Protein 1HV5 (pdb70)

Nearest PDB structures (foldseek):
  1hv5-assembly3_C  TM=9.987E-01  e=3.301E-30  Mus musculus
  1mmp-assembly1_A  TM=9.252E-01  e=1.537E-17  Homo sapiens
  1gkc-assembly2_B  TM=9.354E-01  e=3.720E-17  Homo sapiens
  4h2e-assembly2_B  TM=9.289E-01  e=1.140E-16  Homo sapiens
  4jij-assembly2_B  TM=9.286E-01  e=6.294E-16  Homo sapiens

Structure (mmCIF, N/CA/C/O backbone):
data_1HV5
#
_entry.id   1HV5
#
_cell.length_a   140.100
_cell.length_b   148.500
_cell.length_c   91.400
_cell.angle_alpha   90.00
_cell.angle_beta   90.00
_cell.angle_gamma   90.00
#
_symmetry.space_group_name_H-M   'P 21 21 21'
#
loop_
_entity.id
_entity.type
_entity.pdbx_description
1 polymer 'STROMELYSIN 3'
2 non-polymer 'ZINC ION'
3 non-polymer 'CALCIUM ION'
4 non-polymer 3-[(3-CHOLAMIDOPROPYL)DIMETHYLAMMONIO]-1-PROPANESULFONATE
5 non-polymer '1-BENZYLOXYCARBONYLAMINO-2-PHENYL-ETHYL)-{2-[1-CARBAMOYL-2-(1H-INDOL-3-YL)-ETHYLCARBAMOYL]-5-PHENYL-PENTYL}-PHOSPHINIC ACID'
6 water water
#
loop_
_atom_site.group_PDB
_atom_site.id
_atom_site.type_symbol
_atom_site.label_atom_id
_atom_site.label_alt_id
_atom_site.label_comp_id
_atom_site.label_asym_id
_atom_site.label_entity_id
_atom_site.label_seq_id
_atom_site.pdbx_PDB_ins_code
_atom_site.Cartn_x
_atom_site.Cartn_y
_atom_site.Cartn_z
_atom_site.occupancy
_atom_site.B_iso_or_equiv
_atom_site.auth_seq_id
_atom_site.auth_comp_id
_atom_site.auth_asym_id
_atom_site.auth_atom_id
_atom_site.pdbx_PDB_model_num
ATOM 1 N N . MET A 1 1 ? 67.176 74.321 23.548 1.00 44.20 101 MET A N 1
ATOM 2 C CA . MET A 1 1 ? 67.136 73.022 24.291 1.00 43.78 101 MET A CA 1
ATOM 3 C C . MET A 1 1 ? 67.595 71.750 23.525 1.00 41.28 101 MET A C 1
ATOM 4 O O . MET A 1 1 ? 67.688 71.701 22.290 1.00 41.31 101 MET A O 1
ATOM 9 N N . PHE A 1 2 ? 67.923 70.758 24.339 1.00 38.14 102 PHE A N 1
ATOM 10 C CA . PHE A 1 2 ? 68.333 69.424 23.952 1.00 35.06 102 PHE A CA 1
ATOM 11 C C . PHE A 1 2 ? 67.365 68.648 24.821 1.00 33.32 102 PHE A C 1
ATOM 12 O O . PHE A 1 2 ? 67.115 69.010 25.960 1.00 33.06 102 PHE A O 1
ATOM 20 N N . VAL A 1 3 ? 66.810 67.578 24.318 1.00 31.82 103 VAL A N 1
ATOM 21 C CA . VAL A 1 3 ? 65.875 66.873 25.146 1.00 31.47 103 VAL A CA 1
ATOM 22 C C . VAL A 1 3 ? 66.291 65.440 24.993 1.00 31.39 103 VAL A C 1
ATOM 23 O O . VAL A 1 3 ? 66.611 64.990 23.891 1.00 30.51 103 VAL A O 1
ATOM 27 N N . LEU A 1 4 ? 66.353 64.731 26.109 1.00 32.54 104 LEU A N 1
ATOM 28 C CA . LEU A 1 4 ? 66.723 63.327 26.083 1.00 33.54 104 LEU A CA 1
ATOM 29 C C . LEU A 1 4 ? 65.535 62.597 25.470 1.00 34.19 104 LEU A C 1
ATOM 30 O O . LEU A 1 4 ? 64.397 62.787 25.896 1.00 33.71 104 LEU A O 1
ATOM 35 N N . SER A 1 5 ? 65.785 61.778 24.456 1.00 35.14 105 SER A N 1
ATOM 36 C CA . SER A 1 5 ? 64.683 61.065 23.808 1.00 36.53 105 SER A CA 1
ATOM 37 C C . SER A 1 5 ? 65.086 59.822 23.022 1.00 36.95 105 SER A C 1
ATOM 38 O O . SER A 1 5 ? 65.796 59.901 21.999 1.00 37.48 105 SER A O 1
ATOM 41 N N . GLY A 1 6 ? 64.604 58.673 23.495 1.00 37.43 106 GLY A N 1
ATOM 42 C CA . GLY A 1 6 ? 64.924 57.409 22.856 1.00 37.32 106 GLY A CA 1
ATOM 43 C C . GLY A 1 6 ? 66.330 57.023 23.267 1.00 37.07 106 GLY A C 1
ATOM 44 O O . GLY A 1 6 ? 67.053 56.315 22.546 1.00 36.51 106 GLY A O 1
ATOM 45 N N . GLY A 1 7 ? 66.714 57.514 24.443 1.00 36.62 107 GLY A N 1
ATOM 46 C CA . GLY A 1 7 ? 68.038 57.241 24.968 1.00 36.18 107 GLY A CA 1
ATOM 47 C C . GLY A 1 7 ? 69.089 58.206 24.438 1.00 35.38 107 GLY A C 1
ATOM 48 O O . GLY A 1 7 ? 70.229 58.208 24.904 1.00 34.96 107 GLY A O 1
ATOM 49 N N . ARG A 1 8 ? 68.693 59.053 23.491 1.00 34.81 108 ARG A N 1
ATOM 50 C CA . ARG A 1 8 ? 69.616 60.004 22.898 1.00 34.65 108 ARG A CA 1
ATOM 51 C C . ARG A 1 8 ? 69.265 61.485 23.085 1.00 34.37 108 ARG A C 1
ATOM 52 O O . ARG A 1 8 ? 68.091 61.851 23.212 1.00 34.32 108 ARG A O 1
ATOM 60 N N . TRP A 1 9 ? 70.295 62.329 23.132 1.00 34.06 109 TRP A N 1
ATOM 61 C CA . TRP A 1 9 ? 70.081 63.763 23.249 1.00 33.60 109 TRP A CA 1
ATOM 62 C C . TRP A 1 9 ? 69.802 64.262 21.836 1.00 33.98 109 TRP A C 1
ATOM 63 O O . TRP A 1 9 ? 70.694 64.285 20.972 1.00 33.52 109 TRP A O 1
ATOM 74 N N . GLU A 1 10 ? 68.550 64.643 21.608 1.00 34.34 110 GLU A N 1
ATOM 75 C CA . GLU A 1 10 ? 68.111 65.136 20.311 1.00 33.90 110 GLU A CA 1
ATOM 76 C C . GLU A 1 10 ? 67.893 66.651 20.341 1.00 33.56 110 GLU A C 1
ATOM 77 O O . GLU A 1 10 ? 67.763 67.258 21.401 1.00 32.84 110 GLU A O 1
ATOM 83 N N . LYS A 1 11 ? 67.864 67.259 19.162 1.00 33.83 111 LYS A N 1
ATOM 84 C CA . LYS A 1 11 ? 67.655 68.696 19.043 1.00 33.89 111 LYS A CA 1
ATOM 85 C C . LYS A 1 11 ? 66.158 68.976 18.926 1.00 33.24 111 LYS A C 1
ATOM 86 O O . LYS A 1 11 ? 65.431 68.207 18.298 1.00 32.10 111 LYS A O 1
ATOM 92 N N . THR A 1 12 ? 65.693 70.064 19.533 1.00 32.14 112 THR A N 1
ATOM 93 C CA . THR A 1 12 ? 64.270 70.394 19.471 1.00 32.03 112 THR A CA 1
ATOM 94 C C . THR A 1 12 ? 63.924 71.470 18.463 1.00 30.71 112 THR A C 1
ATOM 95 O O . THR A 1 12 ? 62.765 71.655 18.133 1.00 30.44 112 THR A O 1
ATOM 99 N N . ASP A 1 13 ? 64.927 72.190 17.990 1.00 29.61 113 ASP A N 1
ATOM 100 C CA . ASP A 1 13 ? 64.696 73.241 17.015 1.00 29.33 113 ASP A CA 1
ATOM 101 C C . ASP A 1 13 ? 64.689 72.573 15.623 1.00 27.91 113 ASP A C 1
ATOM 102 O O . ASP A 1 13 ? 65.685 72.002 15.187 1.00 26.78 113 ASP A O 1
ATOM 107 N N . LEU A 1 14 ? 63.557 72.635 14.930 1.00 25.97 114 LEU A N 1
ATOM 108 C CA . LEU A 1 14 ? 63.458 71.973 13.633 1.00 24.75 114 LEU A CA 1
ATOM 109 C C . LEU A 1 14 ? 63.116 72.889 12.437 1.00 23.62 114 LEU A C 1
ATOM 110 O O . LEU A 1 14 ? 62.622 74.006 12.590 1.00 23.22 114 LEU A O 1
ATOM 115 N N . THR A 1 15 ? 63.409 72.389 11.242 1.00 22.04 115 THR A N 1
ATOM 116 C CA . THR A 1 15 ? 63.111 73.088 9.997 1.00 20.78 115 THR A CA 1
ATOM 117 C C . THR A 1 15 ? 62.042 72.357 9.177 1.00 20.34 115 THR A C 1
ATOM 118 O O . THR A 1 15 ? 61.831 71.143 9.307 1.00 19.35 115 THR A O 1
ATOM 122 N N . TYR A 1 16 ? 61.373 73.123 8.328 1.00 19.77 116 TYR A N 1
ATOM 123 C CA . TYR A 1 16 ? 60.381 72.583 7.428 1.00 18.92 116 TYR A CA 1
ATOM 124 C C . TYR A 1 16 ? 60.447 73.433 6.158 1.00 19.22 116 TYR A C 1
ATOM 125 O O . TYR A 1 16 ? 60.876 74.596 6.185 1.00 18.38 116 TYR A O 1
ATOM 134 N N . ARG A 1 17 ? 60.047 72.838 5.044 1.00 20.03 117 ARG A N 1
ATOM 135 C CA . ARG A 1 17 ? 60.056 73.510 3.764 1.00 20.09 117 ARG A CA 1
ATOM 136 C C . ARG A 1 17 ? 58.792 73.209 2.958 1.00 20.54 117 ARG A C 1
ATOM 137 O O . ARG A 1 17 ? 58.377 72.075 2.856 1.00 20.64 117 ARG A O 1
ATOM 145 N N . ILE A 1 18 ? 58.172 74.246 2.411 1.00 21.43 118 ILE A N 1
ATOM 146 C CA . ILE A 1 18 ? 56.990 74.072 1.582 1.00 22.35 118 ILE A CA 1
ATOM 147 C C . ILE A 1 18 ? 57.516 73.988 0.137 1.00 23.38 118 ILE A C 1
ATOM 148 O O . ILE A 1 18 ? 57.987 74.985 -0.398 1.00 25.10 118 ILE A O 1
ATOM 153 N N . LEU A 1 19 ? 57.447 72.799 -0.469 1.00 23.82 119 LEU A N 1
ATOM 154 C CA . LEU A 1 19 ? 57.939 72.557 -1.839 1.00 25.39 119 LEU A CA 1
ATOM 155 C C . LEU A 1 19 ? 57.097 73.152 -2.958 1.00 25.92 119 LEU A C 1
ATOM 156 O O . LEU A 1 19 ? 57.634 73.751 -3.878 1.00 27.88 119 LEU A O 1
ATOM 161 N N . ARG A 1 20 ? 55.785 72.968 -2.890 1.00 25.76 120 ARG A N 1
ATOM 162 C CA . ARG A 1 20 ? 54.869 73.513 -3.887 1.00 25.13 120 ARG A CA 1
ATOM 163 C C . ARG A 1 20 ? 53.615 74.000 -3.171 1.00 24.39 120 ARG A C 1
ATOM 164 O O . ARG A 1 20 ? 53.276 73.520 -2.103 1.00 25.07 120 ARG A O 1
ATOM 172 N N . PHE A 1 21 ? 52.920 74.953 -3.764 1.00 23.39 121 PHE A N 1
ATOM 173 C CA . PHE A 1 21 ? 51.725 75.481 -3.137 1.00 22.55 121 PHE A CA 1
ATOM 174 C C . PHE A 1 21 ? 50.420 75.103 -3.834 1.00 21.91 121 PHE A C 1
ATOM 175 O O . PHE A 1 21 ? 50.417 74.714 -4.991 1.00 22.95 121 PHE A O 1
ATOM 183 N N . PRO A 1 22 ? 49.291 75.193 -3.115 1.00 20.89 122 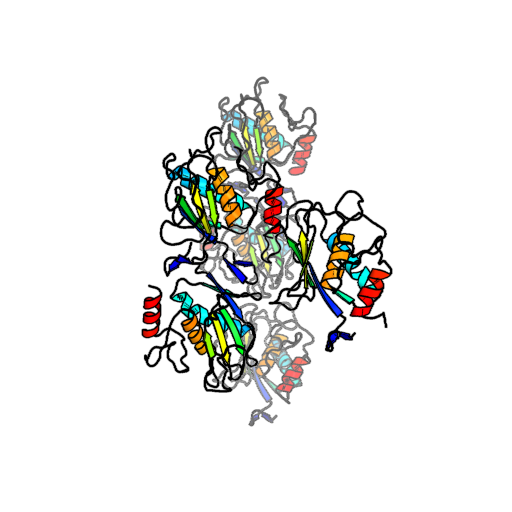PRO A N 1
ATOM 184 C CA . PRO A 1 22 ? 47.983 74.878 -3.709 1.00 20.65 122 PRO A CA 1
ATOM 185 C C . PRO A 1 22 ? 47.655 76.083 -4.607 1.00 20.77 122 PRO A C 1
ATOM 186 O O . PRO A 1 22 ? 48.048 77.210 -4.291 1.00 20.56 122 PRO A O 1
ATOM 190 N N . TRP A 1 23 ? 46.937 75.877 -5.707 1.00 21.45 123 TRP A N 1
ATOM 191 C CA . TRP A 1 23 ? 46.664 77.007 -6.607 1.00 21.84 123 TRP A CA 1
ATOM 192 C C . TRP A 1 23 ? 45.586 78.009 -6.176 1.00 21.95 123 TRP A C 1
ATOM 193 O O . TRP A 1 23 ? 45.638 79.178 -6.550 1.00 22.29 123 TRP A O 1
ATOM 204 N N . GLN A 1 24 ? 44.628 77.550 -5.377 1.00 22.14 124 GLN A N 1
ATOM 205 C CA . GLN A 1 24 ? 43.530 78.404 -4.906 1.00 22.54 124 GLN A CA 1
ATOM 206 C C . GLN A 1 24 ? 43.899 79.385 -3.795 1.00 22.84 124 GLN A C 1
ATOM 207 O O . GLN A 1 24 ? 43.112 80.266 -3.477 1.00 22.99 124 GLN A O 1
ATOM 213 N N . LEU A 1 25 ? 45.075 79.246 -3.197 1.00 21.98 125 LEU A N 1
ATOM 214 C CA . LEU A 1 25 ? 45.456 80.161 -2.119 1.00 21.11 125 LEU A CA 1
ATOM 215 C C . LEU A 1 25 ? 46.727 80.959 -2.417 1.00 20.93 125 LEU A C 1
ATOM 216 O O . LEU A 1 25 ? 47.648 80.450 -3.056 1.00 21.41 125 LEU A O 1
ATOM 221 N N . VAL A 1 26 ? 46.784 82.210 -1.966 1.00 20.90 126 VAL A N 1
ATOM 222 C CA . VAL A 1 26 ? 47.980 83.014 -2.206 1.00 21.23 126 VAL A CA 1
ATOM 223 C C . VAL A 1 26 ? 49.064 82.536 -1.245 1.00 22.02 126 VAL A C 1
ATOM 224 O O . VAL A 1 26 ? 48.777 82.245 -0.081 1.00 21.69 126 VAL A O 1
ATOM 228 N N . ARG A 1 27 ? 50.300 82.449 -1.730 1.00 23.32 127 ARG A N 1
ATOM 229 C CA . ARG A 1 27 ? 51.421 81.961 -0.925 1.00 25.59 127 ARG A CA 1
ATOM 230 C C . ARG A 1 27 ? 51.548 82.415 0.535 1.00 25.93 127 ARG A C 1
ATOM 231 O O . ARG A 1 27 ? 51.741 81.588 1.431 1.00 25.07 127 ARG A O 1
ATOM 239 N N . GLU A 1 28 ? 51.453 83.720 0.773 1.00 27.00 128 GLU A N 1
ATOM 240 C CA . GLU A 1 28 ? 51.610 84.240 2.120 1.00 28.96 128 GLU A CA 1
ATOM 241 C C . GLU A 1 28 ? 50.608 83.635 3.090 1.00 27.33 128 GLU A C 1
ATOM 242 O O . GLU A 1 28 ? 50.933 83.403 4.264 1.00 27.19 128 GLU A O 1
ATOM 248 N N . GLN A 1 29 ? 49.400 83.371 2.595 1.00 24.92 129 GLN A N 1
ATOM 249 C CA . GLN A 1 29 ? 48.356 82.805 3.433 1.00 24.09 129 GLN A CA 1
ATOM 250 C C . GLN A 1 29 ? 48.654 81.336 3.739 1.00 24.06 129 GLN A C 1
ATOM 251 O O . GLN A 1 29 ? 48.356 80.848 4.833 1.00 24.57 129 GLN A O 1
ATOM 257 N N . VAL A 1 30 ? 49.222 80.629 2.765 1.00 23.59 130 VAL A N 1
ATOM 258 C CA . VAL A 1 30 ? 49.545 79.236 2.959 1.00 22.51 130 VAL A CA 1
ATOM 259 C C . VAL A 1 30 ? 50.698 79.175 3.939 1.00 23.19 130 VAL A C 1
ATOM 260 O O . VAL A 1 30 ? 50.720 78.298 4.803 1.00 23.82 130 VAL A O 1
ATOM 264 N N . ARG A 1 31 ? 51.636 80.117 3.835 1.00 23.47 131 ARG A N 1
ATOM 265 C CA . ARG A 1 31 ? 52.771 80.148 4.757 1.00 24.75 131 ARG A CA 1
ATOM 266 C C . ARG A 1 31 ? 52.348 80.402 6.207 1.00 24.29 131 ARG A C 1
ATOM 267 O O . ARG A 1 31 ? 52.807 79.710 7.113 1.00 23.55 131 ARG A O 1
ATOM 275 N N . GLN A 1 32 ? 51.480 81.383 6.426 1.00 23.65 132 GLN A N 1
ATOM 276 C CA . GLN A 1 32 ? 51.020 81.699 7.774 1.00 23.62 132 GLN A CA 1
ATOM 277 C C . GLN A 1 32 ? 50.209 80.567 8.366 1.00 21.77 132 GLN A C 1
ATOM 278 O O . GLN A 1 32 ? 50.292 80.317 9.568 1.00 20.73 132 GLN A O 1
ATOM 284 N N . THR A 1 33 ? 49.433 79.889 7.519 1.00 19.29 133 THR A N 1
ATOM 285 C CA . THR A 1 33 ? 48.603 78.775 7.951 1.00 18.68 133 THR A CA 1
ATOM 286 C C . THR A 1 33 ? 49.503 77.607 8.386 1.00 20.07 133 THR A C 1
ATOM 287 O O . THR A 1 33 ? 49.372 77.068 9.488 1.00 19.09 133 THR A O 1
ATOM 291 N N . VAL A 1 34 ? 50.435 77.219 7.535 1.00 20.54 134 VAL A N 1
ATOM 292 C CA . VAL A 1 34 ? 51.328 76.140 7.897 1.00 20.49 134 VAL A CA 1
ATOM 293 C C . VAL A 1 34 ? 52.026 76.421 9.211 1.00 20.85 134 VAL A C 1
ATOM 294 O O . VAL A 1 34 ? 52.185 75.532 10.034 1.00 22.36 134 VAL A O 1
ATOM 298 N N . ALA A 1 35 ? 52.429 77.660 9.418 1.00 20.80 135 ALA A N 1
ATOM 299 C CA . ALA A 1 35 ? 53.125 78.015 10.640 1.00 21.54 135 ALA A CA 1
ATOM 300 C C . ALA A 1 35 ? 52.217 77.942 11.850 1.00 22.44 135 ALA A C 1
ATOM 301 O O . ALA A 1 35 ? 52.617 77.506 12.921 1.00 22.76 135 ALA A O 1
ATOM 303 N N . GLU A 1 36 ? 50.990 78.401 11.661 1.00 23.67 136 GLU A N 1
ATOM 304 C CA . GLU A 1 36 ? 49.991 78.425 12.704 1.00 23.84 136 GLU A CA 1
ATOM 305 C C . GLU A 1 36 ? 49.552 77.002 13.088 1.00 23.66 136 GLU A C 1
ATOM 306 O O . GLU A 1 36 ? 49.181 76.744 14.230 1.00 23.47 136 GLU A O 1
ATOM 312 N N . ALA A 1 37 ? 49.612 76.071 12.146 1.00 23.31 137 ALA A N 1
ATOM 313 C CA . ALA A 1 37 ? 49.212 74.691 12.432 1.00 22.81 137 ALA A CA 1
ATOM 314 C C . ALA A 1 37 ? 50.335 73.965 13.196 1.00 23.02 137 ALA A C 1
ATOM 315 O O . ALA A 1 37 ? 50.096 73.040 13.974 1.00 21.42 137 ALA A O 1
ATOM 317 N N . LEU A 1 38 ? 51.562 74.414 12.963 1.00 23.83 138 LEU A N 1
ATOM 318 C CA . LEU A 1 38 ? 52.743 73.845 13.589 1.00 24.75 138 LEU A CA 1
ATOM 319 C C . LEU A 1 38 ? 52.838 74.426 15.004 1.00 25.76 138 LEU A C 1
ATOM 320 O O . LEU A 1 38 ? 53.325 73.773 15.929 1.00 26.73 138 LEU A O 1
ATOM 325 N N . GLN A 1 39 ? 52.348 75.651 15.161 1.00 26.23 139 GLN A N 1
ATOM 326 C CA . GLN A 1 39 ? 52.392 76.323 16.437 1.00 27.57 139 GLN A CA 1
ATOM 327 C C . GLN A 1 39 ? 51.449 75.724 17.469 1.00 26.84 139 GLN A C 1
ATOM 328 O O . GLN A 1 39 ? 51.693 75.815 18.661 1.00 25.90 139 GLN A O 1
ATOM 334 N N . VAL A 1 40 ? 50.365 75.112 17.025 1.00 25.89 140 VAL A N 1
ATOM 335 C CA . VAL A 1 40 ? 49.457 74.493 17.975 1.00 24.63 140 VAL A CA 1
ATOM 336 C C . VAL A 1 40 ? 50.179 73.337 18.678 1.00 24.78 140 VAL A C 1
ATOM 337 O O . VAL A 1 40 ? 49.823 72.965 19.789 1.00 24.40 140 VAL A O 1
ATOM 341 N N . TRP A 1 41 ? 51.193 72.769 18.030 1.00 24.41 141 TRP A N 1
ATOM 342 C CA . TRP A 1 41 ? 51.937 71.677 18.632 1.00 24.00 141 TRP A CA 1
ATOM 343 C C . TRP A 1 41 ? 53.125 72.199 19.383 1.00 24.50 141 TRP A C 1
ATOM 344 O O . TRP A 1 41 ? 53.445 71.701 20.449 1.00 24.56 141 TRP A O 1
ATOM 355 N N . SER A 1 42 ? 53.789 73.202 18.835 1.00 25.15 142 SER A N 1
ATOM 356 C CA . SER A 1 42 ? 54.949 73.756 19.509 1.00 26.55 142 SER A CA 1
ATOM 357 C C . SER A 1 42 ? 54.551 74.380 20.867 1.00 27.92 142 SER A C 1
ATOM 358 O O . SER A 1 42 ? 55.379 74.520 21.756 1.00 27.34 142 SER A O 1
ATOM 361 N N . GLU A 1 43 ? 53.283 74.734 21.034 1.00 29.91 143 GLU A N 1
ATOM 362 C CA . GLU A 1 43 ? 52.848 75.312 22.294 1.00 31.62 143 GLU A CA 1
ATOM 363 C C . GLU A 1 43 ? 52.812 74.281 23.401 1.00 31.98 143 GLU A C 1
ATOM 364 O O . GLU A 1 43 ? 52.959 74.624 24.563 1.00 33.08 143 GLU A O 1
ATOM 370 N N . VAL A 1 44 ? 52.621 73.014 23.062 1.00 31.70 144 VAL A N 1
ATOM 371 C CA . VAL A 1 44 ? 52.587 71.991 24.101 1.00 31.46 144 VAL A CA 1
ATOM 372 C C . VAL A 1 44 ? 53.714 70.948 24.016 1.00 31.85 144 VAL A C 1
ATOM 373 O O . VAL A 1 44 ? 53.569 69.827 24.507 1.00 31.93 144 VAL A O 1
ATOM 377 N N . THR A 1 45 ? 54.830 71.326 23.397 1.00 31.52 145 THR A N 1
ATOM 378 C CA . THR A 1 45 ? 55.985 70.439 23.270 1.00 31.26 145 THR A CA 1
ATOM 379 C C . THR A 1 45 ? 57.256 71.271 23.311 1.00 31.21 145 THR A C 1
ATOM 380 O O . THR A 1 45 ? 57.211 72.487 23.165 1.00 32.03 145 THR A O 1
ATOM 384 N N . PRO A 1 46 ? 58.417 70.620 23.486 1.00 31.15 146 PRO A N 1
ATOM 385 C CA . PRO A 1 46 ? 59.670 71.374 23.538 1.00 30.51 146 PRO A CA 1
ATOM 386 C C . PRO A 1 46 ? 60.200 71.831 22.166 1.00 30.12 146 PRO A C 1
ATOM 387 O O . PRO A 1 46 ? 61.238 72.494 22.086 1.00 29.95 146 PRO A O 1
ATOM 391 N N . LEU A 1 47 ? 59.456 71.500 21.107 1.00 28.53 147 LEU A N 1
ATOM 392 C CA . LEU A 1 47 ? 59.819 71.820 19.719 1.00 27.52 147 LEU A CA 1
ATOM 393 C C . LEU A 1 47 ? 59.585 73.249 19.182 1.00 27.46 147 LEU A C 1
ATOM 394 O O . LEU A 1 47 ? 58.654 73.949 19.589 1.00 27.30 147 LEU A O 1
ATOM 399 N N . THR A 1 48 ? 60.461 73.669 18.269 1.00 26.91 148 THR A N 1
ATOM 400 C CA . THR A 1 48 ? 60.353 74.963 17.580 1.00 26.90 148 THR A CA 1
ATOM 401 C C . THR A 1 48 ? 60.465 74.687 16.084 1.00 25.62 148 THR A C 1
ATOM 402 O O . THR A 1 48 ? 61.096 73.718 15.669 1.00 24.65 148 THR A O 1
ATOM 406 N N . PHE A 1 49 ? 59.849 75.546 15.280 1.00 24.75 149 PHE A N 1
ATOM 407 C CA . PHE A 1 49 ? 59.846 75.373 13.832 1.00 24.53 149 PHE A CA 1
ATOM 408 C C . PHE A 1 49 ? 60.373 76.559 12.999 1.00 24.67 149 PHE A C 1
ATOM 409 O O . PHE A 1 49 ? 59.947 77.695 13.161 1.00 27.27 149 PHE A O 1
ATOM 417 N N . THR A 1 50 ? 61.298 76.292 12.098 1.00 24.40 150 THR A N 1
ATOM 418 C CA . THR A 1 50 ? 61.837 77.354 11.257 1.00 25.08 150 THR A CA 1
ATOM 419 C C . THR A 1 50 ? 61.645 77.042 9.767 1.00 25.65 150 THR A C 1
ATOM 420 O O . THR A 1 50 ? 61.894 75.920 9.335 1.00 26.03 150 THR A O 1
ATOM 424 N N . GLU A 1 51 ? 61.194 78.022 8.991 1.00 26.16 151 GLU A N 1
ATOM 425 C CA . GLU A 1 51 ? 60.991 77.803 7.573 1.00 26.60 151 GLU A CA 1
ATOM 426 C C . GLU A 1 51 ? 62.274 78.030 6.784 1.00 26.93 151 GLU A C 1
ATOM 427 O O . GLU A 1 51 ? 62.973 79.017 6.984 1.00 26.58 151 GLU A O 1
ATOM 433 N N . VAL A 1 52 ? 62.578 77.089 5.896 1.00 27.08 152 VAL A N 1
ATOM 434 C CA . VAL A 1 52 ? 63.764 77.161 5.055 1.00 27.99 152 VAL A CA 1
ATOM 435 C C . VAL A 1 52 ? 63.243 77.121 3.628 1.00 28.85 152 VAL A C 1
ATOM 436 O O . VAL A 1 52 ? 62.156 76.607 3.380 1.00 28.63 152 VAL A O 1
ATOM 440 N N . HIS A 1 53 ? 64.007 77.671 2.692 1.00 30.33 153 HIS A N 1
ATOM 441 C CA . HIS A 1 53 ? 63.560 77.704 1.308 1.00 31.05 153 HIS A CA 1
ATOM 442 C C . HIS A 1 53 ? 64.407 76.923 0.331 1.00 32.11 153 HIS A C 1
ATOM 443 O O . HIS A 1 53 ? 64.265 77.068 -0.883 1.00 33.14 153 HIS A O 1
ATOM 450 N N . GLU A 1 54 ? 65.273 76.071 0.857 1.00 33.19 154 GLU A N 1
ATOM 451 C CA . GLU A 1 54 ? 66.116 75.269 0.002 1.00 34.41 154 GLU A CA 1
ATOM 452 C C . GLU A 1 54 ? 66.590 74.045 0.748 1.00 33.52 154 GLU A C 1
ATOM 453 O O . GLU A 1 54 ? 66.513 73.985 1.965 1.00 33.61 154 GLU A O 1
ATOM 459 N N . GLY A 1 55 ? 67.060 73.062 -0.002 1.00 32.46 155 GLY A N 1
ATOM 460 C CA . GLY A 1 55 ? 67.563 71.844 0.591 1.00 31.16 155 GLY A CA 1
ATOM 461 C C . GLY A 1 55 ? 66.547 71.017 1.331 1.00 30.75 155 GLY A C 1
ATOM 462 O O . GLY A 1 55 ? 65.357 71.288 1.269 1.00 31.33 155 GLY A O 1
ATOM 463 N N . ARG A 1 56 ? 67.030 69.991 2.018 1.00 29.69 156 ARG A N 1
ATOM 464 C CA . ARG A 1 56 ? 66.181 69.116 2.801 1.00 29.38 156 ARG A CA 1
ATOM 465 C C . ARG A 1 56 ? 66.082 69.598 4.238 1.00 28.57 156 ARG A C 1
ATOM 466 O O . ARG A 1 56 ? 67.089 69.946 4.865 1.00 27.71 156 ARG A O 1
ATOM 474 N N . ALA A 1 57 ? 64.858 69.591 4.750 1.00 27.13 157 ALA A N 1
ATOM 475 C CA . ALA A 1 57 ? 64.563 69.997 6.111 1.00 26.06 157 ALA A CA 1
ATOM 476 C C . ALA A 1 57 ? 64.015 68.802 6.945 1.00 25.68 157 ALA A C 1
ATOM 477 O O . ALA A 1 57 ? 63.853 67.679 6.439 1.00 25.48 157 ALA A O 1
ATOM 479 N N . ASP A 1 58 ? 63.738 69.036 8.221 1.00 24.12 158 ASP A N 1
ATOM 480 C CA . ASP A 1 58 ? 63.218 67.977 9.054 1.00 24.30 158 ASP A CA 1
ATOM 481 C C . ASP A 1 58 ? 61.802 67.589 8.597 1.00 23.53 158 ASP A C 1
ATOM 482 O O . ASP A 1 58 ? 61.384 66.424 8.703 1.00 23.13 158 ASP A O 1
ATOM 487 N N . ILE A 1 59 ? 61.065 68.570 8.087 1.00 21.60 159 ILE A N 1
ATOM 488 C CA . ILE A 1 59 ? 59.725 68.316 7.602 1.00 20.02 159 ILE A CA 1
ATOM 489 C C . ILE A 1 59 ? 59.599 68.853 6.179 1.00 20.96 159 ILE A C 1
ATOM 490 O O . ILE A 1 59 ? 59.785 70.032 5.926 1.00 21.26 159 ILE A O 1
ATOM 495 N N . MET A 1 60 ? 59.325 67.964 5.235 1.00 21.44 160 MET A N 1
ATOM 496 C CA . MET A 1 60 ? 59.167 68.370 3.844 1.00 20.89 160 MET A CA 1
ATOM 497 C C . MET A 1 60 ? 57.674 68.337 3.505 1.00 21.27 160 MET A C 1
ATOM 498 O O . MET A 1 60 ? 57.005 67.304 3.618 1.00 21.34 160 MET A O 1
ATOM 503 N N . ILE A 1 61 ? 57.155 69.484 3.097 1.00 21.18 161 ILE A N 1
ATOM 504 C CA . ILE A 1 61 ? 55.744 69.627 2.758 1.00 20.69 161 ILE A CA 1
ATOM 505 C C . ILE A 1 61 ? 55.516 69.788 1.252 1.00 22.33 161 ILE A C 1
ATOM 506 O O . ILE A 1 61 ? 56.163 70.602 0.605 1.00 23.38 161 ILE A O 1
ATOM 511 N N . ASP A 1 62 ? 54.592 69.020 0.692 1.00 22.34 162 ASP A N 1
ATOM 512 C CA . ASP A 1 62 ? 54.290 69.162 -0.719 1.00 22.77 162 ASP A CA 1
ATOM 513 C C . ASP A 1 62 ? 52.794 68.965 -1.015 1.00 22.61 162 ASP A C 1
ATOM 514 O O . ASP A 1 62 ? 52.073 68.291 -0.272 1.00 23.37 162 ASP A O 1
ATOM 519 N N . PHE A 1 63 ? 52.381 69.594 -2.107 1.00 22.00 163 PHE A N 1
ATOM 520 C CA . PHE A 1 63 ? 51.010 69.495 -2.639 1.00 22.12 163 PHE A CA 1
ATOM 521 C C . PHE A 1 63 ? 51.088 68.743 -3.967 1.00 23.13 163 PHE A C 1
ATOM 522 O O . PHE A 1 63 ? 51.527 69.291 -4.985 1.00 23.89 163 PHE A O 1
ATOM 530 N N . ALA A 1 64 ? 50.676 67.490 -3.946 1.00 23.20 164 ALA A N 1
ATOM 531 C CA . ALA A 1 64 ? 50.757 66.638 -5.146 1.00 23.45 164 ALA A CA 1
ATOM 532 C C . ALA A 1 64 ? 49.419 65.976 -5.454 1.00 24.21 164 ALA A C 1
ATOM 533 O O . ALA A 1 64 ? 48.496 65.977 -4.628 1.00 23.75 164 ALA A O 1
ATOM 535 N N . ARG A 1 65 ? 49.358 65.422 -6.655 1.00 26.03 165 ARG A N 1
ATOM 536 C CA . ARG A 1 65 ? 48.157 64.739 -7.125 1.00 29.06 165 ARG A CA 1
ATOM 537 C C . ARG A 1 65 ? 48.476 63.347 -7.643 1.00 29.50 165 ARG A C 1
ATOM 538 O O . ARG A 1 65 ? 49.487 63.137 -8.340 1.00 30.12 165 ARG A O 1
ATOM 546 N N . TYR A 1 66 ? 47.576 62.486 -7.238 1.00 30.34 166 TYR A N 1
ATOM 547 C CA . TYR A 1 66 ? 47.568 61.085 -7.613 1.00 31.83 166 TYR A CA 1
ATOM 548 C C . TYR A 1 66 ? 48.859 60.375 -7.170 1.00 32.15 166 TYR A C 1
ATOM 549 O O . TYR A 1 66 ? 49.378 60.659 -6.071 1.00 33.01 166 TYR A O 1
ATOM 558 N N . TRP A 1 67 ? 49.281 59.463 -8.063 1.00 31.84 167 TRP A N 1
ATOM 559 C CA . TRP A 1 67 ? 50.916 59.248 -8.119 1.00 31.96 167 TRP A CA 1
ATOM 560 C C . TRP A 1 67 ? 52.083 60.246 -8.262 1.00 31.59 167 TRP A C 1
ATOM 561 O O . TRP A 1 67 ? 52.334 60.789 -9.350 1.00 31.23 167 TRP A O 1
ATOM 572 N N . HIS A 1 68 ? 52.766 60.471 -7.143 1.00 31.16 168 HIS A N 1
ATOM 573 C CA . HIS A 1 68 ? 53.896 61.423 -7.077 1.00 31.01 168 HIS A CA 1
ATOM 574 C C . HIS A 1 68 ? 55.166 60.750 -6.529 1.00 32.07 168 HIS A C 1
ATOM 575 O O . HIS A 1 68 ? 56.043 61.416 -5.956 1.00 32.84 168 HIS A O 1
ATOM 582 N N . GLY A 1 69 ? 55.200 59.445 -6.714 1.00 32.05 169 GLY A N 1
ATOM 583 C CA . GLY A 1 69 ? 56.373 58.603 -6.411 1.00 32.84 169 GLY A CA 1
ATOM 584 C C . GLY A 1 69 ? 56.578 58.246 -4.928 1.00 33.23 169 GLY A C 1
ATOM 585 O O . GLY A 1 69 ? 57.667 58.411 -4.362 1.00 33.73 169 GLY A O 1
ATOM 586 N N . ASP A 1 70 ? 55.570 57.713 -4.268 1.00 32.75 170 ASP A N 1
ATOM 587 C CA . ASP A 1 70 ? 55.789 57.294 -2.880 1.00 32.62 170 ASP A CA 1
ATOM 588 C C . ASP A 1 70 ? 54.896 56.121 -2.473 1.00 32.57 170 ASP A C 1
ATOM 589 O O . ASP A 1 70 ? 54.904 55.693 -1.311 1.00 32.52 170 ASP A O 1
ATOM 594 N N . ASN A 1 71 ? 54.154 55.612 -3.429 1.00 33.39 171 ASN A N 1
ATOM 595 C CA . ASN A 1 71 ? 53.307 54.425 -3.218 1.00 34.94 171 ASN A CA 1
ATOM 596 C C . ASN A 1 71 ? 52.047 54.742 -2.410 1.00 33.86 171 ASN A C 1
ATOM 597 O O . ASN A 1 71 ? 51.363 53.839 -1.912 1.00 34.48 171 ASN A O 1
ATOM 602 N N . LEU A 1 72 ? 51.770 56.011 -2.292 1.00 32.85 172 LEU A N 1
ATOM 603 C CA . LEU A 1 72 ? 50.560 56.490 -1.623 1.00 31.31 172 LEU A CA 1
ATOM 604 C C . LEU A 1 72 ? 49.887 57.468 -2.562 1.00 30.47 172 LEU A C 1
ATOM 605 O O . LEU A 1 72 ? 49.855 58.676 -2.293 1.00 32.03 172 LEU A O 1
ATOM 610 N N . PRO A 1 73 ? 49.326 56.995 -3.678 1.00 28.92 173 PRO A N 1
ATOM 611 C CA . PRO A 1 73 ? 48.730 57.875 -4.664 1.00 26.75 173 PRO A CA 1
ATOM 612 C C . PRO A 1 73 ? 47.530 58.556 -4.092 1.00 24.37 173 PRO A C 1
ATOM 613 O O . PRO A 1 73 ? 46.766 57.902 -3.325 1.00 22.86 173 PRO A O 1
ATOM 617 N N . PHE A 1 74 ? 47.331 59.814 -4.439 1.00 23.37 174 PHE A N 1
ATOM 618 C CA . PHE A 1 74 ? 46.116 60.528 -3.998 1.00 22.02 174 PHE A CA 1
ATOM 619 C C . PHE A 1 74 ? 44.980 60.116 -4.948 1.00 21.86 174 PHE A C 1
ATOM 620 O O . PHE A 1 74 ? 45.219 59.470 -5.980 1.00 20.57 174 PHE A O 1
ATOM 628 N N . ASP A 1 75 ? 43.761 60.503 -4.607 1.00 21.87 175 ASP A N 1
ATOM 629 C CA . ASP A 1 75 ? 42.569 60.055 -5.360 1.00 21.93 175 ASP A CA 1
ATOM 630 C C . ASP A 1 75 ? 41.683 61.185 -5.925 1.00 22.09 175 ASP A C 1
ATOM 631 O O . ASP A 1 75 ? 40.474 61.004 -6.121 1.00 21.99 175 ASP A O 1
ATOM 636 N N . GLY A 1 76 ? 42.259 62.337 -6.197 1.00 21.70 176 GLY A N 1
ATOM 637 C CA . GLY A 1 76 ? 41.489 63.471 -6.769 1.00 21.74 176 GLY A CA 1
ATOM 638 C C . GLY A 1 76 ? 40.591 64.122 -5.700 1.00 21.89 176 GLY A C 1
ATOM 639 O O . GLY A 1 76 ? 40.740 63.858 -4.498 1.00 21.12 176 GLY A O 1
ATOM 640 N N . PRO A 1 77 ? 39.622 64.988 -6.085 1.00 23.17 177 PRO A N 1
ATOM 641 C CA . PRO A 1 77 ? 38.771 65.683 -5.117 1.00 23.27 177 PRO A CA 1
ATOM 642 C C . PRO A 1 77 ? 38.100 64.717 -4.164 1.00 23.09 177 PRO A C 1
ATOM 643 O O . PRO A 1 77 ? 37.621 63.634 -4.597 1.00 24.46 177 PRO A O 1
ATOM 647 N N . GLY A 1 78 ? 38.089 65.118 -2.894 1.00 22.57 178 GLY A N 1
ATOM 648 C CA . GLY A 1 78 ? 37.489 64.318 -1.807 1.00 22.25 178 GLY A CA 1
ATOM 649 C C . GLY A 1 78 ? 38.405 63.140 -1.441 1.00 22.23 178 GLY A C 1
ATOM 650 O O . GLY A 1 78 ? 39.587 63.106 -1.806 1.00 22.21 178 GLY A O 1
ATOM 651 N N . GLY A 1 79 ? 37.831 62.184 -0.725 1.00 21.68 179 GLY A N 1
ATOM 652 C CA . GLY A 1 79 ? 38.570 60.993 -0.268 1.00 21.26 179 GLY A CA 1
ATOM 653 C C . GLY A 1 79 ? 39.679 61.442 0.681 1.00 22.23 179 GLY A C 1
ATOM 654 O O . GLY A 1 79 ? 39.428 62.147 1.667 1.00 22.45 179 GLY A O 1
ATOM 655 N N . ILE A 1 80 ? 40.894 61.027 0.374 1.00 21.88 180 ILE A N 1
ATOM 656 C CA . ILE A 1 80 ? 42.060 61.435 1.168 1.00 21.52 180 ILE A CA 1
ATOM 657 C C . ILE A 1 80 ? 42.398 62.878 0.810 1.00 21.55 180 ILE A C 1
ATOM 658 O O . ILE A 1 80 ? 42.336 63.277 -0.360 1.00 21.05 180 ILE A O 1
ATOM 663 N N . LEU A 1 81 ? 42.743 63.636 1.826 1.00 20.92 181 LEU A N 1
ATOM 664 C CA . LEU A 1 81 ? 43.065 65.056 1.659 1.00 19.06 181 LEU A CA 1
ATOM 665 C C . LEU A 1 81 ? 44.565 65.292 1.801 1.00 19.12 181 LEU A C 1
ATOM 666 O O . LEU A 1 81 ? 45.113 66.273 1.283 1.00 18.28 181 LEU A O 1
ATOM 671 N N . ALA A 1 82 ? 45.200 64.385 2.501 1.00 18.55 182 ALA A N 1
ATOM 672 C CA . ALA A 1 82 ? 46.639 64.463 2.745 1.00 19.27 182 ALA A CA 1
ATOM 673 C C . ALA A 1 82 ? 47.079 63.259 3.557 1.00 19.98 182 ALA A C 1
ATOM 674 O O . ALA A 1 82 ? 46.255 62.456 4.005 1.00 21.61 182 ALA A O 1
ATOM 676 N N . HIS A 1 83 ? 48.371 63.163 3.710 1.00 19.97 183 HIS A N 1
ATOM 677 C CA . HIS A 1 83 ? 48.991 62.107 4.506 1.00 21.13 183 HIS A CA 1
ATOM 678 C C . HIS A 1 83 ? 50.432 62.506 4.767 1.00 22.40 183 HIS A C 1
ATOM 679 O O . HIS A 1 83 ? 50.983 63.382 4.089 1.00 22.77 183 HIS A O 1
ATOM 686 N N . ALA A 1 84 ? 50.996 61.870 5.758 1.00 24.10 184 ALA A N 1
ATOM 687 C CA . ALA A 1 84 ? 52.380 62.119 6.163 1.00 26.91 184 ALA A CA 1
ATOM 688 C C . ALA A 1 84 ? 53.045 60.787 6.447 1.00 29.49 184 ALA A C 1
ATOM 689 O O . ALA A 1 84 ? 52.452 59.894 7.057 1.00 30.43 184 ALA A O 1
ATOM 691 N N . PHE A 1 85 ? 54.271 60.656 5.999 1.00 32.24 185 PHE A N 1
ATOM 692 C CA . PHE A 1 85 ? 55.008 59.407 6.204 1.00 34.72 185 PHE A CA 1
ATOM 693 C C . PHE A 1 85 ? 56.501 59.675 6.346 1.00 36.08 185 PHE A C 1
ATOM 694 O O . PHE A 1 85 ? 57.012 60.717 5.921 1.00 36.54 185 PHE A O 1
ATOM 702 N N . PHE A 1 86 ? 57.166 58.713 6.951 1.00 37.59 186 PHE A N 1
ATOM 703 C CA . PHE A 1 86 ? 58.610 58.790 7.176 1.00 39.30 186 PHE A CA 1
ATOM 704 C C . PHE A 1 86 ? 59.341 57.978 6.110 1.00 40.33 186 PHE A C 1
ATOM 705 O O . PHE A 1 86 ? 59.310 56.736 6.125 1.00 40.23 186 PHE A O 1
ATOM 713 N N . PRO A 1 87 ? 60.015 58.635 5.149 1.00 41.54 187 PRO A N 1
ATOM 714 C CA . PRO A 1 87 ? 60.750 57.931 4.111 1.00 42.88 187 PRO A CA 1
ATOM 715 C C . PRO A 1 87 ? 61.908 57.220 4.742 1.00 44.46 187 PRO A C 1
ATOM 716 O O . PRO A 1 87 ? 62.546 57.789 5.674 1.00 44.65 187 PRO A O 1
ATOM 720 N N . LYS A 1 88 ? 62.224 56.035 4.270 1.00 46.05 188 LYS A N 1
ATOM 721 C CA . LYS A 1 88 ? 63.342 55.262 4.848 1.00 47.34 188 LYS A CA 1
ATOM 722 C C . LYS A 1 88 ? 64.714 55.844 4.442 1.00 46.97 188 LYS A C 1
ATOM 723 O O . LYS A 1 88 ? 65.677 55.832 5.221 1.00 46.93 188 LYS A O 1
ATOM 729 N N . THR A 1 89 ? 64.779 56.359 3.227 1.00 46.62 189 THR A N 1
ATOM 730 C CA . THR A 1 89 ? 66.046 56.845 2.644 1.00 46.30 189 THR A CA 1
ATOM 731 C C . THR A 1 89 ? 66.366 58.314 2.968 1.00 45.85 189 THR A C 1
ATOM 732 O O . THR A 1 89 ? 67.364 58.870 2.491 1.00 45.83 189 THR A O 1
ATOM 736 N N . HIS A 1 90 ? 65.543 58.944 3.769 1.00 45.17 190 HIS A N 1
ATOM 737 C CA . HIS A 1 90 ? 65.782 60.344 4.159 1.00 44.02 190 HIS A CA 1
ATOM 738 C C . HIS A 1 90 ? 65.359 60.543 5.604 1.00 43.15 190 HIS A C 1
ATOM 739 O O . HIS A 1 90 ? 64.306 60.064 6.033 1.00 43.02 190 HIS A O 1
ATOM 746 N N . ARG A 1 91 ? 66.190 61.237 6.354 1.00 42.55 191 ARG A N 1
ATOM 747 C CA . ARG A 1 91 ? 65.872 61.517 7.756 1.00 41.90 191 ARG A CA 1
ATOM 748 C C . ARG A 1 91 ? 64.919 62.700 7.836 1.00 39.73 191 ARG A C 1
ATOM 749 O O . ARG A 1 91 ? 65.297 63.804 8.239 1.00 39.45 191 ARG A O 1
ATOM 757 N N . GLU A 1 92 ? 63.679 62.477 7.453 1.00 36.84 192 GLU A N 1
ATOM 758 C CA . GLU A 1 92 ? 62.706 63.569 7.461 1.00 34.22 192 GLU A CA 1
ATOM 759 C C . GLU A 1 92 ? 61.275 63.074 7.578 1.00 33.36 192 GLU A C 1
ATOM 760 O O . GLU A 1 92 ? 60.993 61.878 7.450 1.00 33.29 192 GLU A O 1
ATOM 766 N N . GLY A 1 93 ? 60.427 64.044 7.831 1.00 31.40 193 GLY A N 1
ATOM 767 C CA . GLY A 1 93 ? 58.987 63.837 7.920 1.00 29.63 193 GLY A CA 1
ATOM 768 C C . GLY A 1 93 ? 58.369 64.431 6.666 1.00 28.55 193 GLY A C 1
ATOM 769 O O . GLY A 1 93 ? 58.493 65.631 6.399 1.00 28.87 193 GLY A O 1
ATOM 770 N N . ASP A 1 94 ? 57.722 63.586 5.898 1.00 26.87 194 ASP A N 1
ATOM 771 C CA . ASP A 1 94 ? 57.110 64.022 4.640 1.00 25.55 194 ASP A CA 1
ATOM 772 C C . ASP A 1 94 ? 55.605 64.180 4.789 1.00 23.65 194 ASP A C 1
ATOM 773 O O . ASP A 1 94 ? 54.910 63.284 5.276 1.00 23.03 194 ASP A O 1
ATOM 778 N N . VAL A 1 95 ? 55.135 65.333 4.362 1.00 21.31 195 VAL A N 1
ATOM 779 C CA . VAL A 1 95 ? 53.705 65.640 4.397 1.00 19.20 195 VAL A CA 1
ATOM 780 C C . VAL A 1 95 ? 53.251 66.154 3.042 1.00 18.45 195 VAL A C 1
ATOM 781 O O . VAL A 1 95 ? 53.789 67.136 2.514 1.00 16.57 195 VAL A O 1
ATOM 785 N N . HIS A 1 96 ? 52.263 65.469 2.520 1.00 18.29 196 HIS A N 1
ATOM 786 C CA . HIS A 1 96 ? 51.699 65.798 1.216 1.00 19.20 196 HIS A CA 1
ATOM 787 C C . HIS A 1 96 ? 50.199 66.039 1.321 1.00 18.33 196 HIS A C 1
ATOM 788 O O . HIS A 1 96 ? 49.459 65.226 1.887 1.00 18.64 196 HIS A O 1
ATOM 795 N N . PHE A 1 97 ? 49.806 67.168 0.775 1.00 18.11 197 PHE A N 1
ATOM 796 C CA . PHE A 1 97 ? 48.397 67.558 0.675 1.00 18.04 197 PHE A CA 1
ATOM 797 C C . PHE A 1 97 ? 47.964 67.265 -0.740 1.00 18.81 197 PHE A C 1
ATOM 798 O O . PHE A 1 97 ? 48.734 67.490 -1.691 1.00 20.48 197 PHE A O 1
ATOM 806 N N . ASP A 1 98 ? 46.749 66.747 -0.883 1.00 18.57 198 ASP A N 1
ATOM 807 C CA . ASP A 1 98 ? 46.215 66.434 -2.208 1.00 18.43 198 ASP A CA 1
ATOM 808 C C . ASP A 1 98 ? 45.885 67.751 -2.909 1.00 17.55 198 ASP A C 1
ATOM 809 O O . ASP A 1 98 ? 44.982 68.474 -2.512 1.00 16.30 198 ASP A O 1
ATOM 814 N N . TYR A 1 99 ? 46.653 68.049 -3.944 1.00 17.69 199 TYR A N 1
ATOM 815 C CA . TYR A 1 99 ? 46.490 69.233 -4.749 1.00 18.15 199 TYR A CA 1
ATOM 816 C C . TYR A 1 99 ? 45.078 69.344 -5.346 1.00 18.65 199 TYR A C 1
ATOM 817 O O . TYR A 1 99 ? 44.601 70.441 -5.631 1.00 18.11 199 TYR A O 1
ATOM 826 N N . ASP A 1 100 ? 44.386 68.221 -5.513 1.00 19.61 200 ASP A N 1
ATOM 827 C CA . ASP A 1 100 ? 43.057 68.275 -6.106 1.00 21.47 200 ASP A CA 1
ATOM 828 C C . ASP A 1 100 ? 41.890 68.759 -5.257 1.00 22.08 200 ASP A C 1
ATOM 829 O O . ASP A 1 100 ? 40.762 68.882 -5.757 1.00 23.43 200 ASP A O 1
ATOM 834 N N . GLU A 1 101 ? 42.138 69.046 -3.986 1.00 21.52 201 GLU A N 1
ATOM 835 C CA . GLU A 1 101 ? 41.052 69.513 -3.147 1.00 20.98 201 GLU A CA 1
ATOM 836 C C . GLU A 1 101 ? 40.832 71.004 -3.348 1.00 21.26 201 GLU A C 1
ATOM 837 O O . GLU A 1 101 ? 41.706 71.720 -3.839 1.00 20.00 201 GLU A O 1
ATOM 843 N N . THR A 1 102 ? 39.641 71.458 -2.977 1.00 21.88 202 THR A N 1
ATOM 844 C CA . THR A 1 102 ? 39.327 72.874 -3.039 1.00 22.62 202 THR A CA 1
ATOM 845 C C . THR A 1 102 ? 39.823 73.418 -1.700 1.00 21.78 202 THR A C 1
ATOM 846 O O . THR A 1 102 ? 39.088 73.457 -0.703 1.00 22.42 202 THR A O 1
ATOM 850 N N . TRP A 1 103 ? 41.084 73.816 -1.675 1.00 20.13 203 TRP A N 1
ATOM 851 C CA . TRP A 1 103 ? 41.659 74.324 -0.450 1.00 19.53 203 TRP A CA 1
ATOM 852 C C . TRP A 1 103 ? 41.148 75.698 -0.043 1.00 19.61 203 TRP A C 1
ATOM 853 O O . TRP A 1 103 ? 41.108 76.627 -0.850 1.00 19.57 203 TRP A O 1
ATOM 864 N N . THR A 1 104 ? 40.726 75.810 1.211 1.00 19.80 204 THR A N 1
ATOM 865 C CA . THR A 1 104 ? 40.254 77.092 1.733 1.00 21.14 204 THR A CA 1
ATOM 866 C C . THR A 1 104 ? 40.756 77.283 3.157 1.00 21.61 204 THR A C 1
ATOM 867 O O . THR A 1 104 ? 41.341 76.375 3.762 1.00 21.51 204 THR A O 1
ATOM 871 N N . ILE A 1 105 ? 40.524 78.475 3.684 1.00 22.20 205 ILE A N 1
ATOM 872 C CA . ILE A 1 105 ? 40.955 78.807 5.032 1.00 23.25 205 ILE A CA 1
ATOM 873 C C . ILE A 1 105 ? 39.824 79.589 5.688 1.00 24.71 205 ILE A C 1
ATOM 874 O O . ILE A 1 105 ? 39.389 80.602 5.151 1.00 24.94 205 ILE A O 1
ATOM 879 N N . GLY A 1 106 ? 39.324 79.091 6.818 1.00 25.82 206 GLY A N 1
ATOM 880 C CA . GLY A 1 106 ? 38.239 79.770 7.513 1.00 27.32 206 GLY A CA 1
ATOM 881 C C . GLY A 1 106 ? 36.857 79.756 6.863 1.00 28.66 206 GLY A C 1
ATOM 882 O O . GLY A 1 106 ? 36.001 80.536 7.261 1.00 28.01 206 GLY A O 1
ATOM 883 N N . ASP A 1 107 ? 36.637 78.885 5.876 1.00 30.34 207 ASP A N 1
ATOM 884 C CA . ASP A 1 107 ? 35.346 78.779 5.186 1.00 32.40 207 ASP A CA 1
ATOM 885 C C . ASP A 1 107 ? 34.761 77.383 5.331 1.00 32.53 207 ASP A C 1
ATOM 886 O O . ASP A 1 107 ? 35.322 76.415 4.831 1.00 31.92 207 ASP A O 1
ATOM 891 N N . ASN A 1 108 ? 33.606 77.281 5.973 1.00 33.03 208 ASN A N 1
ATOM 892 C CA . ASN A 1 108 ? 33.013 75.973 6.208 1.00 34.04 208 ASN A CA 1
ATOM 893 C C . ASN A 1 108 ? 32.544 75.218 4.972 1.00 34.80 208 ASN A C 1
ATOM 894 O O . ASN A 1 108 ? 32.092 74.067 5.084 1.00 35.67 208 ASN A O 1
ATOM 899 N N . GLN A 1 109 ? 32.654 75.841 3.802 1.00 34.67 209 GLN A N 1
ATOM 900 C CA . GLN A 1 109 ? 32.241 75.178 2.566 1.00 35.17 209 GLN A CA 1
ATOM 901 C C . GLN A 1 109 ? 33.372 74.329 1.981 1.00 35.05 209 GLN A C 1
ATOM 902 O O . GLN A 1 109 ? 33.151 73.159 1.668 1.00 35.24 209 GLN A O 1
ATOM 908 N N . GLY A 1 110 ? 34.576 74.906 1.853 1.00 33.44 210 GLY A N 1
ATOM 909 C CA . GLY A 1 110 ? 35.721 74.185 1.292 1.00 30.86 210 GLY A CA 1
ATOM 910 C C . GLY A 1 110 ? 36.480 73.251 2.231 1.00 29.53 210 GLY A C 1
ATOM 911 O O . GLY A 1 110 ? 35.976 72.888 3.285 1.00 30.17 210 GLY A O 1
ATOM 912 N N . THR A 1 111 ? 37.690 72.842 1.855 1.00 27.29 211 THR A N 1
ATOM 913 C CA . THR A 1 111 ? 38.473 71.951 2.712 1.00 24.79 211 THR A CA 1
ATOM 914 C C . THR A 1 111 ? 39.535 72.785 3.405 1.00 24.08 211 THR A C 1
ATOM 915 O O . THR A 1 111 ? 40.446 73.315 2.779 1.00 23.69 211 THR A O 1
ATOM 919 N N . ASP A 1 112 ? 39.404 72.895 4.716 1.00 22.54 212 ASP A N 1
ATOM 920 C CA . ASP A 1 112 ? 40.309 73.710 5.494 1.00 21.00 212 ASP A CA 1
ATOM 921 C C . ASP A 1 112 ? 41.760 73.279 5.670 1.00 20.09 212 ASP A C 1
ATOM 922 O O . ASP A 1 112 ? 42.069 72.313 6.357 1.00 18.67 212 ASP A O 1
ATOM 927 N N . LEU A 1 113 ? 42.647 74.068 5.086 1.00 19.14 213 LEU A N 1
ATOM 928 C CA . LEU A 1 113 ? 44.075 73.807 5.135 1.00 18.32 213 LEU A CA 1
ATOM 929 C C . LEU A 1 113 ? 44.657 73.809 6.567 1.00 17.22 213 LEU A C 1
ATOM 930 O O . LEU A 1 113 ? 45.546 73.001 6.904 1.00 17.28 213 LEU A O 1
ATOM 935 N N . LEU A 1 114 ? 44.151 74.708 7.406 1.00 16.34 214 LEU A N 1
ATOM 936 C CA . LEU A 1 114 ? 44.643 74.824 8.780 1.00 17.02 214 LEU A CA 1
ATOM 937 C C . LEU A 1 114 ? 44.408 73.522 9.530 1.00 17.35 214 LEU A C 1
ATOM 938 O O . LEU A 1 114 ? 45.277 73.016 10.226 1.00 17.70 214 LEU A O 1
ATOM 943 N N . GLN A 1 115 ? 43.222 72.968 9.366 1.00 17.11 215 GLN A N 1
ATOM 944 C CA . GLN A 1 115 ? 42.895 71.738 10.038 1.00 17.93 215 GLN A CA 1
ATOM 945 C C . GLN A 1 115 ? 43.616 70.520 9.491 1.00 17.29 215 GLN A C 1
ATOM 946 O O . GLN A 1 115 ? 44.114 69.709 10.259 1.00 18.05 215 GLN A O 1
ATOM 952 N N . VAL A 1 116 ? 43.674 70.381 8.172 1.00 16.03 216 VAL A N 1
ATOM 953 C CA . VAL A 1 116 ? 44.332 69.225 7.595 1.00 15.53 216 VAL A CA 1
ATOM 954 C C . VAL A 1 116 ? 45.816 69.271 7.925 1.00 16.12 216 VAL A C 1
ATOM 955 O O . VAL A 1 116 ? 46.433 68.259 8.272 1.00 15.83 216 VAL A O 1
ATOM 959 N N . ALA A 1 117 ? 46.387 70.461 7.846 1.00 16.16 217 ALA A N 1
ATOM 960 C CA . ALA A 1 117 ? 47.799 70.609 8.148 1.00 16.36 217 ALA A CA 1
ATOM 961 C C . ALA A 1 117 ? 48.105 70.287 9.627 1.00 15.80 217 ALA A C 1
ATOM 962 O O . ALA A 1 117 ? 49.077 69.594 9.905 1.00 16.22 217 ALA A O 1
ATOM 964 N N . ALA A 1 118 ? 47.277 70.772 10.554 1.00 14.92 218 ALA A N 1
ATOM 965 C CA . ALA A 1 118 ? 47.480 70.528 11.986 1.00 15.05 218 ALA A CA 1
ATOM 966 C C . ALA A 1 118 ? 47.388 69.028 12.242 1.00 15.37 218 ALA A C 1
ATOM 967 O O . ALA A 1 118 ? 48.100 68.465 13.066 1.00 14.32 218 ALA A O 1
ATOM 969 N N . HIS A 1 119 ? 46.509 68.387 11.500 1.00 15.21 219 HIS A N 1
ATOM 970 C CA . HIS A 1 119 ? 46.323 66.969 11.610 1.00 16.51 219 HIS A CA 1
ATOM 971 C C . HIS A 1 119 ? 47.562 66.220 11.134 1.00 17.86 219 HIS A C 1
ATOM 972 O O . HIS A 1 119 ? 48.024 65.296 11.799 1.00 19.14 219 HIS A O 1
ATOM 979 N N . GLU A 1 120 ? 48.105 66.612 9.983 1.00 18.62 220 GLU A N 1
ATOM 980 C CA . GLU A 1 120 ? 49.299 65.958 9.454 1.00 18.78 220 GLU A CA 1
ATOM 981 C C . GLU A 1 120 ? 50.523 66.223 10.312 1.00 18.67 220 GLU A C 1
ATOM 982 O O . GLU A 1 120 ? 51.352 65.341 10.510 1.00 18.26 220 GLU A O 1
ATOM 988 N N . PHE A 1 121 ? 50.645 67.436 10.836 1.00 18.78 221 PHE A N 1
ATOM 989 C CA . PHE A 1 121 ? 51.783 67.713 11.695 1.00 19.68 221 PHE A CA 1
ATOM 990 C C . PHE A 1 121 ? 51.657 66.855 12.964 1.00 19.74 221 PHE A C 1
ATOM 991 O O . PHE A 1 121 ? 52.656 66.493 13.582 1.00 19.21 221 PHE A O 1
ATOM 999 N N . GLY A 1 122 ? 50.419 66.500 13.318 1.00 20.54 222 GLY A N 1
ATOM 1000 C CA . GLY A 1 122 ? 50.182 65.649 14.468 1.00 20.19 222 GLY A CA 1
ATOM 1001 C C . GLY A 1 122 ? 50.823 64.289 14.220 1.00 20.62 222 GLY A C 1
ATOM 1002 O O . GLY A 1 122 ? 51.447 63.718 15.113 1.00 19.06 222 GLY A O 1
ATOM 1003 N N . HIS A 1 123 ? 50.664 63.765 13.006 1.00 21.10 223 HIS A N 1
ATOM 1004 C CA . HIS A 1 123 ? 51.259 62.482 12.657 1.00 22.89 223 HIS A CA 1
ATOM 1005 C C . HIS A 1 123 ? 52.762 62.587 12.713 1.00 24.05 223 HIS A C 1
ATOM 1006 O O . HIS A 1 123 ? 53.430 61.782 13.359 1.00 25.69 223 HIS A O 1
ATOM 1013 N N . VAL A 1 124 ? 53.288 63.585 12.017 1.00 24.22 224 VAL A N 1
ATOM 1014 C CA . VAL A 1 124 ? 54.712 63.767 11.973 1.00 24.58 224 VAL A CA 1
ATOM 1015 C C . VAL A 1 124 ? 55.304 63.740 13.350 1.00 24.10 224 VAL A C 1
ATOM 1016 O O . VAL A 1 124 ? 56.394 63.215 13.535 1.00 24.95 224 VAL A O 1
ATOM 1020 N N . LEU A 1 125 ? 54.584 64.290 14.320 1.00 22.96 225 LEU A N 1
ATOM 1021 C CA . LEU A 1 125 ? 55.087 64.313 15.678 1.00 22.63 225 LEU A CA 1
ATOM 1022 C C . LEU A 1 125 ? 54.835 63.019 16.469 1.00 23.54 225 LEU A C 1
ATOM 1023 O O . LEU A 1 125 ? 55.177 62.932 17.650 1.00 25.08 225 LEU A O 1
ATOM 1028 N N . GLY A 1 126 ? 54.249 62.016 15.817 1.00 22.86 226 GLY A N 1
ATOM 1029 C CA . GLY A 1 126 ? 54.016 60.747 16.474 1.00 22.97 226 GLY A CA 1
ATOM 1030 C C . GLY A 1 126 ? 52.619 60.303 16.886 1.00 23.48 226 GLY A C 1
ATOM 1031 O O . GLY A 1 126 ? 52.435 59.122 17.193 1.00 25.06 226 GLY A O 1
ATOM 1032 N N . LEU A 1 127 ? 51.638 61.204 16.899 1.00 23.20 227 LEU A N 1
ATOM 1033 C CA . LEU A 1 127 ? 50.302 60.825 17.319 1.00 23.47 227 LEU A CA 1
ATOM 1034 C C . LEU A 1 127 ? 49.605 59.956 16.293 1.00 23.96 227 LEU A C 1
ATOM 1035 O O . LEU A 1 127 ? 49.951 59.966 15.102 1.00 23.94 227 LEU A O 1
ATOM 1040 N N . GLN A 1 128 ? 48.626 59.190 16.767 1.00 23.86 228 GLN A N 1
ATOM 1041 C CA . GLN A 1 128 ? 47.829 58.314 15.913 1.00 23.70 228 GLN A CA 1
ATOM 1042 C C . GLN A 1 128 ? 46.378 58.733 16.086 1.00 23.74 228 GLN A C 1
ATOM 1043 O O . GLN A 1 128 ? 46.089 59.677 16.810 1.00 23.65 228 GLN A O 1
ATOM 1049 N N . HIS A 1 129 ? 45.461 58.048 15.430 1.00 24.28 229 HIS A N 1
ATOM 1050 C CA . HIS A 1 129 ? 44.071 58.437 15.552 1.00 26.54 229 HIS A CA 1
ATOM 1051 C C . HIS A 1 129 ? 43.477 58.202 16.914 1.00 27.95 229 HIS A C 1
ATOM 1052 O O . HIS A 1 129 ? 44.064 57.519 17.750 1.00 27.94 229 HIS A O 1
ATOM 1059 N N . THR A 1 130 ? 42.306 58.795 17.122 1.00 30.09 230 THR A N 1
ATOM 1060 C CA . THR A 1 130 ? 41.550 58.694 18.361 1.00 32.66 230 THR A CA 1
ATOM 1061 C C . THR A 1 130 ? 40.098 58.623 17.942 1.00 33.81 230 THR A C 1
ATOM 1062 O O . THR A 1 130 ? 39.761 58.964 16.812 1.00 34.72 230 THR A O 1
ATOM 1066 N N . THR A 1 131 ? 39.237 58.167 18.841 1.00 35.51 231 THR A N 1
ATOM 1067 C CA . THR A 1 131 ? 37.831 58.067 18.511 1.00 37.12 231 THR A CA 1
ATOM 1068 C C . THR A 1 131 ? 37.072 59.318 18.912 1.00 37.54 231 THR A C 1
ATOM 1069 O O . THR A 1 131 ? 35.917 59.470 18.541 1.00 39.11 231 THR A O 1
ATOM 1073 N N . ALA A 1 132 ? 37.713 60.221 19.657 1.00 37.73 232 ALA A N 1
ATOM 1074 C CA . ALA A 1 132 ? 37.065 61.486 20.043 1.00 38.16 232 ALA A CA 1
ATOM 1075 C C . ALA A 1 132 ? 36.719 62.224 18.732 1.00 38.69 232 ALA A C 1
ATOM 1076 O O . ALA A 1 132 ? 37.620 62.548 17.942 1.00 39.21 232 ALA A O 1
ATOM 1078 N N . ALA A 1 133 ? 35.425 62.475 18.496 1.00 38.68 233 ALA A N 1
ATOM 1079 C CA . ALA A 1 133 ? 34.961 63.127 17.249 1.00 38.20 233 ALA A CA 1
ATOM 1080 C C . ALA A 1 133 ? 35.542 64.503 16.986 1.00 37.83 233 ALA A C 1
ATOM 1081 O O . ALA A 1 133 ? 36.018 64.774 15.868 1.00 37.23 233 ALA A O 1
ATOM 1083 N N . LYS A 1 134 ? 35.500 65.373 17.997 1.00 36.82 234 LYS A N 1
ATOM 1084 C CA . LYS A 1 134 ? 36.047 66.709 17.834 1.00 36.34 234 LYS A CA 1
ATOM 1085 C C . LYS A 1 134 ? 37.512 66.843 18.238 1.00 35.33 234 LYS A C 1
ATOM 1086 O O . LYS A 1 134 ? 37.923 67.830 18.851 1.00 36.23 234 LYS A O 1
ATOM 1092 N N . ALA A 1 135 ? 38.302 65.848 17.862 1.00 33.78 235 ALA A N 1
ATOM 1093 C CA . ALA A 1 135 ? 39.719 65.828 18.173 1.00 30.60 235 ALA A CA 1
ATOM 1094 C C . ALA A 1 135 ? 40.498 66.164 16.920 1.00 28.65 235 ALA A C 1
ATOM 1095 O O . ALA A 1 135 ? 40.080 65.839 15.821 1.00 27.88 235 ALA A O 1
ATOM 1097 N N . LEU A 1 136 ? 41.629 66.826 17.086 1.00 26.60 236 LEU A N 1
ATOM 1098 C CA . LEU A 1 136 ? 42.453 67.182 15.948 1.00 25.11 236 LEU A CA 1
ATOM 1099 C C . LEU A 1 136 ? 42.928 65.932 15.232 1.00 24.49 236 LEU A C 1
ATOM 1100 O O . LEU A 1 136 ? 43.163 65.952 14.027 1.00 24.54 236 LEU A O 1
ATOM 1105 N N . MET A 1 137 ? 43.043 64.837 15.974 1.00 23.18 237 MET A N 1
ATOM 1106 C CA . MET A 1 137 ? 43.545 63.609 15.408 1.00 22.26 237 MET A CA 1
ATOM 1107 C C . MET A 1 137 ? 42.509 62.581 15.032 1.00 21.95 237 MET A C 1
ATOM 1108 O O . MET A 1 137 ? 42.800 61.393 14.923 1.00 21.46 237 MET A O 1
ATOM 1113 N N . SER A 1 138 ? 41.288 63.040 14.843 1.00 21.14 238 SER A N 1
ATOM 1114 C CA . SER A 1 138 ? 40.232 62.148 14.439 1.00 21.98 238 SER A CA 1
ATOM 1115 C C . SER A 1 138 ? 40.595 61.750 13.020 1.00 23.33 238 SER A C 1
ATOM 1116 O O . SER A 1 138 ? 41.292 62.489 12.325 1.00 24.69 238 SER A O 1
ATOM 1119 N N . PRO A 1 139 ? 40.141 60.575 12.573 1.00 24.18 239 PRO A N 1
ATOM 1120 C CA . PRO A 1 139 ? 40.440 60.117 11.214 1.00 24.48 239 PRO A CA 1
ATOM 1121 C C . PRO A 1 139 ? 39.646 60.894 10.153 1.00 25.02 239 PRO A C 1
ATOM 1122 O O . PRO A 1 139 ? 40.038 60.941 8.996 1.00 25.30 239 PRO A O 1
ATOM 1126 N N . PHE A 1 140 ? 38.518 61.472 10.559 1.00 25.60 240 PHE A N 1
ATOM 1127 C CA . PHE A 1 140 ? 37.606 62.177 9.654 1.00 25.66 240 PHE A CA 1
ATOM 1128 C C . PHE A 1 140 ? 37.585 63.690 9.820 1.00 26.03 240 PHE A C 1
ATOM 1129 O O . PHE A 1 140 ? 37.613 64.213 10.932 1.00 27.25 240 PHE A O 1
ATOM 1137 N N . TYR A 1 141 ? 37.526 64.384 8.692 1.00 25.38 241 TYR A N 1
ATOM 1138 C CA . TYR A 1 141 ? 37.533 65.833 8.687 1.00 24.36 241 TYR A CA 1
ATOM 1139 C C . TYR A 1 141 ? 36.166 66.444 8.702 1.00 24.78 241 TYR A C 1
ATOM 1140 O O . TYR A 1 141 ? 35.312 66.065 7.906 1.00 25.83 241 TYR A O 1
ATOM 1149 N N . THR A 1 142 ? 35.988 67.404 9.602 1.00 24.35 242 THR A N 1
ATOM 1150 C CA . THR A 1 142 ? 34.760 68.173 9.698 1.00 25.70 242 THR A CA 1
ATOM 1151 C C . THR A 1 142 ? 35.245 69.605 9.987 1.00 24.52 242 THR A C 1
ATOM 1152 O O . THR A 1 142 ? 36.170 69.783 10.777 1.00 24.24 242 THR A O 1
ATOM 1156 N N . PHE A 1 143 ? 34.666 70.609 9.331 1.00 22.98 243 PHE A N 1
ATOM 1157 C CA . PHE A 1 143 ? 35.079 71.979 9.564 1.00 21.66 243 PHE A CA 1
ATOM 1158 C C . PHE A 1 143 ? 34.912 72.275 11.045 1.00 21.52 243 PHE A C 1
ATOM 1159 O O . PHE A 1 143 ? 33.828 72.082 11.604 1.00 20.51 243 PHE A O 1
ATOM 1167 N N . ARG A 1 144 ? 35.977 72.743 11.690 1.00 21.34 244 ARG A N 1
ATOM 1168 C CA . ARG A 1 144 ? 35.934 73.018 13.130 1.00 21.76 244 ARG A CA 1
ATOM 1169 C C . ARG A 1 144 ? 36.824 74.187 13.530 1.00 21.44 244 ARG A C 1
ATOM 1170 O O . ARG A 1 144 ? 38.064 74.117 13.413 1.00 21.65 244 ARG A O 1
ATOM 1178 N N . TYR A 1 145 ? 36.207 75.251 14.029 1.00 21.29 245 TYR A N 1
ATOM 1179 C CA . TYR A 1 145 ? 36.938 76.455 14.443 1.00 21.96 245 TYR A CA 1
ATOM 1180 C C . TYR A 1 145 ? 36.481 76.966 15.796 1.00 22.01 245 TYR A C 1
ATOM 1181 O O . TYR A 1 145 ? 35.339 76.819 16.146 1.00 22.98 245 TYR A O 1
ATOM 1190 N N . PRO A 1 146 ? 37.403 77.536 16.567 1.00 21.87 246 PRO A N 1
ATOM 1191 C CA . PRO A 1 146 ? 38.830 77.690 16.218 1.00 22.65 246 PRO A CA 1
ATOM 1192 C C . PRO A 1 146 ? 39.648 76.381 16.301 1.00 22.65 246 PRO A C 1
ATOM 1193 O O . PRO A 1 146 ? 39.163 75.352 16.767 1.00 22.03 246 PRO A O 1
ATOM 1197 N N . LEU A 1 147 ? 40.866 76.426 15.780 1.00 23.27 247 LEU A N 1
ATOM 1198 C CA . LEU A 1 147 ? 41.788 75.287 15.794 1.00 24.17 247 LEU A CA 1
ATOM 1199 C C . LEU A 1 147 ? 42.248 75.236 17.238 1.00 25.29 247 LEU A C 1
ATOM 1200 O O . LEU A 1 147 ? 42.845 76.194 17.748 1.00 25.13 247 LEU A O 1
ATOM 1205 N N . SER A 1 148 ? 42.003 74.106 17.877 1.00 26.42 248 SER A N 1
ATOM 1206 C CA . SER A 1 148 ? 42.359 73.957 19.276 1.00 28.17 248 SER A CA 1
ATOM 1207 C C . SER A 1 148 ? 42.549 72.495 19.654 1.00 27.99 248 SER A C 1
ATOM 1208 O O . SER A 1 148 ? 41.843 71.615 19.157 1.00 28.18 248 SER A O 1
ATOM 1211 N N . LEU A 1 149 ? 43.497 72.228 20.542 1.00 28.84 249 LEU A N 1
ATOM 1212 C CA . LEU A 1 149 ? 43.711 70.862 21.030 1.00 30.00 249 LEU A CA 1
ATOM 1213 C C . LEU A 1 149 ? 42.579 70.482 21.982 1.00 30.29 249 LEU A C 1
ATOM 1214 O O . LEU A 1 149 ? 42.236 71.235 22.896 1.00 30.93 249 LEU A O 1
ATOM 1219 N N . SER A 1 150 ? 41.988 69.322 21.736 1.00 30.60 250 SER A N 1
ATOM 1220 C CA . SER A 1 150 ? 40.918 68.802 22.583 1.00 30.38 250 SER A CA 1
ATOM 1221 C C . SER A 1 150 ? 41.641 68.041 23.700 1.00 30.52 250 SER A C 1
ATOM 1222 O O . SER A 1 150 ? 42.822 67.706 23.556 1.00 30.22 250 SER A O 1
ATOM 1225 N N . PRO A 1 151 ? 40.957 67.777 24.829 1.00 31.36 251 PRO A N 1
ATOM 1226 C CA . PRO A 1 151 ? 41.606 67.051 25.939 1.00 31.33 251 PRO A CA 1
ATOM 1227 C C . PRO A 1 151 ? 42.286 65.757 25.481 1.00 31.11 251 PRO A C 1
ATOM 1228 O O . PRO A 1 151 ? 43.399 65.464 25.891 1.00 31.56 251 PRO A O 1
ATOM 1232 N N . ASP A 1 152 ? 41.626 64.999 24.612 1.00 31.08 252 ASP A N 1
ATOM 1233 C CA . ASP A 1 152 ? 42.204 63.778 24.079 1.00 31.09 252 ASP A CA 1
ATOM 1234 C C . ASP A 1 152 ? 43.490 64.112 23.315 1.00 30.45 252 ASP A C 1
ATOM 1235 O O . ASP A 1 152 ? 44.414 63.311 23.259 1.00 29.87 252 ASP A O 1
ATOM 1240 N N . ASP A 1 153 ? 43.561 65.295 22.721 1.00 30.09 253 ASP A N 1
ATOM 1241 C CA . ASP A 1 153 ? 44.777 65.661 22.009 1.00 30.92 253 ASP A CA 1
ATOM 1242 C C . ASP A 1 153 ? 45.917 66.004 22.968 1.00 31.34 253 ASP A C 1
ATOM 1243 O O . ASP A 1 153 ? 47.049 65.594 22.736 1.00 30.51 253 ASP A O 1
ATOM 1248 N N . ARG A 1 154 ? 45.631 66.743 24.039 1.00 31.67 254 ARG A N 1
ATOM 1249 C CA . ARG A 1 154 ? 46.676 67.092 24.998 1.00 32.59 254 ARG A CA 1
ATOM 1250 C C . ARG A 1 154 ? 47.185 65.830 25.707 1.00 32.14 254 ARG A C 1
ATOM 1251 O O . ARG A 1 154 ? 48.381 65.696 25.972 1.00 30.97 254 ARG A O 1
ATOM 1259 N N . ARG A 1 155 ? 46.277 64.905 26.011 1.00 32.07 255 ARG A N 1
ATOM 1260 C CA . ARG A 1 155 ? 46.669 63.653 26.656 1.00 31.73 255 ARG A CA 1
ATOM 1261 C C . ARG A 1 155 ? 47.585 62.885 25.722 1.00 31.01 255 ARG A C 1
ATOM 1262 O O . ARG A 1 155 ? 48.578 62.316 26.154 1.00 31.34 255 ARG A O 1
ATOM 1270 N N . GLY A 1 156 ? 47.237 62.870 24.440 1.00 30.31 256 GLY A N 1
ATOM 1271 C CA . GLY A 1 156 ? 48.052 62.172 23.467 1.00 30.39 256 GLY A CA 1
ATOM 1272 C C . GLY A 1 156 ? 49.471 62.706 23.440 1.00 30.53 256 GLY A C 1
ATOM 1273 O O . GLY A 1 156 ? 50.437 61.946 23.391 1.00 30.10 256 GLY A O 1
ATOM 1274 N N . ILE A 1 157 ? 49.606 64.023 23.479 1.00 31.32 257 ILE A N 1
ATOM 1275 C CA . ILE A 1 157 ? 50.927 64.630 23.455 1.00 32.56 257 ILE A CA 1
ATOM 1276 C C . ILE A 1 157 ? 51.682 64.320 24.742 1.00 32.00 257 ILE A C 1
ATOM 1277 O O . ILE A 1 157 ? 52.854 63.992 24.709 1.00 31.31 257 ILE A O 1
ATOM 1282 N N . GLN A 1 158 ? 50.982 64.431 25.865 1.00 32.64 258 GLN A N 1
ATOM 1283 C CA . GLN A 1 158 ? 51.538 64.148 27.175 1.00 33.46 258 GLN A CA 1
ATOM 1284 C C . GLN A 1 158 ? 51.949 62.681 27.288 1.00 33.13 258 GLN A C 1
ATOM 1285 O O . GLN A 1 158 ? 52.779 62.323 28.109 1.00 33.52 258 GLN A O 1
ATOM 1291 N N . HIS A 1 159 ? 51.378 61.832 26.453 1.00 32.42 259 HIS A N 1
ATOM 1292 C CA . HIS A 1 159 ? 51.715 60.430 26.490 1.00 32.33 259 HIS A CA 1
ATOM 1293 C C . HIS A 1 159 ? 53.019 60.192 25.721 1.00 33.09 259 HIS A C 1
ATOM 1294 O O . HIS A 1 159 ? 53.888 59.428 26.168 1.00 32.82 259 HIS A O 1
ATOM 1301 N N . LEU A 1 160 ? 53.155 60.843 24.566 1.00 33.53 260 LEU A N 1
ATOM 1302 C CA . LEU A 1 160 ? 54.359 60.688 23.757 1.00 34.41 260 LEU A CA 1
ATOM 1303 C C . LEU A 1 160 ? 55.512 61.545 24.254 1.00 34.91 260 LEU A C 1
ATOM 1304 O O . LEU A 1 160 ? 56.655 61.120 24.220 1.00 36.10 260 LEU A O 1
ATOM 1309 N N . TYR A 1 161 ? 55.213 62.747 24.722 1.00 35.59 261 TYR A N 1
ATOM 1310 C CA . TYR A 1 161 ? 56.240 63.644 25.240 1.00 36.88 261 TYR A CA 1
ATOM 1311 C C . TYR A 1 161 ? 55.996 63.727 26.751 1.00 38.91 261 TYR A C 1
ATOM 1312 O O . TYR A 1 161 ? 54.990 63.219 27.251 1.00 40.02 261 TYR A O 1
ATOM 1321 N N . GLY A 1 162 ? 56.916 64.331 27.488 1.00 40.16 262 GLY A N 1
ATOM 1322 C CA . GLY A 1 162 ? 56.706 64.457 28.924 1.00 41.71 262 GLY A CA 1
ATOM 1323 C C . GLY A 1 162 ? 55.353 65.084 29.276 1.00 43.20 262 GLY A C 1
ATOM 1324 O O . GLY A 1 162 ? 54.761 64.689 30.279 1.00 44.90 262 GLY A O 1
ATOM 1325 N N . MET B 1 1 ? 66.872 145.166 78.236 1.00 50.71 101 MET B N 1
ATOM 1326 C CA . MET B 1 1 ? 67.477 145.143 76.872 1.00 50.20 101 MET B CA 1
ATOM 1327 C C . MET B 1 1 ? 67.754 143.717 76.395 1.00 48.55 101 MET B C 1
ATOM 1328 O O . MET B 1 1 ? 68.035 143.486 75.214 1.00 49.00 101 MET B O 1
ATOM 1333 N N . PHE B 1 2 ? 67.671 142.765 77.318 1.00 46.18 102 PHE B N 1
ATOM 1334 C CA . PHE B 1 2 ? 67.919 141.368 76.997 1.00 43.80 102 PHE B CA 1
ATOM 1335 C C . PHE B 1 2 ? 66.919 140.481 77.715 1.00 42.53 102 PHE B C 1
ATOM 1336 O O . PHE B 1 2 ? 66.485 140.804 78.820 1.00 43.26 102 PHE B O 1
ATOM 1344 N N . VAL B 1 3 ? 66.582 139.349 77.107 1.00 41.51 103 VAL B N 1
ATOM 1345 C CA . VAL B 1 3 ? 65.634 138.421 77.712 1.00 40.84 103 VAL B CA 1
ATOM 1346 C C . VAL B 1 3 ? 66.134 136.985 77.663 1.00 40.24 103 VAL B C 1
ATOM 1347 O O . VAL B 1 3 ? 66.722 136.568 76.669 1.00 39.15 103 VAL B O 1
ATOM 1351 N N . LEU B 1 4 ? 65.874 136.222 78.722 1.00 40.37 104 LEU B N 1
ATOM 1352 C CA . LEU B 1 4 ? 66.260 134.814 78.741 1.00 40.81 104 LEU B CA 1
ATOM 1353 C C . LEU B 1 4 ? 65.105 134.053 78.089 1.00 41.22 104 LEU B C 1
ATOM 1354 O O . LEU B 1 4 ? 64.058 133.896 78.693 1.00 41.81 104 LEU B O 1
ATOM 1359 N N . SER B 1 5 ? 65.288 133.593 76.857 1.00 41.90 105 SER B N 1
ATOM 1360 C CA . SER B 1 5 ? 64.241 132.851 76.151 1.00 41.95 105 SER B CA 1
ATOM 1361 C C . SER B 1 5 ? 64.809 131.575 75.521 1.00 41.38 105 SER B C 1
ATOM 1362 O O . SER B 1 5 ? 65.646 131.624 74.620 1.00 41.27 105 SER B O 1
ATOM 1365 N N . GLY B 1 6 ? 64.353 130.427 76.006 1.00 40.62 106 GLY B N 1
ATOM 1366 C CA . GLY B 1 6 ? 64.835 129.173 75.466 1.00 39.64 106 GLY B CA 1
ATOM 1367 C C . GLY B 1 6 ? 66.276 128.926 75.868 1.00 39.50 106 GLY B C 1
ATOM 1368 O O . GLY B 1 6 ? 67.060 128.385 75.085 1.00 39.72 106 GLY B O 1
ATOM 1369 N N . GLY B 1 7 ? 66.621 129.336 77.092 1.00 38.64 107 GLY B N 1
ATOM 1370 C CA . GLY B 1 7 ? 67.963 129.154 77.617 1.00 37.28 107 GLY B CA 1
ATOM 1371 C C . GLY B 1 7 ? 69.044 130.050 77.026 1.00 36.40 107 GLY B C 1
ATOM 1372 O O . GLY B 1 7 ? 70.219 129.813 77.282 1.00 35.50 107 GLY B O 1
ATOM 1373 N N . ARG B 1 8 ? 68.663 131.058 76.237 1.00 35.48 108 ARG B N 1
ATOM 1374 C CA . ARG B 1 8 ? 69.632 131.969 75.628 1.00 35.83 108 ARG B CA 1
ATOM 1375 C C . ARG B 1 8 ? 69.208 133.422 75.750 1.00 36.44 108 ARG B C 1
ATOM 1376 O O . ARG B 1 8 ? 68.020 133.722 75.687 1.00 36.98 108 ARG B O 1
ATOM 1384 N N . TRP B 1 9 ? 70.169 134.326 75.929 1.00 36.32 109 TRP B N 1
ATOM 1385 C CA . TRP B 1 9 ? 69.834 135.735 76.035 1.00 36.65 109 TRP B CA 1
ATOM 1386 C C . TRP B 1 9 ? 69.553 136.338 74.658 1.00 37.14 109 TRP B C 1
ATOM 1387 O O . TRP B 1 9 ? 70.420 136.382 73.789 1.00 36.40 109 TRP B O 1
ATOM 1398 N N . GLU B 1 10 ? 68.321 136.801 74.471 1.00 38.03 110 GLU B N 1
ATOM 1399 C CA . GLU B 1 10 ? 67.910 137.387 73.208 1.00 38.97 110 GLU B CA 1
ATOM 1400 C C . GLU B 1 10 ? 67.638 138.881 73.359 1.00 38.57 110 GLU B C 1
ATOM 1401 O O . GLU B 1 10 ? 67.470 139.381 74.481 1.00 38.37 110 GLU B O 1
ATOM 1407 N N . LYS B 1 11 ? 67.611 139.590 72.231 1.00 38.43 111 LYS B N 1
ATOM 1408 C CA . LYS B 1 11 ? 67.374 141.042 72.210 1.00 38.55 111 LYS B CA 1
ATOM 1409 C C . LYS B 1 11 ? 65.880 141.392 72.252 1.00 37.67 111 LYS B C 1
ATOM 1410 O O . LYS B 1 11 ? 65.039 140.579 71.857 1.00 37.06 111 LYS B O 1
ATOM 1416 N N . THR B 1 12 ? 65.555 142.594 72.738 1.00 36.76 112 THR B N 1
ATOM 1417 C CA . THR B 1 12 ? 64.163 143.064 72.808 1.00 36.39 112 THR B CA 1
ATOM 1418 C C . THR B 1 12 ? 63.992 144.265 71.891 1.00 36.18 112 THR B C 1
ATOM 1419 O O . THR B 1 12 ? 62.893 144.799 71.764 1.00 36.61 112 THR B O 1
ATOM 1423 N N . ASP B 1 13 ? 65.088 144.712 71.289 1.00 35.16 113 ASP B N 1
ATOM 1424 C CA . ASP B 1 13 ? 65.038 145.828 70.360 1.00 35.35 113 ASP B CA 1
ATOM 1425 C C . ASP B 1 13 ? 65.042 145.239 68.933 1.00 33.86 113 ASP B C 1
ATOM 1426 O O . ASP B 1 13 ? 66.073 144.784 68.442 1.00 34.20 113 ASP B O 1
ATOM 1431 N N . LEU B 1 14 ? 63.878 145.249 68.279 1.00 31.53 114 LEU B N 1
ATOM 1432 C CA . LEU B 1 14 ? 63.716 144.688 66.934 1.00 29.16 114 LEU B CA 1
ATOM 1433 C C . LEU B 1 14 ? 63.557 145.687 65.794 1.00 28.01 114 LEU B C 1
ATOM 1434 O O . LEU B 1 14 ? 63.272 146.858 66.020 1.00 26.85 114 LEU B O 1
ATOM 1439 N N . THR B 1 15 ? 63.738 145.199 64.566 1.00 27.15 115 THR B N 1
ATOM 1440 C CA . THR B 1 15 ? 63.548 146.025 63.370 1.00 26.23 115 THR B CA 1
ATOM 1441 C C . THR B 1 15 ? 62.475 145.423 62.480 1.00 25.88 115 THR B C 1
ATOM 1442 O O . THR B 1 15 ? 62.202 144.230 62.537 1.00 26.19 115 THR B O 1
ATOM 1446 N N . TYR B 1 16 ? 61.844 146.272 61.679 1.00 25.59 116 TYR B N 1
ATOM 1447 C CA . TYR B 1 16 ? 60.819 145.839 60.739 1.00 25.16 116 TYR B CA 1
ATOM 1448 C C . TYR B 1 16 ? 60.865 146.748 59.519 1.00 25.17 116 TYR B C 1
ATOM 1449 O O . TYR B 1 16 ? 61.315 147.898 59.602 1.00 24.72 116 TYR B O 1
ATOM 1458 N N . ARG B 1 17 ? 60.421 146.213 58.387 1.00 25.03 117 ARG B N 1
ATOM 1459 C CA . ARG B 1 17 ? 60.400 146.949 57.138 1.00 25.42 117 ARG B CA 1
ATOM 1460 C C . ARG B 1 17 ? 59.120 146.643 56.354 1.00 25.25 117 ARG B C 1
ATOM 1461 O O . ARG B 1 17 ? 58.721 145.484 56.230 1.00 25.03 117 ARG B O 1
ATOM 1469 N N . ILE B 1 18 ? 58.466 147.688 55.856 1.00 24.57 118 ILE B N 1
ATOM 1470 C CA . ILE B 1 18 ? 57.266 147.513 55.048 1.00 24.55 118 ILE B CA 1
ATOM 1471 C C . ILE B 1 18 ? 57.780 147.516 53.599 1.00 25.02 118 ILE B C 1
ATOM 1472 O O . ILE B 1 18 ? 58.213 148.547 53.084 1.00 25.49 118 ILE B O 1
ATOM 1477 N N . LEU B 1 19 ? 57.759 146.351 52.956 1.00 24.97 119 LEU B N 1
ATOM 1478 C CA . LEU B 1 19 ? 58.261 146.219 51.595 1.00 24.29 119 LEU B CA 1
ATOM 1479 C C . LEU B 1 19 ? 57.361 146.879 50.572 1.00 24.39 119 LEU B C 1
ATOM 1480 O O . LEU B 1 19 ? 57.824 147.661 49.739 1.00 24.74 119 LEU B O 1
ATOM 1485 N N . ARG B 1 20 ? 56.077 146.547 50.646 1.00 24.23 120 ARG B N 1
ATOM 1486 C CA . ARG B 1 20 ? 55.066 147.095 49.757 1.00 24.38 120 ARG B CA 1
ATOM 1487 C C . ARG B 1 20 ? 53.796 147.472 50.524 1.00 24.28 120 ARG B C 1
ATOM 1488 O O . ARG B 1 20 ? 53.522 146.960 51.619 1.00 24.00 120 ARG B O 1
ATOM 1496 N N . PHE B 1 21 ? 53.027 148.366 49.911 1.00 23.79 121 PHE B N 1
ATOM 1497 C CA . PHE B 1 21 ? 51.800 148.872 50.481 1.00 24.65 121 PHE B CA 1
ATOM 1498 C C . PHE B 1 21 ? 50.496 148.496 49.762 1.00 24.73 121 PHE B C 1
ATOM 1499 O O . PHE B 1 21 ? 50.501 148.105 48.592 1.00 24.35 121 PHE B O 1
ATOM 1507 N N . PRO B 1 22 ? 49.354 148.619 50.468 1.00 25.16 122 PRO B N 1
ATOM 1508 C CA . PRO B 1 22 ? 48.033 148.313 49.902 1.00 25.22 122 PRO B CA 1
ATOM 1509 C C . PRO B 1 22 ? 47.686 149.562 49.082 1.00 25.88 122 PRO B C 1
ATOM 1510 O O . PRO B 1 22 ? 48.129 150.663 49.415 1.00 25.75 122 PRO B O 1
ATOM 1514 N N . TRP B 1 23 ? 46.925 149.412 48.005 1.00 26.68 123 TRP B N 1
ATOM 1515 C CA . TRP B 1 23 ? 46.632 150.578 47.176 1.00 27.54 123 TRP B CA 1
ATOM 1516 C C . TRP B 1 23 ? 45.582 151.528 47.740 1.00 28.19 123 TRP B C 1
ATOM 1517 O O . TRP B 1 23 ? 45.617 152.729 47.476 1.00 28.62 123 TRP B O 1
ATOM 1528 N N . GLN B 1 24 ? 44.661 150.995 48.533 1.00 28.86 124 GLN B N 1
ATOM 1529 C CA . GLN B 1 24 ? 43.591 151.808 49.086 1.00 30.23 124 GLN B CA 1
ATOM 1530 C C . GLN B 1 24 ? 44.002 152.905 50.054 1.00 31.77 124 GLN B C 1
ATOM 1531 O O . GLN B 1 24 ? 43.291 153.898 50.177 1.00 33.10 124 GLN B O 1
ATOM 1537 N N . LEU B 1 25 ? 45.141 152.744 50.726 1.00 32.68 125 LEU B N 1
ATOM 1538 C CA . LEU B 1 25 ? 45.565 153.718 51.726 1.00 33.13 125 LEU B CA 1
ATOM 1539 C C . LEU B 1 25 ? 46.826 154.503 51.417 1.00 33.58 125 LEU B C 1
ATOM 1540 O O . LEU B 1 25 ? 47.685 154.054 50.668 1.00 34.48 125 LEU B O 1
ATOM 1545 N N . VAL B 1 26 ? 46.934 155.677 52.026 1.00 34.01 126 VAL B N 1
ATOM 1546 C CA . VAL B 1 26 ? 48.104 156.528 51.867 1.00 35.12 126 VAL B CA 1
ATOM 1547 C C . VAL B 1 26 ? 49.241 155.836 52.645 1.00 35.12 126 VAL B C 1
ATOM 1548 O O . VAL B 1 26 ? 49.004 155.224 53.687 1.00 34.05 126 VAL B O 1
ATOM 1552 N N . ARG B 1 27 ? 50.471 155.946 52.161 1.00 35.42 127 ARG B N 1
ATOM 1553 C CA . ARG B 1 27 ? 51.583 155.276 52.830 1.00 37.34 127 ARG B CA 1
ATOM 1554 C C . ARG B 1 27 ? 51.859 155.680 54.274 1.00 37.65 127 ARG B C 1
ATOM 1555 O O . ARG B 1 27 ? 52.127 154.835 55.132 1.00 37.76 127 ARG B O 1
ATOM 1563 N N . GLU B 1 28 ? 51.799 156.973 54.544 1.00 37.64 128 GLU B N 1
ATOM 1564 C CA . GLU B 1 28 ? 52.071 157.453 55.885 1.00 38.16 128 GLU B CA 1
ATOM 1565 C C . GLU B 1 28 ? 51.133 156.865 56.939 1.00 37.16 128 GLU B C 1
ATOM 1566 O O . GLU B 1 28 ? 51.541 156.585 58.067 1.00 36.16 128 GLU B O 1
ATOM 1572 N N . GLN B 1 29 ? 49.881 156.663 56.555 1.00 36.44 129 GLN B N 1
ATOM 1573 C CA . GLN B 1 29 ? 48.889 156.140 57.469 1.00 36.13 129 GLN B CA 1
ATOM 1574 C C . GLN B 1 29 ? 49.104 154.644 57.670 1.00 33.66 129 GLN B C 1
ATOM 1575 O O . GLN B 1 29 ? 48.733 154.074 58.701 1.00 32.68 129 GLN B O 1
ATOM 1581 N N . VAL B 1 30 ? 49.699 154.002 56.677 1.00 31.30 130 VAL B N 1
ATOM 1582 C CA . VAL B 1 30 ? 49.954 152.578 56.797 1.00 29.97 130 VAL B CA 1
ATOM 1583 C C . VAL B 1 30 ? 51.082 152.386 57.807 1.00 29.49 130 VAL B C 1
ATOM 1584 O O . VAL B 1 30 ? 51.006 151.511 58.679 1.00 27.88 130 VAL B O 1
ATOM 1588 N N . ARG B 1 31 ? 52.107 153.232 57.698 1.00 28.88 131 ARG B N 1
ATOM 1589 C CA . ARG B 1 31 ? 53.231 153.214 58.620 1.00 29.02 131 ARG B CA 1
ATOM 1590 C C . ARG B 1 31 ? 52.694 153.419 60.041 1.00 28.73 131 ARG B C 1
ATOM 1591 O O . ARG B 1 31 ? 53.022 152.665 60.971 1.00 29.21 131 ARG B O 1
ATOM 1599 N N . GLN B 1 32 ? 51.856 154.431 60.213 1.00 27.95 132 GLN B N 1
ATOM 1600 C CA . GLN B 1 32 ? 51.283 154.686 61.523 1.00 27.83 132 GLN B CA 1
ATOM 1601 C C . GLN B 1 32 ? 50.486 153.494 62.049 1.00 26.34 132 GLN B C 1
ATOM 1602 O O . GLN B 1 32 ? 50.658 153.085 63.192 1.00 26.79 132 GLN B O 1
ATOM 1608 N N . THR B 1 33 ? 49.624 152.931 61.217 1.00 24.34 133 THR B N 1
ATOM 1609 C CA . THR B 1 33 ? 48.823 151.798 61.630 1.00 23.21 133 THR B CA 1
ATOM 1610 C C . THR B 1 33 ? 49.726 150.643 62.013 1.00 23.06 133 THR B C 1
ATOM 1611 O O . THR B 1 33 ? 49.530 150.031 63.047 1.00 22.04 133 THR B O 1
ATOM 1615 N N . VAL B 1 34 ? 50.728 150.353 61.197 1.00 23.66 134 VAL B N 1
ATOM 1616 C CA . VAL B 1 34 ? 51.659 149.263 61.505 1.00 23.97 134 VAL B CA 1
ATOM 1617 C C . VAL B 1 34 ? 52.351 149.491 62.843 1.00 24.92 134 VAL B C 1
ATOM 1618 O O . VAL B 1 34 ? 52.381 148.596 63.684 1.00 24.98 134 VAL B O 1
ATOM 1622 N N . ALA B 1 35 ? 52.901 150.687 63.034 1.00 26.49 135 ALA B N 1
ATOM 1623 C CA . ALA B 1 35 ? 53.583 151.048 64.289 1.00 28.50 135 ALA B CA 1
ATOM 1624 C C . ALA B 1 35 ? 52.668 150.855 65.493 1.00 29.71 135 ALA B C 1
ATOM 1625 O O . ALA B 1 35 ? 53.075 150.353 66.539 1.00 30.39 135 ALA B O 1
ATOM 1627 N N . GLU B 1 36 ? 51.423 151.276 65.333 1.00 31.09 136 GLU B N 1
ATOM 1628 C CA . GLU B 1 36 ? 50.434 151.173 66.375 1.00 32.66 136 GLU B CA 1
ATOM 1629 C C . GLU B 1 36 ? 50.084 149.712 66.701 1.00 32.75 136 GLU B C 1
ATOM 1630 O O . GLU B 1 36 ? 49.901 149.357 67.870 1.00 32.94 136 GLU B O 1
ATOM 1636 N N . ALA B 1 37 ? 49.990 148.865 65.678 1.00 32.34 137 ALA B N 1
ATOM 1637 C CA . ALA B 1 37 ? 49.671 147.455 65.892 1.00 32.52 137 ALA B CA 1
ATOM 1638 C C . ALA B 1 37 ? 50.862 146.767 66.536 1.00 33.53 137 ALA B C 1
ATOM 1639 O O . ALA B 1 37 ? 50.727 145.709 67.139 1.00 33.81 137 ALA B O 1
ATOM 1641 N N . LEU B 1 38 ? 52.033 147.373 66.388 1.00 33.56 138 LEU B N 1
ATOM 1642 C CA . LEU B 1 38 ? 53.258 146.831 66.956 1.00 33.93 138 LEU B CA 1
ATOM 1643 C C . LEU B 1 38 ? 53.328 147.245 68.440 1.00 34.97 138 LEU B C 1
ATOM 1644 O O . LEU B 1 38 ? 53.770 146.494 69.311 1.00 34.71 138 LEU B O 1
ATOM 1649 N N . GLN B 1 39 ? 52.844 148.444 68.713 1.00 35.57 139 GLN B N 1
ATOM 1650 C CA . GLN B 1 39 ? 52.884 148.997 70.045 1.00 36.40 139 GLN B CA 1
ATOM 1651 C C . GLN B 1 39 ? 51.894 148.352 71.014 1.00 35.15 139 GLN B C 1
ATOM 1652 O O . GLN B 1 39 ? 52.113 148.323 72.217 1.00 34.55 139 GLN B O 1
ATOM 1658 N N . VAL B 1 40 ? 50.800 147.833 70.497 1.00 33.91 140 VAL B N 1
ATOM 1659 C CA . VAL B 1 40 ? 49.851 147.203 71.376 1.00 32.86 140 VAL B CA 1
ATOM 1660 C C . VAL B 1 40 ? 50.579 146.049 72.076 1.00 33.34 140 VAL B C 1
ATOM 1661 O O . VAL B 1 40 ? 50.176 145.605 73.154 1.00 34.12 140 VAL B O 1
ATOM 1665 N N . TRP B 1 41 ? 51.651 145.552 71.459 1.00 32.99 141 TRP B N 1
ATOM 1666 C CA . TRP B 1 41 ? 52.431 144.467 72.061 1.00 32.51 141 TRP B CA 1
ATOM 1667 C C . TRP B 1 41 ? 53.636 145.014 72.807 1.00 32.86 141 TRP B C 1
ATOM 1668 O O . TRP B 1 41 ? 54.012 144.490 73.841 1.00 33.35 141 TRP B O 1
ATOM 1679 N N . SER B 1 42 ? 54.245 146.076 72.314 1.00 33.56 142 SER B N 1
ATOM 1680 C CA . SER B 1 42 ? 55.409 146.580 73.018 1.00 35.38 142 SER B CA 1
ATOM 1681 C C . SER B 1 42 ? 55.106 147.331 74.322 1.00 37.30 142 SER B C 1
ATOM 1682 O O . SER B 1 42 ? 56.011 147.576 75.117 1.00 37.59 142 SER B O 1
ATOM 1685 N N . GLU B 1 43 ? 53.846 147.700 74.548 1.00 38.48 143 GLU B N 1
ATOM 1686 C CA . GLU B 1 43 ? 53.497 148.410 75.777 1.00 38.84 143 GLU B CA 1
ATOM 1687 C C . GLU B 1 43 ? 53.627 147.544 77.022 1.00 37.93 143 GLU B C 1
ATOM 1688 O O . GLU B 1 43 ? 54.120 148.005 78.047 1.00 38.28 143 GLU B O 1
ATOM 1694 N N . VAL B 1 44 ? 53.182 146.294 76.923 1.00 37.02 144 VAL B N 1
ATOM 1695 C CA . VAL B 1 44 ? 53.204 145.374 78.052 1.00 36.16 144 VAL B CA 1
ATOM 1696 C C . VAL B 1 44 ? 54.478 144.509 78.125 1.00 36.30 144 VAL B C 1
ATOM 1697 O O . VAL B 1 44 ? 54.557 143.543 78.893 1.00 36.37 144 VAL B O 1
ATOM 1701 N N . THR B 1 45 ? 55.477 144.886 77.335 1.00 35.58 145 THR B N 1
ATOM 1702 C CA . THR B 1 45 ? 56.748 144.179 77.279 1.00 34.42 145 THR B CA 1
ATOM 1703 C C . THR B 1 45 ? 57.881 145.183 77.075 1.00 34.91 145 THR B C 1
ATOM 1704 O O . THR B 1 45 ? 57.649 146.377 76.876 1.00 34.97 145 THR B O 1
ATOM 1708 N N . PRO B 1 46 ? 59.133 144.721 77.152 1.00 35.06 146 PRO B N 1
ATOM 1709 C CA . PRO B 1 46 ? 60.210 145.699 76.947 1.00 35.15 146 PRO B CA 1
ATOM 1710 C C . PRO B 1 46 ? 60.577 145.815 75.474 1.00 35.43 146 PRO B C 1
ATOM 1711 O O . PRO B 1 46 ? 61.515 146.539 75.109 1.00 35.11 146 PRO B O 1
ATOM 1715 N N . LEU B 1 47 ? 59.826 145.090 74.642 1.00 35.63 147 LEU B N 1
ATOM 1716 C CA . LEU B 1 47 ? 60.019 145.107 73.194 1.00 35.44 147 LEU B CA 1
ATOM 1717 C C . LEU B 1 47 ? 60.013 146.536 72.671 1.00 35.80 147 LEU B C 1
ATOM 1718 O O . LEU B 1 47 ? 59.302 147.408 73.180 1.00 36.41 147 LEU B O 1
ATOM 1723 N N . THR B 1 48 ? 60.824 146.759 71.649 1.00 35.67 148 THR B N 1
ATOM 1724 C CA . THR B 1 48 ? 60.950 148.049 70.999 1.00 35.87 148 THR B CA 1
ATOM 1725 C C . THR B 1 48 ? 61.114 147.720 69.522 1.00 35.19 148 THR B C 1
ATOM 1726 O O . THR B 1 48 ? 61.863 146.810 69.159 1.00 34.66 148 THR B O 1
ATOM 1730 N N . PHE B 1 49 ? 60.394 148.443 68.674 1.00 34.53 149 PHE B N 1
ATOM 1731 C CA . PHE B 1 49 ? 60.456 148.231 67.229 1.00 33.73 149 PHE B CA 1
ATOM 1732 C C . PHE B 1 49 ? 60.920 149.492 66.525 1.00 33.62 149 PHE B C 1
ATOM 1733 O O . PHE B 1 49 ? 60.553 150.592 66.900 1.00 34.47 149 PHE B O 1
ATOM 1741 N N . THR B 1 50 ? 61.741 149.330 65.506 1.00 33.56 150 THR B N 1
ATOM 1742 C CA . THR B 1 50 ? 62.256 150.468 64.768 1.00 33.98 150 THR B CA 1
ATOM 1743 C C . THR B 1 50 ? 62.128 150.128 63.301 1.00 34.02 150 THR B C 1
ATOM 1744 O O . THR B 1 50 ? 62.503 149.022 62.890 1.00 33.50 150 THR B O 1
ATOM 1748 N N . GLU B 1 51 ? 61.601 151.068 62.517 1.00 33.92 151 GLU B N 1
ATOM 1749 C CA . GLU B 1 51 ? 61.434 150.861 61.086 1.00 34.92 151 GLU B CA 1
ATOM 1750 C C . GLU B 1 51 ? 62.669 151.293 60.282 1.00 35.21 151 GLU B C 1
ATOM 1751 O O . GLU B 1 51 ? 63.231 152.363 60.498 1.00 34.93 151 GLU B O 1
ATOM 1757 N N . VAL B 1 52 ? 63.096 150.423 59.371 1.00 35.79 152 VAL B N 1
ATOM 1758 C CA . VAL B 1 52 ? 64.232 150.681 58.497 1.00 36.83 152 VAL B CA 1
ATOM 1759 C C . VAL B 1 52 ? 63.693 150.659 57.059 1.00 38.26 152 VAL B C 1
ATOM 1760 O O . VAL B 1 52 ? 62.607 150.123 56.814 1.00 38.23 152 VAL B O 1
ATOM 1764 N N . HIS B 1 53 ? 64.427 151.229 56.107 1.00 39.90 153 HIS B N 1
ATOM 1765 C CA . HIS B 1 53 ? 63.927 151.273 54.728 1.00 41.55 153 HIS B CA 1
ATOM 1766 C C . HIS B 1 53 ? 64.751 150.537 53.678 1.00 41.78 153 HIS B C 1
ATOM 1767 O O . HIS B 1 53 ? 64.551 150.738 52.483 1.00 42.05 153 HIS B O 1
ATOM 1774 N N . GLU B 1 54 ? 65.662 149.675 54.126 1.00 42.54 154 GLU B N 1
ATOM 1775 C CA . GLU B 1 54 ? 66.500 148.884 53.219 1.00 42.55 154 GLU B CA 1
ATOM 1776 C C . GLU B 1 54 ? 67.028 147.675 53.973 1.00 40.81 154 GLU B C 1
ATOM 1777 O O . GLU B 1 54 ? 66.903 147.594 55.190 1.00 40.47 154 GLU B O 1
ATOM 1783 N N . GLY B 1 55 ? 67.622 146.738 53.245 1.00 39.48 155 GLY B N 1
ATOM 1784 C CA . GLY B 1 55 ? 68.160 145.549 53.879 1.00 38.16 155 GLY B CA 1
ATOM 1785 C C . GLY B 1 55 ? 67.076 144.722 54.526 1.00 36.80 155 GLY B C 1
ATOM 1786 O O . GLY B 1 55 ? 65.903 145.035 54.433 1.00 38.10 155 GLY B O 1
ATOM 1787 N N . ARG B 1 56 ? 67.465 143.643 55.174 1.00 35.09 156 ARG B N 1
ATOM 1788 C CA . ARG B 1 56 ? 66.499 142.789 55.822 1.00 34.12 156 ARG B CA 1
ATOM 1789 C C . ARG B 1 56 ? 66.365 143.156 57.308 1.00 32.98 156 ARG B C 1
ATOM 1790 O O . ARG B 1 56 ? 67.358 143.436 57.983 1.00 32.78 156 ARG B O 1
ATOM 1798 N N . ALA B 1 57 ? 65.127 143.154 57.795 1.00 30.78 157 ALA B N 1
ATOM 1799 C CA . ALA B 1 57 ? 64.816 143.469 59.180 1.00 30.17 157 ALA B CA 1
ATOM 1800 C C . ALA B 1 57 ? 64.477 142.175 59.931 1.00 30.54 157 ALA B C 1
ATOM 1801 O O . ALA B 1 57 ? 64.454 141.095 59.333 1.00 31.25 157 ALA B O 1
ATOM 1803 N N . ASP B 1 58 ? 64.218 142.278 61.232 1.00 30.28 158 ASP B N 1
ATOM 1804 C CA . ASP B 1 58 ? 63.859 141.107 62.026 1.00 30.63 158 ASP B CA 1
ATOM 1805 C C . ASP B 1 58 ? 62.452 140.669 61.640 1.00 30.58 158 ASP B C 1
ATOM 1806 O O . ASP B 1 58 ? 62.115 139.481 61.682 1.00 31.27 158 ASP B O 1
ATOM 1811 N N . ILE B 1 59 ? 61.631 141.649 61.271 1.00 29.94 159 ILE B N 1
ATOM 1812 C CA . ILE B 1 59 ? 60.255 141.416 60.869 1.00 28.96 159 ILE B CA 1
ATOM 1813 C C . ILE B 1 59 ? 60.044 142.054 59.505 1.00 28.77 159 ILE B C 1
ATOM 1814 O O . ILE B 1 59 ? 60.179 143.271 59.347 1.00 28.00 159 ILE B O 1
ATOM 1819 N N . MET B 1 60 ? 59.718 141.224 58.519 1.00 28.69 160 MET B N 1
ATOM 1820 C CA . MET B 1 60 ? 59.522 141.684 57.146 1.00 28.21 160 MET B CA 1
ATOM 1821 C C . MET B 1 60 ? 58.060 141.649 56.704 1.00 28.96 160 MET B C 1
ATOM 1822 O O . MET B 1 60 ? 57.427 140.587 56.652 1.00 29.67 160 MET B O 1
ATOM 1827 N N . ILE B 1 61 ? 57.537 142.823 56.369 1.00 28.99 161 ILE B N 1
ATOM 1828 C CA . ILE B 1 61 ? 56.151 142.977 55.958 1.00 29.07 161 ILE B CA 1
ATOM 1829 C C . ILE B 1 61 ? 55.923 143.220 54.470 1.00 29.72 161 ILE B C 1
ATOM 1830 O O . ILE B 1 61 ? 56.530 144.095 53.845 1.00 29.03 161 ILE B O 1
ATOM 1835 N N . ASP B 1 62 ? 55.004 142.448 53.908 1.00 31.08 162 ASP B N 1
ATOM 1836 C CA . ASP B 1 62 ? 54.684 142.593 52.504 1.00 31.41 162 ASP B CA 1
ATOM 1837 C C . ASP B 1 62 ? 53.194 142.445 52.232 1.00 30.63 162 ASP B C 1
ATOM 1838 O O . ASP B 1 62 ? 52.452 141.860 53.020 1.00 30.61 162 ASP B O 1
ATOM 1843 N N . PHE B 1 63 ? 52.761 143.021 51.120 1.00 30.22 163 PHE B N 1
ATOM 1844 C CA . PHE B 1 63 ? 51.382 142.914 50.666 1.00 29.59 163 PHE B CA 1
ATOM 1845 C C . PHE B 1 63 ? 51.519 142.086 49.371 1.00 29.50 163 PHE B C 1
ATOM 1846 O O . PHE B 1 63 ? 52.281 142.456 48.463 1.00 28.56 163 PHE B O 1
ATOM 1854 N N . ALA B 1 64 ? 50.827 140.955 49.285 1.00 30.59 164 ALA B N 1
ATOM 1855 C CA . ALA B 1 64 ? 50.984 140.049 48.114 1.00 32.53 164 ALA B CA 1
ATOM 1856 C C . ALA B 1 64 ? 49.679 139.344 47.712 1.00 33.85 164 ALA B C 1
ATOM 1857 O O . ALA B 1 64 ? 48.683 139.370 48.446 1.00 34.48 164 ALA B O 1
ATOM 1859 N N . ARG B 1 65 ? 49.752 138.689 46.545 1.00 36.13 165 ARG B N 1
ATOM 1860 C CA . ARG B 1 65 ? 48.590 138.024 45.936 1.00 38.00 165 ARG B CA 1
ATOM 1861 C C . ARG B 1 65 ? 48.807 136.507 45.737 1.00 39.74 165 ARG B C 1
ATOM 1862 O O . ARG B 1 65 ? 49.421 135.808 46.520 1.00 42.56 165 ARG B O 1
ATOM 1870 N N . TYR B 1 66 ? 48.316 135.978 44.673 1.00 41.21 166 TYR B N 1
ATOM 1871 C CA . TYR B 1 66 ? 48.187 134.508 44.536 1.00 41.25 166 TYR B CA 1
ATOM 1872 C C . TYR B 1 66 ? 49.287 133.604 44.961 1.00 40.65 166 TYR B C 1
ATOM 1873 O O . TYR B 1 66 ? 49.167 132.840 45.918 1.00 41.45 166 TYR B O 1
ATOM 1882 N N . TRP B 1 67 ? 50.272 133.599 44.224 1.00 39.04 167 TRP B N 1
ATOM 1883 C CA . TRP B 1 67 ? 51.389 132.810 44.549 1.00 38.08 167 TRP B CA 1
ATOM 1884 C C . TRP B 1 67 ? 52.380 133.785 44.552 1.00 36.98 167 TRP B C 1
ATOM 1885 O O . TRP B 1 67 ? 52.518 134.506 43.562 1.00 36.01 167 TRP B O 1
ATOM 1896 N N . HIS B 1 68 ? 52.980 133.910 45.608 1.00 35.64 168 HIS B N 1
ATOM 1897 C CA . HIS B 1 68 ? 53.910 134.907 45.595 1.00 34.66 168 HIS B CA 1
ATOM 1898 C C . HIS B 1 68 ? 55.258 134.409 46.067 1.00 34.89 168 HIS B C 1
ATOM 1899 O O . HIS B 1 68 ? 56.048 135.169 46.631 1.00 34.67 168 HIS B O 1
ATOM 1906 N N . GLY B 1 69 ? 55.498 133.120 45.843 1.00 35.60 169 GLY B N 1
ATOM 1907 C CA . GLY B 1 69 ? 56.772 132.522 46.191 1.00 36.35 169 GLY B CA 1
ATOM 1908 C C . GLY B 1 69 ? 57.042 131.910 47.546 1.00 36.42 169 GLY B C 1
ATOM 1909 O O . GLY B 1 69 ? 58.158 132.026 48.020 1.00 36.72 169 GLY B O 1
ATOM 1910 N N . ASP B 1 70 ? 56.072 131.252 48.169 1.00 36.95 170 ASP B N 1
ATOM 1911 C CA . ASP B 1 70 ? 56.335 130.647 49.478 1.00 38.03 170 ASP B CA 1
ATOM 1912 C C . ASP B 1 70 ? 55.388 129.536 49.825 1.00 38.93 170 ASP B C 1
ATOM 1913 O O . ASP B 1 70 ? 55.190 129.236 51.004 1.00 38.90 170 ASP B O 1
ATOM 1918 N N . ASN B 1 71 ? 54.816 128.931 48.787 1.00 40.27 171 ASN B N 1
ATOM 1919 C CA . ASN B 1 71 ? 53.839 127.848 48.915 1.00 41.19 171 ASN B CA 1
ATOM 1920 C C . ASN B 1 71 ? 52.857 128.059 50.064 1.00 40.00 171 ASN B C 1
ATOM 1921 O O . ASN B 1 71 ? 52.565 127.161 50.850 1.00 40.85 171 ASN B O 1
ATOM 1926 N N . LEU B 1 72 ? 52.326 129.274 50.106 1.00 38.63 172 LEU B N 1
ATOM 1927 C CA . LEU B 1 72 ? 51.343 129.689 51.098 1.00 37.12 172 LEU B CA 1
ATOM 1928 C C . LEU B 1 72 ? 50.500 130.742 50.359 1.00 35.30 172 LEU B C 1
ATOM 1929 O O . LEU B 1 72 ? 50.323 131.858 50.848 1.00 35.17 172 LEU B O 1
ATOM 1934 N N . PRO B 1 73 ? 49.966 130.388 49.173 1.00 33.64 173 PRO B N 1
ATOM 1935 C CA . PRO B 1 73 ? 49.147 131.247 48.308 1.00 32.48 173 PRO B CA 1
ATOM 1936 C C . PRO B 1 73 ? 47.897 131.916 48.908 1.00 31.46 173 PRO B C 1
ATOM 1937 O O . PRO B 1 73 ? 47.187 131.329 49.725 1.00 31.29 173 PRO B O 1
ATOM 1941 N N . PHE B 1 74 ? 47.627 133.148 48.480 1.00 29.69 174 PHE B N 1
ATOM 1942 C CA . PHE B 1 74 ? 46.440 133.844 48.944 1.00 28.45 174 PHE B CA 1
ATOM 1943 C C . PHE B 1 74 ? 45.256 133.492 48.048 1.00 28.04 174 PHE B C 1
ATOM 1944 O O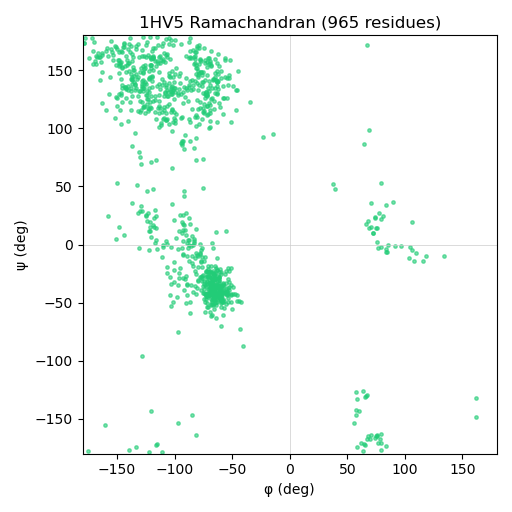 . PHE B 1 74 ? 45.412 132.812 47.040 1.00 26.72 174 PHE B O 1
ATOM 1952 N N . ASP B 1 75 ? 44.070 133.961 48.414 1.00 29.09 175 ASP B N 1
ATOM 1953 C CA . ASP B 1 75 ? 42.858 133.619 47.678 1.00 29.90 175 ASP B CA 1
ATOM 1954 C C . ASP B 1 75 ? 41.952 134.774 47.239 1.00 30.49 175 ASP B C 1
ATOM 1955 O O . ASP B 1 75 ? 40.738 134.604 47.199 1.00 30.15 175 ASP B O 1
ATOM 1960 N N . GLY B 1 76 ? 42.512 135.935 46.917 1.00 31.17 176 GLY B N 1
ATOM 1961 C CA . GLY B 1 76 ? 41.670 137.053 46.530 1.00 31.71 176 GLY B CA 1
ATOM 1962 C C . GLY B 1 76 ? 40.863 137.632 47.698 1.00 32.96 176 GLY B C 1
ATOM 1963 O O . GLY B 1 76 ? 41.164 137.333 48.859 1.00 33.42 176 GLY B O 1
ATOM 1964 N N . PRO B 1 77 ? 39.812 138.442 47.434 1.00 33.65 177 PRO B N 1
ATOM 1965 C CA . PRO B 1 77 ? 38.974 139.062 48.477 1.00 33.95 177 PRO B CA 1
ATOM 1966 C C . PRO B 1 77 ? 38.426 138.063 49.485 1.00 34.10 177 PRO B C 1
ATOM 1967 O O . PRO B 1 77 ? 38.067 136.947 49.103 1.00 35.08 177 PRO B O 1
ATOM 1971 N N . GLY B 1 78 ? 38.340 138.464 50.758 1.00 33.67 178 GLY B N 1
ATOM 1972 C CA . GLY B 1 78 ? 37.822 137.564 51.778 1.00 33.24 178 GLY B CA 1
ATOM 1973 C C . GLY B 1 78 ? 38.720 136.363 52.042 1.00 33.17 178 GLY B C 1
ATOM 1974 O O . GLY B 1 78 ? 39.863 136.331 51.596 1.00 33.18 178 GLY B O 1
ATOM 1975 N N . GLY B 1 79 ? 38.213 135.366 52.762 1.00 32.90 179 GLY B N 1
ATOM 1976 C CA . GLY B 1 79 ? 39.019 134.193 53.076 1.00 32.04 179 GLY B CA 1
ATOM 1977 C C . GLY B 1 79 ? 40.190 134.544 53.974 1.00 31.64 179 GLY B C 1
ATOM 1978 O O . GLY B 1 79 ? 40.026 135.220 54.995 1.00 32.05 179 GLY B O 1
ATOM 1979 N N . ILE B 1 80 ? 41.379 134.079 53.600 1.00 31.25 180 ILE B N 1
ATOM 1980 C CA . ILE B 1 80 ? 42.600 134.379 54.352 1.00 29.75 180 ILE B CA 1
ATOM 1981 C C . ILE B 1 80 ? 42.915 135.861 54.130 1.00 28.04 180 ILE B C 1
ATOM 1982 O O . ILE B 1 80 ? 42.891 136.328 52.992 1.00 27.52 180 ILE B O 1
ATOM 1987 N N . LEU B 1 81 ? 43.202 136.589 55.209 1.00 26.47 181 LEU B N 1
ATOM 1988 C CA . LEU B 1 81 ? 43.503 138.026 55.133 1.00 24.89 181 LEU B CA 1
ATOM 1989 C C . LEU B 1 81 ? 45.006 138.315 55.199 1.00 24.59 181 LEU B C 1
ATOM 1990 O O . LEU B 1 81 ? 45.516 139.272 54.596 1.00 25.03 181 LEU B O 1
ATOM 1995 N N . ALA B 1 82 ? 45.717 137.481 55.938 1.00 23.95 182 ALA B N 1
ATOM 1996 C CA . ALA B 1 82 ? 47.142 137.646 56.081 1.00 23.38 182 ALA B CA 1
ATOM 1997 C C . ALA B 1 82 ? 47.706 136.419 56.779 1.00 23.37 182 ALA B C 1
ATOM 1998 O O . ALA B 1 82 ? 46.969 135.522 57.200 1.00 21.63 182 ALA B O 1
ATOM 2000 N N . HIS B 1 83 ? 49.023 136.374 56.872 1.00 23.49 183 HIS B N 1
ATOM 2001 C CA . HIS B 1 83 ? 49.644 135.276 57.541 1.00 25.56 183 HIS B CA 1
ATOM 2002 C C . HIS B 1 83 ? 51.084 135.609 57.841 1.00 27.26 183 HIS B C 1
ATOM 2003 O O . HIS B 1 83 ? 51.648 136.543 57.268 1.00 27.14 183 HIS B O 1
ATOM 2010 N N . ALA B 1 84 ? 51.650 134.855 58.774 1.00 28.69 184 ALA B N 1
ATOM 2011 C CA . ALA B 1 84 ? 53.013 135.052 59.205 1.00 30.65 184 ALA B CA 1
ATOM 2012 C C . ALA B 1 84 ? 53.665 133.705 59.335 1.00 32.53 184 ALA B C 1
ATOM 2013 O O . ALA B 1 84 ? 53.048 132.725 59.771 1.00 33.53 184 ALA B O 1
ATOM 2015 N N . PHE B 1 85 ? 54.921 133.647 58.937 1.00 34.43 185 PHE B N 1
ATOM 2016 C CA . PHE B 1 85 ? 55.660 132.395 59.020 1.00 36.56 185 PHE B CA 1
ATOM 2017 C C . PHE B 1 85 ? 57.137 132.728 59.141 1.00 36.97 185 PHE B C 1
ATOM 2018 O O . PHE B 1 85 ? 57.582 133.824 58.780 1.00 35.87 185 PHE B O 1
ATOM 2026 N N . PHE B 1 86 ? 57.892 131.773 59.658 1.00 38.01 186 PHE B N 1
ATOM 2027 C CA . PHE B 1 86 ? 59.310 131.977 59.831 1.00 39.11 186 PHE B CA 1
ATOM 2028 C C . PHE B 1 86 ? 60.045 131.209 58.762 1.00 40.64 186 PHE B C 1
ATOM 2029 O O . PHE B 1 86 ? 60.172 129.976 58.837 1.00 40.33 186 PHE B O 1
ATOM 2037 N N . PRO B 1 87 ? 60.537 131.917 57.748 1.00 42.48 187 PRO B N 1
ATOM 2038 C CA . PRO B 1 87 ? 61.200 131.297 56.643 1.00 44.66 187 PRO B CA 1
ATOM 2039 C C . PRO B 1 87 ? 62.430 130.606 57.052 1.00 47.24 187 PRO B C 1
ATOM 2040 O O . PRO B 1 87 ? 63.270 131.221 57.776 1.00 47.24 187 PRO B O 1
ATOM 2044 N N . LYS B 1 88 ? 62.494 129.392 56.593 1.00 49.62 188 LYS B N 1
ATOM 2045 C CA . LYS B 1 88 ? 63.673 128.583 56.765 1.00 52.14 188 LYS B CA 1
ATOM 2046 C C . LYS B 1 88 ? 64.887 129.451 56.545 1.00 52.42 188 LYS B C 1
ATOM 2047 O O . LYS B 1 88 ? 65.411 130.047 57.511 1.00 54.28 188 LYS B O 1
ATOM 2053 N N . THR B 1 89 ? 65.246 129.537 55.401 1.00 51.48 189 THR B N 1
ATOM 2054 C CA . THR B 1 89 ? 66.419 130.210 54.942 1.00 50.28 189 THR B CA 1
ATOM 2055 C C . THR B 1 89 ? 66.627 131.725 55.316 1.00 48.77 189 THR B C 1
ATOM 2056 O O . THR B 1 89 ? 67.496 132.412 54.755 1.00 47.80 189 THR B O 1
ATOM 2060 N N . HIS B 1 90 ? 65.887 132.328 56.213 1.00 47.32 190 HIS B N 1
ATOM 2061 C CA . HIS B 1 90 ? 66.166 133.746 56.564 1.00 46.02 190 HIS B CA 1
ATOM 2062 C C . HIS B 1 90 ? 65.760 133.997 58.003 1.00 45.19 190 HIS B C 1
ATOM 2063 O O . HIS B 1 90 ? 64.592 133.827 58.371 1.00 46.12 190 HIS B O 1
ATOM 2070 N N . ARG B 1 91 ? 66.729 134.385 58.812 1.00 44.31 191 ARG B N 1
ATOM 2071 C CA . ARG B 1 91 ? 66.446 134.661 60.221 1.00 44.02 191 ARG B CA 1
ATOM 2072 C C . ARG B 1 91 ? 65.724 135.993 60.334 1.00 42.44 191 ARG B C 1
ATOM 2073 O O . ARG B 1 91 ? 66.308 137.003 60.754 1.00 42.08 191 ARG B O 1
ATOM 2081 N N . GLU B 1 92 ? 64.481 135.904 59.929 1.00 40.43 192 GLU B N 1
ATOM 2082 C CA . GLU B 1 92 ? 63.534 137.011 59.940 1.00 38.20 192 GLU B CA 1
ATOM 2083 C C . GLU B 1 92 ? 62.130 136.431 60.046 1.00 37.00 192 GLU B C 1
ATOM 2084 O O . GLU B 1 92 ? 61.918 135.229 59.838 1.00 36.71 192 GLU B O 1
ATOM 2090 N N . GLY B 1 93 ? 61.183 137.280 60.418 1.00 35.02 193 GLY B N 1
ATOM 2091 C CA . GLY B 1 93 ? 59.809 136.844 60.504 1.00 33.32 193 GLY B CA 1
ATOM 2092 C C . GLY B 1 93 ? 59.135 137.479 59.305 1.00 31.80 193 GLY B C 1
ATOM 2093 O O . GLY B 1 93 ? 59.333 138.669 59.036 1.00 31.41 193 GLY B O 1
ATOM 2094 N N . ASP B 1 94 ? 58.367 136.705 58.561 1.00 29.97 194 ASP B N 1
ATOM 2095 C CA . ASP B 1 94 ? 57.694 137.263 57.401 1.00 28.51 194 ASP B CA 1
ATOM 2096 C C . ASP B 1 94 ? 56.199 137.438 57.660 1.00 26.97 194 ASP B C 1
ATOM 2097 O O . ASP B 1 94 ? 55.511 136.503 58.098 1.00 26.54 194 ASP B O 1
ATOM 2102 N N . VAL B 1 95 ? 55.705 138.646 57.415 1.00 25.02 195 VAL B N 1
ATOM 2103 C CA . VAL B 1 95 ? 54.292 138.935 57.607 1.00 24.16 195 VAL B CA 1
ATOM 2104 C C . VAL B 1 95 ? 53.697 139.418 56.286 1.00 23.70 195 VAL B C 1
ATOM 2105 O O . VAL B 1 95 ? 54.103 140.434 55.748 1.00 22.59 195 VAL B O 1
ATOM 2109 N N . HIS B 1 96 ? 52.729 138.682 55.762 1.00 23.83 196 HIS B N 1
ATOM 2110 C CA . HIS B 1 96 ? 52.115 139.058 54.486 1.00 24.20 196 HIS B CA 1
ATOM 2111 C C . HIS B 1 96 ? 50.604 139.304 54.576 1.00 24.04 196 HIS B C 1
ATOM 2112 O O . HIS B 1 96 ? 49.834 138.478 55.057 1.00 25.85 196 HIS B O 1
ATOM 2119 N N . PHE B 1 97 ? 50.197 140.459 54.088 1.00 23.29 197 PHE B N 1
ATOM 2120 C CA . PHE B 1 97 ? 48.806 140.842 54.073 1.00 22.63 197 PHE B CA 1
ATOM 2121 C C . PHE B 1 97 ? 48.345 140.590 52.642 1.00 22.29 197 PHE B C 1
ATOM 2122 O O . PHE B 1 97 ? 49.122 140.785 51.699 1.00 22.24 197 PHE B O 1
ATOM 2130 N N . ASP B 1 98 ? 47.098 140.143 52.486 1.00 21.75 198 ASP B N 1
ATOM 2131 C CA . ASP B 1 98 ? 46.564 139.855 51.164 1.00 21.85 198 ASP B CA 1
ATOM 2132 C C . ASP B 1 98 ? 46.126 141.167 50.513 1.00 21.80 198 ASP B C 1
ATOM 2133 O O . ASP B 1 98 ? 45.146 141.798 50.916 1.00 20.12 198 ASP B O 1
ATOM 2138 N N . TYR B 1 99 ? 46.891 141.554 49.503 1.00 22.15 199 TYR B N 1
ATOM 2139 C CA . TYR B 1 99 ? 46.685 142.757 48.722 1.00 22.57 199 TYR B CA 1
ATOM 2140 C C . TYR B 1 99 ? 45.268 142.860 48.151 1.00 23.07 199 TYR B C 1
ATOM 2141 O O . TYR B 1 99 ? 44.809 143.942 47.817 1.00 23.19 199 TYR B O 1
ATOM 2150 N N . ASP B 1 100 ? 44.567 141.739 48.057 1.00 24.09 200 ASP B N 1
ATOM 2151 C CA . ASP B 1 100 ? 43.220 141.747 47.500 1.00 25.27 200 ASP B CA 1
ATOM 2152 C C . ASP B 1 100 ? 42.090 142.104 48.444 1.00 26.18 200 ASP B C 1
ATOM 2153 O O . ASP B 1 100 ? 40.923 142.098 48.028 1.00 27.26 200 ASP B O 1
ATOM 2158 N N . GLU B 1 101 ? 42.390 142.384 49.704 1.00 25.79 201 GLU B N 1
ATOM 2159 C CA . GLU B 1 101 ? 41.313 142.746 50.599 1.00 26.10 201 GLU B CA 1
ATOM 2160 C C . GLU B 1 101 ? 41.032 144.218 50.369 1.00 26.45 201 GLU B C 1
ATOM 2161 O O . GLU B 1 101 ? 41.843 144.914 49.772 1.00 26.64 201 GLU B O 1
ATOM 2167 N N . THR B 1 102 ? 39.869 144.694 50.789 1.00 26.49 202 THR B N 1
ATOM 2168 C CA . THR B 1 102 ? 39.611 146.118 50.679 1.00 26.94 202 THR B CA 1
ATOM 2169 C C . THR B 1 102 ? 40.105 146.618 52.023 1.00 26.73 202 THR B C 1
ATOM 2170 O O . THR B 1 102 ? 39.375 146.586 53.031 1.00 26.54 202 THR B O 1
ATOM 2174 N N . TRP B 1 103 ? 41.354 147.056 52.048 1.00 26.13 203 TRP B N 1
ATOM 2175 C CA . TRP B 1 103 ? 41.941 147.538 53.281 1.00 26.35 203 TRP B CA 1
ATOM 2176 C C . TRP B 1 103 ? 41.407 148.901 53.721 1.00 27.40 203 TRP B C 1
ATOM 2177 O O . TRP B 1 103 ? 41.307 149.833 52.921 1.00 26.76 203 TRP B O 1
ATOM 2188 N N . THR B 1 104 ? 41.027 148.991 54.992 1.00 28.88 204 THR B N 1
ATOM 2189 C CA . THR B 1 104 ? 40.554 150.253 55.549 1.00 31.61 204 THR B CA 1
ATOM 2190 C C . THR B 1 104 ? 41.159 150.418 56.917 1.00 32.97 204 THR B C 1
ATOM 2191 O O . THR B 1 104 ? 41.762 149.503 57.447 1.00 34.05 204 THR B O 1
ATOM 2195 N N . ILE B 1 105 ? 40.990 151.586 57.498 1.00 34.91 205 ILE B N 1
ATOM 2196 C CA . ILE B 1 105 ? 41.579 151.832 58.795 1.00 37.37 205 ILE B CA 1
ATOM 2197 C C . ILE B 1 105 ? 40.606 152.570 59.723 1.00 38.29 205 ILE B C 1
ATOM 2198 O O . ILE B 1 105 ? 40.618 153.799 59.827 1.00 39.27 205 ILE B O 1
ATOM 2203 N N . GLY B 1 106 ? 39.753 151.779 60.372 1.00 38.79 206 GLY B N 1
ATOM 2204 C CA . GLY B 1 106 ? 38.766 152.306 61.285 1.00 40.19 206 GLY B CA 1
ATOM 2205 C C . GLY B 1 106 ? 37.358 152.275 60.726 1.00 41.57 206 GLY B C 1
ATOM 2206 O O . GLY B 1 106 ? 36.496 152.987 61.215 1.00 40.61 206 GLY B O 1
ATOM 2207 N N . ASP B 1 107 ? 37.111 151.453 59.712 1.00 43.40 207 ASP B N 1
ATOM 2208 C CA . ASP B 1 107 ? 35.779 151.381 59.111 1.00 45.05 207 ASP B CA 1
ATOM 2209 C C . ASP B 1 107 ? 35.194 149.973 59.143 1.00 45.36 207 ASP B C 1
ATOM 2210 O O . ASP B 1 107 ? 35.723 149.076 58.510 1.00 45.63 207 ASP B O 1
ATOM 2215 N N . ASN B 1 108 ? 34.073 149.802 59.840 1.00 46.33 208 ASN B N 1
ATOM 2216 C CA . ASN B 1 108 ? 33.439 148.492 60.013 1.00 47.54 208 ASN B CA 1
ATOM 2217 C C . ASN B 1 108 ? 32.891 147.781 58.770 1.00 48.47 208 ASN B C 1
ATOM 2218 O O . ASN B 1 108 ? 32.180 146.779 58.886 1.00 49.46 208 ASN B O 1
ATOM 2223 N N . GLN B 1 109 ? 33.208 148.263 57.578 1.00 48.49 209 GLN B N 1
ATOM 2224 C CA . GLN B 1 109 ? 32.682 147.594 56.395 1.00 48.33 209 GLN B CA 1
ATOM 2225 C C . GLN B 1 109 ? 33.747 146.759 55.731 1.00 46.36 209 GLN B C 1
ATOM 2226 O O . GLN B 1 109 ? 33.487 145.624 55.312 1.00 46.80 209 GLN B O 1
ATOM 2232 N N . GLY B 1 110 ? 34.942 147.341 55.626 1.00 43.82 210 GLY B N 1
ATOM 2233 C CA . GLY B 1 110 ? 36.058 146.660 54.997 1.00 39.91 210 GLY B CA 1
ATOM 2234 C C . GLY B 1 110 ? 36.805 145.764 55.956 1.00 37.26 210 GLY B C 1
ATOM 2235 O O . GLY B 1 110 ? 36.223 145.158 56.856 1.00 37.15 210 GLY B O 1
ATOM 2236 N N . THR B 1 111 ? 38.108 145.660 55.739 1.00 34.86 211 THR B N 1
ATOM 2237 C CA . THR B 1 111 ? 38.952 144.842 56.583 1.00 31.86 211 THR B CA 1
ATOM 2238 C C . THR B 1 111 ? 39.928 145.801 57.221 1.00 30.59 211 THR B C 1
ATOM 2239 O O . THR B 1 111 ? 40.739 146.430 56.544 1.00 30.62 211 THR B O 1
ATOM 2243 N N . ASP B 1 112 ? 39.809 145.947 58.530 1.00 28.34 212 ASP B N 1
ATOM 2244 C CA . ASP B 1 112 ? 40.657 146.858 59.279 1.00 26.54 212 ASP B CA 1
ATOM 2245 C C . ASP B 1 112 ? 42.102 146.348 59.325 1.00 24.80 212 ASP B C 1
ATOM 2246 O O . ASP B 1 112 ? 42.370 145.253 59.820 1.00 24.90 212 ASP B O 1
ATOM 2251 N N . LEU B 1 113 ? 43.028 147.143 58.794 1.00 22.35 213 LEU B N 1
ATOM 2252 C CA . LEU B 1 113 ? 44.442 146.767 58.759 1.00 20.74 213 LEU B CA 1
ATOM 2253 C C . LEU B 1 113 ? 45.075 146.770 60.160 1.00 20.63 213 LEU B C 1
ATOM 2254 O O . LEU B 1 113 ? 46.023 146.037 60.426 1.00 19.05 213 LEU B O 1
ATOM 2259 N N . LEU B 1 114 ? 44.539 147.593 61.055 1.00 22.06 214 LEU B N 1
ATOM 2260 C CA . LEU B 1 114 ? 45.054 147.685 62.409 1.00 22.32 214 LEU B CA 1
ATOM 2261 C C . LEU B 1 114 ? 44.863 146.341 63.112 1.00 23.29 214 LEU B C 1
ATOM 2262 O O . LEU B 1 114 ? 45.786 145.804 63.733 1.00 22.46 214 LEU B O 1
ATOM 2267 N N . GLN B 1 115 ? 43.671 145.781 62.998 1.00 23.49 215 GLN B N 1
ATOM 2268 C CA . GLN B 1 115 ? 43.407 144.517 63.653 1.00 23.91 215 GLN B CA 1
ATOM 2269 C C . GLN B 1 115 ? 44.132 143.319 63.063 1.00 23.19 215 GLN B C 1
ATOM 2270 O O . GLN B 1 115 ? 44.646 142.484 63.805 1.00 22.77 215 GLN B O 1
ATOM 2276 N N . VAL B 1 116 ? 44.170 143.223 61.741 1.00 22.10 216 VAL B N 1
ATOM 2277 C CA . VAL B 1 116 ? 44.848 142.110 61.114 1.00 21.65 216 VAL B CA 1
ATOM 2278 C C . VAL B 1 116 ? 46.361 142.222 61.354 1.00 21.41 216 VAL B C 1
ATOM 2279 O O . VAL B 1 116 ? 47.049 141.218 61.543 1.00 20.12 216 VAL B O 1
ATOM 2283 N N . ALA B 1 117 ? 46.872 143.445 61.357 1.00 20.71 217 ALA B N 1
ATOM 2284 C CA . ALA B 1 117 ? 48.283 143.646 61.573 1.00 22.21 217 ALA B CA 1
ATOM 2285 C C . ALA B 1 117 ? 48.623 143.213 62.985 1.00 23.88 217 ALA B C 1
ATOM 2286 O O . ALA B 1 117 ? 49.481 142.363 63.193 1.00 24.26 217 ALA B O 1
ATOM 2288 N N . ALA B 1 118 ? 47.920 143.797 63.951 1.00 25.54 218 ALA B N 1
ATOM 2289 C CA . ALA B 1 118 ? 48.135 143.520 65.364 1.00 26.25 218 ALA B CA 1
ATOM 2290 C C . ALA B 1 118 ? 48.061 142.032 65.627 1.00 26.09 218 ALA B C 1
ATOM 2291 O O . ALA B 1 118 ? 48.807 141.494 66.440 1.00 27.32 218 ALA B O 1
ATOM 2293 N N . HIS B 1 119 ? 47.162 141.370 64.922 1.00 24.87 219 HIS B N 1
ATOM 2294 C CA . HIS B 1 119 ? 46.986 139.942 65.052 1.00 24.78 219 HIS B CA 1
ATOM 2295 C C . HIS B 1 119 ? 48.175 139.174 64.463 1.00 26.11 219 HIS B C 1
ATOM 2296 O O . HIS B 1 119 ? 48.661 138.202 65.036 1.00 26.49 219 HIS B O 1
ATOM 2303 N N . GLU B 1 120 ? 48.631 139.608 63.296 1.00 25.96 220 GLU B N 1
ATOM 2304 C CA . GLU B 1 120 ? 49.749 138.966 62.638 1.00 25.86 220 GLU B CA 1
ATOM 2305 C C . GLU B 1 120 ? 51.038 139.200 63.389 1.00 26.25 220 GLU B C 1
ATOM 2306 O O . GLU B 1 120 ? 51.926 138.349 63.387 1.00 26.37 220 GLU B O 1
ATOM 2312 N N . PHE B 1 121 ? 51.164 140.364 64.011 1.00 26.62 221 PHE B N 1
ATOM 2313 C CA . PHE B 1 121 ? 52.394 140.641 64.718 1.00 27.27 221 PHE B CA 1
ATOM 2314 C C . PHE B 1 121 ? 52.489 139.770 65.945 1.00 28.11 221 PHE B C 1
ATOM 2315 O O . PHE B 1 121 ? 53.581 139.504 66.442 1.00 28.89 221 PHE B O 1
ATOM 2323 N N . GLY B 1 122 ? 51.343 139.309 66.428 1.00 27.93 222 GLY B N 1
ATOM 2324 C CA . GLY B 1 122 ? 51.364 138.432 67.581 1.00 28.52 222 GLY B CA 1
ATOM 2325 C C . GLY B 1 122 ? 51.949 137.110 67.134 1.00 28.69 222 GLY B C 1
ATOM 2326 O O . GLY B 1 122 ? 52.754 136.496 67.820 1.00 28.68 222 GLY B O 1
ATOM 2327 N N . HIS B 1 123 ? 51.536 136.669 65.960 1.00 28.61 223 HIS B N 1
ATOM 2328 C CA . HIS B 1 123 ? 52.056 135.429 65.425 1.00 28.09 223 HIS B CA 1
ATOM 2329 C C . HIS B 1 123 ? 53.543 135.497 65.265 1.00 28.30 223 HIS B C 1
ATOM 2330 O O . HIS B 1 123 ? 54.260 134.642 65.767 1.00 28.66 223 HIS B O 1
ATOM 2337 N N . VAL B 1 124 ? 53.999 136.520 64.551 1.00 27.33 224 VAL B N 1
ATOM 2338 C CA . VAL B 1 124 ? 55.410 136.657 64.282 1.00 27.38 224 VAL B CA 1
ATOM 2339 C C . VAL B 1 124 ? 56.246 136.781 65.555 1.00 28.05 224 VAL B C 1
ATOM 2340 O O . VAL B 1 124 ? 57.440 136.501 65.548 1.00 28.49 224 VAL B O 1
ATOM 2344 N N . LEU B 1 125 ? 55.619 137.184 66.653 1.00 28.94 225 LEU B N 1
ATOM 2345 C CA . LEU B 1 125 ? 56.338 137.327 67.913 1.00 29.44 225 LEU B CA 1
ATOM 2346 C C . LEU B 1 125 ? 56.348 136.044 68.738 1.00 29.86 225 LEU B C 1
ATOM 2347 O O . LEU B 1 125 ? 56.915 136.014 69.826 1.00 30.22 225 LEU B O 1
ATOM 2352 N N . GLY B 1 126 ? 55.739 134.983 68.213 1.00 30.40 226 GLY B N 1
ATOM 2353 C CA . GLY B 1 126 ? 55.710 133.711 68.921 1.00 31.28 226 GLY B CA 1
ATOM 2354 C C . GLY B 1 126 ? 54.383 133.220 69.497 1.00 32.43 226 GLY B C 1
ATOM 2355 O O . GLY B 1 126 ? 54.304 132.084 69.982 1.00 32.64 226 GLY B O 1
ATOM 2356 N N . LEU B 1 127 ? 53.345 134.058 69.448 1.00 33.28 227 LEU B N 1
ATOM 2357 C CA . LEU B 1 127 ? 52.031 133.706 69.978 1.00 34.33 227 LEU B CA 1
ATOM 2358 C C . LEU B 1 127 ? 51.192 132.857 69.028 1.00 35.78 227 LEU B C 1
ATOM 2359 O O . LEU B 1 127 ? 51.267 133.010 67.811 1.00 35.34 227 LEU B O 1
ATOM 2364 N N . GLN B 1 128 ? 50.390 131.968 69.618 1.00 37.64 228 GLN B N 1
ATOM 2365 C CA . GLN B 1 128 ? 49.484 131.082 68.895 1.00 39.68 228 GLN B CA 1
ATOM 2366 C C . GLN B 1 128 ? 48.039 131.492 69.151 1.00 40.55 228 GLN B C 1
ATOM 2367 O O . GLN B 1 128 ? 47.772 132.465 69.867 1.00 40.29 228 GLN B O 1
ATOM 2373 N N . HIS B 1 129 ? 47.103 130.741 68.581 1.00 41.76 229 HIS B N 1
ATOM 2374 C CA . HIS B 1 129 ? 45.691 131.039 68.754 1.00 43.47 229 HIS B CA 1
ATOM 2375 C C . HIS B 1 129 ? 45.156 130.761 70.136 1.00 45.40 229 HIS B C 1
ATOM 2376 O O . HIS B 1 129 ? 45.737 130.006 70.912 1.00 45.89 229 HIS B O 1
ATOM 2383 N N . THR B 1 130 ? 44.028 131.389 70.426 1.00 47.34 230 THR B N 1
ATOM 2384 C CA . THR B 1 130 ? 43.345 131.226 71.688 1.00 49.83 230 THR B CA 1
ATOM 2385 C C . THR B 1 130 ? 41.871 131.194 71.327 1.00 51.54 230 THR B C 1
ATOM 2386 O O . THR B 1 130 ? 41.511 131.493 70.194 1.00 51.94 230 THR B O 1
ATOM 2390 N N . THR B 1 131 ? 41.016 130.819 72.269 1.00 53.16 231 THR B N 1
ATOM 2391 C CA . THR B 1 131 ? 39.599 130.751 71.960 1.00 54.71 231 THR B CA 1
ATOM 2392 C C . THR B 1 131 ? 38.729 131.723 72.736 1.00 55.68 231 THR B C 1
ATOM 2393 O O . THR B 1 131 ? 37.508 131.710 72.581 1.00 56.15 231 THR B O 1
ATOM 2397 N N . ALA B 1 132 ? 39.348 132.580 73.550 1.00 56.65 232 ALA B N 1
ATOM 2398 C CA . ALA B 1 132 ? 38.587 133.578 74.311 1.00 57.72 232 ALA B CA 1
ATOM 2399 C C . ALA B 1 132 ? 37.650 134.373 73.377 1.00 58.67 232 ALA B C 1
ATOM 2400 O O . ALA B 1 132 ? 37.879 134.430 72.157 1.00 59.03 232 ALA B O 1
ATOM 2402 N N . ALA B 1 133 ? 36.610 134.987 73.950 1.00 59.32 233 ALA B N 1
ATOM 2403 C CA . ALA B 1 133 ? 35.616 135.762 73.179 1.00 59.37 233 ALA B CA 1
ATOM 2404 C C . ALA B 1 133 ? 36.200 136.944 72.395 1.00 58.83 233 ALA B C 1
ATOM 2405 O O . ALA B 1 133 ? 36.241 136.926 71.153 1.00 58.57 233 ALA B O 1
ATOM 2407 N N . LYS B 1 134 ? 36.634 137.975 73.122 1.00 57.77 234 LYS B N 1
ATOM 2408 C CA . LYS B 1 134 ? 37.219 139.149 72.483 1.00 56.44 234 LYS B CA 1
ATOM 2409 C C . LYS B 1 134 ? 38.737 139.127 72.607 1.00 54.74 234 LYS B C 1
ATOM 2410 O O . LYS B 1 134 ? 39.354 139.968 73.274 1.00 54.61 234 LYS B O 1
ATOM 2416 N N . ALA B 1 135 ? 39.321 138.135 71.935 1.00 52.28 235 ALA B N 1
ATOM 2417 C CA . ALA B 1 135 ? 40.764 137.922 71.908 1.00 49.16 235 ALA B CA 1
ATOM 2418 C C . ALA B 1 135 ? 41.359 138.399 70.574 1.00 46.76 235 ALA B C 1
ATOM 2419 O O . ALA B 1 135 ? 40.836 138.082 69.495 1.00 46.30 235 ALA B O 1
ATOM 2421 N N . LEU B 1 136 ? 42.437 139.175 70.672 1.00 43.87 236 LEU B N 1
ATOM 2422 C CA . LEU B 1 136 ? 43.149 139.697 69.514 1.00 41.34 236 LEU B CA 1
ATOM 2423 C C . LEU B 1 136 ? 43.608 138.527 68.675 1.00 39.83 236 LEU B C 1
ATOM 2424 O O . LEU B 1 136 ? 43.704 138.632 67.450 1.00 38.11 236 LEU B O 1
ATOM 2429 N N . MET B 1 137 ? 43.917 137.428 69.361 1.00 38.43 237 MET B N 1
ATOM 2430 C CA . MET B 1 137 ? 44.404 136.222 68.722 1.00 37.78 237 MET B CA 1
ATOM 2431 C C . MET B 1 137 ? 43.364 135.180 68.361 1.00 37.75 237 MET B C 1
ATOM 2432 O O . MET B 1 137 ? 43.707 134.019 68.178 1.00 38.02 237 MET B O 1
ATOM 2437 N N . SER B 1 138 ? 42.098 135.563 68.280 1.00 37.60 238 SER B N 1
ATOM 2438 C CA . SER B 1 138 ? 41.100 134.596 67.876 1.00 37.72 238 SER B CA 1
ATOM 2439 C C . SER B 1 138 ? 41.466 134.181 66.466 1.00 37.02 238 SER B C 1
ATOM 2440 O O . SER B 1 138 ? 42.268 134.837 65.800 1.00 36.17 238 SER B O 1
ATOM 2443 N N . PRO B 1 139 ? 40.903 133.071 65.992 1.00 37.06 239 PRO B N 1
ATOM 2444 C CA . PRO B 1 139 ? 41.316 132.750 64.620 1.00 37.36 239 PRO B CA 1
ATOM 2445 C C . PRO B 1 139 ? 40.488 133.550 63.624 1.00 37.39 239 PRO B C 1
ATOM 2446 O O . PRO B 1 139 ? 40.805 133.599 62.431 1.00 37.05 239 PRO B O 1
ATOM 2450 N N . PHE B 1 140 ? 39.430 134.185 64.115 1.00 37.25 240 PHE B N 1
ATOM 2451 C CA . PHE B 1 140 ? 38.550 134.921 63.228 1.00 37.04 240 PHE B CA 1
ATOM 2452 C C . PHE B 1 140 ? 38.531 136.410 63.420 1.00 36.93 240 PHE B C 1
ATOM 2453 O O . PHE B 1 140 ? 38.518 136.909 64.543 1.00 37.92 240 PHE B O 1
ATOM 2461 N N . TYR B 1 141 ? 38.524 137.123 62.305 1.00 36.46 241 TYR B N 1
ATOM 2462 C CA . TYR B 1 141 ? 38.477 138.563 62.336 1.00 36.29 241 TYR B CA 1
ATOM 2463 C C . TYR B 1 141 ? 37.071 139.000 62.659 1.00 36.25 241 TYR B C 1
ATOM 2464 O O . TYR B 1 141 ? 36.109 138.450 62.140 1.00 36.06 241 TYR B O 1
ATOM 2473 N N . THR B 1 142 ? 36.975 139.982 63.547 1.00 37.10 242 THR B N 1
ATOM 2474 C CA . THR B 1 142 ? 35.710 140.607 63.956 1.00 37.61 242 THR B CA 1
ATOM 2475 C C . THR B 1 142 ? 36.107 142.051 64.257 1.00 37.28 242 THR B C 1
ATOM 2476 O O . THR B 1 142 ? 37.088 142.291 64.973 1.00 37.19 242 THR B O 1
ATOM 2480 N N . PHE B 1 143 ? 35.380 143.006 63.683 1.00 36.95 243 PHE B N 1
ATOM 2481 C CA . PHE B 1 143 ? 35.677 144.424 63.885 1.00 37.21 243 PHE B CA 1
ATOM 2482 C C . PHE B 1 143 ? 35.416 144.767 65.356 1.00 38.20 243 PHE B C 1
ATOM 2483 O O . PHE B 1 143 ? 34.308 144.569 65.865 1.00 37.90 243 PHE B O 1
ATOM 2491 N N . ARG B 1 144 ? 36.441 145.294 66.017 1.00 39.31 244 ARG B N 1
ATOM 2492 C CA . ARG B 1 144 ? 36.388 145.610 67.439 1.00 41.16 244 ARG B CA 1
ATOM 2493 C C . ARG B 1 144 ? 37.350 146.758 67.621 1.00 41.41 244 ARG B C 1
ATOM 2494 O O . ARG B 1 144 ? 38.579 146.569 67.544 1.00 40.19 244 ARG B O 1
ATOM 2502 N N . TYR B 1 145 ? 36.832 147.959 67.885 1.00 42.82 245 TYR B N 1
ATOM 2503 C CA . TYR B 1 145 ? 37.756 149.062 67.933 1.00 44.47 245 TYR B CA 1
ATOM 2504 C C . TYR B 1 145 ? 38.608 149.614 69.044 1.00 45.62 245 TYR B C 1
ATOM 2505 O O . TYR B 1 145 ? 39.826 149.736 68.798 1.00 48.36 245 TYR B O 1
ATOM 2514 N N . PRO B 1 146 ? 38.069 150.056 70.203 1.00 44.88 246 PRO B N 1
ATOM 2515 C CA . PRO B 1 146 ? 39.277 150.460 70.949 1.00 44.04 246 PRO B CA 1
ATOM 2516 C C . PRO B 1 146 ? 40.109 149.150 71.009 1.00 43.56 246 PRO B C 1
ATOM 2517 O O . PRO B 1 146 ? 39.650 148.129 71.554 1.00 43.72 246 PRO B O 1
ATOM 2521 N N . LEU B 1 147 ? 41.250 149.150 70.315 1.00 42.68 247 LEU B N 1
ATOM 2522 C CA . LEU B 1 147 ? 42.118 147.973 70.233 1.00 42.56 247 LEU B CA 1
ATOM 2523 C C . LEU B 1 147 ? 42.843 147.738 71.542 1.00 42.15 247 LEU B C 1
ATOM 2524 O O . LEU B 1 147 ? 43.498 148.635 72.079 1.00 42.25 247 LEU B O 1
ATOM 2529 N N . SER B 1 148 ? 42.759 146.515 72.041 1.00 41.51 248 SER B N 1
ATOM 2530 C CA . SER B 1 148 ? 43.416 146.218 73.304 1.00 42.33 248 SER B CA 1
ATOM 2531 C C . SER B 1 148 ? 43.612 144.733 73.580 1.00 42.91 248 SER B C 1
ATOM 2532 O O . SER B 1 148 ? 42.804 143.887 73.173 1.00 43.06 248 SER B O 1
ATOM 2535 N N . LEU B 1 149 ? 44.689 144.425 74.295 1.00 43.79 249 LEU B N 1
ATOM 2536 C CA . LEU B 1 149 ? 44.995 143.042 74.635 1.00 44.64 249 LEU B CA 1
ATOM 2537 C C . LEU B 1 149 ? 43.994 142.535 75.656 1.00 45.30 249 LEU B C 1
ATOM 2538 O O . LEU B 1 149 ? 43.392 143.315 76.386 1.00 45.35 249 LEU B O 1
ATOM 2543 N N . SER B 1 150 ? 43.813 141.222 75.691 1.00 46.30 250 SER B N 1
ATOM 2544 C CA . SER B 1 150 ? 42.933 140.593 76.651 1.00 46.65 250 SER B CA 1
ATOM 2545 C C . SER B 1 150 ? 43.903 140.049 77.695 1.00 48.03 250 SER B C 1
ATOM 2546 O O . SER B 1 150 ? 45.127 140.110 77.508 1.00 47.92 250 SER B O 1
ATOM 2549 N N . PRO B 1 151 ? 43.383 139.545 78.825 1.00 49.22 251 PRO B N 1
ATOM 2550 C CA . PRO B 1 151 ? 44.291 139.004 79.846 1.00 49.98 251 PRO B CA 1
ATOM 2551 C C . PRO B 1 151 ? 45.259 137.955 79.262 1.00 50.64 251 PRO B C 1
ATOM 2552 O O . PRO B 1 151 ? 46.387 137.826 79.721 1.00 49.68 251 PRO B O 1
ATOM 2556 N N . ASP B 1 152 ? 44.806 137.210 78.254 1.00 51.93 252 ASP B N 1
ATOM 2557 C CA . ASP B 1 152 ? 45.623 136.185 77.591 1.00 53.41 252 ASP B CA 1
ATOM 2558 C C . ASP B 1 152 ? 46.740 136.792 76.743 1.00 53.94 252 ASP B C 1
ATOM 2559 O O . ASP B 1 152 ? 47.916 136.433 76.877 1.00 54.15 252 ASP B O 1
ATOM 2564 N N . ASP B 1 153 ? 46.357 137.693 75.848 1.00 54.00 253 ASP B N 1
ATOM 2565 C CA . ASP B 1 153 ? 47.313 138.357 74.990 1.00 54.24 253 ASP B CA 1
ATOM 2566 C C . ASP B 1 153 ? 48.399 138.895 75.886 1.00 54.18 253 ASP B C 1
ATOM 2567 O O . ASP B 1 153 ? 49.591 138.683 75.642 1.00 53.31 253 ASP B O 1
ATOM 2572 N N . ARG B 1 154 ? 47.972 139.583 76.937 1.00 54.53 254 ARG B N 1
ATOM 2573 C CA . ARG B 1 154 ? 48.894 140.179 77.887 1.00 55.28 254 ARG B CA 1
ATOM 2574 C C . ARG B 1 154 ? 49.832 139.171 78.525 1.00 54.86 254 ARG B C 1
ATOM 2575 O O . ARG B 1 154 ? 51.036 139.395 78.600 1.00 55.01 254 ARG B O 1
ATOM 2583 N N . ARG B 1 155 ? 49.289 138.054 78.988 1.00 54.60 255 ARG B N 1
ATOM 2584 C CA . ARG B 1 155 ? 50.127 137.051 79.638 1.00 54.58 255 ARG B CA 1
ATOM 2585 C C . ARG B 1 155 ? 51.074 136.363 78.648 1.00 52.91 255 ARG B C 1
ATOM 2586 O O . ARG B 1 155 ? 52.295 136.411 78.808 1.00 52.90 255 ARG B O 1
ATOM 2594 N N . GLY B 1 156 ? 50.507 135.738 77.620 1.00 50.81 256 GLY B N 1
ATOM 2595 C CA . GLY B 1 156 ? 51.314 135.042 76.630 1.00 48.32 256 GLY B CA 1
ATOM 2596 C C . GLY B 1 156 ? 52.459 135.825 76.015 1.00 46.63 256 GLY B C 1
ATOM 2597 O O . GLY B 1 156 ? 53.501 135.252 75.719 1.00 46.89 256 GLY B O 1
ATOM 2598 N N . ILE B 1 157 ? 52.281 137.125 75.813 1.00 44.93 257 ILE B N 1
ATOM 2599 C CA . ILE B 1 157 ? 53.341 137.927 75.223 1.00 43.17 257 ILE B CA 1
ATOM 2600 C C . ILE B 1 157 ? 54.437 138.158 76.244 1.00 42.64 257 ILE B C 1
ATOM 2601 O O . ILE B 1 157 ? 55.624 138.140 75.920 1.00 42.07 257 ILE B O 1
ATOM 2606 N N . GLN B 1 158 ? 54.024 138.362 77.491 1.00 42.72 258 GLN B N 1
ATOM 2607 C CA . GLN B 1 158 ? 54.954 138.606 78.590 1.00 42.13 258 GLN B CA 1
ATOM 2608 C C . GLN B 1 158 ? 55.682 137.341 78.978 1.00 41.42 258 GLN B C 1
ATOM 2609 O O . GLN B 1 158 ? 56.777 137.404 79.560 1.00 40.95 258 GLN B O 1
ATOM 2615 N N . HIS B 1 159 ? 55.080 136.198 78.659 1.00 40.83 259 HIS B N 1
ATOM 2616 C CA . HIS B 1 159 ? 55.727 134.930 78.950 1.00 41.57 259 HIS B CA 1
ATOM 2617 C C . HIS B 1 159 ? 56.923 134.756 77.998 1.00 41.12 259 HIS B C 1
ATOM 2618 O O . HIS B 1 159 ? 57.848 133.983 78.263 1.00 41.35 259 HIS B O 1
ATOM 2625 N N . LEU B 1 160 ? 56.937 135.508 76.903 1.00 40.42 260 LEU B N 1
ATOM 2626 C CA . LEU B 1 160 ? 58.037 135.372 75.952 1.00 39.68 260 LEU B CA 1
ATOM 2627 C C . LEU B 1 160 ? 59.040 136.499 76.054 1.00 39.28 260 LEU B C 1
ATOM 2628 O O . LEU B 1 160 ? 60.240 136.280 75.868 1.00 39.14 260 LEU B O 1
ATOM 2633 N N . TYR B 1 161 ? 58.561 137.700 76.361 1.00 38.60 261 TYR B N 1
ATOM 2634 C CA . TYR B 1 161 ? 59.460 138.838 76.452 1.00 38.69 261 TYR B CA 1
ATOM 2635 C C . TYR B 1 161 ? 59.477 139.513 77.820 1.00 39.40 261 TYR B C 1
ATOM 2636 O O . TYR B 1 161 ? 60.119 140.555 77.988 1.00 37.89 261 TYR B O 1
ATOM 2645 N N . GLY B 1 162 ? 58.778 138.915 78.788 1.00 40.36 262 GLY B N 1
ATOM 2646 C CA . GLY B 1 162 ? 58.725 139.469 80.134 1.00 42.23 262 GLY B CA 1
ATOM 2647 C C . GLY B 1 162 ? 57.995 140.799 80.242 1.00 43.64 262 GLY B C 1
ATOM 2648 O O . GLY B 1 162 ? 57.653 141.398 79.229 1.00 43.77 262 GLY B O 1
ATOM 2649 N N . ARG B 1 163 ? 57.762 141.269 81.464 1.00 44.77 263 ARG B N 1
ATOM 2650 C CA . ARG B 1 163 ? 57.070 142.541 81.685 1.00 45.69 263 ARG B CA 1
ATOM 2651 C C . ARG B 1 163 ? 58.025 143.718 81.504 1.00 45.40 263 ARG B C 1
ATOM 2652 O O . ARG B 1 163 ? 59.230 143.531 81.387 1.00 45.39 263 ARG B O 1
ATOM 2660 N N . PRO B 1 164 ? 57.504 144.951 81.455 1.00 45.69 264 PRO B N 1
ATOM 2661 C CA . PRO B 1 164 ? 58.475 146.042 81.282 1.00 45.68 264 PRO B CA 1
ATOM 2662 C C . PRO B 1 164 ? 59.223 146.322 82.591 1.00 45.58 264 PRO B C 1
ATOM 2663 O O . PRO B 1 164 ? 58.696 145.998 83.654 1.00 46.07 264 PRO B O 1
ATOM 2667 N N . MET C 1 1 ? 66.917 75.888 10.670 1.00 52.75 101 MET C N 1
ATOM 2668 C CA . MET C 1 1 ? 67.923 76.533 11.539 1.00 51.93 101 MET C CA 1
ATOM 2669 C C . MET C 1 1 ? 69.310 75.827 11.279 1.00 51.01 101 MET C C 1
ATOM 2670 O O . MET C 1 1 ? 69.378 74.697 10.788 1.00 50.76 101 MET C O 1
ATOM 2675 N N . PHE C 1 2 ? 70.337 76.579 11.582 1.00 50.31 102 PHE C N 1
ATOM 2676 C CA . PHE C 1 2 ? 71.805 76.264 11.565 1.00 49.33 102 PHE C CA 1
ATOM 2677 C C . PHE C 1 2 ? 72.370 75.798 10.225 1.00 47.60 102 PHE C C 1
ATOM 2678 O O . PHE C 1 2 ? 72.010 76.180 9.142 1.00 47.96 102 PHE C O 1
ATOM 2686 N N . VAL C 1 3 ? 73.299 74.963 10.066 1.00 45.76 103 VAL C N 1
ATOM 2687 C CA . VAL C 1 3 ? 73.725 74.840 8.735 1.00 43.35 103 VAL C CA 1
ATOM 2688 C C . VAL C 1 3 ? 73.346 73.778 7.737 1.00 42.09 103 VAL C C 1
ATOM 2689 O O . VAL C 1 3 ? 73.149 72.621 8.071 1.00 41.47 103 VAL C O 1
ATOM 2693 N N . LEU C 1 4 ? 73.272 74.202 6.481 1.00 40.95 104 LEU C N 1
ATOM 2694 C CA . LEU C 1 4 ? 72.969 73.309 5.373 1.00 40.20 104 LEU C CA 1
ATOM 2695 C C . LEU C 1 4 ? 74.295 72.610 5.085 1.00 39.71 104 LEU C C 1
ATOM 2696 O O . LEU C 1 4 ? 75.331 73.262 5.010 1.00 39.53 104 LEU C O 1
ATOM 2701 N N . SER C 1 5 ? 74.266 71.291 4.943 1.00 39.69 105 SER C N 1
ATOM 2702 C CA . SER C 1 5 ? 75.480 70.518 4.703 1.00 39.11 105 SER C CA 1
ATOM 2703 C C . SER C 1 5 ? 75.135 69.132 4.181 1.00 38.56 105 SER C C 1
ATOM 2704 O O . SER C 1 5 ? 74.443 68.373 4.845 1.00 38.66 105 SER C O 1
ATOM 2707 N N . GLY C 1 6 ? 75.634 68.781 3.008 1.00 37.79 106 GLY C N 1
ATOM 2708 C CA . GLY C 1 6 ? 75.301 67.479 2.471 1.00 36.82 106 GLY C CA 1
ATOM 2709 C C . GLY C 1 6 ? 73.866 67.534 1.979 1.00 36.21 106 GLY C C 1
ATOM 2710 O O . GLY C 1 6 ? 73.179 66.526 1.881 1.00 35.58 106 GLY C O 1
ATOM 2711 N N . GLY C 1 7 ? 73.404 68.743 1.688 1.00 34.94 107 GLY C N 1
ATOM 2712 C CA . GLY C 1 7 ? 72.050 68.898 1.196 1.00 34.91 107 GLY C CA 1
ATOM 2713 C C . GLY C 1 7 ? 70.945 68.965 2.232 1.00 34.49 107 GLY C C 1
ATOM 2714 O O . GLY C 1 7 ? 69.794 69.208 1.873 1.00 33.76 107 GLY C O 1
ATOM 2715 N N . ARG C 1 8 ? 71.278 68.748 3.503 1.00 34.16 108 ARG C N 1
ATOM 2716 C CA . ARG C 1 8 ? 70.278 68.803 4.563 1.00 33.77 108 ARG C CA 1
ATOM 2717 C C . ARG C 1 8 ? 70.590 69.822 5.650 1.00 33.68 108 ARG C C 1
ATOM 2718 O O . ARG C 1 8 ? 71.747 70.010 6.027 1.00 33.93 108 ARG C O 1
ATOM 2726 N N . TRP C 1 9 ? 69.553 70.475 6.161 1.00 33.05 109 TRP C N 1
ATOM 2727 C CA . TRP C 1 9 ? 69.756 71.451 7.222 1.00 33.06 109 TRP C CA 1
ATOM 2728 C C . TRP C 1 9 ? 70.045 70.727 8.542 1.00 33.99 109 TRP C C 1
ATOM 2729 O O . TRP C 1 9 ? 69.185 70.032 9.080 1.00 34.80 109 TRP C O 1
ATOM 2740 N N . GLU C 1 10 ? 71.257 70.907 9.055 1.00 34.97 110 GLU C N 1
ATOM 2741 C CA . GLU C 1 10 ? 71.700 70.254 10.276 1.00 36.05 110 GLU C CA 1
ATOM 2742 C C . GLU C 1 10 ? 71.868 71.208 11.437 1.00 36.60 110 GLU C C 1
ATOM 2743 O O . GLU C 1 10 ? 72.051 72.412 11.236 1.00 37.19 110 GLU C O 1
ATOM 2749 N N . LYS C 1 11 ? 71.814 70.660 12.653 1.00 37.31 111 LYS C N 1
ATOM 2750 C CA . LYS C 1 11 ? 72.014 71.455 13.868 1.00 37.75 111 LYS C CA 1
ATOM 2751 C C . LYS C 1 11 ? 73.524 71.536 14.094 1.00 37.15 111 LYS C C 1
ATOM 2752 O O . LYS C 1 11 ? 74.248 70.555 13.862 1.00 36.49 111 LYS C O 1
ATOM 2758 N N . THR C 1 12 ? 74.000 72.695 14.538 1.00 36.79 112 THR C N 1
ATOM 2759 C CA . THR C 1 12 ? 75.430 72.872 14.782 1.00 36.26 112 THR C CA 1
ATOM 2760 C C . THR C 1 12 ? 75.803 72.820 16.257 1.00 35.17 112 THR C C 1
ATOM 2761 O O . THR C 1 12 ? 76.980 72.925 16.606 1.00 34.80 112 THR C O 1
ATOM 2765 N N . ASP C 1 13 ? 74.790 72.677 17.108 1.00 33.92 113 ASP C N 1
ATOM 2766 C CA . ASP C 1 13 ? 74.986 72.569 18.552 1.00 33.43 113 ASP C CA 1
ATOM 2767 C C . ASP C 1 13 ? 75.076 71.073 18.857 1.00 31.30 113 ASP C C 1
ATOM 2768 O O . ASP C 1 13 ? 74.145 70.300 18.565 1.00 30.12 113 ASP C O 1
ATOM 2773 N N . LEU C 1 14 ? 76.199 70.672 19.447 1.00 29.30 114 LEU C N 1
ATOM 2774 C CA . LEU C 1 14 ? 76.437 69.262 19.740 1.00 27.68 114 LEU C CA 1
ATOM 2775 C C . LEU C 1 14 ? 76.616 68.950 21.205 1.00 26.37 114 LEU C C 1
ATOM 2776 O O . LEU C 1 14 ? 76.889 69.838 22.024 1.00 25.75 114 LEU C O 1
ATOM 2781 N N . THR C 1 15 ? 76.432 67.673 21.521 1.00 24.85 115 THR C N 1
ATOM 2782 C CA . THR C 1 15 ? 76.601 67.187 22.877 1.00 23.64 115 THR C CA 1
ATOM 2783 C C . THR C 1 15 ? 77.756 66.190 22.919 1.00 22.91 115 THR C C 1
ATOM 2784 O O . THR C 1 15 ? 78.093 65.572 21.910 1.00 21.07 115 THR C O 1
ATOM 2788 N N . TYR C 1 16 ? 78.391 66.070 24.080 1.00 23.23 116 TYR C N 1
ATOM 2789 C CA . TYR C 1 16 ? 79.468 65.102 24.263 1.00 23.35 116 TYR C CA 1
ATOM 2790 C C . TYR C 1 16 ? 79.423 64.646 25.696 1.00 23.49 116 TYR C C 1
ATOM 2791 O O . TYR C 1 16 ? 79.033 65.404 26.590 1.00 22.61 116 TYR C O 1
ATOM 2800 N N . ARG C 1 17 ? 79.792 63.386 25.898 1.00 24.18 117 ARG C N 1
ATOM 2801 C CA . ARG C 1 17 ? 79.815 62.801 27.214 1.00 24.25 117 ARG C CA 1
ATOM 2802 C C . ARG C 1 17 ? 81.109 62.022 27.446 1.00 24.13 117 ARG C C 1
ATOM 2803 O O . ARG C 1 17 ? 81.607 61.323 26.552 1.00 24.01 117 ARG C O 1
ATOM 2811 N N . ILE C 1 18 ? 81.670 62.174 28.640 1.00 23.92 118 ILE C N 1
ATOM 2812 C CA . ILE C 1 18 ? 82.879 61.450 28.999 1.00 24.76 118 ILE C CA 1
ATOM 2813 C C . ILE C 1 18 ? 82.389 60.253 29.825 1.00 25.37 118 ILE C C 1
ATOM 2814 O O . ILE C 1 18 ? 81.853 60.414 30.915 1.00 24.65 118 ILE C O 1
ATOM 2819 N N . LEU C 1 19 ? 82.542 59.054 29.280 1.00 26.57 119 LEU C N 1
ATOM 2820 C CA . LEU C 1 19 ? 82.088 57.852 29.970 1.00 27.60 119 LEU C CA 1
ATOM 2821 C C . LEU C 1 19 ? 82.967 57.461 31.145 1.00 28.62 119 LEU C C 1
ATOM 2822 O O . LEU C 1 19 ? 82.473 57.189 32.234 1.00 30.15 119 LEU C O 1
ATOM 2827 N N . ARG C 1 20 ? 84.271 57.414 30.921 1.00 28.39 120 ARG C N 1
ATOM 2828 C CA . ARG C 1 20 ? 85.195 57.051 31.982 1.00 28.17 120 ARG C CA 1
ATOM 2829 C C . ARG C 1 20 ? 86.394 57.985 31.938 1.00 27.98 120 ARG C C 1
ATOM 2830 O O . ARG C 1 20 ? 86.605 58.681 30.946 1.00 27.35 120 ARG C O 1
ATOM 2838 N N . PHE C 1 21 ? 87.164 58.013 33.020 1.00 26.84 121 PHE C N 1
ATOM 2839 C CA . PHE C 1 21 ? 88.301 58.895 33.103 1.00 26.27 121 PHE C CA 1
ATOM 2840 C C . PHE C 1 21 ? 89.636 58.177 33.272 1.00 26.94 121 PHE C C 1
ATOM 2841 O O . PHE C 1 21 ? 89.686 57.005 33.646 1.00 26.62 121 PHE C O 1
ATOM 2849 N N . PRO C 1 22 ? 90.745 58.866 32.958 1.00 26.77 122 PRO C N 1
ATOM 2850 C CA . PRO C 1 22 ? 92.053 58.229 33.120 1.00 27.40 122 PRO C CA 1
ATOM 2851 C C . PRO C 1 22 ? 92.329 58.289 34.627 1.00 27.96 122 PRO C C 1
ATOM 2852 O O . PRO C 1 22 ? 91.887 59.224 35.303 1.00 28.12 122 PRO C O 1
ATOM 2856 N N . TRP C 1 23 ? 93.042 57.312 35.164 1.00 28.24 123 TRP C N 1
ATOM 2857 C CA . TRP C 1 23 ? 93.302 57.332 36.596 1.00 29.39 123 TRP C CA 1
ATOM 2858 C C . TRP C 1 23 ? 94.416 58.266 37.038 1.00 29.26 123 TRP C C 1
ATOM 2859 O O . TRP C 1 23 ? 94.570 58.470 38.233 1.00 30.37 123 TRP C O 1
ATOM 2870 N N . GLN C 1 24 ? 95.194 58.832 36.117 1.00 28.50 124 GLN C N 1
ATOM 2871 C CA . GLN C 1 24 ? 96.277 59.705 36.560 1.00 27.58 124 GLN C CA 1
ATOM 2872 C C . GLN C 1 24 ? 95.896 61.160 36.760 1.00 28.54 124 GLN C C 1
ATOM 2873 O O . GLN C 1 24 ? 96.642 61.909 37.384 1.00 29.20 124 GLN C O 1
ATOM 2879 N N . LEU C 1 25 ? 94.736 61.563 36.255 1.00 29.20 125 LEU C N 1
ATOM 2880 C CA . LEU C 1 25 ? 94.324 62.960 36.353 1.00 29.59 125 LEU C CA 1
ATOM 2881 C C . LEU C 1 25 ? 93.107 63.219 37.211 1.00 30.05 125 LEU C C 1
ATOM 2882 O O . LEU C 1 25 ? 92.437 62.292 37.649 1.00 30.61 125 LEU C O 1
ATOM 2887 N N . VAL C 1 26 ? 92.822 64.491 37.448 1.00 30.51 126 VAL C N 1
ATOM 2888 C CA . VAL C 1 26 ? 91.649 64.857 38.232 1.00 31.60 126 VAL C CA 1
ATOM 2889 C C . VAL C 1 26 ? 90.489 65.044 37.240 1.00 32.31 126 VAL C C 1
ATOM 2890 O O . VAL C 1 26 ? 90.616 65.776 36.249 1.00 30.80 126 VAL C O 1
ATOM 2894 N N . ARG C 1 27 ? 89.373 64.358 37.503 1.00 34.02 127 ARG C N 1
ATOM 2895 C CA . ARG C 1 27 ? 88.200 64.419 36.636 1.00 35.49 127 ARG C CA 1
ATOM 2896 C C . ARG C 1 27 ? 87.911 65.840 36.208 1.00 35.20 127 ARG C C 1
ATOM 2897 O O . ARG C 1 27 ? 87.710 66.118 35.032 1.00 35.01 127 ARG C O 1
ATOM 2905 N N . GLU C 1 28 ? 87.900 66.742 37.172 1.00 35.93 128 GLU C N 1
ATOM 2906 C CA . GLU C 1 28 ? 87.618 68.126 36.870 1.00 37.04 128 GLU C CA 1
ATOM 2907 C C . GLU C 1 28 ? 88.580 68.726 35.852 1.00 36.85 128 GLU C C 1
ATOM 2908 O O . GLU C 1 28 ? 88.188 69.563 35.040 1.00 37.51 128 GLU C O 1
ATOM 2914 N N . GLN C 1 29 ? 89.837 68.301 35.879 1.00 36.09 129 GLN C N 1
ATOM 2915 C CA . GLN C 1 29 ? 90.804 68.842 34.947 1.00 35.16 129 GLN C CA 1
ATOM 2916 C C . GLN C 1 29 ? 90.706 68.155 33.595 1.00 32.99 129 GLN C C 1
ATOM 2917 O O . GLN C 1 29 ? 91.058 68.743 32.583 1.00 33.06 129 GLN C O 1
ATOM 2923 N N . VAL C 1 30 ? 90.218 66.916 33.583 1.00 30.40 130 VAL C N 1
ATOM 2924 C CA . VAL C 1 30 ? 90.030 66.173 32.346 1.00 27.97 130 VAL C CA 1
ATOM 2925 C C . VAL C 1 30 ? 88.872 66.839 31.578 1.00 28.25 130 VAL C C 1
ATOM 2926 O O . VAL C 1 30 ? 88.934 67.016 30.359 1.00 27.12 130 VAL C O 1
ATOM 2930 N N . ARG C 1 31 ? 87.815 67.211 32.291 1.00 28.26 131 ARG C N 1
ATOM 2931 C CA . ARG C 1 31 ? 86.702 67.872 31.644 1.00 28.78 131 ARG C CA 1
ATOM 2932 C C . ARG C 1 31 ? 87.195 69.164 31.006 1.00 28.82 131 ARG C C 1
ATOM 2933 O O . ARG C 1 31 ? 86.896 69.450 29.844 1.00 28.99 131 ARG C O 1
ATOM 2941 N N . GLN C 1 32 ? 87.959 69.942 31.763 1.00 28.83 132 GLN C N 1
ATOM 2942 C CA . GLN C 1 32 ? 88.481 71.201 31.246 1.00 28.64 132 GLN C CA 1
ATOM 2943 C C . GLN C 1 32 ? 89.376 70.999 30.009 1.00 27.06 132 GLN C C 1
ATOM 2944 O O . GLN C 1 32 ? 89.327 71.778 29.061 1.00 27.40 132 GLN C O 1
ATOM 2950 N N . THR C 1 33 ? 90.192 69.953 30.027 1.00 24.78 133 THR C N 1
ATOM 2951 C CA . THR C 1 33 ? 91.081 69.656 28.920 1.00 23.84 133 THR C CA 1
ATOM 2952 C C . THR C 1 33 ? 90.288 69.271 27.687 1.00 23.49 133 THR C C 1
ATOM 2953 O O . THR C 1 33 ? 90.578 69.713 26.583 1.00 23.89 133 THR C O 1
ATOM 2957 N N . VAL C 1 34 ? 89.277 68.446 27.885 1.00 22.73 134 VAL C N 1
ATOM 2958 C CA . VAL C 1 34 ? 88.442 68.023 26.790 1.00 22.04 134 VAL C CA 1
ATOM 2959 C C . VAL C 1 34 ? 87.690 69.218 26.237 1.00 22.33 134 VAL C C 1
ATOM 2960 O O . VAL C 1 34 ? 87.574 69.371 25.032 1.00 21.89 134 VAL C O 1
ATOM 2964 N N . ALA C 1 35 ? 87.192 70.077 27.116 1.00 23.17 135 ALA C N 1
ATOM 2965 C CA . ALA C 1 35 ? 86.456 71.254 26.657 1.00 25.00 135 ALA C CA 1
ATOM 2966 C C . ALA C 1 35 ? 87.407 72.129 25.855 1.00 26.18 135 ALA C C 1
ATOM 2967 O O . ALA C 1 35 ? 87.063 72.627 24.789 1.00 26.64 135 ALA C O 1
ATOM 2969 N N . GLU C 1 36 ? 88.618 72.284 26.369 1.00 27.11 136 GLU C N 1
ATOM 2970 C CA . GLU C 1 36 ? 89.639 73.088 25.713 1.00 27.94 136 GLU C CA 1
ATOM 2971 C C . GLU C 1 36 ? 90.004 72.515 24.344 1.00 27.80 136 GLU C C 1
ATOM 2972 O O . GLU C 1 36 ? 90.290 73.256 23.398 1.00 28.28 136 GLU C O 1
ATOM 2978 N N . ALA C 1 37 ? 90.008 71.195 24.240 1.00 27.13 137 ALA C N 1
ATOM 2979 C CA . ALA C 1 37 ? 90.330 70.566 22.976 1.00 27.16 137 ALA C CA 1
ATOM 2980 C C . ALA C 1 37 ? 89.188 70.867 22.007 1.00 28.29 137 ALA C C 1
ATOM 2981 O O . ALA C 1 37 ? 89.416 71.269 20.873 1.00 27.93 137 ALA C O 1
ATOM 2983 N N . LEU C 1 38 ? 87.949 70.689 22.461 1.00 29.16 138 LEU C N 1
ATOM 2984 C CA . LEU C 1 38 ? 86.810 70.970 21.619 1.00 29.66 138 LEU C CA 1
ATOM 2985 C C . LEU C 1 38 ? 86.853 72.422 21.141 1.00 30.55 138 LEU C C 1
ATOM 2986 O O . LEU C 1 38 ? 86.554 72.709 19.981 1.00 30.52 138 LEU C O 1
ATOM 2991 N N . GLN C 1 39 ? 87.229 73.329 22.041 1.00 30.94 139 GLN C N 1
ATOM 2992 C CA . GLN C 1 39 ? 87.268 74.748 21.743 1.00 31.53 139 GLN C CA 1
ATOM 2993 C C . GLN C 1 39 ? 88.221 75.149 20.625 1.00 31.30 139 GLN C C 1
ATOM 2994 O O . GLN C 1 39 ? 88.002 76.148 19.947 1.00 30.16 139 GLN C O 1
ATOM 3000 N N . VAL C 1 40 ? 89.279 74.381 20.421 1.00 30.94 140 VAL C N 1
ATOM 3001 C CA . VAL C 1 40 ? 90.221 74.708 19.362 1.00 30.95 140 VAL C CA 1
ATOM 3002 C C . VAL C 1 40 ? 89.529 74.580 17.986 1.00 30.83 140 VAL C C 1
ATOM 3003 O O . VAL C 1 40 ? 89.888 75.272 17.040 1.00 31.93 140 VAL C O 1
ATOM 3007 N N . TRP C 1 41 ? 88.531 73.704 17.886 1.00 29.44 141 TRP C N 1
ATOM 3008 C CA . TRP C 1 41 ? 87.807 73.489 16.636 1.00 27.94 141 TRP C CA 1
ATOM 3009 C C . TRP C 1 41 ? 86.550 74.345 16.471 1.00 28.44 141 TRP C C 1
ATOM 3010 O O . TRP C 1 41 ? 86.151 74.670 15.347 1.00 28.10 141 TRP C O 1
ATOM 3021 N N . SER C 1 42 ? 85.918 74.709 17.582 1.00 29.04 142 SER C N 1
ATOM 3022 C CA . SER C 1 42 ? 84.709 75.523 17.512 1.00 29.97 142 SER C CA 1
ATOM 3023 C C . SER C 1 42 ? 85.061 76.971 17.263 1.00 30.58 142 SER C C 1
ATOM 3024 O O . SER C 1 42 ? 84.190 77.798 17.040 1.00 30.54 142 SER C O 1
ATOM 3027 N N . GLU C 1 43 ? 86.346 77.284 17.307 1.00 31.24 143 GLU C N 1
ATOM 3028 C CA . GLU C 1 43 ? 86.760 78.649 17.053 1.00 31.91 143 GLU C CA 1
ATOM 3029 C C . GLU C 1 43 ? 86.893 78.852 15.565 1.00 31.52 143 GLU C C 1
ATOM 3030 O O . GLU C 1 43 ? 86.935 79.983 15.103 1.00 32.02 143 GLU C O 1
ATOM 3036 N N . VAL C 1 44 ? 86.940 77.756 14.816 1.00 30.83 144 VAL C N 1
ATOM 3037 C CA . VAL C 1 44 ? 87.099 77.832 13.363 1.00 29.74 144 VAL C CA 1
ATOM 3038 C C . VAL C 1 44 ? 85.986 77.162 12.572 1.00 29.28 144 VAL C C 1
ATOM 3039 O O . VAL C 1 44 ? 86.100 76.969 11.366 1.00 29.92 144 VAL C O 1
ATOM 3043 N N . THR C 1 45 ? 84.911 76.806 13.254 1.00 28.34 145 THR C N 1
ATOM 3044 C CA . THR C 1 45 ? 83.794 76.161 12.594 1.00 26.72 145 THR C CA 1
ATOM 3045 C C . THR C 1 45 ? 82.536 76.671 13.254 1.00 26.28 145 THR C C 1
ATOM 3046 O O . THR C 1 45 ? 82.603 77.325 14.289 1.00 26.62 145 THR C O 1
ATOM 3050 N N . PRO C 1 46 ? 81.363 76.366 12.676 1.00 25.71 146 PRO C N 1
ATOM 3051 C CA . PRO C 1 46 ? 80.135 76.856 13.299 1.00 25.73 146 PRO C CA 1
ATOM 3052 C C . PRO C 1 46 ? 79.592 75.960 14.414 1.00 25.67 146 PRO C C 1
ATOM 3053 O O . PRO C 1 46 ? 78.509 76.201 14.942 1.00 25.48 146 PRO C O 1
ATOM 3057 N N . LEU C 1 47 ? 80.360 74.945 14.786 1.00 26.58 147 LEU C N 1
ATOM 3058 C CA . LEU C 1 47 ? 79.931 74.006 15.815 1.00 27.34 147 LEU C CA 1
ATOM 3059 C C . LEU C 1 47 ? 80.097 74.471 17.240 1.00 27.81 147 LEU C C 1
ATOM 3060 O O . LEU C 1 47 ? 81.043 75.166 17.572 1.00 27.49 147 LEU C O 1
ATOM 3065 N N . THR C 1 48 ? 79.170 74.061 18.091 1.00 28.09 148 THR C N 1
ATOM 3066 C CA . THR C 1 48 ? 79.243 74.397 19.500 1.00 28.81 148 THR C CA 1
ATOM 3067 C C . THR C 1 48 ? 79.156 73.068 20.273 1.00 27.50 148 THR C C 1
ATOM 3068 O O . THR C 1 48 ? 78.588 72.102 19.786 1.00 27.23 148 THR C O 1
ATOM 3072 N N . PHE C 1 49 ? 79.743 73.000 21.459 1.00 26.56 149 PHE C N 1
ATOM 3073 C CA . PHE C 1 49 ? 79.754 71.750 22.221 1.00 25.94 149 PHE C CA 1
ATOM 3074 C C . PHE C 1 49 ? 79.296 71.898 23.664 1.00 27.00 149 PHE C C 1
ATOM 3075 O O . PHE C 1 49 ? 79.756 72.776 24.370 1.00 27.02 149 PHE C O 1
ATOM 3083 N N . THR C 1 50 ? 78.397 71.023 24.101 1.00 28.35 150 THR C N 1
ATOM 3084 C CA . THR C 1 50 ? 77.887 71.044 25.474 1.00 29.19 150 THR C CA 1
ATOM 3085 C C . THR C 1 50 ? 78.036 69.642 26.072 1.00 29.98 150 THR C C 1
ATOM 3086 O O . THR C 1 50 ? 77.732 68.637 25.416 1.00 29.33 150 THR C O 1
ATOM 3090 N N . GLU C 1 51 ? 78.494 69.573 27.315 1.00 30.59 151 GLU C N 1
ATOM 3091 C CA . GLU C 1 51 ? 78.685 68.288 27.975 1.00 31.85 151 GLU C CA 1
ATOM 3092 C C . GLU C 1 51 ? 77.417 67.797 28.693 1.00 32.10 151 GLU C C 1
ATOM 3093 O O . GLU C 1 51 ? 76.705 68.577 29.333 1.00 33.07 151 GLU C O 1
ATOM 3099 N N . VAL C 1 52 ? 77.133 66.505 28.556 1.00 31.55 152 VAL C N 1
ATOM 3100 C CA . VAL C 1 52 ? 75.980 65.883 29.189 1.00 30.83 152 VAL C CA 1
ATOM 3101 C C . VAL C 1 52 ? 76.526 64.742 30.043 1.00 31.24 152 VAL C C 1
ATOM 3102 O O . VAL C 1 52 ? 77.669 64.324 29.845 1.00 29.99 152 VAL C O 1
ATOM 3106 N N . HIS C 1 53 ? 75.723 64.234 30.983 1.00 31.80 153 HIS C N 1
ATOM 3107 C CA . HIS C 1 53 ? 76.192 63.172 31.878 1.00 32.59 153 HIS C CA 1
ATOM 3108 C C . HIS C 1 53 ? 75.397 61.859 31.868 1.00 32.70 153 HIS C C 1
ATOM 3109 O O . HIS C 1 53 ? 75.555 61.010 32.753 1.00 32.97 153 HIS C O 1
ATOM 3116 N N . GLU C 1 54 ? 74.557 61.684 30.856 1.00 32.66 154 GLU C N 1
ATOM 3117 C CA . GLU C 1 54 ? 73.754 60.480 30.760 1.00 33.03 154 GLU C CA 1
ATOM 3118 C C . GLU C 1 54 ? 73.297 60.312 29.336 1.00 31.58 154 GLU C C 1
ATOM 3119 O O . GLU C 1 54 ? 73.397 61.227 28.544 1.00 31.40 154 GLU C O 1
ATOM 3125 N N . GLY C 1 55 ? 72.796 59.129 29.016 1.00 31.41 155 GLY C N 1
ATOM 3126 C CA . GLY C 1 55 ? 72.314 58.867 27.676 1.00 30.75 155 GLY C CA 1
ATOM 3127 C C . GLY C 1 55 ? 73.401 58.993 26.641 1.00 30.43 155 GLY C C 1
ATOM 3128 O O . GLY C 1 55 ? 74.569 59.110 26.983 1.00 30.31 155 GLY C O 1
ATOM 3129 N N . ARG C 1 56 ? 73.012 58.953 25.372 1.00 29.91 156 ARG C N 1
ATOM 3130 C CA . ARG C 1 56 ? 73.962 59.069 24.273 1.00 30.15 156 ARG C CA 1
ATOM 3131 C C . ARG C 1 56 ? 74.046 60.500 23.756 1.00 29.90 156 ARG C C 1
ATOM 3132 O O . ARG C 1 56 ? 73.037 61.171 23.563 1.00 30.66 156 ARG C O 1
ATOM 3140 N N . ALA C 1 57 ? 75.269 60.962 23.558 1.00 28.22 157 ALA C N 1
ATOM 3141 C CA . ALA C 1 57 ? 75.550 62.299 23.069 1.00 27.41 157 ALA C CA 1
ATOM 3142 C C . ALA C 1 57 ? 76.034 62.166 21.629 1.00 27.85 157 ALA C C 1
ATOM 3143 O O . ALA C 1 57 ? 76.193 61.053 21.125 1.00 28.13 157 ALA C O 1
ATOM 3145 N N . ASP C 1 58 ? 76.279 63.293 20.969 1.00 27.20 158 ASP C N 1
ATOM 3146 C CA . ASP C 1 58 ? 76.765 63.278 19.593 1.00 27.68 158 ASP C CA 1
ATOM 3147 C C . ASP C 1 58 ? 78.193 62.731 19.503 1.00 27.13 158 ASP C C 1
ATOM 3148 O O . ASP C 1 58 ? 78.552 62.081 18.536 1.00 25.74 158 ASP C O 1
ATOM 3153 N N . ILE C 1 59 ? 79.005 63.018 20.513 1.00 27.18 159 ILE C N 1
ATOM 3154 C CA . ILE C 1 59 ? 80.383 62.523 20.588 1.00 27.35 159 ILE C CA 1
ATOM 3155 C C . ILE C 1 59 ? 80.456 61.782 21.925 1.00 26.77 159 ILE C C 1
ATOM 3156 O O . ILE C 1 59 ? 80.115 62.342 22.975 1.00 27.42 159 ILE C O 1
ATOM 3161 N N . MET C 1 60 ? 80.868 60.522 21.877 1.00 25.30 160 MET C N 1
ATOM 3162 C CA . MET C 1 60 ? 80.980 59.714 23.078 1.00 23.76 160 MET C CA 1
ATOM 3163 C C . MET C 1 60 ? 82.442 59.412 23.325 1.00 23.67 160 MET C C 1
ATOM 3164 O O . MET C 1 60 ? 83.108 58.787 22.500 1.00 23.24 160 MET C O 1
ATOM 3169 N N . ILE C 1 61 ? 82.945 59.895 24.452 1.00 22.75 161 ILE C N 1
ATOM 3170 C CA . ILE C 1 61 ? 84.336 59.698 24.809 1.00 21.59 161 ILE C CA 1
ATOM 3171 C C . ILE C 1 61 ? 84.540 58.606 25.864 1.00 22.57 161 ILE C C 1
ATOM 3172 O O . ILE C 1 61 ? 83.815 58.525 26.869 1.00 21.99 161 ILE C O 1
ATOM 3177 N N . ASP C 1 62 ? 85.542 57.767 25.636 1.00 22.84 162 ASP C N 1
ATOM 3178 C CA . ASP C 1 62 ? 85.837 56.722 26.586 1.00 23.34 162 ASP C CA 1
ATOM 3179 C C . ASP C 1 62 ? 87.313 56.415 26.696 1.00 23.01 162 ASP C C 1
ATOM 3180 O O . ASP C 1 62 ? 88.078 56.642 25.764 1.00 23.26 162 ASP C O 1
ATOM 3185 N N . PHE C 1 63 ? 87.700 55.928 27.867 1.00 22.26 163 PHE C N 1
ATOM 3186 C CA . PHE C 1 63 ? 89.069 55.531 28.155 1.00 22.70 163 PHE C CA 1
ATOM 3187 C C . PHE C 1 63 ? 89.009 54.013 28.345 1.00 23.35 163 PHE C C 1
ATOM 3188 O O . PHE C 1 63 ? 88.408 53.518 29.297 1.00 23.49 163 PHE C O 1
ATOM 3196 N N . ALA C 1 64 ? 89.623 53.271 27.431 1.00 23.11 164 ALA C N 1
ATOM 3197 C CA . ALA C 1 64 ? 89.612 51.815 27.511 1.00 23.71 164 ALA C CA 1
ATOM 3198 C C . ALA C 1 64 ? 90.974 51.213 27.228 1.00 24.11 164 ALA C C 1
ATOM 3199 O O . ALA C 1 64 ? 91.845 51.858 26.668 1.00 24.01 164 ALA C O 1
ATOM 3201 N N . ARG C 1 65 ? 91.164 49.968 27.634 1.00 26.02 165 ARG C N 1
ATOM 3202 C CA . ARG C 1 65 ? 92.425 49.276 27.399 1.00 27.61 165 ARG C CA 1
ATOM 3203 C C . ARG C 1 65 ? 92.827 48.257 26.391 1.00 28.65 165 ARG C C 1
ATOM 3204 O O . ARG C 1 65 ? 93.909 48.385 25.773 1.00 31.52 165 ARG C O 1
ATOM 3212 N N . TYR C 1 66 ? 92.192 47.239 26.153 1.00 28.20 166 TYR C N 1
ATOM 3213 C CA . TYR C 1 66 ? 92.759 46.393 25.132 1.00 29.09 166 TYR C CA 1
ATOM 3214 C C . TYR C 1 66 ? 91.681 46.135 24.173 1.00 29.45 166 TYR C C 1
ATOM 3215 O O . TYR C 1 66 ? 91.401 46.926 23.263 1.00 29.55 166 TYR C O 1
ATOM 3224 N N . TRP C 1 67 ? 91.099 45.053 24.393 1.00 28.23 167 TRP C N 1
ATOM 3225 C CA . TRP C 1 67 ? 89.993 44.732 23.634 1.00 28.07 167 TRP C CA 1
ATOM 3226 C C . TRP C 1 67 ? 88.827 45.333 24.378 1.00 27.83 167 TRP C C 1
ATOM 3227 O O . TRP C 1 67 ? 88.617 45.039 25.552 1.00 28.54 167 TRP C O 1
ATOM 3238 N N . HIS C 1 68 ? 88.066 46.184 23.698 1.00 27.35 168 HIS C N 1
ATOM 3239 C CA . HIS C 1 68 ? 86.948 46.831 24.341 1.00 27.06 168 HIS C CA 1
ATOM 3240 C C . HIS C 1 68 ? 85.656 46.923 23.541 1.00 28.04 168 HIS C C 1
ATOM 3241 O O . HIS C 1 68 ? 84.927 47.908 23.647 1.00 27.31 168 HIS C O 1
ATOM 3248 N N . GLY C 1 69 ? 85.375 45.886 22.756 1.00 29.16 169 GLY C N 1
ATOM 3249 C CA . GLY C 1 69 ? 84.143 45.829 21.987 1.00 29.54 169 GLY C CA 1
ATOM 3250 C C . GLY C 1 69 ? 83.982 46.548 20.657 1.00 30.18 169 GLY C C 1
ATOM 3251 O O . GLY C 1 69 ? 82.846 46.835 20.293 1.00 30.67 169 GLY C O 1
ATOM 3252 N N . ASP C 1 70 ? 85.057 46.834 19.919 1.00 30.85 170 ASP C N 1
ATOM 3253 C CA . ASP C 1 70 ? 84.870 47.515 18.651 1.00 31.76 170 ASP C CA 1
ATOM 3254 C C . ASP C 1 70 ? 85.826 47.235 17.498 1.00 32.69 170 ASP C C 1
ATOM 3255 O O . ASP C 1 70 ? 85.842 47.998 16.514 1.00 34.18 170 ASP C O 1
ATOM 3260 N N . ASN C 1 71 ? 86.607 46.159 17.604 1.00 32.86 171 ASN C N 1
ATOM 3261 C CA . ASN C 1 71 ? 87.529 45.762 16.538 1.00 33.24 171 ASN C CA 1
ATOM 3262 C C . ASN C 1 71 ? 88.797 46.558 16.423 1.00 33.11 171 ASN C C 1
ATOM 3263 O O . ASN C 1 71 ? 89.622 46.243 15.570 1.00 32.93 171 ASN C O 1
ATOM 3268 N N . LEU C 1 72 ? 88.945 47.589 17.252 1.00 32.42 172 LEU C N 1
ATOM 3269 C CA . LEU C 1 72 ? 90.155 48.422 17.247 1.00 31.56 172 LEU C CA 1
ATOM 3270 C C . LEU C 1 72 ? 90.774 48.327 18.628 1.00 31.37 172 LEU C C 1
ATOM 3271 O O . LEU C 1 72 ? 90.716 49.271 19.412 1.00 32.72 172 LEU C O 1
ATOM 3276 N N . PRO C 1 73 ? 91.350 47.154 18.952 1.00 30.62 173 PRO C N 1
ATOM 3277 C CA . PRO C 1 73 ? 91.992 46.892 20.243 1.00 29.33 173 PRO C CA 1
ATOM 3278 C C . PRO C 1 73 ? 93.179 47.786 20.478 1.00 28.21 173 PRO C C 1
ATOM 3279 O O . PRO C 1 73 ? 93.967 48.051 19.563 1.00 27.93 173 PRO C O 1
ATOM 3283 N N . PHE C 1 74 ? 93.307 48.255 21.710 1.00 27.91 174 PHE C N 1
ATOM 3284 C CA . PHE C 1 74 ? 94.436 49.097 22.043 1.00 27.08 174 PHE C CA 1
ATOM 3285 C C . PHE C 1 74 ? 95.655 48.196 22.259 1.00 27.58 174 PHE C C 1
ATOM 3286 O O . PHE C 1 74 ? 95.525 46.978 22.326 1.00 26.29 174 PHE C O 1
ATOM 3294 N N . ASP C 1 75 ? 96.832 48.805 22.358 1.00 28.11 175 ASP C N 1
ATOM 3295 C CA . ASP C 1 75 ? 98.077 48.053 22.457 1.00 27.79 175 ASP C CA 1
ATOM 3296 C C . ASP C 1 75 ? 98.916 48.257 23.723 1.00 28.15 175 ASP C C 1
ATOM 3297 O O . ASP C 1 75 ? 100.097 47.907 23.749 1.00 27.85 175 ASP C O 1
ATOM 3302 N N . GLY C 1 76 ? 98.321 48.812 24.771 1.00 27.57 176 GLY C N 1
ATOM 3303 C CA . GLY C 1 76 ? 99.086 49.025 25.982 1.00 26.66 176 GLY C CA 1
ATOM 3304 C C . GLY C 1 76 ? 99.878 50.313 25.915 1.00 25.42 176 GLY C C 1
ATOM 3305 O O . GLY C 1 76 ? 99.710 51.067 24.968 1.00 25.24 176 GLY C O 1
ATOM 3306 N N . PRO C 1 77 ? 100.748 50.599 26.902 1.00 25.34 177 PRO C N 1
ATOM 3307 C CA . PRO C 1 77 ? 101.565 51.820 26.935 1.00 24.98 177 PRO C CA 1
ATOM 3308 C C . PRO C 1 77 ? 102.248 52.015 25.597 1.00 24.80 177 PRO C C 1
ATOM 3309 O O . PRO C 1 77 ? 102.759 51.056 25.024 1.00 24.18 177 PRO C O 1
ATOM 3313 N N . GLY C 1 78 ? 102.247 53.244 25.100 1.00 24.82 178 GLY C N 1
ATOM 3314 C CA . GLY C 1 78 ? 102.880 53.520 23.822 1.00 25.10 178 GLY C CA 1
ATOM 3315 C C . GLY C 1 78 ? 102.053 53.054 22.636 1.00 25.88 178 GLY C C 1
ATOM 3316 O O . GLY C 1 78 ? 100.897 52.654 22.788 1.00 25.16 178 GLY C O 1
ATOM 3317 N N . GLY C 1 79 ? 102.639 53.094 21.446 1.00 26.50 179 GLY C N 1
ATOM 3318 C CA . GLY C 1 79 ? 101.896 52.668 20.283 1.00 26.68 179 GLY C CA 1
ATOM 3319 C C . GLY C 1 79 ? 100.754 53.631 20.049 1.00 26.75 179 GLY C C 1
ATOM 3320 O O . GLY C 1 79 ? 100.967 54.841 20.031 1.00 27.24 179 GLY C O 1
ATOM 3321 N N . ILE C 1 80 ? 99.545 53.099 19.867 1.00 26.58 180 ILE C N 1
ATOM 3322 C CA . ILE C 1 80 ? 98.361 53.911 19.628 1.00 25.42 180 ILE C CA 1
ATOM 3323 C C . ILE C 1 80 ? 97.941 54.547 20.921 1.00 24.92 180 ILE C C 1
ATOM 3324 O O . ILE C 1 80 ? 97.828 53.862 21.914 1.00 25.47 180 ILE C O 1
ATOM 3329 N N . LEU C 1 81 ? 97.702 55.852 20.903 1.00 25.09 181 LEU C N 1
ATOM 3330 C CA . LEU C 1 81 ? 97.293 56.606 22.087 1.00 24.45 181 LEU C CA 1
ATOM 3331 C C . LEU C 1 81 ? 95.782 56.769 22.144 1.00 24.46 181 LEU C C 1
ATOM 3332 O O . LEU C 1 81 ? 95.198 56.965 23.222 1.00 24.50 181 LEU C O 1
ATOM 3337 N N . ALA C 1 82 ? 95.148 56.698 20.981 1.00 24.10 182 ALA C N 1
ATOM 3338 C CA . ALA C 1 82 ? 93.716 56.870 20.911 1.00 24.19 182 ALA C CA 1
ATOM 3339 C C . ALA C 1 82 ? 93.227 56.621 19.491 1.00 24.01 182 ALA C C 1
ATOM 3340 O O . ALA C 1 82 ? 94.012 56.272 18.610 1.00 23.34 182 ALA C O 1
ATOM 3342 N N . HIS C 1 83 ? 91.924 56.795 19.293 1.00 23.66 183 HIS C N 1
ATOM 3343 C CA . HIS C 1 83 ? 91.291 56.670 17.993 1.00 24.86 183 HIS C CA 1
ATOM 3344 C C . HIS C 1 83 ? 89.816 57.064 18.051 1.00 25.93 183 HIS C C 1
ATOM 3345 O O . HIS C 1 83 ? 89.211 57.125 19.128 1.00 26.59 183 HIS C O 1
ATOM 3352 N N . ALA C 1 84 ? 89.257 57.373 16.887 1.00 27.03 184 ALA C N 1
ATOM 3353 C CA . ALA C 1 84 ? 87.869 57.783 16.777 1.00 29.26 184 ALA C CA 1
ATOM 3354 C C . ALA C 1 84 ? 87.287 57.107 15.568 1.00 30.79 184 ALA C C 1
ATOM 3355 O O . ALA C 1 84 ? 87.959 56.955 14.564 1.00 31.66 184 ALA C O 1
ATOM 3357 N N . PHE C 1 85 ? 86.035 56.695 15.665 1.00 32.65 185 PHE C N 1
ATOM 3358 C CA . PHE C 1 85 ? 85.380 56.047 14.547 1.00 34.87 185 PHE C CA 1
ATOM 3359 C C . PHE C 1 85 ? 83.901 56.355 14.641 1.00 36.05 185 PHE C C 1
ATOM 3360 O O . PHE C 1 85 ? 83.435 56.859 15.663 1.00 36.39 185 PHE C O 1
ATOM 3368 N N . PHE C 1 86 ? 83.170 56.059 13.576 1.00 37.34 186 PHE C N 1
ATOM 3369 C CA . PHE C 1 86 ? 81.738 56.286 13.564 1.00 39.06 186 PHE C CA 1
ATOM 3370 C C . PHE C 1 86 ? 81.027 54.934 13.546 1.00 39.58 186 PHE C C 1
ATOM 3371 O O . PHE C 1 86 ? 80.958 54.283 12.512 1.00 39.11 186 PHE C O 1
ATOM 3379 N N . PRO C 1 87 ? 80.495 54.490 14.697 1.00 40.15 187 PRO C N 1
ATOM 3380 C CA . PRO C 1 87 ? 79.806 53.196 14.708 1.00 41.06 187 PRO C CA 1
ATOM 3381 C C . PRO C 1 87 ? 78.671 53.179 13.673 1.00 42.42 187 PRO C C 1
ATOM 3382 O O . PRO C 1 87 ? 78.192 54.232 13.258 1.00 42.26 187 PRO C O 1
ATOM 3386 N N . LYS C 1 88 ? 78.238 52.003 13.237 1.00 43.86 188 LYS C N 1
ATOM 3387 C CA . LYS C 1 88 ? 77.173 51.987 12.239 1.00 45.19 188 LYS C CA 1
ATOM 3388 C C . LYS C 1 88 ? 75.780 51.934 12.851 1.00 44.96 188 LYS C C 1
ATOM 3389 O O . LYS C 1 88 ? 74.816 52.469 12.305 1.00 45.36 188 LYS C O 1
ATOM 3395 N N . THR C 1 89 ? 75.686 51.316 14.013 1.00 44.78 189 THR C N 1
ATOM 3396 C CA . THR C 1 89 ? 74.406 51.178 14.688 1.00 44.47 189 THR C CA 1
ATOM 3397 C C . THR C 1 89 ? 74.102 52.316 15.651 1.00 44.11 189 THR C C 1
ATOM 3398 O O . THR C 1 89 ? 73.178 52.207 16.455 1.00 43.48 189 THR C O 1
ATOM 3402 N N . HIS C 1 90 ? 74.879 53.392 15.580 1.00 43.21 190 HIS C N 1
ATOM 3403 C CA . HIS C 1 90 ? 74.689 54.532 16.466 1.00 42.14 190 HIS C CA 1
ATOM 3404 C C . HIS C 1 90 ? 75.109 55.819 15.779 1.00 41.40 190 HIS C C 1
ATOM 3405 O O . HIS C 1 90 ? 76.229 55.930 15.291 1.00 41.27 190 HIS C O 1
ATOM 3412 N N . ARG C 1 91 ? 74.214 56.798 15.737 1.00 40.36 191 ARG C N 1
ATOM 3413 C CA . ARG C 1 91 ? 74.559 58.062 15.113 1.00 38.64 191 ARG C CA 1
ATOM 3414 C C . ARG C 1 91 ? 75.322 58.954 16.108 1.00 36.33 191 ARG C C 1
ATOM 3415 O O . ARG C 1 91 ? 74.767 59.837 16.774 1.00 34.21 191 ARG C O 1
ATOM 3423 N N . GLU C 1 92 ? 76.624 58.683 16.183 1.00 34.02 192 GLU C N 1
ATOM 3424 C CA . GLU C 1 92 ? 77.533 59.386 17.062 1.00 31.16 192 GLU C CA 1
ATOM 3425 C C . GLU C 1 92 ? 78.946 59.141 16.600 1.00 29.51 192 GLU C C 1
ATOM 3426 O O . GLU C 1 92 ? 79.213 58.251 15.797 1.00 29.55 192 GLU C O 1
ATOM 3432 N N . GLY C 1 93 ? 79.850 59.965 17.103 1.00 27.97 193 GLY C N 1
ATOM 3433 C CA . GLY C 1 93 ? 81.249 59.792 16.803 1.00 26.61 193 GLY C CA 1
ATOM 3434 C C . GLY C 1 93 ? 81.843 59.228 18.083 1.00 25.38 193 GLY C C 1
ATOM 3435 O O . GLY C 1 93 ? 81.613 59.767 19.158 1.00 24.13 193 GLY C O 1
ATOM 3436 N N . ASP C 1 94 ? 82.566 58.124 18.003 1.00 24.83 194 ASP C N 1
ATOM 3437 C CA . ASP C 1 94 ? 83.159 57.591 19.225 1.00 24.45 194 ASP C CA 1
ATOM 3438 C C . ASP C 1 94 ? 84.635 57.931 19.315 1.00 22.94 194 ASP C C 1
ATOM 3439 O O . ASP C 1 94 ? 85.375 57.806 18.343 1.00 23.02 194 ASP C O 1
ATOM 3444 N N . VAL C 1 95 ? 85.053 58.404 20.477 1.00 20.80 195 VAL C N 1
ATOM 3445 C CA . VAL C 1 95 ? 86.452 58.722 20.671 1.00 20.25 195 VAL C CA 1
ATOM 3446 C C . VAL C 1 95 ? 86.963 57.884 21.841 1.00 19.96 195 VAL C C 1
ATOM 3447 O O . VAL C 1 95 ? 86.433 57.938 22.955 1.00 19.99 195 VAL C O 1
ATOM 3451 N N . HIS C 1 96 ? 87.987 57.095 21.593 1.00 19.68 196 HIS C N 1
ATOM 3452 C CA . HIS C 1 96 ? 88.519 56.285 22.669 1.00 20.10 196 HIS C CA 1
ATOM 3453 C C . HIS C 1 96 ? 89.998 56.559 22.919 1.00 19.50 196 HIS C C 1
ATOM 3454 O O . HIS C 1 96 ? 90.808 56.600 22.003 1.00 19.92 196 HIS C O 1
ATOM 3461 N N . PHE C 1 97 ? 90.344 56.776 24.172 1.00 19.21 197 PHE C N 1
ATOM 3462 C CA . PHE C 1 97 ? 91.734 56.988 24.512 1.00 19.76 197 PHE C CA 1
ATOM 3463 C C . PHE C 1 97 ? 92.256 55.688 25.110 1.00 20.55 197 PHE C C 1
ATOM 3464 O O . PHE C 1 97 ? 91.494 54.927 25.709 1.00 20.44 197 PHE C O 1
ATOM 3472 N N . ASP C 1 98 ? 93.537 55.406 24.925 1.00 20.81 198 ASP C N 1
ATOM 3473 C CA . ASP C 1 98 ? 94.091 54.199 25.502 1.00 21.11 198 ASP C CA 1
ATOM 3474 C C . ASP C 1 98 ? 94.369 54.503 26.982 1.00 20.90 198 ASP C C 1
ATOM 3475 O O . ASP C 1 98 ? 95.189 55.354 27.324 1.00 19.76 198 ASP C O 1
ATOM 3480 N N . TYR C 1 99 ? 93.660 53.782 27.841 1.00 21.33 199 TYR C N 1
ATOM 3481 C CA . TYR C 1 99 ? 93.744 53.912 29.281 1.00 20.98 199 TYR C CA 1
ATOM 3482 C C . TYR C 1 99 ? 95.126 53.513 29.800 1.00 21.30 199 TYR C C 1
ATOM 3483 O O . TYR C 1 99 ? 95.510 53.877 30.892 1.00 21.05 199 TYR C O 1
ATOM 3492 N N . ASP C 1 100 ? 95.883 52.790 28.999 1.00 21.82 200 ASP C N 1
ATOM 3493 C CA . ASP C 1 100 ? 97.200 52.368 29.418 1.00 23.19 200 ASP C CA 1
ATOM 3494 C C . ASP C 1 100 ? 98.303 53.412 29.259 1.00 24.56 200 ASP C C 1
ATOM 3495 O O . ASP C 1 100 ? 99.420 53.199 29.702 1.00 25.04 200 ASP C O 1
ATOM 3500 N N . GLU C 1 101 ? 98.000 54.542 28.626 1.00 25.12 201 GLU C N 1
ATOM 3501 C CA . GLU C 1 101 ? 98.999 55.594 28.470 1.00 25.09 201 GLU C CA 1
ATOM 3502 C C . GLU C 1 101 ? 99.148 56.378 29.781 1.00 25.82 201 GLU C C 1
ATOM 3503 O O . GLU C 1 101 ? 98.257 56.342 30.633 1.00 25.72 201 GLU C O 1
ATOM 3509 N N . THR C 1 102 ? 100.275 57.077 29.950 1.00 26.61 202 THR C N 1
ATOM 3510 C CA . THR C 1 102 ? 100.467 57.912 31.133 1.00 26.03 202 THR C CA 1
ATOM 3511 C C . THR C 1 102 ? 100.027 59.330 30.767 1.00 25.98 202 THR C C 1
ATOM 3512 O O . THR C 1 102 ? 100.844 60.159 30.331 1.00 25.85 202 THR C O 1
ATOM 3516 N N . TRP C 1 103 ? 98.734 59.594 30.947 1.00 25.54 203 TRP C N 1
ATOM 3517 C CA . TRP C 1 103 ? 98.141 60.883 30.626 1.00 26.10 203 TRP C CA 1
ATOM 3518 C C . TRP C 1 103 ? 98.571 62.045 31.512 1.00 26.77 203 TRP C C 1
ATOM 3519 O O . TRP C 1 103 ? 98.461 61.999 32.737 1.00 27.53 203 TRP C O 1
ATOM 3530 N N . THR C 1 104 ? 99.068 63.092 30.878 1.00 28.66 204 THR C N 1
ATOM 3531 C CA . THR C 1 104 ? 99.494 64.291 31.585 1.00 31.26 204 THR C CA 1
ATOM 3532 C C . THR C 1 104 ? 98.785 65.483 30.916 1.00 32.88 204 THR C C 1
ATOM 3533 O O . THR C 1 104 ? 98.018 65.283 29.979 1.00 33.09 204 THR C O 1
ATOM 3537 N N . ILE C 1 105 ? 99.000 66.698 31.424 1.00 35.05 205 ILE C N 1
ATOM 3538 C CA . ILE C 1 105 ? 98.431 67.918 30.831 1.00 37.25 205 ILE C CA 1
ATOM 3539 C C . ILE C 1 105 ? 99.486 69.005 30.903 1.00 38.05 205 ILE C C 1
ATOM 3540 O O . ILE C 1 105 ? 99.764 69.544 31.961 1.00 38.33 205 ILE C O 1
ATOM 3545 N N . GLY C 1 106 ? 100.077 69.329 29.768 1.00 39.20 206 GLY C N 1
ATOM 3546 C CA . GLY C 1 106 ? 101.108 70.340 29.751 1.00 41.59 206 GLY C CA 1
ATOM 3547 C C . GLY C 1 106 ? 102.392 69.711 30.237 1.00 43.72 206 GLY C C 1
ATOM 3548 O O . GLY C 1 106 ? 103.296 70.398 30.688 1.00 44.10 206 GLY C O 1
ATOM 3549 N N . ASP C 1 107 ? 102.485 68.392 30.152 1.00 45.77 207 ASP C N 1
ATOM 3550 C CA . ASP C 1 107 ? 103.691 67.712 30.605 1.00 47.60 207 ASP C CA 1
ATOM 3551 C C . ASP C 1 107 ? 104.175 66.726 29.557 1.00 48.06 207 ASP C C 1
ATOM 3552 O O . ASP C 1 107 ? 103.404 65.880 29.108 1.00 48.46 207 ASP C O 1
ATOM 3557 N N . ASN C 1 108 ? 105.447 66.825 29.175 1.00 48.47 208 ASN C N 1
ATOM 3558 C CA . ASN C 1 108 ? 106.013 65.916 28.177 1.00 48.77 208 ASN C CA 1
ATOM 3559 C C . ASN C 1 108 ? 106.554 64.626 28.810 1.00 48.70 208 ASN C C 1
ATOM 3560 O O . ASN C 1 108 ? 107.049 63.746 28.117 1.00 48.21 208 ASN C O 1
ATOM 3565 N N . GLN C 1 109 ? 106.457 64.516 30.130 1.00 49.13 209 GLN C N 1
ATOM 3566 C CA . GLN C 1 109 ? 106.912 63.305 30.819 1.00 49.05 209 GLN C CA 1
ATOM 3567 C C . GLN C 1 109 ? 105.822 62.234 30.712 1.00 47.19 209 GLN C C 1
ATOM 3568 O O . GLN C 1 109 ? 105.841 61.221 31.408 1.00 47.58 209 GLN C O 1
ATOM 3574 N N . GLY C 1 110 ? 104.870 62.481 29.824 1.00 44.33 210 GLY C N 1
ATOM 3575 C CA . GLY C 1 110 ? 103.792 61.545 29.611 1.00 40.30 210 GLY C CA 1
ATOM 3576 C C . GLY C 1 110 ? 103.179 61.852 28.266 1.00 37.35 210 GLY C C 1
ATOM 3577 O O . GLY C 1 110 ? 103.822 62.401 27.388 1.00 36.90 210 GLY C O 1
ATOM 3578 N N . THR C 1 111 ? 101.925 61.483 28.096 1.00 34.62 211 THR C N 1
ATOM 3579 C CA . THR C 1 111 ? 101.241 61.742 26.853 1.00 31.44 211 THR C CA 1
ATOM 3580 C C . THR C 1 111 ? 100.250 62.841 27.135 1.00 30.72 211 THR C C 1
ATOM 3581 O O . THR C 1 111 ? 99.306 62.659 27.898 1.00 30.96 211 THR C O 1
ATOM 3585 N N . ASP C 1 112 ? 100.490 63.995 26.529 1.00 29.17 212 ASP C N 1
ATOM 3586 C CA . ASP C 1 112 ? 99.622 65.147 26.714 1.00 28.84 212 ASP C CA 1
ATOM 3587 C C . ASP C 1 112 ? 98.226 64.822 26.216 1.00 26.69 212 ASP C C 1
ATOM 3588 O O . ASP C 1 112 ? 98.051 64.473 25.057 1.00 26.38 212 ASP C O 1
ATOM 3593 N N . LEU C 1 113 ? 97.238 64.930 27.087 1.00 23.85 213 LEU C N 1
ATOM 3594 C CA . LEU C 1 113 ? 95.881 64.605 26.699 1.00 22.29 213 LEU C CA 1
ATOM 3595 C C . LEU C 1 113 ? 95.268 65.693 25.816 1.00 22.01 213 LEU C C 1
ATOM 3596 O O . LEU C 1 113 ? 94.446 65.410 24.935 1.00 20.75 213 LEU C O 1
ATOM 3601 N N . LEU C 1 114 ? 95.687 66.931 26.048 1.00 22.18 214 LEU C N 1
ATOM 3602 C CA . LEU C 1 114 ? 95.180 68.075 25.306 1.00 22.26 214 LEU C CA 1
ATOM 3603 C C . LEU C 1 114 ? 95.411 67.858 23.811 1.00 22.57 214 LEU C C 1
ATOM 3604 O O . LEU C 1 114 ? 94.505 68.018 22.993 1.00 21.42 214 LEU C O 1
ATOM 3609 N N . GLN C 1 115 ? 96.628 67.469 23.461 1.00 23.09 215 GLN C N 1
ATOM 3610 C CA . GLN C 1 115 ? 96.963 67.260 22.062 1.00 25.13 215 GLN C CA 1
ATOM 3611 C C . GLN C 1 115 ? 96.349 66.020 21.417 1.00 24.30 215 GLN C C 1
ATOM 3612 O O . GLN C 1 115 ? 95.906 66.063 20.272 1.00 24.28 215 GLN C O 1
ATOM 3618 N N . VAL C 1 116 ? 96.333 64.907 22.132 1.00 23.08 216 VAL C N 1
ATOM 3619 C CA . VAL C 1 116 ? 95.740 63.718 21.566 1.00 22.78 216 VAL C CA 1
ATOM 3620 C C . VAL C 1 116 ? 94.241 63.978 21.393 1.00 22.73 216 VAL C C 1
ATOM 3621 O O . VAL C 1 116 ? 93.673 63.648 20.365 1.00 22.43 216 VAL C O 1
ATOM 3625 N N . ALA C 1 117 ? 93.603 64.588 22.391 1.00 22.38 217 ALA C N 1
ATOM 3626 C CA . ALA C 1 117 ? 92.175 64.870 22.298 1.00 22.26 217 ALA C CA 1
ATOM 3627 C C . ALA C 1 117 ? 91.872 65.783 21.113 1.00 22.61 217 ALA C C 1
ATOM 3628 O O . ALA C 1 117 ? 90.963 65.512 20.354 1.00 23.42 217 ALA C O 1
ATOM 3630 N N . ALA C 1 118 ? 92.637 66.864 20.979 1.00 22.82 218 ALA C N 1
ATOM 3631 C CA . ALA C 1 118 ? 92.487 67.861 19.906 1.00 22.46 218 ALA C CA 1
ATOM 3632 C C . ALA C 1 118 ? 92.568 67.174 18.561 1.00 22.72 218 ALA C C 1
ATOM 3633 O O . ALA C 1 118 ? 91.852 67.506 17.605 1.00 23.09 218 ALA C O 1
ATOM 3635 N N . HIS C 1 119 ? 93.457 66.197 18.511 1.00 21.48 219 HIS C N 1
ATOM 3636 C CA . HIS C 1 119 ? 93.678 65.418 17.320 1.00 20.88 219 HIS C CA 1
ATOM 3637 C C . HIS C 1 119 ? 92.504 64.507 17.008 1.00 21.38 219 HIS C C 1
ATOM 3638 O O . HIS C 1 119 ? 92.115 64.373 15.862 1.00 20.93 219 HIS C O 1
ATOM 3645 N N . GLU C 1 120 ? 91.956 63.865 18.033 1.00 21.27 220 GLU C N 1
ATOM 3646 C CA . GLU C 1 120 ? 90.828 62.959 17.852 1.00 21.32 220 GLU C CA 1
ATOM 3647 C C . GLU C 1 120 ? 89.542 63.695 17.484 1.00 21.30 220 GLU C C 1
ATOM 3648 O O . GLU C 1 120 ? 88.726 63.182 16.716 1.00 21.12 220 GLU C O 1
ATOM 3654 N N . PHE C 1 121 ? 89.357 64.903 17.997 1.00 20.19 221 PHE C N 1
ATOM 3655 C CA . PHE C 1 121 ? 88.156 65.633 17.637 1.00 20.85 221 PHE C CA 1
ATOM 3656 C C . PHE C 1 121 ? 88.219 66.096 16.161 1.00 21.43 221 PHE C C 1
ATOM 3657 O O . PHE C 1 121 ? 87.184 66.232 15.492 1.00 22.17 221 PHE C O 1
ATOM 3665 N N . GLY C 1 122 ? 89.441 66.304 15.667 1.00 21.14 222 GLY C N 1
ATOM 3666 C CA . GLY C 1 122 ? 89.656 66.690 14.288 1.00 21.08 222 GLY C CA 1
ATOM 3667 C C . GLY C 1 122 ? 89.179 65.551 13.410 1.00 21.83 222 GLY C C 1
ATOM 3668 O O . GLY C 1 122 ? 88.614 65.771 12.344 1.00 22.06 222 GLY C O 1
ATOM 3669 N N . HIS C 1 123 ? 89.400 64.319 13.855 1.00 22.07 223 HIS C N 1
ATOM 3670 C CA . HIS C 1 123 ? 88.928 63.158 13.108 1.00 22.22 223 HIS C CA 1
ATOM 3671 C C . HIS C 1 123 ? 87.424 63.147 13.099 1.00 22.38 223 HIS C C 1
ATOM 3672 O O . HIS C 1 123 ? 86.788 62.945 12.069 1.00 22.32 223 HIS C O 1
ATOM 3679 N N . VAL C 1 124 ? 86.872 63.335 14.289 1.00 21.81 224 VAL C N 1
ATOM 3680 C CA . VAL C 1 124 ? 85.446 63.353 14.482 1.00 22.60 224 VAL C CA 1
ATOM 3681 C C . VAL C 1 124 ? 84.760 64.381 13.583 1.00 22.91 224 VAL C C 1
ATOM 3682 O O . VAL C 1 124 ? 83.645 64.158 13.154 1.00 23.16 224 VAL C O 1
ATOM 3686 N N . LEU C 1 125 ? 85.424 65.498 13.294 1.00 23.40 225 LEU C N 1
ATOM 3687 C CA . LEU C 1 125 ? 84.829 66.519 12.445 1.00 23.58 225 LEU C CA 1
ATOM 3688 C C . LEU C 1 125 ? 85.045 66.285 10.948 1.00 23.74 225 LEU C C 1
ATOM 3689 O O . LEU C 1 125 ? 84.572 67.056 10.120 1.00 23.65 225 LEU C O 1
ATOM 3694 N N . GLY C 1 126 ? 85.762 65.221 10.608 1.00 23.19 226 GLY C N 1
ATOM 3695 C CA . GLY C 1 126 ? 85.991 64.905 9.217 1.00 23.02 226 GLY C CA 1
ATOM 3696 C C . GLY C 1 126 ? 87.419 64.968 8.727 1.00 23.93 226 GLY C C 1
ATOM 3697 O O . GLY C 1 126 ? 87.692 64.452 7.644 1.00 24.59 226 GLY C O 1
ATOM 3698 N N . LEU C 1 127 ? 88.325 65.581 9.493 1.00 23.34 227 LEU C N 1
ATOM 3699 C CA . LEU C 1 127 ? 89.718 65.679 9.062 1.00 23.75 227 LEU C CA 1
ATOM 3700 C C . LEU C 1 127 ? 90.412 64.325 8.930 1.00 24.32 227 LEU C C 1
ATOM 3701 O O . LEU C 1 127 ? 90.079 63.366 9.621 1.00 24.43 227 LEU C O 1
ATOM 3706 N N . GLN C 1 128 ? 91.365 64.252 8.011 1.00 24.88 228 GLN C N 1
ATOM 3707 C CA . GLN C 1 128 ? 92.150 63.044 7.803 1.00 25.27 228 GLN C CA 1
ATOM 3708 C C . GLN C 1 128 ? 93.594 63.466 8.026 1.00 24.84 228 GLN C C 1
ATOM 3709 O O . GLN C 1 128 ? 93.863 64.626 8.295 1.00 24.81 228 GLN C O 1
ATOM 3715 N N . HIS C 1 129 ? 94.537 62.552 7.928 1.00 25.54 229 HIS C N 1
ATOM 3716 C CA . HIS C 1 129 ? 95.908 62.956 8.159 1.00 27.16 229 HIS C CA 1
ATOM 3717 C C . HIS C 1 129 ? 96.476 63.855 7.094 1.00 28.77 229 HIS C C 1
ATOM 3718 O O . HIS C 1 129 ? 96.003 63.881 5.960 1.00 29.23 229 HIS C O 1
ATOM 3725 N N . THR C 1 130 ? 97.505 64.589 7.495 1.00 30.55 230 THR C N 1
ATOM 3726 C CA . THR C 1 130 ? 98.225 65.498 6.626 1.00 32.51 230 THR C CA 1
ATOM 3727 C C . THR C 1 130 ? 99.692 65.110 6.775 1.00 34.40 230 THR C C 1
ATOM 3728 O O . THR C 1 130 ? 100.099 64.561 7.801 1.00 35.14 230 THR C O 1
ATOM 3732 N N . THR C 1 131 ? 100.488 65.376 5.749 1.00 35.98 231 THR C N 1
ATOM 3733 C CA . THR C 1 131 ? 101.898 65.042 5.819 1.00 37.05 231 THR C CA 1
ATOM 3734 C C . THR C 1 131 ? 102.681 66.195 6.416 1.00 37.23 231 THR C C 1
ATOM 3735 O O . THR C 1 131 ? 103.851 66.052 6.744 1.00 36.64 231 THR C O 1
ATOM 3739 N N . ALA C 1 132 ? 102.018 67.336 6.566 1.00 38.39 232 ALA C N 1
ATOM 3740 C CA . ALA C 1 132 ? 102.646 68.505 7.151 1.00 39.66 232 ALA C CA 1
ATOM 3741 C C . ALA C 1 132 ? 103.381 68.063 8.401 1.00 40.88 232 ALA C C 1
ATOM 3742 O O . ALA C 1 132 ? 102.846 67.329 9.244 1.00 41.25 232 ALA C O 1
ATOM 3744 N N . ALA C 1 133 ? 104.618 68.523 8.507 1.00 42.13 233 ALA C N 1
ATOM 3745 C CA . ALA C 1 133 ? 105.496 68.183 9.616 1.00 42.57 233 ALA C CA 1
ATOM 3746 C C . ALA C 1 133 ? 104.919 68.355 11.034 1.00 42.21 233 ALA C C 1
ATOM 3747 O O . ALA C 1 133 ? 104.901 67.409 11.822 1.00 42.83 233 ALA C O 1
ATOM 3749 N N . LYS C 1 134 ? 104.446 69.552 11.357 1.00 41.32 234 LYS C N 1
ATOM 3750 C CA . LYS C 1 134 ? 103.944 69.807 12.693 1.00 40.88 234 LYS C CA 1
ATOM 3751 C C . LYS C 1 134 ? 102.477 70.201 12.809 1.00 39.61 234 LYS C C 1
ATOM 3752 O O . LYS C 1 134 ? 102.154 71.157 13.511 1.00 39.27 234 LYS C O 1
ATOM 3758 N N . ALA C 1 135 ? 101.590 69.467 12.144 1.00 37.35 235 ALA C N 1
ATOM 3759 C CA . ALA C 1 135 ? 100.179 69.798 12.216 1.00 35.11 235 ALA C CA 1
ATOM 3760 C C . ALA C 1 135 ? 99.440 68.926 13.225 1.00 33.28 235 ALA C C 1
ATOM 3761 O O . ALA C 1 135 ? 99.834 67.795 13.508 1.00 33.06 235 ALA C O 1
ATOM 3763 N N . LEU C 1 136 ? 98.372 69.477 13.780 1.00 30.85 236 LEU C N 1
ATOM 3764 C CA . LEU C 1 136 ? 97.533 68.763 14.730 1.00 29.26 236 LEU C CA 1
ATOM 3765 C C . LEU C 1 136 ? 97.094 67.420 14.150 1.00 28.08 236 LEU C C 1
ATOM 3766 O O . LEU C 1 136 ? 97.018 66.428 14.868 1.00 26.90 236 LEU C O 1
ATOM 3771 N N . MET C 1 137 ? 96.791 67.407 12.851 1.00 27.42 237 MET C N 1
ATOM 3772 C CA . MET C 1 137 ? 96.326 66.201 12.170 1.00 26.61 237 MET C CA 1
ATOM 3773 C C . MET C 1 137 ? 97.396 65.285 11.604 1.00 26.25 237 MET C C 1
ATOM 3774 O O . MET C 1 137 ? 97.157 64.497 10.703 1.00 26.62 237 MET C O 1
ATOM 3779 N N . SER C 1 138 ? 98.584 65.392 12.149 1.00 25.69 238 SER C N 1
ATOM 3780 C CA . SER C 1 138 ? 99.649 64.545 11.722 1.00 26.51 238 SER C CA 1
ATOM 3781 C C . SER C 1 138 ? 99.370 63.171 12.294 1.00 27.27 238 SER C C 1
ATOM 3782 O O . SER C 1 138 ? 98.659 63.030 13.299 1.00 27.72 238 SER C O 1
ATOM 3785 N N . PRO C 1 139 ? 99.922 62.131 11.653 1.00 26.70 239 PRO C N 1
ATOM 3786 C CA . PRO C 1 139 ? 99.739 60.748 12.112 1.00 26.90 239 PRO C CA 1
ATOM 3787 C C . PRO C 1 139 ? 100.473 60.504 13.441 1.00 27.60 239 PRO C C 1
ATOM 3788 O O . PRO C 1 139 ? 100.114 59.612 14.204 1.00 27.94 239 PRO C O 1
ATOM 3792 N N . PHE C 1 140 ? 101.490 61.325 13.705 1.00 27.76 240 PHE C N 1
ATOM 3793 C CA . PHE C 1 140 ? 102.346 61.166 14.883 1.00 28.10 240 PHE C CA 1
ATOM 3794 C C . PHE C 1 140 ? 102.331 62.220 15.994 1.00 28.59 240 PHE C C 1
ATOM 3795 O O . PHE C 1 140 ? 102.523 63.412 15.744 1.00 28.79 240 PHE C O 1
ATOM 3803 N N . TYR C 1 141 ? 102.153 61.756 17.226 1.00 29.37 241 TYR C N 1
ATOM 3804 C CA . TYR C 1 141 ? 102.144 62.642 18.379 1.00 30.17 241 TYR C CA 1
ATOM 3805 C C . TYR C 1 141 ? 103.474 63.375 18.579 1.00 31.31 241 TYR C C 1
ATOM 3806 O O . TYR C 1 141 ? 104.554 62.779 18.485 1.00 31.97 241 TYR C O 1
ATOM 3815 N N . THR C 1 142 ? 103.378 64.678 18.827 1.00 32.19 242 THR C N 1
ATOM 3816 C CA . THR C 1 142 ? 104.543 65.521 19.131 1.00 34.02 242 THR C CA 1
ATOM 3817 C C . THR C 1 142 ? 104.079 66.527 20.194 1.00 34.01 242 THR C C 1
ATOM 3818 O O . THR C 1 142 ? 102.981 67.087 20.102 1.00 33.88 242 THR C O 1
ATOM 3822 N N . PHE C 1 143 ? 104.882 66.742 21.224 1.00 33.80 243 PHE C N 1
ATOM 3823 C CA . PHE C 1 143 ? 104.487 67.706 22.245 1.00 33.60 243 PHE C CA 1
ATOM 3824 C C . PHE C 1 143 ? 104.769 69.100 21.656 1.00 34.90 243 PHE C C 1
ATOM 3825 O O . PHE C 1 143 ? 105.903 69.419 21.241 1.00 34.75 243 PHE C O 1
ATOM 3833 N N . ARG C 1 144 ? 103.716 69.906 21.608 1.00 36.17 244 ARG C N 1
ATOM 3834 C CA . ARG C 1 144 ? 103.765 71.249 21.056 1.00 38.75 244 ARG C CA 1
ATOM 3835 C C . ARG C 1 144 ? 102.796 72.058 21.908 1.00 39.77 244 ARG C C 1
ATOM 3836 O O . ARG C 1 144 ? 101.612 71.732 21.965 1.00 40.03 244 ARG C O 1
ATOM 3844 N N . TYR C 1 145 ? 103.255 73.139 22.533 1.00 41.55 245 TYR C N 1
ATOM 3845 C CA . TYR C 1 145 ? 102.351 73.815 23.449 1.00 43.44 245 TYR C CA 1
ATOM 3846 C C . TYR C 1 145 ? 101.499 75.061 23.160 1.00 43.24 245 TYR C C 1
ATOM 3847 O O . TYR C 1 145 ? 100.364 75.096 23.659 1.00 45.62 245 TYR C O 1
ATOM 3856 N N . PRO C 1 146 ? 101.998 76.138 22.529 1.00 41.30 246 PRO C N 1
ATOM 3857 C CA . PRO C 1 146 ? 100.770 76.954 22.495 1.00 39.77 246 PRO C CA 1
ATOM 3858 C C . PRO C 1 146 ? 99.914 76.139 21.487 1.00 38.46 246 PRO C C 1
ATOM 3859 O O . PRO C 1 146 ? 100.220 76.121 20.303 1.00 38.99 246 PRO C O 1
ATOM 3863 N N . LEU C 1 147 ? 98.904 75.421 21.959 1.00 37.33 247 LEU C N 1
ATOM 3864 C CA . LEU C 1 147 ? 98.098 74.611 21.053 1.00 36.22 247 LEU C CA 1
ATOM 3865 C C . LEU C 1 147 ? 97.210 75.417 20.099 1.00 35.64 247 LEU C C 1
ATOM 3866 O O . LEU C 1 147 ? 96.127 75.884 20.450 1.00 36.38 247 LEU C O 1
ATOM 3871 N N . SER C 1 148 ? 97.673 75.551 18.873 1.00 34.55 248 SER C N 1
ATOM 3872 C CA . SER C 1 148 ? 96.920 76.266 17.866 1.00 34.18 248 SER C CA 1
ATOM 3873 C C . SER C 1 148 ? 96.940 75.418 16.614 1.00 34.13 248 SER C C 1
ATOM 3874 O O . SER C 1 148 ? 97.635 74.410 16.534 1.00 33.88 248 SER C O 1
ATOM 3877 N N . LEU C 1 149 ? 96.155 75.818 15.636 1.00 33.53 249 LEU C N 1
ATOM 3878 C CA . LEU C 1 149 ? 96.117 75.074 14.409 1.00 33.10 249 LEU C CA 1
ATOM 3879 C C . LEU C 1 149 ? 97.235 75.610 13.537 1.00 33.01 249 LEU C C 1
ATOM 3880 O O . LEU C 1 149 ? 97.499 76.817 13.525 1.00 33.10 249 LEU C O 1
ATOM 3885 N N . SER C 1 150 ? 97.913 74.713 12.837 1.00 33.10 250 SER C N 1
ATOM 3886 C CA . SER C 1 150 ? 98.975 75.124 11.937 1.00 34.08 250 SER C CA 1
ATOM 3887 C C . SER C 1 150 ? 98.237 75.608 10.703 1.00 34.60 250 SER C C 1
ATOM 3888 O O . SER C 1 150 ? 97.011 75.470 10.619 1.00 33.93 250 SER C O 1
ATOM 3891 N N . PRO C 1 151 ? 98.958 76.213 9.740 1.00 35.36 251 PRO C N 1
ATOM 3892 C CA . PRO C 1 151 ? 98.261 76.678 8.534 1.00 35.65 251 PRO C CA 1
ATOM 3893 C C . PRO C 1 151 ? 97.642 75.483 7.778 1.00 35.50 251 PRO C C 1
ATOM 3894 O O . PRO C 1 151 ? 96.566 75.584 7.202 1.00 34.83 251 PRO C O 1
ATOM 3898 N N . ASP C 1 152 ? 98.317 74.342 7.807 1.00 35.44 252 ASP C N 1
ATOM 3899 C CA . ASP C 1 152 ? 97.805 73.177 7.114 1.00 36.52 252 ASP C CA 1
ATOM 3900 C C . ASP C 1 152 ? 96.489 72.650 7.700 1.00 36.78 252 ASP C C 1
ATOM 3901 O O . ASP C 1 152 ? 95.669 72.070 6.976 1.00 36.73 252 ASP C O 1
ATOM 3906 N N . ASP C 1 153 ? 96.285 72.860 8.998 1.00 36.33 253 ASP C N 1
ATOM 3907 C CA . ASP C 1 153 ? 95.071 72.412 9.662 1.00 36.08 253 ASP C CA 1
ATOM 3908 C C . ASP C 1 153 ? 93.937 73.337 9.336 1.00 36.20 253 ASP C C 1
ATOM 3909 O O . ASP C 1 153 ? 92.826 72.877 9.136 1.00 35.00 253 ASP C O 1
ATOM 3914 N N . ARG C 1 154 ? 94.222 74.639 9.291 1.00 37.37 254 ARG C N 1
ATOM 3915 C CA . ARG C 1 154 ? 93.209 75.658 8.976 1.00 38.53 254 ARG C CA 1
ATOM 3916 C C . ARG C 1 154 ? 92.740 75.457 7.545 1.00 38.51 254 ARG C C 1
ATOM 3917 O O . ARG C 1 154 ? 91.604 75.773 7.189 1.00 38.13 254 ARG C O 1
ATOM 3925 N N . ARG C 1 155 ? 93.643 74.935 6.724 1.00 38.54 255 ARG C N 1
ATOM 3926 C CA . ARG C 1 155 ? 93.344 74.659 5.330 1.00 38.12 255 ARG C CA 1
ATOM 3927 C C . ARG C 1 155 ? 92.409 73.447 5.289 1.00 37.64 255 ARG C C 1
ATOM 3928 O O . ARG C 1 155 ? 91.453 73.440 4.531 1.00 37.70 255 ARG C O 1
ATOM 3936 N N . GLY C 1 156 ? 92.687 72.436 6.111 1.00 36.89 256 GLY C N 1
ATOM 3937 C CA . GLY C 1 156 ? 91.847 71.251 6.156 1.00 35.66 256 GLY C CA 1
ATOM 3938 C C . GLY C 1 156 ? 90.439 71.549 6.660 1.00 35.37 256 GLY C C 1
ATOM 3939 O O . GLY C 1 156 ? 89.474 70.910 6.238 1.00 34.97 256 GLY C O 1
ATOM 3940 N N . ILE C 1 157 ? 90.327 72.521 7.563 1.00 35.11 257 ILE C N 1
ATOM 3941 C CA . ILE C 1 157 ? 89.048 72.937 8.130 1.00 34.97 257 ILE C CA 1
ATOM 3942 C C . ILE C 1 157 ? 88.214 73.693 7.091 1.00 35.52 257 ILE C C 1
ATOM 3943 O O . ILE C 1 157 ? 87.009 73.480 6.962 1.00 34.98 257 ILE C O 1
ATOM 3948 N N . GLN C 1 158 ? 88.870 74.590 6.366 1.00 36.05 258 GLN C N 1
ATOM 3949 C CA . GLN C 1 158 ? 88.214 75.369 5.334 1.00 36.18 258 GLN C CA 1
ATOM 3950 C C . GLN C 1 158 ? 87.734 74.416 4.243 1.00 34.39 258 GLN C C 1
ATOM 3951 O O . GLN C 1 158 ? 86.616 74.533 3.751 1.00 34.25 258 GLN C O 1
ATOM 3957 N N . HIS C 1 159 ? 88.565 73.445 3.895 1.00 32.50 259 HIS C N 1
ATOM 3958 C CA . HIS C 1 159 ? 88.206 72.496 2.853 1.00 31.92 259 HIS C CA 1
ATOM 3959 C C . HIS C 1 159 ? 86.877 71.813 3.131 1.00 32.22 259 HIS C C 1
ATOM 3960 O O . HIS C 1 159 ? 86.071 71.623 2.231 1.00 31.55 259 HIS C O 1
ATOM 3967 N N . LEU C 1 160 ? 86.645 71.443 4.383 1.00 32.49 260 LEU C N 1
ATOM 3968 C CA . LEU C 1 160 ? 85.402 70.781 4.759 1.00 32.48 260 LEU C CA 1
ATOM 3969 C C . LEU C 1 160 ? 84.283 71.751 5.169 1.00 31.97 260 LEU C C 1
ATOM 3970 O O . LEU C 1 160 ? 83.115 71.483 4.898 1.00 31.38 260 LEU C O 1
ATOM 3975 N N . TYR C 1 161 ? 84.646 72.872 5.792 1.00 32.32 261 TYR C N 1
ATOM 3976 C CA . TYR C 1 161 ? 83.651 73.823 6.288 1.00 32.70 261 TYR C CA 1
ATOM 3977 C C . TYR C 1 161 ? 83.428 75.207 5.662 1.00 33.83 261 TYR C C 1
ATOM 3978 O O . TYR C 1 161 ? 82.570 75.942 6.147 1.00 34.04 261 TYR C O 1
ATOM 3987 N N . GLY C 1 162 ? 84.179 75.562 4.618 1.00 34.90 262 GLY C N 1
ATOM 3988 C CA . GLY C 1 162 ? 84.000 76.874 4.010 1.00 36.47 262 GLY C CA 1
ATOM 3989 C C . GLY C 1 162 ? 84.848 77.936 4.699 1.00 38.03 262 GLY C C 1
ATOM 3990 O O . GLY C 1 162 ? 85.708 77.577 5.502 1.00 40.22 262 GLY C O 1
ATOM 3991 N N . MET D 1 1 ? 72.632 151.060 68.686 1.00 53.22 101 MET D N 1
ATOM 3992 C CA . MET D 1 1 ? 72.264 149.649 68.364 1.00 53.12 101 MET D CA 1
ATOM 3993 C C . MET D 1 1 ? 72.116 148.854 67.114 1.00 51.86 101 MET D C 1
ATOM 3994 O O . MET D 1 1 ? 72.454 147.634 67.131 1.00 52.54 101 MET D O 1
ATOM 3999 N N . PHE D 1 2 ? 71.676 149.362 66.110 1.00 49.31 102 PHE D N 1
ATOM 4000 C CA . PHE D 1 2 ? 71.448 148.544 64.959 1.00 46.78 102 PHE D CA 1
ATOM 4001 C C . PHE D 1 2 ? 72.497 148.827 63.889 1.00 45.38 102 PHE D C 1
ATOM 4002 O O . PHE D 1 2 ? 72.821 149.977 63.619 1.00 45.08 102 PHE D O 1
ATOM 4010 N N . VAL D 1 3 ? 73.034 147.786 63.237 1.00 43.91 103 VAL D N 1
ATOM 4011 C CA . VAL D 1 3 ? 73.989 148.015 62.096 1.00 42.95 103 VAL D CA 1
ATOM 4012 C C . VAL D 1 3 ? 73.691 147.136 60.923 1.00 42.93 103 VAL D C 1
ATOM 4013 O O . VAL D 1 3 ? 73.352 145.962 61.082 1.00 41.72 103 VAL D O 1
ATOM 4017 N N . LEU D 1 4 ? 73.811 147.716 59.773 1.00 43.42 104 LEU D N 1
ATOM 4018 C CA . LEU D 1 4 ? 73.571 146.992 58.541 1.00 44.32 104 LEU D CA 1
ATOM 4019 C C . LEU D 1 4 ? 74.869 146.321 58.109 1.00 44.87 104 LEU D C 1
ATOM 4020 O O . LEU D 1 4 ? 75.827 146.981 57.679 1.00 44.35 104 LEU D O 1
ATOM 4025 N N . SER D 1 5 ? 74.899 145.003 58.256 1.00 45.45 105 SER D N 1
ATOM 4026 C CA . SER D 1 5 ? 76.065 144.226 57.876 1.00 46.14 105 SER D CA 1
ATOM 4027 C C . SER D 1 5 ? 75.614 142.915 57.261 1.00 45.83 105 SER D C 1
ATOM 4028 O O . SER D 1 5 ? 74.836 142.172 57.855 1.00 45.19 105 SER D O 1
ATOM 4031 N N . GLY D 1 6 ? 76.108 142.638 56.065 1.00 45.50 106 GLY D N 1
ATOM 4032 C CA . GLY D 1 6 ? 75.736 141.411 55.397 1.00 44.71 106 GLY D CA 1
ATOM 4033 C C . GLY D 1 6 ? 74.328 141.490 54.859 1.00 44.49 106 GLY D C 1
ATOM 4034 O O . GLY D 1 6 ? 73.682 140.457 54.660 1.00 44.27 106 GLY D O 1
ATOM 4035 N N . GLY D 1 7 ? 73.866 142.721 54.630 1.00 43.81 107 GLY D N 1
ATOM 4036 C CA . GLY D 1 7 ? 72.532 142.950 54.109 1.00 43.31 107 GLY D CA 1
ATOM 4037 C C . GLY D 1 7 ? 71.433 142.857 55.149 1.00 43.16 107 GLY D C 1
ATOM 4038 O O . GLY D 1 7 ? 70.267 143.064 54.835 1.00 43.74 107 GLY D O 1
ATOM 4039 N N . ARG D 1 8 ? 71.788 142.539 56.388 1.00 42.63 108 ARG D N 1
ATOM 4040 C CA . ARG D 1 8 ? 70.793 142.426 57.449 1.00 42.41 108 ARG D CA 1
ATOM 4041 C C . ARG D 1 8 ? 71.124 143.292 58.656 1.00 41.87 108 ARG D C 1
ATOM 4042 O O . ARG D 1 8 ? 72.284 143.382 59.053 1.00 42.58 108 ARG D O 1
ATOM 4050 N N . TRP D 1 9 ? 70.105 143.927 59.232 1.00 40.50 109 TRP D N 1
ATOM 4051 C CA . TRP D 1 9 ? 70.295 144.767 60.405 1.00 40.10 109 TRP D CA 1
ATOM 4052 C C . TRP D 1 9 ? 70.587 143.902 61.622 1.00 39.82 109 TRP D C 1
ATOM 4053 O O . TRP D 1 9 ? 69.774 143.065 62.006 1.00 39.17 109 TRP D O 1
ATOM 4064 N N . GLU D 1 10 ? 71.759 144.093 62.219 1.00 40.03 110 GLU D N 1
ATOM 4065 C CA . GLU D 1 10 ? 72.136 143.314 63.382 1.00 39.93 110 GLU D CA 1
ATOM 4066 C C . GLU D 1 10 ? 72.201 144.179 64.632 1.00 39.59 110 GLU D C 1
ATOM 4067 O O . GLU D 1 10 ? 72.326 145.406 64.574 1.00 38.39 110 GLU D O 1
ATOM 4073 N N . LYS D 1 11 ? 72.107 143.499 65.766 1.00 39.59 111 LYS D N 1
ATOM 4074 C CA . LYS D 1 11 ? 72.179 144.110 67.083 1.00 38.99 111 LYS D CA 1
ATOM 4075 C C . LYS D 1 11 ? 73.647 144.433 67.377 1.00 38.25 111 LYS D C 1
ATOM 4076 O O . LYS D 1 11 ? 74.550 143.701 66.969 1.00 37.69 111 LYS D O 1
ATOM 4082 N N . THR D 1 12 ? 73.889 145.524 68.090 1.00 37.52 112 THR D N 1
ATOM 4083 C CA . THR D 1 12 ? 75.257 145.880 68.431 1.00 37.08 112 THR D CA 1
ATOM 4084 C C . THR D 1 12 ? 75.492 145.677 69.928 1.00 37.01 112 THR D C 1
ATOM 4085 O O . THR D 1 12 ? 76.593 145.896 70.422 1.00 37.31 112 THR D O 1
ATOM 4089 N N . ASP D 1 13 ? 74.447 145.266 70.639 1.00 36.19 113 ASP D N 1
ATOM 4090 C CA . ASP D 1 13 ? 74.550 145.014 72.067 1.00 35.57 113 ASP D CA 1
ATOM 4091 C C . ASP D 1 13 ? 74.638 143.516 72.272 1.00 33.88 113 ASP D C 1
ATOM 4092 O O . ASP D 1 13 ? 73.695 142.793 71.963 1.00 33.45 113 ASP D O 1
ATOM 4097 N N . LEU D 1 14 ? 75.770 143.059 72.806 1.00 32.08 114 LEU D N 1
ATOM 4098 C CA . LEU D 1 14 ? 76.000 141.633 73.021 1.00 30.64 114 LEU D CA 1
ATOM 4099 C C . LEU D 1 14 ? 76.213 141.250 74.468 1.00 29.06 114 LEU D C 1
ATOM 4100 O O . LEU D 1 14 ? 76.517 142.095 75.314 1.00 28.10 114 LEU D O 1
ATOM 4105 N N . THR D 1 15 ? 76.052 139.964 74.745 1.00 27.37 115 THR D N 1
ATOM 4106 C CA . THR D 1 15 ? 76.264 139.473 76.094 1.00 26.62 115 THR D CA 1
ATOM 4107 C C . THR D 1 15 ? 77.371 138.424 76.086 1.00 25.48 115 THR D C 1
ATOM 4108 O O . THR D 1 15 ? 77.595 137.750 75.089 1.00 24.34 115 THR D O 1
ATOM 4112 N N . TYR D 1 16 ? 78.068 138.302 77.205 1.00 24.94 116 TYR D N 1
ATOM 4113 C CA . TYR D 1 16 ? 79.103 137.302 77.346 1.00 24.30 116 TYR D CA 1
ATOM 4114 C C . TYR D 1 16 ? 79.003 136.668 78.745 1.00 24.20 116 TYR D C 1
ATOM 4115 O O . TYR D 1 16 ? 78.569 137.300 79.711 1.00 22.88 116 TYR D O 1
ATOM 4124 N N . ARG D 1 17 ? 79.345 135.389 78.817 1.00 24.55 117 ARG D N 1
ATOM 4125 C CA . ARG D 1 17 ? 79.336 134.662 80.071 1.00 25.10 117 ARG D CA 1
ATOM 4126 C C . ARG D 1 17 ? 80.661 133.917 80.190 1.00 25.29 117 ARG D C 1
ATOM 4127 O O . ARG D 1 17 ? 81.236 133.445 79.208 1.00 24.77 117 ARG D O 1
ATOM 4135 N N . ILE D 1 18 ? 81.152 133.842 81.411 1.00 25.40 118 ILE D N 1
ATOM 4136 C CA . ILE D 1 18 ? 82.398 133.162 81.692 1.00 25.45 118 ILE D CA 1
ATOM 4137 C C . ILE D 1 18 ? 82.014 131.923 82.455 1.00 25.66 118 ILE D C 1
ATOM 4138 O O . ILE D 1 18 ? 81.583 132.006 83.599 1.00 25.57 118 ILE D O 1
ATOM 4143 N N . LEU D 1 19 ? 82.138 130.775 81.794 1.00 26.31 119 LEU D N 1
ATOM 4144 C CA . LEU D 1 19 ? 81.775 129.494 82.378 1.00 27.05 119 LEU D CA 1
ATOM 4145 C C . LEU D 1 19 ? 82.736 129.016 83.468 1.00 26.83 119 LEU D C 1
ATOM 4146 O O . LEU D 1 19 ? 82.304 128.722 84.568 1.00 27.42 119 LEU D O 1
ATOM 4151 N N . ARG D 1 20 ? 84.028 128.940 83.180 1.00 26.78 120 ARG D N 1
ATOM 4152 C CA . ARG D 1 20 ? 84.997 128.514 84.187 1.00 27.35 120 ARG D CA 1
ATOM 4153 C C . ARG D 1 20 ? 86.181 129.479 84.240 1.00 27.11 120 ARG D C 1
ATOM 4154 O O . ARG D 1 20 ? 86.407 130.239 83.290 1.00 27.96 120 ARG D O 1
ATOM 4162 N N . PHE D 1 21 ? 86.933 129.436 85.339 1.00 25.40 121 PHE D N 1
ATOM 4163 C CA . PHE D 1 21 ? 88.067 130.338 85.551 1.00 24.48 121 PHE D CA 1
ATOM 4164 C C . PHE D 1 21 ? 89.413 129.660 85.666 1.00 23.54 121 PHE D C 1
ATOM 4165 O O . PHE D 1 21 ? 89.486 128.489 85.988 1.00 24.16 121 PHE D O 1
ATOM 4173 N N . PRO D 1 22 ? 90.504 130.400 85.398 1.00 23.03 122 PRO D N 1
ATOM 4174 C CA . PRO D 1 22 ? 91.857 129.831 85.491 1.00 23.24 122 PRO D CA 1
ATOM 4175 C C . PRO D 1 22 ? 92.273 129.632 86.950 1.00 24.08 122 PRO D C 1
ATOM 4176 O O . PRO D 1 22 ? 91.732 130.257 87.866 1.00 24.25 122 PRO D O 1
ATOM 4180 N N . TRP D 1 23 ? 93.238 128.755 87.164 1.00 25.56 123 TRP D N 1
ATOM 4181 C CA . TRP D 1 23 ? 93.698 128.451 88.510 1.00 27.82 123 TRP D CA 1
ATOM 4182 C C . TRP D 1 23 ? 94.439 129.613 89.213 1.00 27.47 123 TRP D C 1
ATOM 4183 O O . TRP D 1 23 ? 94.218 129.886 90.402 1.00 26.48 123 TRP D O 1
ATOM 4194 N N . GLN D 1 24 ? 95.276 130.310 88.450 1.00 27.83 124 GLN D N 1
ATOM 4195 C CA . GLN D 1 24 ? 96.107 131.405 88.940 1.00 28.08 124 GLN D CA 1
ATOM 4196 C C . GLN D 1 24 ? 95.525 132.767 89.276 1.00 29.07 124 GLN D C 1
ATOM 4197 O O . GLN D 1 24 ? 96.222 133.591 89.851 1.00 29.27 124 GLN D O 1
ATOM 4203 N N . LEU D 1 25 ? 94.276 133.035 88.929 1.00 29.91 125 LEU D N 1
ATOM 4204 C CA . LEU D 1 25 ? 93.741 134.363 89.200 1.00 29.63 125 LEU D CA 1
ATOM 4205 C C . LEU D 1 25 ? 92.417 134.410 89.991 1.00 30.96 125 LEU D C 1
ATOM 4206 O O . LEU D 1 25 ? 91.607 133.479 89.912 1.00 31.40 125 LEU D O 1
ATOM 4211 N N . VAL D 1 26 ? 92.192 135.488 90.748 1.00 31.09 126 VAL D N 1
ATOM 4212 C CA . VAL D 1 26 ? 90.957 135.616 91.530 1.00 31.18 126 VAL D CA 1
ATOM 4213 C C . VAL D 1 26 ? 89.809 135.920 90.559 1.00 31.29 126 VAL D C 1
ATOM 4214 O O . VAL D 1 26 ? 89.989 136.667 89.608 1.00 31.00 126 VAL D O 1
ATOM 4218 N N . ARG D 1 27 ? 88.636 135.342 90.799 1.00 31.68 127 ARG D N 1
ATOM 4219 C CA . ARG D 1 27 ? 87.501 135.550 89.910 1.00 32.50 127 ARG D CA 1
ATOM 4220 C C . ARG D 1 27 ? 87.238 136.988 89.490 1.00 32.27 127 ARG D C 1
ATOM 4221 O O . ARG D 1 27 ? 86.966 137.250 88.331 1.00 31.82 127 ARG D O 1
ATOM 4229 N N . GLU D 1 28 ? 87.321 137.927 90.418 1.00 32.32 128 GLU D N 1
ATOM 4230 C CA . GLU D 1 28 ? 87.029 139.313 90.075 1.00 32.23 128 GLU D CA 1
ATOM 4231 C C . GLU D 1 28 ? 88.077 139.930 89.140 1.00 31.68 128 GLU D C 1
ATOM 4232 O O . GLU D 1 28 ? 87.751 140.767 88.286 1.00 31.57 128 GLU D O 1
ATOM 4238 N N . GLN D 1 29 ? 89.329 139.509 89.292 1.00 30.32 129 GLN D N 1
ATOM 4239 C CA . GLN D 1 29 ? 90.382 140.010 88.435 1.00 29.37 129 GLN D CA 1
ATOM 4240 C C . GLN D 1 29 ? 90.198 139.435 87.035 1.00 26.88 129 GLN D C 1
ATOM 4241 O O . GLN D 1 29 ? 90.416 140.127 86.046 1.00 24.48 129 GLN D O 1
ATOM 4247 N N . VAL D 1 30 ? 89.795 138.173 86.932 1.00 24.77 130 VAL D N 1
ATOM 4248 C CA . VAL D 1 30 ? 89.575 137.625 85.610 1.00 23.30 130 VAL D CA 1
ATOM 4249 C C . VAL D 1 30 ? 88.403 138.393 84.972 1.00 23.29 130 VAL D C 1
ATOM 4250 O O . VAL D 1 30 ? 88.435 138.696 83.779 1.00 22.71 130 VAL D O 1
ATOM 4254 N N . ARG D 1 31 ? 87.388 138.743 85.758 1.00 22.60 131 ARG D N 1
ATOM 4255 C CA . ARG D 1 31 ? 86.245 139.453 85.200 1.00 23.67 131 ARG D CA 1
ATOM 4256 C C . ARG D 1 31 ? 86.529 140.820 84.645 1.00 24.00 131 ARG D C 1
ATOM 4257 O O . ARG D 1 31 ? 85.920 141.203 83.646 1.00 24.01 131 ARG D O 1
ATOM 4265 N N . GLN D 1 32 ? 87.420 141.566 85.296 1.00 24.18 132 GLN D N 1
ATOM 4266 C CA . GLN D 1 32 ? 87.758 142.908 84.863 1.00 24.39 132 GLN D CA 1
ATOM 4267 C C . GLN D 1 32 ? 88.648 142.896 83.649 1.00 23.43 132 GLN D C 1
ATOM 4268 O O . GLN D 1 32 ? 88.535 143.756 82.777 1.00 24.34 132 GLN D O 1
ATOM 4274 N N . THR D 1 33 ? 89.539 141.916 83.596 1.00 21.94 133 THR D N 1
ATOM 4275 C CA . THR D 1 33 ? 90.470 141.789 82.492 1.00 20.38 133 THR D CA 1
ATOM 4276 C C . THR D 1 33 ? 89.711 141.476 81.215 1.00 19.51 133 THR D C 1
ATOM 4277 O O . THR D 1 33 ? 89.990 142.035 80.162 1.00 17.44 133 THR D O 1
ATOM 4281 N N . VAL D 1 34 ? 88.736 140.587 81.328 1.00 19.76 134 VAL D N 1
ATOM 4282 C CA . VAL D 1 34 ? 87.930 140.200 80.189 1.00 19.67 134 VAL D CA 1
ATOM 4283 C C . VAL D 1 34 ? 87.188 141.429 79.664 1.00 19.61 134 VAL D C 1
ATOM 4284 O O . VAL D 1 34 ? 87.107 141.640 78.460 1.00 19.29 134 VAL D O 1
ATOM 4288 N N . ALA D 1 35 ? 86.669 142.245 80.568 1.00 19.28 135 ALA D N 1
ATOM 4289 C CA . ALA D 1 35 ? 85.947 143.434 80.163 1.00 19.75 135 ALA D CA 1
ATOM 4290 C C . ALA D 1 35 ? 86.900 144.459 79.550 1.00 20.44 135 ALA D C 1
ATOM 4291 O O . ALA D 1 35 ? 86.543 145.178 78.619 1.00 20.75 135 ALA D O 1
ATOM 4293 N N . GLU D 1 36 ? 88.115 144.519 80.074 1.00 20.67 136 GLU D N 1
ATOM 4294 C CA . GLU D 1 36 ? 89.095 145.446 79.567 1.00 21.94 136 GLU D CA 1
ATOM 4295 C C . GLU D 1 36 ? 89.486 145.052 78.140 1.00 21.85 136 GLU D C 1
ATOM 4296 O O . GLU D 1 36 ? 89.685 145.908 77.277 1.00 21.72 136 GLU D O 1
ATOM 4302 N N . ALA D 1 37 ? 89.590 143.750 77.901 1.00 22.66 137 ALA D N 1
ATOM 4303 C CA . ALA D 1 37 ? 89.962 143.232 76.603 1.00 22.86 137 ALA D CA 1
ATOM 4304 C C . ALA D 1 37 ? 88.848 143.503 75.615 1.00 24.59 137 ALA D C 1
ATOM 4305 O O . ALA D 1 37 ? 89.094 143.762 74.439 1.00 24.88 137 ALA D O 1
ATOM 4307 N N . LEU D 1 38 ? 87.620 143.432 76.105 1.00 25.67 138 LEU D N 1
ATOM 4308 C CA . LEU D 1 38 ? 86.444 143.654 75.292 1.00 27.36 138 LEU D CA 1
ATOM 4309 C C . LEU D 1 38 ? 86.338 145.137 74.946 1.00 28.73 138 LEU D C 1
ATOM 4310 O O . LEU D 1 38 ? 85.894 145.511 73.861 1.00 29.22 138 LEU D O 1
ATOM 4315 N N . GLN D 1 39 ? 86.768 145.979 75.869 1.00 29.75 139 GLN D N 1
ATOM 4316 C CA . GLN D 1 39 ? 86.687 147.406 75.680 1.00 31.44 139 GLN D CA 1
ATOM 4317 C C . GLN D 1 39 ? 87.588 147.977 74.599 1.00 31.05 139 GLN D C 1
ATOM 4318 O O . GLN D 1 39 ? 87.275 148.996 73.986 1.00 29.88 139 GLN D O 1
ATOM 4324 N N . VAL D 1 40 ? 88.719 147.327 74.378 1.00 30.62 140 VAL D N 1
ATOM 4325 C CA . VAL D 1 40 ? 89.662 147.803 73.392 1.00 30.67 140 VAL D CA 1
ATOM 4326 C C . VAL D 1 40 ? 88.989 147.799 72.026 1.00 30.60 140 VAL D C 1
ATOM 4327 O O . VAL D 1 40 ? 89.249 148.669 71.187 1.00 30.97 140 VAL D O 1
ATOM 4331 N N . TRP D 1 41 ? 88.096 146.833 71.831 1.00 29.66 141 TRP D N 1
ATOM 4332 C CA . TRP D 1 41 ? 87.375 146.677 70.571 1.00 29.86 141 TRP D CA 1
ATOM 4333 C C . TRP D 1 41 ? 86.131 147.543 70.433 1.00 30.72 141 TRP D C 1
ATOM 4334 O O . TRP D 1 41 ? 85.863 148.079 69.355 1.00 29.94 141 TRP D O 1
ATOM 4345 N N . SER D 1 42 ? 85.361 147.669 71.508 1.00 31.07 142 SER D N 1
ATOM 4346 C CA . SER D 1 42 ? 84.170 148.502 71.455 1.00 32.78 142 SER D CA 1
ATOM 4347 C C . SER D 1 42 ? 84.553 149.974 71.261 1.00 33.22 142 SER D C 1
ATOM 4348 O O . SER D 1 42 ? 83.781 150.744 70.720 1.00 33.40 142 SER D O 1
ATOM 4351 N N . GLU D 1 43 ? 85.746 150.363 71.691 1.00 33.95 143 GLU D N 1
ATOM 4352 C CA . GLU D 1 43 ? 86.199 151.740 71.525 1.00 35.35 143 GLU D CA 1
ATOM 4353 C C . GLU D 1 43 ? 86.335 152.114 70.052 1.00 35.34 143 GLU D C 1
ATOM 4354 O O . GLU D 1 43 ? 86.328 153.289 69.694 1.00 35.89 143 GLU D O 1
ATOM 4360 N N . VAL D 1 44 ? 86.453 151.118 69.190 1.00 34.70 144 VAL D N 1
ATOM 4361 C CA . VAL D 1 44 ? 86.604 151.388 67.774 1.00 33.53 144 VAL D CA 1
ATOM 4362 C C . VAL D 1 44 ? 85.545 150.692 66.952 1.00 32.74 144 VAL D C 1
ATOM 4363 O O . VAL D 1 44 ? 85.730 150.476 65.758 1.00 32.65 144 VAL D O 1
ATOM 4367 N N . THR D 1 45 ? 84.453 150.319 67.605 1.00 31.72 145 THR D N 1
ATOM 4368 C CA . THR D 1 45 ? 83.331 149.681 66.933 1.00 31.44 145 THR D CA 1
ATOM 4369 C C . THR D 1 45 ? 82.087 150.163 67.636 1.00 31.85 145 THR D C 1
ATOM 4370 O O . THR D 1 45 ? 82.161 150.727 68.725 1.00 32.74 145 THR D O 1
ATOM 4374 N N . PRO D 1 46 ? 80.921 149.956 67.021 1.00 31.88 146 PRO D N 1
ATOM 4375 C CA . PRO D 1 46 ? 79.702 150.416 67.691 1.00 31.54 146 PRO D CA 1
ATOM 4376 C C . PRO D 1 46 ? 79.212 149.393 68.725 1.00 30.67 146 PRO D C 1
ATOM 4377 O O . PRO D 1 46 ? 78.203 149.611 69.387 1.00 31.16 146 PRO D O 1
ATOM 4381 N N . LEU D 1 47 ? 79.946 148.293 68.872 1.00 30.07 147 LEU D N 1
ATOM 4382 C CA . LEU D 1 47 ? 79.562 147.227 69.796 1.00 29.03 147 LEU D CA 1
ATOM 4383 C C . LEU D 1 47 ? 79.616 147.522 71.300 1.00 28.73 147 LEU D C 1
ATOM 4384 O O . LEU D 1 47 ? 80.380 148.361 71.774 1.00 29.13 147 LEU D O 1
ATOM 4389 N N . THR D 1 48 ? 78.792 146.773 72.026 1.00 27.87 148 THR D N 1
ATOM 4390 C CA . THR D 1 48 ? 78.651 146.855 73.473 1.00 26.87 148 THR D CA 1
ATOM 4391 C C . THR D 1 48 ? 78.583 145.435 74.011 1.00 26.09 148 THR D C 1
ATOM 4392 O O . THR D 1 48 ? 78.004 144.548 73.386 1.00 24.37 148 THR D O 1
ATOM 4396 N N . PHE D 1 49 ? 79.174 145.220 75.182 1.00 25.59 149 PHE D N 1
ATOM 4397 C CA . PHE D 1 49 ? 79.204 143.888 75.798 1.00 25.01 149 PHE D CA 1
ATOM 4398 C C . PHE D 1 49 ? 78.691 143.911 77.236 1.00 26.07 149 PHE D C 1
ATOM 4399 O O . PHE D 1 49 ? 79.103 144.735 78.041 1.00 27.57 149 PHE D O 1
ATOM 4407 N N . THR D 1 50 ? 77.802 142.996 77.568 1.00 26.71 150 THR D N 1
ATOM 4408 C CA . THR D 1 50 ? 77.262 142.945 78.918 1.00 27.41 150 THR D CA 1
ATOM 4409 C C . THR D 1 50 ? 77.449 141.536 79.457 1.00 27.67 150 THR D C 1
ATOM 4410 O O . THR D 1 50 ? 77.168 140.570 78.757 1.00 26.77 150 THR D O 1
ATOM 4414 N N . GLU D 1 51 ? 77.913 141.407 80.694 1.00 28.54 151 GLU D N 1
ATOM 4415 C CA . GLU D 1 51 ? 78.120 140.081 81.259 1.00 30.62 151 GLU D CA 1
ATOM 4416 C C . GLU D 1 51 ? 76.900 139.481 81.951 1.00 31.12 151 GLU D C 1
ATOM 4417 O O . GLU D 1 51 ? 76.200 140.151 82.700 1.00 31.69 151 GLU D O 1
ATOM 4423 N N . VAL D 1 52 ? 76.641 138.210 81.677 1.00 31.77 152 VAL D N 1
ATOM 4424 C CA . VAL D 1 52 ? 75.533 137.514 82.315 1.00 33.19 152 VAL D CA 1
ATOM 4425 C C . VAL D 1 52 ? 76.122 136.346 83.088 1.00 34.17 152 VAL D C 1
ATOM 4426 O O . VAL D 1 52 ? 77.285 135.994 82.890 1.00 34.08 152 VAL D O 1
ATOM 4430 N N . HIS D 1 53 ? 75.327 135.747 83.966 1.00 34.94 153 HIS D N 1
ATOM 4431 C CA . HIS D 1 53 ? 75.825 134.646 84.761 1.00 36.42 153 HIS D CA 1
ATOM 4432 C C . HIS D 1 53 ? 75.043 133.350 84.598 1.00 37.06 153 HIS D C 1
ATOM 4433 O O . HIS D 1 53 ? 75.225 132.405 85.357 1.00 36.94 153 HIS D O 1
ATOM 4440 N N . GLU D 1 54 ? 74.177 133.294 83.597 1.00 38.02 154 GLU D N 1
ATOM 4441 C CA . GLU D 1 54 ? 73.404 132.084 83.351 1.00 38.91 154 GLU D CA 1
ATOM 4442 C C . GLU D 1 54 ? 73.012 132.029 81.904 1.00 37.67 154 GLU D C 1
ATOM 4443 O O . GLU D 1 54 ? 73.110 133.026 81.186 1.00 37.11 154 GLU D O 1
ATOM 4449 N N . GLY D 1 55 ? 72.568 130.846 81.495 1.00 36.52 155 GLY D N 1
ATOM 4450 C CA . GLY D 1 55 ? 72.136 130.627 80.130 1.00 35.23 155 GLY D CA 1
ATOM 4451 C C . GLY D 1 55 ? 73.204 130.921 79.108 1.00 34.27 155 GLY D C 1
ATOM 4452 O O . GLY D 1 55 ? 74.341 131.208 79.449 1.00 34.37 155 GLY D O 1
ATOM 4453 N N . ARG D 1 56 ? 72.836 130.852 77.842 1.00 33.79 156 ARG D N 1
ATOM 4454 C CA . ARG D 1 56 ? 73.782 131.126 76.775 1.00 33.82 156 ARG D CA 1
ATOM 4455 C C . ARG D 1 56 ? 73.804 132.609 76.383 1.00 32.37 156 ARG D C 1
ATOM 4456 O O . ARG D 1 56 ? 72.748 133.246 76.245 1.00 31.89 156 ARG D O 1
ATOM 4464 N N . ALA D 1 57 ? 75.016 133.144 76.232 1.00 30.00 157 ALA D N 1
ATOM 4465 C CA . ALA D 1 57 ? 75.256 134.532 75.819 1.00 28.57 157 ALA D CA 1
ATOM 4466 C C . ALA D 1 57 ? 75.834 134.481 74.412 1.00 27.01 157 ALA D C 1
ATOM 4467 O O . ALA D 1 57 ? 76.150 133.408 73.915 1.00 26.41 157 ALA D O 1
ATOM 4469 N N . ASP D 1 58 ? 75.998 135.635 73.782 1.00 26.32 158 ASP D N 1
ATOM 4470 C CA . ASP D 1 58 ? 76.539 135.682 72.420 1.00 26.18 158 ASP D CA 1
ATOM 4471 C C . ASP D 1 58 ? 77.995 135.237 72.393 1.00 26.12 158 ASP D C 1
ATOM 4472 O O . ASP D 1 58 ? 78.508 134.779 71.363 1.00 25.69 158 ASP D O 1
ATOM 4477 N N . ILE D 1 59 ? 78.668 135.381 73.528 1.00 25.47 159 ILE D N 1
ATOM 4478 C CA . ILE D 1 59 ? 80.041 134.936 73.630 1.00 25.52 159 ILE D CA 1
ATOM 4479 C C . ILE D 1 59 ? 80.195 134.049 74.852 1.00 25.29 159 ILE D C 1
ATOM 4480 O O . ILE D 1 59 ? 79.868 134.449 75.974 1.00 24.37 159 ILE D O 1
ATOM 4485 N N . MET D 1 60 ? 80.663 132.823 74.622 1.00 25.17 160 MET D N 1
ATOM 4486 C CA . MET D 1 60 ? 80.881 131.873 75.707 1.00 24.95 160 MET D CA 1
ATOM 4487 C C . MET D 1 60 ? 82.374 131.616 75.911 1.00 25.00 160 MET D C 1
ATOM 4488 O O . MET D 1 60 ? 83.064 131.061 75.038 1.00 25.77 160 MET D O 1
ATOM 4493 N N . ILE D 1 61 ? 82.853 132.053 77.074 1.00 23.61 161 ILE D N 1
ATOM 4494 C CA . ILE D 1 61 ? 84.240 131.936 77.458 1.00 24.01 161 ILE D CA 1
ATOM 4495 C C . ILE D 1 61 ? 84.465 130.802 78.453 1.00 24.88 161 ILE D C 1
ATOM 4496 O O . ILE D 1 61 ? 83.749 130.662 79.440 1.00 26.31 161 ILE D O 1
ATOM 4501 N N . ASP D 1 62 ? 85.487 130.004 78.201 1.00 24.87 162 ASP D N 1
ATOM 4502 C CA . ASP D 1 62 ? 85.782 128.912 79.088 1.00 25.63 162 ASP D CA 1
ATOM 4503 C C . ASP D 1 62 ? 87.272 128.647 79.143 1.00 25.67 162 ASP D C 1
ATOM 4504 O O . ASP D 1 62 ? 88.013 129.007 78.231 1.00 25.90 162 ASP D O 1
ATOM 4509 N N . PHE D 1 63 ? 87.699 128.037 80.239 1.00 25.17 163 PHE D N 1
ATOM 4510 C CA . PHE D 1 63 ? 89.091 127.673 80.461 1.00 24.86 163 PHE D CA 1
ATOM 4511 C C . PHE D 1 63 ? 89.066 126.159 80.551 1.00 26.18 163 PHE D C 1
ATOM 4512 O O . PHE D 1 63 ? 88.334 125.596 81.362 1.00 26.06 163 PHE D O 1
ATOM 4520 N N . ALA D 1 64 ? 89.859 125.500 79.716 1.00 27.58 164 ALA D N 1
ATOM 4521 C CA . ALA D 1 64 ? 89.874 124.041 79.682 1.00 29.21 164 ALA D CA 1
ATOM 4522 C C . ALA D 1 64 ? 91.237 123.542 79.246 1.00 30.48 164 ALA D C 1
ATOM 4523 O O . ALA D 1 64 ? 92.092 124.315 78.794 1.00 30.94 164 ALA D O 1
ATOM 4525 N N . ARG D 1 65 ? 91.413 122.250 79.391 1.00 32.44 165 ARG D N 1
ATOM 4526 C CA . ARG D 1 65 ? 92.677 121.627 79.041 1.00 34.40 165 ARG D CA 1
ATOM 4527 C C . ARG D 1 65 ? 92.423 120.394 78.056 1.00 35.05 165 ARG D C 1
ATOM 4528 O O . ARG D 1 65 ? 91.377 119.721 78.137 1.00 35.53 165 ARG D O 1
ATOM 4536 N N . TYR D 1 66 ? 93.418 120.193 77.157 1.00 35.35 166 TYR D N 1
ATOM 4537 C CA . TYR D 1 66 ? 93.596 119.076 76.118 1.00 35.91 166 TYR D CA 1
ATOM 4538 C C . TYR D 1 66 ? 92.549 118.956 75.210 1.00 37.03 166 TYR D C 1
ATOM 4539 O O . TYR D 1 66 ? 91.726 119.858 75.041 1.00 36.61 166 TYR D O 1
ATOM 4548 N N . TRP D 1 67 ? 92.188 118.111 74.844 1.00 37.80 167 TRP D N 1
ATOM 4549 C CA . TRP D 1 67 ? 90.792 117.481 74.947 1.00 38.21 167 TRP D CA 1
ATOM 4550 C C . TRP D 1 67 ? 89.639 117.875 75.947 1.00 37.66 167 TRP D C 1
ATOM 4551 O O . TRP D 1 67 ? 89.646 117.388 77.077 1.00 37.99 167 TRP D O 1
ATOM 4562 N N . HIS D 1 68 ? 88.627 118.784 75.573 1.00 36.51 168 HIS D N 1
ATOM 4563 C CA . HIS D 1 68 ? 87.386 119.408 76.155 1.00 36.21 168 HIS D CA 1
ATOM 4564 C C . HIS D 1 68 ? 86.026 119.458 75.452 1.00 37.00 168 HIS D C 1
ATOM 4565 O O . HIS D 1 68 ? 85.042 119.954 76.013 1.00 38.34 168 HIS D O 1
ATOM 4572 N N . GLY D 1 69 ? 85.917 118.982 74.216 1.00 37.29 169 GLY D N 1
ATOM 4573 C CA . GLY D 1 69 ? 84.564 118.890 73.644 1.00 37.32 169 GLY D CA 1
ATOM 4574 C C . GLY D 1 69 ? 84.322 119.376 72.229 1.00 37.54 169 GLY D C 1
ATOM 4575 O O . GLY D 1 69 ? 83.223 119.187 71.703 1.00 37.68 169 GLY D O 1
ATOM 4576 N N . ASP D 1 70 ? 85.302 120.049 71.638 1.00 37.53 170 ASP D N 1
ATOM 4577 C CA . ASP D 1 70 ? 85.195 120.485 70.253 1.00 37.46 170 ASP D CA 1
ATOM 4578 C C . ASP D 1 70 ? 86.280 119.711 69.564 1.00 38.11 170 ASP D C 1
ATOM 4579 O O . ASP D 1 70 ? 86.909 118.836 70.173 1.00 38.18 170 ASP D O 1
ATOM 4584 N N . ASN D 1 71 ? 86.545 120.008 68.312 1.00 38.44 171 ASN D N 1
ATOM 4585 C CA . ASN D 1 71 ? 87.580 119.218 67.690 1.00 39.73 171 ASN D CA 1
ATOM 4586 C C . ASN D 1 71 ? 88.913 119.954 67.604 1.00 38.94 171 ASN D C 1
ATOM 4587 O O . ASN D 1 71 ? 89.684 119.772 66.656 1.00 38.93 171 ASN D O 1
ATOM 4592 N N . LEU D 1 72 ? 89.171 120.765 68.630 1.00 37.39 172 LEU D N 1
ATOM 4593 C CA . LEU D 1 72 ? 90.411 121.528 68.737 1.00 36.10 172 LEU D CA 1
ATOM 4594 C C . LEU D 1 72 ? 91.010 121.350 70.125 1.00 34.77 172 LEU D C 1
ATOM 4595 O O . LEU D 1 72 ? 90.876 122.223 70.987 1.00 35.23 172 LEU D O 1
ATOM 4600 N N . PRO D 1 73 ? 91.692 120.221 70.359 1.00 33.66 173 PRO D N 1
ATOM 4601 C CA . PRO D 1 73 ? 92.317 119.931 71.659 1.00 32.71 173 PRO D CA 1
ATOM 4602 C C . PRO D 1 73 ? 93.455 120.876 72.043 1.00 31.26 173 PRO D C 1
ATOM 4603 O O . PRO D 1 73 ? 94.163 121.377 71.196 1.00 32.32 173 PRO D O 1
ATOM 4607 N N . PHE D 1 74 ? 93.623 121.145 73.325 1.00 29.87 174 PHE D N 1
ATOM 4608 C CA . PHE D 1 74 ? 94.718 122.003 73.735 1.00 28.62 174 PHE D CA 1
ATOM 4609 C C . PHE D 1 74 ? 95.956 121.116 73.923 1.00 28.52 174 PHE D C 1
ATOM 4610 O O . PHE D 1 74 ? 95.853 119.888 74.007 1.00 28.66 174 PHE D O 1
ATOM 4618 N N . ASP D 1 75 ? 97.121 121.747 74.023 1.00 27.32 175 ASP D N 1
ATOM 4619 C CA . ASP D 1 75 ? 98.391 121.035 74.136 1.00 26.06 175 ASP D CA 1
ATOM 4620 C C . ASP D 1 75 ? 99.222 121.199 75.391 1.00 24.85 175 ASP D C 1
ATOM 4621 O O . ASP D 1 75 ? 100.425 121.102 75.306 1.00 24.27 175 ASP D O 1
ATOM 4626 N N . GLY D 1 76 ? 98.620 121.442 76.545 1.00 24.42 176 GLY D N 1
ATOM 4627 C CA . GLY D 1 76 ? 99.431 121.610 77.740 1.00 23.36 176 GLY D CA 1
ATOM 4628 C C . GLY D 1 76 ? 100.121 122.966 77.812 1.00 23.53 176 GLY D C 1
ATOM 4629 O O . GLY D 1 76 ? 99.760 123.877 77.070 1.00 22.97 176 GLY D O 1
ATOM 4630 N N . PRO D 1 77 ? 101.127 123.139 78.687 1.00 23.63 177 PRO D N 1
ATOM 4631 C CA . PRO D 1 77 ? 101.820 124.432 78.803 1.00 22.63 177 PRO D CA 1
ATOM 4632 C C . PRO D 1 77 ? 102.438 124.875 77.500 1.00 21.80 177 PRO D C 1
ATOM 4633 O O . PRO D 1 77 ? 103.044 124.071 76.797 1.00 23.08 177 PRO D O 1
ATOM 4637 N N . GLY D 1 78 ? 102.282 126.150 77.173 1.00 20.58 178 GLY D N 1
ATOM 4638 C CA . GLY D 1 78 ? 102.840 126.654 75.933 1.00 19.09 178 GLY D CA 1
ATOM 4639 C C . GLY D 1 78 ? 102.017 126.334 74.691 1.00 19.05 178 GLY D C 1
ATOM 4640 O O . GLY D 1 78 ? 100.837 125.987 74.796 1.00 18.73 178 GLY D O 1
ATOM 4641 N N . GLY D 1 79 ? 102.639 126.451 73.516 1.00 18.88 179 GLY D N 1
ATOM 4642 C CA . GLY D 1 79 ? 101.948 126.190 72.267 1.00 18.92 179 GLY D CA 1
ATOM 4643 C C . GLY D 1 79 ? 100.724 127.072 72.128 1.00 19.62 179 GLY D C 1
ATOM 4644 O O . GLY D 1 79 ? 100.819 128.295 72.238 1.00 20.41 179 GLY D O 1
ATOM 4645 N N . ILE D 1 80 ? 99.576 126.454 71.872 1.00 19.31 180 ILE D N 1
ATOM 4646 C CA . ILE D 1 80 ? 98.312 127.168 71.728 1.00 19.30 180 ILE D CA 1
ATOM 4647 C C . ILE D 1 80 ? 97.895 127.648 73.103 1.00 18.69 180 ILE D C 1
ATOM 4648 O O . ILE D 1 80 ? 97.841 126.872 74.042 1.00 17.62 180 ILE D O 1
ATOM 4653 N N . LEU D 1 81 ? 97.603 128.933 73.221 1.00 19.01 181 LEU D N 1
ATOM 4654 C CA . LEU D 1 81 ? 97.190 129.506 74.495 1.00 19.99 181 LEU D CA 1
ATOM 4655 C C . LEU D 1 81 ? 95.652 129.582 74.594 1.00 20.89 181 LEU D C 1
ATOM 4656 O O . LEU D 1 81 ? 95.064 129.507 75.675 1.00 20.69 181 LEU D O 1
ATOM 4661 N N . ALA D 1 82 ? 95.006 129.716 73.451 1.00 21.33 182 ALA D N 1
ATOM 4662 C CA . ALA D 1 82 ? 93.566 129.838 73.440 1.00 21.96 182 ALA D CA 1
ATOM 4663 C C . ALA D 1 82 ? 93.116 129.763 72.001 1.00 22.20 182 ALA D C 1
ATOM 4664 O O . ALA D 1 82 ? 93.944 129.650 71.076 1.00 20.78 182 ALA D O 1
ATOM 4666 N N . HIS D 1 83 ? 91.801 129.812 71.830 1.00 22.13 183 HIS D N 1
ATOM 4667 C CA . HIS D 1 83 ? 91.215 129.825 70.506 1.00 23.67 183 HIS D CA 1
ATOM 4668 C C . HIS D 1 83 ? 89.741 130.147 70.538 1.00 24.17 183 HIS D C 1
ATOM 4669 O O . HIS D 1 83 ? 89.075 130.013 71.563 1.00 23.59 183 HIS D O 1
ATOM 4676 N N . ALA D 1 84 ? 89.251 130.617 69.403 1.00 25.59 184 ALA D N 1
ATOM 4677 C CA . ALA D 1 84 ? 87.856 130.994 69.257 1.00 28.18 184 ALA D CA 1
ATOM 4678 C C . ALA D 1 84 ? 87.318 130.333 68.008 1.00 30.14 184 ALA D C 1
ATOM 4679 O O . ALA D 1 84 ? 88.051 130.122 67.041 1.00 31.19 184 ALA D O 1
ATOM 4681 N N . PHE D 1 85 ? 86.035 130.001 68.026 1.00 32.16 185 PHE D N 1
ATOM 4682 C CA . PHE D 1 85 ? 85.407 129.363 66.871 1.00 34.13 185 PHE D CA 1
ATOM 4683 C C . PHE D 1 85 ? 83.899 129.475 66.977 1.00 35.26 185 PHE D C 1
ATOM 4684 O O . PHE D 1 85 ? 83.353 129.721 68.052 1.00 35.19 185 PHE D O 1
ATOM 4692 N N . PHE D 1 86 ? 83.226 129.264 65.858 1.00 37.25 186 PHE D N 1
ATOM 4693 C CA . PHE D 1 86 ? 81.782 129.359 65.837 1.00 38.88 186 PHE D CA 1
ATOM 4694 C C . PHE D 1 86 ? 81.119 127.996 65.720 1.00 38.93 186 PHE D C 1
ATOM 4695 O O . PHE D 1 86 ? 81.148 127.371 64.674 1.00 39.20 186 PHE D O 1
ATOM 4703 N N . PRO D 1 87 ? 80.521 127.512 66.818 1.00 39.62 187 PRO D N 1
ATOM 4704 C CA . PRO D 1 87 ? 79.855 126.201 66.799 1.00 40.94 187 PRO D CA 1
ATOM 4705 C C . PRO D 1 87 ? 78.664 126.161 65.839 1.00 42.40 187 PRO D C 1
ATOM 4706 O O . PRO D 1 87 ? 77.857 127.105 65.793 1.00 41.94 187 PRO D O 1
ATOM 4710 N N . LYS D 1 88 ? 78.554 125.080 65.065 1.00 43.51 188 LYS D N 1
ATOM 4711 C CA . LYS D 1 88 ? 77.451 124.966 64.120 1.00 44.91 188 LYS D CA 1
ATOM 4712 C C . LYS D 1 88 ? 76.102 124.739 64.785 1.00 44.50 188 LYS D C 1
ATOM 4713 O O . LYS D 1 88 ? 75.087 125.075 64.205 1.00 44.35 188 LYS D O 1
ATOM 4719 N N . THR D 1 89 ? 76.087 124.200 66.000 1.00 44.61 189 THR D N 1
ATOM 4720 C CA . THR D 1 89 ? 74.829 123.954 66.718 1.00 44.53 189 THR D CA 1
ATOM 4721 C C . THR D 1 89 ? 74.389 125.094 67.652 1.00 43.60 189 THR D C 1
ATOM 4722 O O . THR D 1 89 ? 73.374 124.989 68.343 1.00 43.20 189 THR D O 1
ATOM 4726 N N . HIS D 1 90 ? 75.138 126.187 67.676 1.00 42.55 190 HIS D N 1
ATOM 4727 C CA . HIS D 1 90 ? 74.777 127.286 68.558 1.00 41.04 190 HIS D CA 1
ATOM 4728 C C . HIS D 1 90 ? 75.138 128.619 67.963 1.00 40.98 190 HIS D C 1
ATOM 4729 O O . HIS D 1 90 ? 76.178 128.754 67.318 1.00 41.47 190 HIS D O 1
ATOM 4736 N N . ARG D 1 91 ? 74.275 129.607 68.180 1.00 40.31 191 ARG D N 1
ATOM 4737 C CA . ARG D 1 91 ? 74.529 130.948 67.679 1.00 39.55 191 ARG D CA 1
ATOM 4738 C C . ARG D 1 91 ? 75.262 131.719 68.773 1.00 38.06 191 ARG D C 1
ATOM 4739 O O . ARG D 1 91 ? 74.677 132.486 69.544 1.00 37.80 191 ARG D O 1
ATOM 4747 N N . GLU D 1 92 ? 76.572 131.482 68.800 1.00 36.01 192 GLU D N 1
ATOM 4748 C CA . GLU D 1 92 ? 77.469 132.060 69.766 1.00 33.43 192 GLU D CA 1
ATOM 4749 C C . GLU D 1 92 ? 78.897 131.920 69.282 1.00 33.08 192 GLU D C 1
ATOM 4750 O O . GLU D 1 92 ? 79.198 131.061 68.453 1.00 33.54 192 GLU D O 1
ATOM 4756 N N . GLY D 1 93 ? 79.771 132.785 69.785 1.00 31.68 193 GLY D N 1
ATOM 4757 C CA . GLY D 1 93 ? 81.180 132.692 69.465 1.00 29.10 193 GLY D CA 1
ATOM 4758 C C . GLY D 1 93 ? 81.748 132.013 70.707 1.00 28.16 193 GLY D C 1
ATOM 4759 O O . GLY D 1 93 ? 81.511 132.464 71.827 1.00 27.58 193 GLY D O 1
ATOM 4760 N N . ASP D 1 94 ? 82.454 130.905 70.539 1.00 27.92 194 ASP D N 1
ATOM 4761 C CA . ASP D 1 94 ? 83.034 130.213 71.687 1.00 27.34 194 ASP D CA 1
ATOM 4762 C C . ASP D 1 94 ? 84.487 130.613 71.845 1.00 25.77 194 ASP D C 1
ATOM 4763 O O . ASP D 1 94 ? 85.248 130.571 70.881 1.00 24.91 194 ASP D O 1
ATOM 4768 N N . VAL D 1 95 ? 84.867 131.022 73.052 1.00 23.33 195 VAL D N 1
ATOM 4769 C CA . VAL D 1 95 ? 86.256 131.435 73.299 1.00 21.68 195 VAL D CA 1
ATOM 4770 C C . VAL D 1 95 ? 86.838 130.598 74.414 1.00 20.85 195 VAL D C 1
ATOM 4771 O O . VAL D 1 95 ? 86.385 130.685 75.559 1.00 19.28 195 VAL D O 1
ATOM 4775 N N . HIS D 1 96 ? 87.844 129.797 74.074 1.00 20.42 196 HIS D N 1
ATOM 4776 C CA . HIS D 1 96 ? 88.487 128.942 75.061 1.00 20.29 196 HIS D CA 1
ATOM 4777 C C . HIS D 1 96 ? 89.941 129.267 75.339 1.00 19.30 196 HIS D C 1
ATOM 4778 O O . HIS D 1 96 ? 90.719 129.524 74.448 1.00 19.16 196 HIS D O 1
ATOM 4785 N N . PHE D 1 97 ? 90.303 129.261 76.602 1.00 19.54 197 PHE D N 1
ATOM 4786 C CA . PHE D 1 97 ? 91.677 129.534 76.982 1.00 19.67 197 PHE D CA 1
ATOM 4787 C C . PHE D 1 97 ? 92.236 128.234 77.510 1.00 19.37 197 PHE D C 1
ATOM 4788 O O . PHE D 1 97 ? 91.522 127.486 78.160 1.00 19.10 197 PHE D O 1
ATOM 4796 N N . ASP D 1 98 ? 93.498 127.953 77.211 1.00 20.12 198 ASP D N 1
ATOM 4797 C CA . ASP D 1 98 ? 94.139 126.735 77.704 1.00 19.85 198 ASP D CA 1
ATOM 4798 C C . ASP D 1 98 ? 94.380 126.916 79.219 1.00 19.95 198 ASP D C 1
ATOM 4799 O O . ASP D 1 98 ? 95.083 127.823 79.657 1.00 19.63 198 ASP D O 1
ATOM 4804 N N . TYR D 1 99 ? 93.775 126.045 80.007 1.00 20.08 199 TYR D N 1
ATOM 4805 C CA . TYR D 1 99 ? 93.900 126.105 81.440 1.00 20.53 199 TYR D CA 1
ATOM 4806 C C . TYR D 1 99 ? 95.315 125.768 81.930 1.00 21.12 199 TYR D C 1
ATOM 4807 O O . TYR D 1 99 ? 95.687 126.116 83.051 1.00 22.37 199 TYR D O 1
ATOM 4816 N N . ASP D 1 100 ? 96.108 125.122 81.084 1.00 21.64 200 ASP D N 1
ATOM 4817 C CA . ASP D 1 100 ? 97.458 124.726 81.449 1.00 23.01 200 ASP D CA 1
ATOM 4818 C C . ASP D 1 100 ? 98.489 125.856 81.416 1.00 23.01 200 ASP D C 1
ATOM 4819 O O . ASP D 1 100 ? 99.634 125.677 81.835 1.00 23.07 200 ASP D O 1
ATOM 4824 N N . GLU D 1 101 ? 98.090 127.017 80.912 1.00 22.62 201 GLU D N 1
ATOM 4825 C CA . GLU D 1 101 ? 98.999 128.150 80.870 1.00 22.13 201 GLU D CA 1
ATOM 4826 C C . GLU D 1 101 ? 99.074 128.749 82.275 1.00 21.73 201 GLU D C 1
ATOM 4827 O O . GLU D 1 101 ? 98.181 128.526 83.098 1.00 20.38 201 GLU D O 1
ATOM 4833 N N . THR D 1 102 ? 100.151 129.474 82.564 1.00 20.43 202 THR D N 1
ATOM 4834 C CA . THR D 1 102 ? 100.258 130.133 83.857 1.00 18.85 202 THR D CA 1
ATOM 4835 C C . THR D 1 102 ? 99.686 131.528 83.600 1.00 19.24 202 THR D C 1
ATOM 4836 O O . THR D 1 102 ? 100.409 132.454 83.234 1.00 19.32 202 THR D O 1
ATOM 4840 N N . TRP D 1 103 ? 98.388 131.687 83.775 1.00 19.06 203 TRP D N 1
ATOM 4841 C CA . TRP D 1 103 ? 97.795 132.977 83.503 1.00 20.49 203 TRP D CA 1
ATOM 4842 C C . TRP D 1 103 ? 98.192 134.112 84.455 1.00 21.12 203 TRP D C 1
ATOM 4843 O O . TRP D 1 103 ? 98.240 133.942 85.677 1.00 22.44 203 TRP D O 1
ATOM 4854 N N . THR D 1 104 ? 98.503 135.273 83.885 1.00 21.06 204 THR D N 1
ATOM 4855 C CA . THR D 1 104 ? 98.871 136.422 84.698 1.00 21.42 204 THR D CA 1
ATOM 4856 C C . THR D 1 104 ? 98.133 137.655 84.207 1.00 21.87 204 THR D C 1
ATOM 4857 O O . THR D 1 104 ? 97.527 137.646 83.142 1.00 21.19 204 THR D O 1
ATOM 4861 N N . ILE D 1 105 ? 98.181 138.714 85.004 1.00 22.21 205 ILE D N 1
ATOM 4862 C CA . ILE D 1 105 ? 97.563 139.976 84.648 1.00 23.54 205 ILE D CA 1
ATOM 4863 C C . ILE D 1 105 ? 98.580 141.051 84.963 1.00 25.05 205 ILE D C 1
ATOM 4864 O O . ILE D 1 105 ? 98.685 141.481 86.103 1.00 25.75 205 ILE D O 1
ATOM 4869 N N . GLY D 1 106 ? 99.350 141.488 83.976 1.00 27.25 206 GLY D N 1
ATOM 4870 C CA . GLY D 1 106 ? 100.303 142.540 84.257 1.00 28.02 206 GLY D CA 1
ATOM 4871 C C . GLY D 1 106 ? 101.769 142.177 84.383 1.00 30.33 206 GLY D C 1
ATOM 4872 O O . GLY D 1 106 ? 102.592 143.070 84.625 1.00 30.58 206 GLY D O 1
ATOM 4873 N N . ASP D 1 107 ? 102.124 140.898 84.280 1.00 32.05 207 ASP D N 1
ATOM 4874 C CA . ASP D 1 107 ? 103.543 140.566 84.332 1.00 33.94 207 ASP D CA 1
ATOM 4875 C C . ASP D 1 107 ? 103.872 139.464 83.349 1.00 33.33 207 ASP D C 1
ATOM 4876 O O . ASP D 1 107 ? 103.002 138.729 82.915 1.00 33.95 207 ASP D O 1
ATOM 4881 N N . ASN D 1 108 ? 105.136 139.375 82.978 1.00 32.26 208 ASN D N 1
ATOM 4882 C CA . ASN D 1 108 ? 105.579 138.411 81.989 1.00 30.43 208 ASN D CA 1
ATOM 4883 C C . ASN D 1 108 ? 106.077 137.063 82.500 1.00 29.53 208 ASN D C 1
ATOM 4884 O O . ASN D 1 108 ? 106.746 136.334 81.784 1.00 29.13 208 ASN D O 1
ATOM 4889 N N . GLN D 1 109 ? 105.752 136.721 83.736 1.00 29.16 209 GLN D N 1
ATOM 4890 C CA . GLN D 1 109 ? 106.182 135.434 84.284 1.00 28.54 209 GLN D CA 1
ATOM 4891 C C . GLN D 1 109 ? 105.112 134.381 84.041 1.00 28.20 209 GLN D C 1
ATOM 4892 O O . GLN D 1 109 ? 104.747 133.600 84.925 1.00 28.56 209 GLN D O 1
ATOM 4898 N N . GLY D 1 110 ? 104.621 134.383 82.813 1.00 27.78 210 GLY D N 1
ATOM 4899 C CA . GLY D 1 110 ? 103.601 133.454 82.409 1.00 26.34 210 GLY D CA 1
ATOM 4900 C C . GLY D 1 110 ? 103.009 134.041 81.156 1.00 25.90 210 GLY D C 1
ATOM 4901 O O . GLY D 1 110 ? 103.702 134.727 80.418 1.00 24.47 210 GLY D O 1
ATOM 4902 N N . THR D 1 111 ? 101.721 133.786 80.940 1.00 26.11 211 THR D N 1
ATOM 4903 C CA . THR D 1 111 ? 100.989 134.260 79.775 1.00 25.11 211 THR D CA 1
ATOM 4904 C C . THR D 1 111 ? 100.009 135.332 80.229 1.00 25.19 211 THR D C 1
ATOM 4905 O O . THR D 1 111 ? 99.090 135.070 81.008 1.00 25.63 211 THR D O 1
ATOM 4909 N N . ASP D 1 112 ? 100.211 136.549 79.750 1.00 25.06 212 ASP D N 1
ATOM 4910 C CA . ASP D 1 112 ? 99.339 137.654 80.113 1.00 25.18 212 ASP D CA 1
ATOM 4911 C C . ASP D 1 112 ? 97.918 137.439 79.555 1.00 24.14 212 ASP D C 1
ATOM 4912 O O . ASP D 1 112 ? 97.703 137.379 78.354 1.00 22.62 212 ASP D O 1
ATOM 4917 N N . LEU D 1 113 ? 96.950 137.313 80.451 1.00 23.60 213 LEU D N 1
ATOM 4918 C CA . LEU D 1 113 ? 95.559 137.088 80.063 1.00 23.23 213 LEU D CA 1
ATOM 4919 C C . LEU D 1 113 ? 94.899 138.210 79.249 1.00 23.60 213 LEU D C 1
ATOM 4920 O O . LEU D 1 113 ? 94.080 137.949 78.383 1.00 23.91 213 LEU D O 1
ATOM 4925 N N . LEU D 1 114 ? 95.245 139.452 79.538 1.00 23.22 214 LEU D N 1
ATOM 4926 C CA . LEU D 1 114 ? 94.662 140.591 78.850 1.00 23.01 214 LEU D CA 1
ATOM 4927 C C . LEU D 1 114 ? 94.869 140.495 77.336 1.00 22.34 214 LEU D C 1
ATOM 4928 O O . LEU D 1 114 ? 93.928 140.557 76.549 1.00 21.07 214 LEU D O 1
ATOM 4933 N N . GLN D 1 115 ? 96.128 140.350 76.948 1.00 21.78 215 GLN D N 1
ATOM 4934 C CA . GLN D 1 115 ? 96.507 140.280 75.555 1.00 21.27 215 GLN D CA 1
ATOM 4935 C C . GLN D 1 115 ? 95.885 139.143 74.753 1.00 20.65 215 GLN D C 1
ATOM 4936 O O . GLN D 1 115 ? 95.461 139.346 73.605 1.00 21.35 215 GLN D O 1
ATOM 4942 N N . VAL D 1 116 ? 95.857 137.944 75.338 1.00 19.29 216 VAL D N 1
ATOM 4943 C CA . VAL D 1 116 ? 95.294 136.803 74.654 1.00 17.57 216 VAL D CA 1
ATOM 4944 C C . VAL D 1 116 ? 93.787 136.982 74.517 1.00 17.43 216 VAL D C 1
ATOM 4945 O O . VAL D 1 116 ? 93.209 136.626 73.510 1.00 17.34 216 VAL D O 1
ATOM 4949 N N . ALA D 1 117 ? 93.151 137.544 75.525 1.00 16.00 217 ALA D N 1
ATOM 4950 C CA . ALA D 1 117 ? 91.726 137.741 75.442 1.00 15.77 217 ALA D CA 1
ATOM 4951 C C . ALA D 1 117 ? 91.395 138.767 74.354 1.00 15.93 217 ALA D C 1
ATOM 4952 O O . ALA D 1 117 ? 90.495 138.540 73.539 1.00 16.22 217 ALA D O 1
ATOM 4954 N N . ALA D 1 118 ? 92.118 139.883 74.348 1.00 15.87 218 ALA D N 1
ATOM 4955 C CA . ALA D 1 118 ? 91.917 140.943 73.364 1.00 16.73 218 ALA D CA 1
ATOM 4956 C C . ALA D 1 118 ? 92.031 140.312 72.006 1.00 16.89 218 ALA D C 1
ATOM 4957 O O . ALA D 1 118 ? 91.264 140.598 71.081 1.00 17.12 218 ALA D O 1
ATOM 4959 N N . HIS D 1 119 ? 93.019 139.443 71.907 1.00 16.06 219 HIS D N 1
ATOM 4960 C CA . HIS D 1 119 ? 93.293 138.722 70.693 1.00 16.41 219 HIS D CA 1
ATOM 4961 C C . HIS D 1 119 ? 92.160 137.793 70.252 1.00 17.04 219 HIS D C 1
ATOM 4962 O O . HIS D 1 1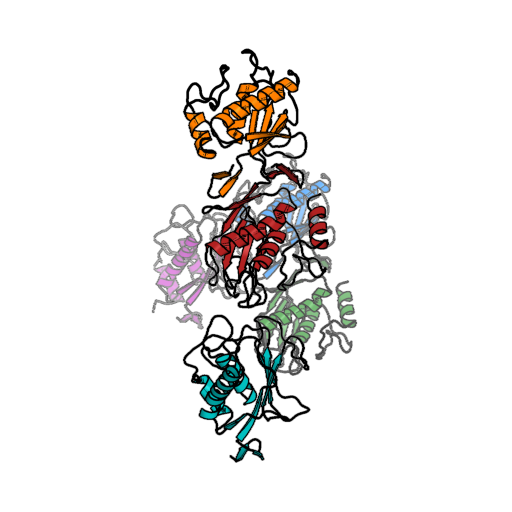19 ? 91.761 137.822 69.098 1.00 17.28 219 HIS D O 1
ATOM 4969 N N . GLU D 1 120 ? 91.653 136.962 71.158 1.00 17.06 220 GLU D N 1
ATOM 4970 C CA . GLU D 1 120 ? 90.572 136.049 70.810 1.00 19.14 220 GLU D CA 1
ATOM 4971 C C . GLU D 1 120 ? 89.283 136.789 70.455 1.00 19.44 220 GLU D C 1
ATOM 4972 O O . GLU D 1 120 ? 88.542 136.369 69.555 1.00 19.00 220 GLU D O 1
ATOM 4978 N N . PHE D 1 121 ? 89.016 137.890 71.157 1.00 19.58 221 PHE D N 1
ATOM 4979 C CA . PHE D 1 121 ? 87.811 138.664 70.878 1.00 20.63 221 PHE D CA 1
ATOM 4980 C C . PHE D 1 121 ? 87.942 139.310 69.484 1.00 21.72 221 PHE D C 1
ATOM 4981 O O . PHE D 1 121 ? 86.950 139.553 68.801 1.00 21.39 221 PHE D O 1
ATOM 4989 N N . GLY D 1 122 ? 89.179 139.569 69.059 1.00 22.34 222 GLY D N 1
ATOM 4990 C CA . GLY D 1 122 ? 89.398 140.098 67.726 1.00 23.30 222 GLY D CA 1
ATOM 4991 C C . GLY D 1 122 ? 88.829 139.066 66.749 1.00 24.13 222 GLY D C 1
ATOM 4992 O O . GLY D 1 122 ? 88.098 139.412 65.823 1.00 24.69 222 GLY D O 1
ATOM 4993 N N . HIS D 1 123 ? 89.154 137.791 66.968 1.00 23.95 223 HIS D N 1
ATOM 4994 C CA . HIS D 1 123 ? 88.669 136.692 66.131 1.00 23.65 223 HIS D CA 1
ATOM 4995 C C . HIS D 1 123 ? 87.171 136.589 66.151 1.00 23.62 223 HIS D C 1
ATOM 4996 O O . HIS D 1 123 ? 86.531 136.408 65.132 1.00 24.10 223 HIS D O 1
ATOM 5003 N N . VAL D 1 124 ? 86.610 136.657 67.338 1.00 23.96 224 VAL D N 1
ATOM 5004 C CA . VAL D 1 124 ? 85.183 136.559 67.453 1.00 24.72 224 VAL D CA 1
ATOM 5005 C C . VAL D 1 124 ? 84.516 137.688 66.700 1.00 24.93 224 VAL D C 1
ATOM 5006 O O . VAL D 1 124 ? 83.377 137.552 66.287 1.00 25.47 224 VAL D O 1
ATOM 5010 N N . LEU D 1 125 ? 85.230 138.791 66.496 1.00 25.10 225 LEU D N 1
ATOM 5011 C CA . LEU D 1 125 ? 84.670 139.928 65.769 1.00 26.34 225 LEU D CA 1
ATOM 5012 C C . LEU D 1 125 ? 84.987 139.924 64.266 1.00 26.52 225 LEU D C 1
ATOM 5013 O O . LEU D 1 125 ? 84.749 140.924 63.569 1.00 26.43 225 LEU D O 1
ATOM 5018 N N . GLY D 1 126 ? 85.539 138.809 63.786 1.00 26.11 226 GLY D N 1
ATOM 5019 C CA . GLY D 1 126 ? 85.854 138.673 62.383 1.00 25.98 226 GLY D CA 1
ATOM 5020 C C . GLY D 1 126 ? 87.261 138.963 61.902 1.00 26.19 226 GLY D C 1
ATOM 5021 O O . GLY D 1 126 ? 87.526 138.823 60.713 1.00 27.72 226 GLY D O 1
ATOM 5022 N N . LEU D 1 127 ? 88.180 139.357 62.772 1.00 25.29 227 LEU D N 1
ATOM 5023 C CA . LEU D 1 127 ? 89.520 139.643 62.290 1.00 25.00 227 LEU D CA 1
ATOM 5024 C C . LEU D 1 127 ? 90.332 138.379 62.155 1.00 25.68 227 LEU D C 1
ATOM 5025 O O . LEU D 1 127 ? 90.046 137.374 62.805 1.00 25.17 227 LEU D O 1
ATOM 5030 N N . GLN D 1 128 ? 91.339 138.435 61.291 1.00 26.38 228 GLN D N 1
ATOM 5031 C CA . GLN D 1 128 ? 92.247 137.320 61.036 1.00 27.36 228 GLN D CA 1
ATOM 5032 C C . GLN D 1 128 ? 93.670 137.843 61.270 1.00 28.13 228 GLN D C 1
ATOM 5033 O O . GLN D 1 128 ? 93.870 139.042 61.456 1.00 29.19 228 GLN D O 1
ATOM 5039 N N . HIS D 1 129 ? 94.662 136.964 61.256 1.00 28.27 229 HIS D N 1
ATOM 5040 C CA . HIS D 1 129 ? 96.035 137.399 61.476 1.00 29.63 229 HIS D CA 1
ATOM 5041 C C . HIS D 1 129 ? 96.622 138.354 60.449 1.00 31.28 229 HIS D C 1
ATOM 5042 O O . HIS D 1 129 ? 96.206 138.395 59.305 1.00 31.85 229 HIS D O 1
ATOM 5049 N N . THR D 1 130 ? 97.625 139.101 60.881 1.00 33.38 230 THR D N 1
ATOM 5050 C CA . THR D 1 130 ? 98.331 140.042 60.037 1.00 35.33 230 THR D CA 1
ATOM 5051 C C . THR D 1 130 ? 99.811 139.657 60.193 1.00 36.88 230 THR D C 1
ATOM 5052 O O . THR D 1 130 ? 100.153 138.944 61.130 1.00 37.54 230 THR D O 1
ATOM 5056 N N . THR D 1 131 ? 100.688 140.076 59.288 1.00 38.73 231 THR D N 1
ATOM 5057 C CA . THR D 1 131 ? 102.099 139.721 59.449 1.00 40.98 231 THR D CA 1
ATOM 5058 C C . THR D 1 131 ? 102.795 140.891 60.103 1.00 41.92 231 THR D C 1
ATOM 5059 O O . THR D 1 131 ? 103.987 140.836 60.402 1.00 42.49 231 THR D O 1
ATOM 5063 N N . ALA D 1 132 ? 102.025 141.958 60.305 1.00 43.20 232 ALA D N 1
ATOM 5064 C CA . ALA D 1 132 ? 102.521 143.174 60.926 1.00 44.51 232 ALA D CA 1
ATOM 5065 C C . ALA D 1 132 ? 102.951 142.847 62.341 1.00 45.83 232 ALA D C 1
ATOM 5066 O O . ALA D 1 132 ? 102.213 142.210 63.109 1.00 46.29 232 ALA D O 1
ATOM 5068 N N . ALA D 1 133 ? 104.165 143.259 62.675 1.00 46.40 233 ALA D N 1
ATOM 5069 C CA . ALA D 1 133 ? 104.687 143.030 64.011 1.00 46.61 233 ALA D CA 1
ATOM 5070 C C . ALA D 1 133 ? 104.068 144.110 64.909 1.00 45.88 233 ALA D C 1
ATOM 5071 O O . ALA D 1 133 ? 103.846 145.249 64.467 1.00 45.67 233 ALA D O 1
ATOM 5073 N N . LYS D 1 134 ? 103.769 143.727 66.150 1.00 44.35 234 LYS D N 1
ATOM 5074 C CA . LYS D 1 134 ? 103.189 144.618 67.159 1.00 42.10 234 LYS D CA 1
ATOM 5075 C C . LYS D 1 134 ? 101.684 144.719 67.089 1.00 39.78 234 LYS D C 1
ATOM 5076 O O . LYS D 1 134 ? 101.077 145.418 67.885 1.00 40.16 234 LYS D O 1
ATOM 5082 N N . ALA D 1 135 ? 101.072 144.019 66.149 1.00 37.05 235 ALA D N 1
ATOM 5083 C CA . ALA D 1 135 ? 99.627 144.057 66.057 1.00 34.46 235 ALA D CA 1
ATOM 5084 C C . ALA D 1 135 ? 99.037 143.103 67.084 1.00 32.92 235 ALA D C 1
ATOM 5085 O O . ALA D 1 135 ? 99.662 142.122 67.484 1.00 32.79 235 ALA D O 1
ATOM 5087 N N . LEU D 1 136 ? 97.832 143.413 67.529 1.00 31.26 236 LEU D N 1
ATOM 5088 C CA . LEU D 1 136 ? 97.133 142.573 68.485 1.00 29.88 236 LEU D CA 1
ATOM 5089 C C . LEU D 1 136 ? 96.860 141.244 67.790 1.00 28.83 236 LEU D C 1
ATOM 5090 O O . LEU D 1 136 ? 96.926 140.177 68.400 1.00 28.27 236 LEU D O 1
ATOM 5095 N N . MET D 1 137 ? 96.557 141.325 66.496 1.00 26.33 237 MET D N 1
ATOM 5096 C CA . MET D 1 137 ? 96.208 140.144 65.748 1.00 24.43 237 MET D CA 1
ATOM 5097 C C . MET D 1 137 ? 97.330 139.393 65.073 1.00 22.89 237 MET D C 1
ATOM 5098 O O . MET D 1 137 ? 97.118 138.732 64.059 1.00 22.27 237 MET D O 1
ATOM 5103 N N . SER D 1 138 ? 98.526 139.508 65.635 1.00 21.86 238 SER D N 1
ATOM 5104 C CA . SER D 1 138 ? 99.659 138.756 65.152 1.00 21.78 238 SER D CA 1
ATOM 5105 C C . SER D 1 138 ? 99.323 137.306 65.545 1.00 22.66 238 SER D C 1
ATOM 5106 O O . SER D 1 138 ? 98.536 137.075 66.460 1.00 22.76 238 SER D O 1
ATOM 5109 N N . PRO D 1 139 ? 99.893 136.312 64.856 1.00 23.10 239 PRO D N 1
ATOM 5110 C CA . PRO D 1 139 ? 99.604 134.912 65.199 1.00 23.01 239 PRO D CA 1
ATOM 5111 C C . PRO D 1 139 ? 100.383 134.522 66.444 1.00 23.50 239 PRO D C 1
ATOM 5112 O O . PRO D 1 139 ? 100.109 133.501 67.078 1.00 22.04 239 PRO D O 1
ATOM 5116 N N . PHE D 1 140 ? 101.366 135.359 66.777 1.00 23.43 240 PHE D N 1
ATOM 5117 C CA . PHE D 1 140 ? 102.249 135.098 67.904 1.00 23.33 240 PHE D CA 1
ATOM 5118 C C . PHE D 1 140 ? 102.136 136.006 69.126 1.00 22.89 240 PHE D C 1
ATOM 5119 O O . PHE D 1 140 ? 102.021 137.213 69.023 1.00 22.21 240 PHE D O 1
ATOM 5127 N N . TYR D 1 141 ? 102.182 135.397 70.298 1.00 23.24 241 TYR D N 1
ATOM 5128 C CA . TYR D 1 141 ? 102.119 136.133 71.543 1.00 23.48 241 TYR D CA 1
ATOM 5129 C C . TYR D 1 141 ? 103.482 136.695 72.008 1.00 24.31 241 TYR D C 1
ATOM 5130 O O . TYR D 1 141 ? 104.516 136.010 71.974 1.00 24.16 241 TYR D O 1
ATOM 5139 N N . THR D 1 142 ? 103.477 137.962 72.411 1.00 25.58 242 THR D N 1
ATOM 5140 C CA . THR D 1 142 ? 104.672 138.598 72.992 1.00 26.62 242 THR D CA 1
ATOM 5141 C C . THR D 1 142 ? 104.069 139.546 74.013 1.00 26.31 242 THR D C 1
ATOM 5142 O O . THR D 1 142 ? 103.058 140.193 73.744 1.00 27.57 242 THR D O 1
ATOM 5146 N N . PHE D 1 143 ? 104.636 139.575 75.210 1.00 24.78 243 PHE D N 1
ATOM 5147 C CA . PHE D 1 143 ? 104.135 140.427 76.294 1.00 22.54 243 PHE D CA 1
ATOM 5148 C C . PHE D 1 143 ? 104.295 141.876 75.846 1.00 23.18 243 PHE D C 1
ATOM 5149 O O . PHE D 1 143 ? 105.395 142.386 75.827 1.00 23.70 243 PHE D O 1
ATOM 5157 N N . ARG D 1 144 ? 103.192 142.518 75.486 1.00 23.48 244 ARG D N 1
ATOM 5158 C CA . ARG D 1 144 ? 103.214 143.891 74.991 1.00 25.04 244 ARG D CA 1
ATOM 5159 C C . ARG D 1 144 ? 102.294 144.713 75.885 1.00 25.21 244 ARG D C 1
ATOM 5160 O O . ARG D 1 144 ? 101.122 144.350 76.043 1.00 24.16 244 ARG D O 1
ATOM 5168 N N . TYR D 1 145 ? 102.749 145.810 76.479 1.00 26.50 245 TYR D N 1
ATOM 5169 C CA . TYR D 1 145 ? 101.775 146.420 77.369 1.00 28.67 245 TYR D CA 1
ATOM 5170 C C . TYR D 1 145 ? 100.840 147.547 77.106 1.00 31.24 245 TYR D C 1
ATOM 5171 O O . TYR D 1 145 ? 99.637 147.243 77.000 1.00 34.08 245 TYR D O 1
ATOM 5180 N N . PRO D 1 146 ? 101.237 148.838 77.050 1.00 30.60 246 PRO D N 1
ATOM 5181 C CA . PRO D 1 146 ? 99.970 149.532 76.778 1.00 29.90 246 PRO D CA 1
ATOM 5182 C C . PRO D 1 146 ? 99.292 148.741 75.652 1.00 29.85 246 PRO D C 1
ATOM 5183 O O . PRO D 1 146 ? 99.851 148.536 74.573 1.00 30.43 246 PRO D O 1
ATOM 5187 N N . LEU D 1 147 ? 98.143 148.174 76.025 1.00 29.34 247 LEU D N 1
ATOM 5188 C CA . LEU D 1 147 ? 97.333 147.338 75.169 1.00 29.84 247 LEU D CA 1
ATOM 5189 C C . LEU D 1 147 ? 96.511 148.246 74.289 1.00 30.06 247 LEU D C 1
ATOM 5190 O O . LEU D 1 147 ? 95.525 148.808 74.717 1.00 30.49 247 LEU D O 1
ATOM 5195 N N . SER D 1 148 ? 96.948 148.395 73.048 1.00 30.79 248 SER D N 1
ATOM 5196 C CA . SER D 1 148 ? 96.255 149.256 72.085 1.00 32.45 248 SER D CA 1
ATOM 5197 C C . SER D 1 148 ? 96.345 148.698 70.682 1.00 32.64 248 SER D C 1
ATOM 5198 O O . SER D 1 148 ? 97.282 147.997 70.326 1.00 32.59 248 SER D O 1
ATOM 5201 N N . LEU D 1 149 ? 95.349 149.004 69.882 1.00 33.22 249 LEU D N 1
ATOM 5202 C CA . LEU D 1 149 ? 95.358 148.536 68.521 1.00 33.92 249 LEU D CA 1
ATOM 5203 C C . LEU D 1 149 ? 96.544 149.201 67.836 1.00 34.92 249 LEU D C 1
ATOM 5204 O O . LEU D 1 149 ? 96.886 150.346 68.137 1.00 34.82 249 LEU D O 1
ATOM 5209 N N . SER D 1 150 ? 97.189 148.463 66.941 1.00 35.59 250 SER D N 1
ATOM 5210 C CA . SER D 1 150 ? 98.293 149.005 66.173 1.00 35.75 250 SER D CA 1
ATOM 5211 C C . SER D 1 150 ? 97.578 149.563 64.940 1.00 36.05 250 SER D C 1
ATOM 5212 O O . SER D 1 150 ? 96.430 149.191 64.686 1.00 34.52 250 SER D O 1
ATOM 5215 N N . PRO D 1 151 ? 98.228 150.461 64.166 1.00 36.96 251 PRO D N 1
ATOM 5216 C CA . PRO D 1 151 ? 97.543 150.998 62.976 1.00 36.89 251 PRO D CA 1
ATOM 5217 C C . PRO D 1 151 ? 96.992 149.864 62.109 1.00 37.53 251 PRO D C 1
ATOM 5218 O O . PRO D 1 151 ? 95.847 149.916 61.643 1.00 37.20 251 PRO D O 1
ATOM 5222 N N . ASP D 1 152 ? 97.811 148.833 61.923 1.00 37.71 252 ASP D N 1
ATOM 5223 C CA . ASP D 1 152 ? 97.424 147.665 61.153 1.00 38.06 252 ASP D CA 1
ATOM 5224 C C . ASP D 1 152 ? 96.113 147.077 61.691 1.00 37.98 252 ASP D C 1
ATOM 5225 O O . ASP D 1 152 ? 95.197 146.736 60.922 1.00 37.33 252 ASP D O 1
ATOM 5230 N N . ASP D 1 153 ? 96.029 146.952 63.012 1.00 37.92 253 ASP D N 1
ATOM 5231 C CA . ASP D 1 153 ? 94.831 146.408 63.637 1.00 38.86 253 ASP D CA 1
ATOM 5232 C C . ASP D 1 153 ? 93.662 147.286 63.277 1.00 39.02 253 ASP D C 1
ATOM 5233 O O . ASP D 1 153 ? 92.628 146.779 62.851 1.00 38.43 253 ASP D O 1
ATOM 5238 N N . ARG D 1 154 ? 93.840 148.600 63.443 1.00 39.94 254 ARG D N 1
ATOM 5239 C CA . ARG D 1 154 ? 92.799 149.586 63.143 1.00 41.13 254 ARG D CA 1
ATOM 5240 C C . ARG D 1 154 ? 92.338 149.529 61.695 1.00 41.13 254 ARG D C 1
ATOM 5241 O O . ARG D 1 154 ? 91.149 149.652 61.415 1.00 40.85 254 ARG D O 1
ATOM 5249 N N . ARG D 1 155 ? 93.279 149.366 60.775 1.00 41.51 255 ARG D N 1
ATOM 5250 C CA . ARG D 1 155 ? 92.928 149.280 59.364 1.00 42.25 255 ARG D CA 1
ATOM 5251 C C . ARG D 1 155 ? 92.071 148.023 59.180 1.00 42.45 255 ARG D C 1
ATOM 5252 O O . ARG D 1 155 ? 91.070 148.027 58.443 1.00 42.14 255 ARG D O 1
ATOM 5260 N N . GLY D 1 156 ? 92.468 146.950 59.865 1.00 42.48 256 GLY D N 1
ATOM 5261 C CA . GLY D 1 156 ? 91.706 145.721 59.797 1.00 41.88 256 GLY D CA 1
ATOM 5262 C C . GLY D 1 156 ? 90.280 145.958 60.272 1.00 41.39 256 GLY D C 1
ATOM 5263 O O . GLY D 1 156 ? 89.332 145.446 59.689 1.00 41.36 256 GLY D O 1
ATOM 5264 N N . ILE D 1 157 ? 90.103 146.734 61.330 1.00 41.50 257 ILE D N 1
ATOM 5265 C CA . ILE D 1 157 ? 88.754 146.981 61.809 1.00 42.21 257 ILE D CA 1
ATOM 5266 C C . ILE D 1 157 ? 87.938 147.858 60.851 1.00 42.75 257 ILE D C 1
ATOM 5267 O O . ILE D 1 157 ? 86.740 147.629 60.681 1.00 43.16 257 ILE D O 1
ATOM 5272 N N . GLN D 1 158 ? 88.577 148.848 60.223 1.00 43.06 258 GLN D N 1
ATOM 5273 C CA . GLN D 1 158 ? 87.880 149.751 59.291 1.00 43.35 258 GLN D CA 1
ATOM 5274 C C . GLN D 1 158 ? 87.447 148.962 58.060 1.00 43.14 258 GLN D C 1
ATOM 5275 O O . GLN D 1 158 ? 86.383 149.196 57.488 1.00 42.61 258 GLN D O 1
ATOM 5281 N N . HIS D 1 159 ? 88.279 148.007 57.671 1.00 43.08 259 HIS D N 1
ATOM 5282 C CA . HIS D 1 159 ? 88.003 147.164 56.522 1.00 43.32 259 HIS D CA 1
ATOM 5283 C C . HIS D 1 159 ? 86.730 146.333 56.724 1.00 43.40 259 HIS D C 1
ATOM 5284 O O . HIS D 1 159 ? 85.943 146.158 55.794 1.00 42.74 259 HIS D O 1
ATOM 5291 N N . LEU D 1 160 ? 86.528 145.842 57.947 1.00 43.87 260 LEU D N 1
ATOM 5292 C CA . LEU D 1 160 ? 85.345 145.047 58.301 1.00 44.45 260 LEU D CA 1
ATOM 5293 C C . LEU D 1 160 ? 84.168 145.881 58.811 1.00 44.33 260 LEU D C 1
ATOM 5294 O O . LEU D 1 160 ? 83.034 145.461 58.688 1.00 43.28 260 LEU D O 1
ATOM 5299 N N . TYR D 1 161 ? 84.433 147.044 59.397 1.00 44.85 261 TYR D N 1
ATOM 5300 C CA . TYR D 1 161 ? 83.356 147.880 59.921 1.00 46.06 261 TYR D CA 1
ATOM 5301 C C . TYR D 1 161 ? 83.327 149.331 59.365 1.00 47.33 261 TYR D C 1
ATOM 5302 O O . TYR D 1 161 ? 83.162 150.289 60.135 1.00 47.95 261 TYR D O 1
ATOM 5311 N N . GLY D 1 162 ? 83.471 149.476 58.039 1.00 47.86 262 GLY D N 1
ATOM 5312 C CA . GLY D 1 162 ? 83.451 150.770 57.350 1.00 47.78 262 GLY D CA 1
ATOM 5313 C C . GLY D 1 162 ? 83.960 152.047 58.026 1.00 48.18 262 GLY D C 1
ATOM 5314 O O . GLY D 1 162 ? 85.148 152.344 57.912 1.00 48.81 262 GLY D O 1
ATOM 5315 N N . MET E 1 1 ? 66.694 31.818 46.326 1.00 48.24 101 MET E N 1
ATOM 5316 C CA . MET E 1 1 ? 67.569 32.831 45.647 1.00 48.07 101 MET E CA 1
ATOM 5317 C C . MET E 1 1 ? 67.894 32.416 44.213 1.00 46.46 101 MET E C 1
ATOM 5318 O O . MET E 1 1 ? 67.893 33.243 43.297 1.00 46.25 101 MET E O 1
ATOM 5323 N N . PHE E 1 2 ? 68.197 31.137 44.025 1.00 44.25 102 PHE E N 1
ATOM 5324 C CA . PHE E 1 2 ? 68.491 30.622 42.693 1.00 42.12 102 PHE E CA 1
ATOM 5325 C C . PHE E 1 2 ? 67.497 29.516 42.470 1.00 41.44 102 PHE E C 1
ATOM 5326 O O . PHE E 1 2 ? 67.064 28.874 43.426 1.00 41.72 102 PHE E O 1
ATOM 5334 N N . VAL E 1 3 ? 67.114 29.296 41.219 1.00 40.65 103 VAL E N 1
ATOM 5335 C CA . VAL E 1 3 ? 66.167 28.231 40.899 1.00 40.06 103 VAL E CA 1
ATOM 5336 C C . VAL E 1 3 ? 66.705 27.512 39.667 1.00 39.91 103 VAL E C 1
ATOM 5337 O O . VAL E 1 3 ? 67.401 28.117 38.846 1.00 39.13 103 VAL E O 1
ATOM 5341 N N . LEU E 1 4 ? 66.410 26.222 39.547 1.00 40.20 104 LEU E N 1
ATOM 5342 C CA . LEU E 1 4 ? 66.906 25.449 38.419 1.00 41.55 104 LEU E CA 1
ATOM 5343 C C . LEU E 1 4 ? 65.868 25.196 37.330 1.00 42.53 104 LEU E C 1
ATOM 5344 O O . LEU E 1 4 ? 65.056 24.267 37.424 1.00 42.33 104 LEU E O 1
ATOM 5349 N N . SER E 1 5 ? 65.897 26.014 36.283 1.00 43.59 105 SER E N 1
ATOM 5350 C CA . SER E 1 5 ? 64.952 25.842 35.185 1.00 45.13 105 SER E CA 1
ATOM 5351 C C . SER E 1 5 ? 65.643 26.009 33.843 1.00 45.05 105 SER E C 1
ATOM 5352 O O . SER E 1 5 ? 66.525 26.859 33.687 1.00 45.75 105 SER E O 1
ATOM 5355 N N . GLY E 1 6 ? 65.230 25.208 32.867 1.00 44.58 106 GLY E N 1
ATOM 5356 C CA . GLY E 1 6 ? 65.847 25.281 31.555 1.00 44.38 106 GLY E CA 1
ATOM 5357 C C . GLY E 1 6 ? 67.209 24.610 31.626 1.00 43.96 106 GLY E C 1
ATOM 5358 O O . GLY E 1 6 ? 67.965 24.557 30.659 1.00 44.31 106 GLY E O 1
ATOM 5359 N N . GLY E 1 7 ? 67.527 24.084 32.797 1.00 43.02 107 GLY E N 1
ATOM 5360 C CA . GLY E 1 7 ? 68.804 23.432 32.963 1.00 42.31 107 GLY E CA 1
ATOM 5361 C C . GLY E 1 7 ? 69.863 24.400 33.445 1.00 41.90 107 GLY E C 1
ATOM 5362 O O . GLY E 1 7 ? 71.004 23.998 33.655 1.00 42.19 107 GLY E O 1
ATOM 5363 N N . ARG E 1 8 ? 69.483 25.666 33.616 1.00 40.80 108 ARG E N 1
ATOM 5364 C CA . ARG E 1 8 ? 70.395 26.697 34.091 1.00 41.19 108 ARG E CA 1
ATOM 5365 C C . ARG E 1 8 ? 69.865 27.341 35.377 1.00 41.70 108 ARG E C 1
ATOM 5366 O O . ARG E 1 8 ? 68.652 27.487 35.540 1.00 42.50 108 ARG E O 1
ATOM 5374 N N . TRP E 1 9 ? 70.767 27.704 36.292 1.00 41.40 109 TRP E N 1
ATOM 5375 C CA . TRP E 1 9 ? 70.359 28.358 37.535 1.00 41.68 109 TRP E CA 1
ATOM 5376 C C . TRP E 1 9 ? 70.122 29.856 37.310 1.00 42.18 109 TRP E C 1
ATOM 5377 O O . TRP E 1 9 ? 71.054 30.618 37.050 1.00 42.85 109 TRP E O 1
ATOM 5388 N N . GLU E 1 10 ? 68.860 30.266 37.398 1.00 42.55 110 GLU E N 1
ATOM 5389 C CA . GLU E 1 10 ? 68.487 31.666 37.214 1.00 42.45 110 GLU E CA 1
ATOM 5390 C C . GLU E 1 10 ? 68.228 32.178 38.625 1.00 42.13 110 GLU E C 1
ATOM 5391 O O . GLU E 1 10 ? 68.003 31.384 39.544 1.00 41.80 110 GLU E O 1
ATOM 5397 N N . LYS E 1 11 ? 68.280 33.494 38.801 1.00 42.20 111 LYS E N 1
ATOM 5398 C CA . LYS E 1 11 ? 68.037 34.091 40.109 1.00 41.97 111 LYS E CA 1
ATOM 5399 C C . LYS E 1 11 ? 66.538 34.280 40.239 1.00 40.87 111 LYS E C 1
ATOM 5400 O O . LYS E 1 11 ? 65.823 34.280 39.240 1.00 40.55 111 LYS E O 1
ATOM 5406 N N . THR E 1 12 ? 66.064 34.426 41.471 1.00 39.55 112 THR E N 1
ATOM 5407 C CA . THR E 1 12 ? 64.638 34.612 41.728 1.00 38.03 112 THR E CA 1
ATOM 5408 C C . THR E 1 12 ? 64.332 36.051 42.134 1.00 36.87 112 THR E C 1
ATOM 5409 O O . THR E 1 12 ? 63.191 36.392 42.426 1.00 36.61 112 THR E O 1
ATOM 5413 N N . ASP E 1 13 ? 65.364 36.882 42.172 1.00 35.32 113 ASP E N 1
ATOM 5414 C CA . ASP E 1 13 ? 65.187 38.287 42.504 1.00 34.21 113 ASP E CA 1
ATOM 5415 C C . ASP E 1 13 ? 65.200 39.066 41.193 1.00 32.94 113 ASP E C 1
ATOM 5416 O O . ASP E 1 13 ? 66.218 39.109 40.484 1.00 33.54 113 ASP E O 1
ATOM 5421 N N . LEU E 1 14 ? 64.066 39.668 40.860 1.00 30.79 114 LEU E N 1
ATOM 5422 C CA . LEU E 1 14 ? 63.971 40.428 39.626 1.00 28.76 114 LEU E CA 1
ATOM 5423 C C . LEU E 1 14 ? 63.692 41.896 39.874 1.00 27.26 114 LEU E C 1
ATOM 5424 O O . LEU E 1 14 ? 63.377 42.326 40.992 1.00 26.95 114 LEU E O 1
ATOM 5429 N N . THR E 1 15 ? 63.825 42.663 38.805 1.00 25.93 115 THR E N 1
ATOM 5430 C CA . THR E 1 15 ? 63.556 44.090 38.841 1.00 23.99 115 THR E CA 1
ATOM 5431 C C . THR E 1 15 ? 62.447 44.362 37.838 1.00 23.32 115 THR E C 1
ATOM 5432 O O . THR E 1 15 ? 62.183 43.559 36.936 1.00 22.13 115 THR E O 1
ATOM 5436 N N . TYR E 1 16 ? 61.784 45.492 38.009 1.00 23.44 116 TYR E N 1
ATOM 5437 C CA . TYR E 1 16 ? 60.774 45.905 37.050 1.00 23.00 116 TYR E CA 1
ATOM 5438 C C . TYR E 1 16 ? 60.713 47.443 36.993 1.00 23.70 116 TYR E C 1
ATOM 5439 O O . TYR E 1 16 ? 61.157 48.155 37.901 1.00 20.88 116 TYR E O 1
ATOM 5448 N N . ARG E 1 17 ? 60.183 47.944 35.889 1.00 24.78 117 ARG E N 1
ATOM 5449 C CA . ARG E 1 17 ? 60.070 49.366 35.691 1.00 25.04 117 ARG E CA 1
ATOM 5450 C C . ARG E 1 17 ? 58.803 49.669 34.904 1.00 25.27 117 ARG E C 1
ATOM 5451 O O . ARG E 1 17 ? 58.454 48.972 33.947 1.00 24.49 117 ARG E O 1
ATOM 5459 N N . ILE E 1 18 ? 58.114 50.705 35.363 1.00 25.88 118 ILE E N 1
ATOM 5460 C CA . ILE E 1 18 ? 56.896 51.190 34.753 1.00 26.20 118 ILE E CA 1
ATOM 5461 C C . ILE E 1 18 ? 57.365 52.406 33.968 1.00 26.82 118 ILE E C 1
ATOM 5462 O O . ILE E 1 18 ? 57.662 53.445 34.573 1.00 26.92 118 ILE E O 1
ATOM 5467 N N . LEU E 1 19 ? 57.448 52.272 32.643 1.00 26.56 119 LEU E N 1
ATOM 5468 C CA . LEU E 1 19 ? 57.879 53.367 31.779 1.00 27.08 119 LEU E CA 1
ATOM 5469 C C . LEU E 1 19 ? 56.866 54.528 31.725 1.00 27.20 119 LEU E C 1
ATOM 5470 O O . LEU E 1 19 ? 57.186 55.649 32.106 1.00 27.55 119 LEU E O 1
ATOM 5475 N N . ARG E 1 20 ? 55.650 54.257 31.255 1.00 26.63 120 ARG E N 1
ATOM 5476 C CA . ARG E 1 20 ? 54.607 55.281 31.177 1.00 26.03 120 ARG E CA 1
ATOM 5477 C C . ARG E 1 20 ? 53.349 54.815 31.902 1.00 25.29 120 ARG E C 1
ATOM 5478 O O . ARG E 1 20 ? 53.106 53.619 32.037 1.00 24.43 120 ARG E O 1
ATOM 5486 N N . PHE E 1 21 ? 52.551 55.769 32.359 1.00 24.36 121 PHE E N 1
ATOM 5487 C CA . PHE E 1 21 ? 51.342 55.465 33.099 1.00 23.66 121 PHE E CA 1
ATOM 5488 C C . PHE E 1 21 ? 50.088 55.750 32.316 1.00 24.26 121 PHE E C 1
ATOM 5489 O O . PHE E 1 21 ? 50.127 56.434 31.293 1.00 25.69 121 PHE E O 1
ATOM 5497 N N . PRO E 1 22 ? 48.947 55.206 32.781 1.00 24.26 122 PRO E N 1
ATOM 5498 C CA . PRO E 1 22 ? 47.655 55.432 32.112 1.00 23.82 122 PRO E CA 1
ATOM 5499 C C . PRO E 1 22 ? 47.223 56.833 32.564 1.00 24.63 122 PRO E C 1
ATOM 5500 O O . PRO E 1 22 ? 47.666 57.291 33.623 1.00 24.17 122 PRO E O 1
ATOM 5504 N N . TRP E 1 23 ? 46.393 57.533 31.797 1.00 24.81 123 TRP E N 1
ATOM 5505 C CA . TRP E 1 23 ? 46.012 58.867 32.252 1.00 25.82 123 TRP E CA 1
ATOM 5506 C C . TRP E 1 23 ? 44.867 58.937 33.278 1.00 26.75 123 TRP E C 1
ATOM 5507 O O . TRP E 1 23 ? 44.770 59.915 34.014 1.00 27.76 123 TRP E O 1
ATOM 5518 N N . GLN E 1 24 ? 44.012 57.918 33.354 1.00 27.16 124 GLN E N 1
ATOM 5519 C CA . GLN E 1 24 ? 42.881 57.981 34.297 1.00 28.53 124 GLN E CA 1
ATOM 5520 C C . GLN E 1 24 ? 43.181 57.735 35.781 1.00 28.71 124 GLN E C 1
ATOM 5521 O O . GLN E 1 24 ? 42.337 58.034 36.620 1.00 28.73 124 GLN E O 1
ATOM 5527 N N . LEU E 1 25 ? 44.361 57.203 36.104 1.00 28.86 125 LEU E N 1
ATOM 5528 C CA . LEU E 1 25 ? 44.709 56.891 37.496 1.00 29.53 125 LEU E CA 1
ATOM 5529 C C . LEU E 1 25 ? 45.921 57.618 38.049 1.00 29.93 125 LEU E C 1
ATOM 5530 O O . LEU E 1 25 ? 46.888 57.851 37.335 1.00 29.64 125 LEU E O 1
ATOM 5535 N N . VAL E 1 26 ? 45.865 57.972 39.330 1.00 31.38 126 VAL E N 1
ATOM 5536 C CA . VAL E 1 26 ? 46.988 58.638 39.972 1.00 32.86 126 VAL E CA 1
ATOM 5537 C C . VAL E 1 26 ? 48.136 57.634 39.985 1.00 32.80 126 VAL E C 1
ATOM 5538 O O . VAL E 1 26 ? 47.938 56.471 40.313 1.00 31.86 126 VAL E O 1
ATOM 5542 N N . ARG E 1 27 ? 49.329 58.100 39.615 1.00 33.59 127 ARG E N 1
ATOM 5543 C CA . ARG E 1 27 ? 50.521 57.263 39.539 1.00 34.64 127 ARG E CA 1
ATOM 5544 C C . ARG E 1 27 ? 50.765 56.376 40.748 1.00 33.95 127 ARG E C 1
ATOM 5545 O O . ARG E 1 27 ? 51.125 55.207 40.598 1.00 34.53 127 ARG E O 1
ATOM 5553 N N . GLU E 1 28 ? 50.574 56.922 41.943 1.00 32.30 128 GLU E N 1
ATOM 5554 C CA . GLU E 1 28 ? 50.798 56.146 43.150 1.00 30.69 128 GLU E CA 1
ATOM 5555 C C . GLU E 1 28 ? 49.944 54.877 43.177 1.00 27.90 128 GLU E C 1
ATOM 5556 O O . GLU E 1 28 ? 50.397 53.814 43.609 1.00 26.73 128 GLU E O 1
ATOM 5562 N N . GLN E 1 29 ? 48.709 54.994 42.710 1.00 25.45 129 GLN E N 1
ATOM 5563 C CA . GLN E 1 29 ? 47.806 53.864 42.684 1.00 24.04 129 GLN E CA 1
ATOM 5564 C C . GLN E 1 29 ? 48.243 52.809 41.657 1.00 23.13 129 GLN E C 1
ATOM 5565 O O . GLN E 1 29 ? 48.113 51.611 41.885 1.00 22.12 129 GLN E O 1
ATOM 5571 N N . VAL E 1 30 ? 48.768 53.262 40.529 1.00 21.69 130 VAL E N 1
ATOM 5572 C CA . VAL E 1 30 ? 49.220 52.342 39.514 1.00 22.21 130 VAL E CA 1
ATOM 5573 C C . VAL E 1 30 ? 50.405 51.563 40.036 1.00 22.40 130 VAL E C 1
ATOM 5574 O O . VAL E 1 30 ? 50.521 50.368 39.777 1.00 20.64 130 VAL E O 1
ATOM 5578 N N . ARG E 1 31 ? 51.279 52.246 40.771 1.00 23.31 131 ARG E N 1
ATOM 5579 C CA . ARG E 1 31 ? 52.470 51.610 41.323 1.00 25.06 131 ARG E CA 1
ATOM 5580 C C . ARG E 1 31 ? 52.122 50.523 42.321 1.00 24.68 131 ARG E C 1
ATOM 5581 O O . ARG E 1 31 ? 52.609 49.399 42.222 1.00 24.76 131 ARG E O 1
ATOM 5589 N N . GLN E 1 32 ? 51.259 50.842 43.272 1.00 24.12 132 GLN E N 1
ATOM 5590 C CA . GLN E 1 32 ? 50.875 49.846 44.259 1.00 24.12 132 GLN E CA 1
ATOM 5591 C C . GLN E 1 32 ? 50.119 48.696 43.620 1.00 22.60 132 GLN E C 1
ATOM 5592 O O . GLN E 1 32 ? 50.260 47.548 44.037 1.00 22.93 132 GLN E O 1
ATOM 5598 N N . THR E 1 33 ? 49.330 49.001 42.597 1.00 20.97 133 THR E N 1
ATOM 5599 C CA . THR E 1 33 ? 48.564 47.979 41.908 1.00 19.70 133 THR E CA 1
ATOM 5600 C C . THR E 1 33 ? 49.506 46.979 41.233 1.00 19.87 133 THR E C 1
ATOM 5601 O O . THR E 1 33 ? 49.306 45.765 41.312 1.00 20.27 133 THR E O 1
ATOM 5605 N N . VAL E 1 34 ? 50.539 47.499 40.582 1.00 18.91 134 VAL E N 1
ATOM 5606 C CA . VAL E 1 34 ? 51.534 46.679 39.911 1.00 18.58 134 VAL E CA 1
ATOM 5607 C C . VAL E 1 34 ? 52.226 45.770 40.921 1.00 19.52 134 VAL E C 1
ATOM 5608 O O . VAL E 1 34 ? 52.502 44.607 40.638 1.00 19.70 134 VAL E O 1
ATOM 5612 N N . ALA E 1 35 ? 52.519 46.322 42.094 1.00 18.43 135 ALA E N 1
ATOM 5613 C CA . ALA E 1 35 ? 53.182 45.572 43.146 1.00 19.34 135 ALA E CA 1
ATOM 5614 C C . ALA E 1 35 ? 52.275 44.456 43.637 1.00 19.95 135 ALA E C 1
ATOM 5615 O O . ALA E 1 35 ? 52.695 43.316 43.765 1.00 19.57 135 ALA E O 1
ATOM 5617 N N . GLU E 1 36 ? 51.019 44.794 43.880 1.00 21.46 136 GLU E N 1
ATOM 5618 C CA . GLU E 1 36 ? 50.041 43.839 44.368 1.00 23.02 136 GLU E CA 1
ATOM 5619 C C . GLU E 1 36 ? 49.778 42.694 43.378 1.00 22.39 136 GLU E C 1
ATOM 5620 O O . GLU E 1 36 ? 49.553 41.553 43.790 1.00 22.11 136 GLU E O 1
ATOM 5626 N N . ALA E 1 37 ? 49.812 43.001 42.080 1.00 22.33 137 ALA E N 1
ATOM 5627 C CA . ALA E 1 37 ? 49.575 41.996 41.047 1.00 22.69 137 ALA E CA 1
ATOM 5628 C C . ALA E 1 37 ? 50.809 41.132 40.906 1.00 23.15 137 ALA E C 1
ATOM 5629 O O . ALA E 1 37 ? 50.721 39.965 40.536 1.00 23.57 137 ALA E O 1
ATOM 5631 N N . LEU E 1 38 ? 51.967 41.709 41.194 1.00 23.72 138 LEU E N 1
ATOM 5632 C CA . LEU E 1 38 ? 53.209 40.960 41.132 1.00 24.52 138 LEU E CA 1
ATOM 5633 C C . LEU E 1 38 ? 53.239 40.064 42.386 1.00 26.41 138 LEU E C 1
ATOM 5634 O O . LEU E 1 38 ? 53.593 38.900 42.317 1.00 27.02 138 LEU E O 1
ATOM 5639 N N . GLN E 1 39 ? 52.825 40.612 43.522 1.00 27.46 139 GLN E N 1
ATOM 5640 C CA . GLN E 1 39 ? 52.801 39.880 44.772 1.00 28.47 139 GLN E CA 1
ATOM 5641 C C . GLN E 1 39 ? 51.910 38.644 44.826 1.00 28.28 139 GLN E C 1
ATOM 5642 O O . GLN E 1 39 ? 52.184 37.720 45.590 1.00 27.39 139 GLN E O 1
ATOM 5648 N N . VAL E 1 40 ? 50.832 38.614 44.055 1.00 27.28 140 VAL E N 1
ATOM 5649 C CA . VAL E 1 40 ? 49.961 37.443 44.099 1.00 26.31 140 VAL E CA 1
ATOM 5650 C C . VAL E 1 40 ? 50.765 36.213 43.660 1.00 26.77 140 VAL E C 1
ATOM 5651 O O . VAL E 1 40 ? 50.530 35.102 44.138 1.00 26.02 140 VAL E O 1
ATOM 5655 N N . TRP E 1 41 ? 51.732 36.448 42.764 1.00 27.19 141 TRP E N 1
ATOM 5656 C CA . TRP E 1 41 ? 52.623 35.419 42.230 1.00 27.97 141 TRP E CA 1
ATOM 5657 C C . TRP E 1 41 ? 53.854 35.150 43.089 1.00 29.40 141 TRP E C 1
ATOM 5658 O O . TRP E 1 41 ? 54.309 34.006 43.174 1.00 29.88 141 TRP E O 1
ATOM 5669 N N . SER E 1 42 ? 54.401 36.179 43.729 1.00 30.36 142 SER E N 1
ATOM 5670 C CA . SER E 1 42 ? 55.602 35.970 44.530 1.00 32.11 142 SER E CA 1
ATOM 5671 C C . SER E 1 42 ? 55.324 35.295 45.884 1.00 33.54 142 SER E C 1
ATOM 5672 O O . SER E 1 42 ? 56.226 34.723 46.503 1.00 34.10 142 SER E O 1
ATOM 5675 N N . GLU E 1 43 ? 54.071 35.350 46.327 1.00 34.90 143 GLU E N 1
ATOM 5676 C CA . GLU E 1 43 ? 53.682 34.737 47.586 1.00 36.25 143 GLU E CA 1
ATOM 5677 C C . GLU E 1 43 ? 53.871 33.222 47.605 1.00 35.56 143 GLU E C 1
ATOM 5678 O O . GLU E 1 43 ? 54.350 32.664 48.590 1.00 35.48 143 GLU E O 1
ATOM 5684 N N . VAL E 1 44 ? 53.488 32.553 46.526 1.00 34.68 144 VAL E N 1
ATOM 5685 C CA . VAL E 1 44 ? 53.628 31.105 46.480 1.00 33.51 144 VAL E CA 1
ATOM 5686 C C . VAL E 1 44 ? 54.966 30.611 45.911 1.00 33.25 144 VAL E C 1
ATOM 5687 O O . VAL E 1 44 ? 55.153 29.411 45.704 1.00 33.95 144 VAL E O 1
ATOM 5691 N N . THR E 1 45 ? 55.900 31.530 45.684 1.00 32.27 145 THR E N 1
ATOM 5692 C CA . THR E 1 45 ? 57.203 31.181 45.126 1.00 30.89 145 THR E CA 1
ATOM 5693 C C . THR E 1 45 ? 58.313 31.869 45.916 1.00 31.06 145 THR E C 1
ATOM 5694 O O . THR E 1 45 ? 58.063 32.490 46.949 1.00 31.05 145 THR E O 1
ATOM 5698 N N . PRO E 1 46 ? 59.563 31.743 45.450 1.00 31.13 146 PRO E N 1
ATOM 5699 C CA . PRO E 1 46 ? 60.713 32.368 46.115 1.00 31.10 146 PRO E CA 1
ATOM 5700 C C . PRO E 1 46 ? 61.012 33.764 45.525 1.00 30.81 146 PRO E C 1
ATOM 5701 O O . PRO E 1 46 ? 61.840 34.514 46.048 1.00 30.31 146 PRO E O 1
ATOM 5705 N N . LEU E 1 47 ? 60.313 34.090 44.438 1.00 30.47 147 LEU E N 1
ATOM 5706 C CA . LEU E 1 47 ? 60.456 35.352 43.723 1.00 29.89 147 LEU E CA 1
ATOM 5707 C C . LEU E 1 47 ? 60.249 36.621 44.566 1.00 29.68 147 LEU E C 1
ATOM 5708 O O . LEU E 1 47 ? 59.441 36.652 45.489 1.00 28.98 147 LEU E O 1
ATOM 5713 N N . THR E 1 48 ? 61.024 37.651 44.246 1.00 29.73 148 THR E N 1
ATOM 5714 C CA . THR E 1 48 ? 60.889 38.959 44.863 1.00 30.59 148 THR E CA 1
ATOM 5715 C C . THR E 1 48 ? 60.980 39.905 43.685 1.00 30.39 148 THR E C 1
ATOM 5716 O O . THR E 1 48 ? 61.624 39.603 42.681 1.00 30.65 148 THR E O 1
ATOM 5720 N N . PHE E 1 49 ? 60.314 41.040 43.807 1.00 29.34 149 PHE E N 1
ATOM 5721 C CA . PHE E 1 49 ? 60.304 42.012 42.751 1.00 27.79 149 PHE E CA 1
ATOM 5722 C C . PHE E 1 49 ? 60.636 43.348 43.350 1.00 27.79 149 PHE E C 1
ATOM 5723 O O . PHE E 1 49 ? 60.094 43.736 44.371 1.00 27.98 149 PHE E O 1
ATOM 5731 N N . THR E 1 50 ? 61.560 44.037 42.706 1.00 28.18 150 THR E N 1
ATOM 5732 C CA . THR E 1 50 ? 61.990 45.341 43.150 1.00 28.46 150 THR E CA 1
ATOM 5733 C C . THR E 1 50 ? 61.809 46.334 41.994 1.00 28.91 150 THR E C 1
ATOM 5734 O O . THR E 1 50 ? 62.197 46.066 40.853 1.00 27.96 150 THR E O 1
ATOM 5738 N N . GLU E 1 51 ? 61.199 47.476 42.287 1.00 29.24 151 GLU E N 1
ATOM 5739 C CA . GLU E 1 51 ? 60.987 48.478 41.253 1.00 30.17 151 GLU E CA 1
ATOM 5740 C C . GLU E 1 51 ? 62.210 49.367 41.057 1.00 29.52 151 GLU E C 1
ATOM 5741 O O . GLU E 1 51 ? 62.847 49.784 42.022 1.00 30.08 151 GLU E O 1
ATOM 5747 N N . VAL E 1 52 ? 62.539 49.646 39.801 1.00 28.86 152 VAL E N 1
ATOM 5748 C CA . VAL E 1 52 ? 63.658 50.515 39.482 1.00 28.81 152 VAL E CA 1
ATOM 5749 C C . VAL E 1 52 ? 63.114 51.685 38.673 1.00 29.65 152 VAL E C 1
ATOM 5750 O O . VAL E 1 52 ? 62.024 51.593 38.100 1.00 28.64 152 VAL E O 1
ATOM 5754 N N . HIS E 1 53 ? 63.862 52.786 38.618 1.00 30.40 153 HIS E N 1
ATOM 5755 C CA . HIS E 1 53 ? 63.400 53.957 37.869 1.00 31.27 153 HIS E CA 1
ATOM 5756 C C . HIS E 1 53 ? 64.284 54.472 36.735 1.00 32.25 153 HIS E C 1
ATOM 5757 O O . HIS E 1 53 ? 64.151 55.610 36.301 1.00 32.72 153 HIS E O 1
ATOM 5764 N N . GLU E 1 54 ? 65.181 53.638 36.242 1.00 33.35 154 GLU E N 1
ATOM 5765 C CA . GLU E 1 54 ? 66.066 54.039 35.161 1.00 33.25 154 GLU E CA 1
ATOM 5766 C C . GLU E 1 54 ? 66.702 52.769 34.633 1.00 32.28 154 GLU E C 1
ATOM 5767 O O . GLU E 1 54 ? 66.623 51.738 35.281 1.00 32.56 154 GLU E O 1
ATOM 5773 N N . GLY E 1 55 ? 67.314 52.838 33.458 1.00 31.31 155 GLY E N 1
ATOM 5774 C CA . GLY E 1 55 ? 67.930 51.663 32.882 1.00 29.85 155 GLY E CA 1
ATOM 5775 C C . GLY E 1 55 ? 66.899 50.649 32.442 1.00 28.94 155 GLY E C 1
ATOM 5776 O O . GLY E 1 55 ? 65.719 50.958 32.361 1.00 28.69 155 GLY E O 1
ATOM 5777 N N . ARG E 1 56 ? 67.347 49.434 32.150 1.00 28.42 156 ARG E N 1
ATOM 5778 C CA . ARG E 1 56 ? 66.467 48.353 31.726 1.00 28.16 156 ARG E CA 1
ATOM 5779 C C . ARG E 1 56 ? 66.348 47.295 32.829 1.00 27.59 156 ARG E C 1
ATOM 5780 O O . ARG E 1 56 ? 67.362 46.795 33.324 1.00 26.69 156 ARG E O 1
ATOM 5788 N N . ALA E 1 57 ? 65.108 46.959 33.200 1.00 25.76 157 ALA E N 1
ATOM 5789 C CA . ALA E 1 57 ? 64.819 45.974 34.244 1.00 24.62 157 ALA E CA 1
ATOM 5790 C C . ALA E 1 57 ? 64.470 44.609 33.655 1.00 24.18 157 ALA E C 1
ATOM 5791 O O . ALA E 1 57 ? 64.372 44.464 32.438 1.00 23.46 157 ALA E O 1
ATOM 5793 N N . ASP E 1 58 ? 64.271 43.611 34.518 1.00 24.97 158 ASP E N 1
ATOM 5794 C CA . ASP E 1 58 ? 63.912 42.254 34.061 1.00 26.08 158 ASP E CA 1
ATOM 5795 C C . ASP E 1 58 ? 62.524 42.185 33.415 1.00 25.65 158 ASP E C 1
ATOM 5796 O O . ASP E 1 58 ? 62.232 41.288 32.630 1.00 25.74 158 ASP E O 1
ATOM 5801 N N . ILE E 1 59 ? 61.669 43.126 33.793 1.00 25.36 159 ILE E N 1
ATOM 5802 C CA . ILE E 1 59 ? 60.327 43.234 33.254 1.00 25.03 159 ILE E CA 1
ATOM 5803 C C . ILE E 1 59 ? 60.070 44.723 33.014 1.00 25.38 159 ILE E C 1
ATOM 5804 O O . ILE E 1 59 ? 60.051 45.527 33.948 1.00 24.51 159 ILE E O 1
ATOM 5809 N N . MET E 1 60 ? 59.890 45.066 31.744 1.00 25.30 160 MET E N 1
ATOM 5810 C CA . MET E 1 60 ? 59.650 46.433 31.325 1.00 25.14 160 MET E CA 1
ATOM 5811 C C . MET E 1 60 ? 58.157 46.634 31.033 1.00 25.11 160 MET E C 1
ATOM 5812 O O . MET E 1 60 ? 57.611 46.013 30.107 1.00 24.73 160 MET E O 1
ATOM 5817 N N . ILE E 1 61 ? 57.513 47.497 31.834 1.00 25.19 161 ILE E N 1
ATOM 5818 C CA . ILE E 1 61 ? 56.072 47.781 31.724 1.00 25.41 161 ILE E CA 1
ATOM 5819 C C . ILE E 1 61 ? 55.766 49.107 31.046 1.00 26.71 161 ILE E C 1
ATOM 5820 O O . ILE E 1 61 ? 56.376 50.142 31.343 1.00 26.77 161 ILE E O 1
ATOM 5825 N N . ASP E 1 62 ? 54.794 49.080 30.144 1.00 26.80 162 ASP E N 1
ATOM 5826 C CA . ASP E 1 62 ? 54.440 50.290 29.423 1.00 26.99 162 ASP E CA 1
ATOM 5827 C C . ASP E 1 62 ? 52.989 50.331 29.003 1.00 26.23 162 ASP E C 1
ATOM 5828 O O . ASP E 1 62 ? 52.342 49.298 28.846 1.00 25.84 162 ASP E O 1
ATOM 5833 N N . PHE E 1 63 ? 52.486 51.549 28.838 1.00 25.45 163 PHE E N 1
ATOM 5834 C CA . PHE E 1 63 ? 51.123 51.772 28.381 1.00 23.69 163 PHE E CA 1
ATOM 5835 C C . PHE E 1 63 ? 51.278 52.419 27.006 1.00 23.62 163 PHE E C 1
ATOM 5836 O O . PHE E 1 63 ? 51.901 53.479 26.864 1.00 24.37 163 PHE E O 1
ATOM 5844 N N . ALA E 1 64 ? 50.752 51.761 26.002 1.00 23.29 164 ALA E N 1
ATOM 5845 C CA . ALA E 1 64 ? 50.862 52.254 24.624 1.00 23.96 164 ALA E CA 1
ATOM 5846 C C . ALA E 1 64 ? 49.548 52.056 23.892 1.00 24.67 164 ALA E C 1
ATOM 5847 O O . ALA E 1 64 ? 48.662 51.324 24.352 1.00 23.77 164 ALA E O 1
ATOM 5849 N N . ARG E 1 65 ? 49.451 52.717 22.761 1.00 25.91 165 ARG E N 1
ATOM 5850 C CA . ARG E 1 65 ? 48.253 52.633 21.937 1.00 28.40 165 ARG E CA 1
ATOM 5851 C C . ARG E 1 65 ? 48.603 52.283 20.504 1.00 30.11 165 ARG E C 1
ATOM 5852 O O . ARG E 1 65 ? 49.548 52.841 19.922 1.00 30.55 165 ARG E O 1
ATOM 5860 N N . TYR E 1 66 ? 47.811 51.360 20.028 1.00 31.94 166 TYR E N 1
ATOM 5861 C CA . TYR E 1 66 ? 47.895 50.844 18.679 1.00 33.71 166 TYR E CA 1
ATOM 5862 C C . TYR E 1 66 ? 49.295 50.294 18.378 1.00 33.12 166 TYR E C 1
ATOM 5863 O O . TYR E 1 66 ? 50.051 49.954 19.318 1.00 35.17 166 TYR E O 1
ATOM 5872 N N . TRP E 1 67 ? 49.537 50.353 17.082 1.00 32.53 167 TRP E N 1
ATOM 5873 C CA . TRP E 1 67 ? 51.148 50.706 16.738 1.00 31.70 167 TRP E CA 1
ATOM 5874 C C . TRP E 1 67 ? 52.208 51.405 17.588 1.00 31.78 167 TRP E C 1
ATOM 5875 O O . TRP E 1 67 ? 52.342 52.641 17.576 1.00 31.47 167 TRP E O 1
ATOM 5886 N N . HIS E 1 68 ? 52.956 50.576 18.311 1.00 31.61 168 HIS E N 1
ATOM 5887 C CA . HIS E 1 68 ? 53.990 51.078 19.226 1.00 32.13 168 HIS E CA 1
ATOM 5888 C C . HIS E 1 68 ? 55.350 50.363 19.077 1.00 33.30 168 HIS E C 1
ATOM 5889 O O . HIS E 1 68 ? 56.131 50.276 20.034 1.00 33.85 168 HIS E O 1
ATOM 5896 N N . GLY E 1 69 ? 55.602 49.850 17.890 1.00 34.65 169 GLY E N 1
ATOM 5897 C CA . GLY E 1 69 ? 56.937 49.335 17.511 1.00 36.50 169 GLY E CA 1
ATOM 5898 C C . GLY E 1 69 ? 57.316 47.924 17.902 1.00 37.18 169 GLY E C 1
ATOM 5899 O O . GLY E 1 69 ? 58.490 47.670 18.162 1.00 37.78 169 GLY E O 1
ATOM 5900 N N . ASP E 1 70 ? 56.371 46.994 17.924 1.00 37.46 170 ASP E N 1
ATOM 5901 C CA . ASP E 1 70 ? 56.740 45.643 18.297 1.00 37.07 170 ASP E CA 1
ATOM 5902 C C . ASP E 1 70 ? 56.025 44.510 17.582 1.00 37.24 170 ASP E C 1
ATOM 5903 O O . ASP E 1 70 ? 56.180 43.342 17.957 1.00 37.29 170 ASP E O 1
ATOM 5908 N N . ASN E 1 71 ? 55.244 44.848 16.561 1.00 37.10 171 ASN E N 1
ATOM 5909 C CA . ASN E 1 71 ? 54.545 43.842 15.769 1.00 37.24 171 ASN E CA 1
ATOM 5910 C C . ASN E 1 71 ? 53.335 43.235 16.442 1.00 36.41 171 ASN E C 1
ATOM 5911 O O . ASN E 1 71 ? 52.833 42.216 15.989 1.00 37.74 171 ASN E O 1
ATOM 5916 N N . LEU E 1 72 ? 52.865 43.845 17.517 1.00 35.50 172 LEU E N 1
ATOM 5917 C CA . LEU E 1 72 ? 51.519 43.603 18.054 1.00 34.96 172 LEU E CA 1
ATOM 5918 C C . LEU E 1 72 ? 50.758 44.897 18.299 1.00 33.87 172 LEU E C 1
ATOM 5919 O O . LEU E 1 72 ? 50.615 45.356 19.436 1.00 33.76 172 LEU E O 1
ATOM 5924 N N . PRO E 1 73 ? 50.268 45.521 17.224 1.00 33.45 173 PRO E N 1
ATOM 5925 C CA . PRO E 1 73 ? 49.532 46.775 17.411 1.00 32.68 173 PRO E CA 1
ATOM 5926 C C . PRO E 1 73 ? 48.308 46.568 18.300 1.00 31.44 173 PRO E C 1
ATOM 5927 O O . PRO E 1 73 ? 47.738 45.486 18.318 1.00 31.56 173 PRO E O 1
ATOM 5931 N N . PHE E 1 74 ? 47.930 47.601 19.051 1.00 29.95 174 PHE E N 1
ATOM 5932 C CA . PHE E 1 74 ? 46.760 47.521 19.904 1.00 28.81 174 PHE E CA 1
ATOM 5933 C C . PHE E 1 74 ? 45.553 47.907 19.060 1.00 28.93 174 PHE E C 1
ATOM 5934 O O . PHE E 1 74 ? 45.706 48.269 17.896 1.00 29.03 174 PHE E O 1
ATOM 5942 N N . ASP E 1 75 ? 44.359 47.855 19.643 1.00 29.31 175 ASP E N 1
ATOM 5943 C CA . ASP E 1 75 ? 43.132 48.113 18.892 1.00 28.35 175 ASP E CA 1
ATOM 5944 C C . ASP E 1 75 ? 42.118 49.106 19.476 1.00 28.50 175 ASP E C 1
ATOM 5945 O O . ASP E 1 75 ? 40.923 48.970 19.220 1.00 29.55 175 ASP E O 1
ATOM 5950 N N . GLY E 1 76 ? 42.570 50.090 20.251 1.00 27.65 176 GLY E N 1
ATOM 5951 C CA . GLY E 1 76 ? 41.644 51.049 20.836 1.00 26.86 176 GLY E CA 1
ATOM 5952 C C . GLY E 1 76 ? 40.839 50.477 22.002 1.00 25.98 176 GLY E C 1
ATOM 5953 O O . GLY E 1 76 ? 41.219 49.440 22.518 1.00 25.33 176 GLY E O 1
ATOM 5954 N N . PRO E 1 77 ? 39.734 51.118 22.446 1.00 26.40 177 PRO E N 1
ATOM 5955 C CA . PRO E 1 77 ? 38.934 50.601 23.569 1.00 26.97 177 PRO E CA 1
ATOM 5956 C C . PRO E 1 77 ? 38.392 49.215 23.272 1.00 27.26 177 PRO E C 1
ATOM 5957 O O . PRO E 1 77 ? 38.007 48.925 22.134 1.00 28.52 177 PRO E O 1
ATOM 5961 N N . GLY E 1 78 ? 38.345 48.359 24.284 1.00 26.43 178 GLY E N 1
ATOM 5962 C CA . GLY E 1 78 ? 37.862 47.016 24.047 1.00 25.90 178 GLY E CA 1
ATOM 5963 C C . GLY E 1 78 ? 38.912 46.127 23.380 1.00 26.19 178 GLY E C 1
ATOM 5964 O O . GLY E 1 78 ? 40.091 46.493 23.303 1.00 25.22 178 GLY E O 1
ATOM 5965 N N . GLY E 1 79 ? 38.490 44.961 22.891 1.00 25.52 179 GLY E N 1
ATOM 5966 C CA . GLY E 1 79 ? 39.422 44.044 22.256 1.00 24.26 179 GLY E CA 1
ATOM 5967 C C . GLY E 1 79 ? 40.570 43.616 23.160 1.00 23.87 179 GLY E C 1
ATOM 5968 O O . GLY E 1 79 ? 40.353 43.226 24.306 1.00 24.36 179 GLY E O 1
ATOM 5969 N N . ILE E 1 80 ? 41.792 43.672 22.636 1.00 22.80 180 ILE E N 1
ATOM 5970 C CA . ILE E 1 80 ? 42.973 43.317 23.399 1.00 21.62 180 ILE E CA 1
ATOM 5971 C C . ILE E 1 80 ? 43.169 44.434 24.419 1.00 21.13 180 ILE E C 1
ATOM 5972 O O . ILE E 1 80 ? 43.057 45.608 24.081 1.00 20.73 180 ILE E O 1
ATOM 5977 N N . LEU E 1 81 ? 43.441 44.066 25.667 1.00 20.51 181 LEU E N 1
ATOM 5978 C CA . LEU E 1 81 ? 43.657 45.036 26.739 1.00 20.12 181 LEU E CA 1
ATOM 5979 C C . LEU E 1 81 ? 45.141 45.095 27.107 1.00 19.83 181 LEU E C 1
ATOM 5980 O O . LEU E 1 81 ? 45.607 46.045 27.734 1.00 19.89 181 LEU E O 1
ATOM 5985 N N . ALA E 1 82 ? 45.874 44.061 26.732 1.00 19.54 182 ALA E N 1
ATOM 5986 C CA . ALA E 1 82 ? 47.286 44.002 27.031 1.00 19.20 182 ALA E CA 1
ATOM 5987 C C . ALA E 1 82 ? 47.887 42.745 26.468 1.00 19.13 182 ALA E C 1
ATOM 5988 O O . ALA E 1 82 ? 47.196 41.869 25.940 1.00 17.28 182 ALA E O 1
ATOM 5990 N N . HIS E 1 83 ? 49.199 42.683 26.587 1.00 20.11 183 HIS E N 1
ATOM 5991 C CA . HIS E 1 83 ? 49.961 41.532 26.154 1.00 23.13 183 HIS E CA 1
ATOM 5992 C C . HIS E 1 83 ? 51.387 41.607 26.683 1.00 24.88 183 HIS E C 1
ATOM 5993 O O . HIS E 1 83 ? 51.859 42.669 27.099 1.00 24.54 183 HIS E O 1
ATOM 6000 N N . ALA E 1 84 ? 52.054 40.461 26.682 1.00 27.09 184 ALA E N 1
ATOM 6001 C CA . ALA E 1 84 ? 53.414 40.358 27.171 1.00 30.04 184 ALA E CA 1
ATOM 6002 C C . ALA E 1 84 ? 54.210 39.551 26.175 1.00 32.56 184 ALA E C 1
ATOM 6003 O O . ALA E 1 84 ? 53.746 38.537 25.676 1.00 34.70 184 ALA E O 1
ATOM 6005 N N . PHE E 1 85 ? 55.416 39.977 25.873 1.00 34.69 185 PHE E N 1
ATOM 6006 C CA . PHE E 1 85 ? 56.196 39.210 24.927 1.00 36.71 185 PHE E CA 1
ATOM 6007 C C . PHE E 1 85 ? 57.676 39.328 25.251 1.00 37.38 185 PHE E C 1
ATOM 6008 O O . PHE E 1 85 ? 58.091 40.190 26.027 1.00 36.99 185 PHE E O 1
ATOM 6016 N N . PHE E 1 86 ? 58.472 38.450 24.651 1.00 38.40 186 PHE E N 1
ATOM 6017 C CA . PHE E 1 86 ? 59.900 38.460 24.885 1.00 38.87 186 PHE E CA 1
ATOM 6018 C C . PHE E 1 86 ? 60.650 38.987 23.670 1.00 39.42 186 PHE E C 1
ATOM 6019 O O . PHE E 1 86 ? 60.722 38.333 22.631 1.00 39.18 186 PHE E O 1
ATOM 6027 N N . PRO E 1 87 ? 61.176 40.219 23.771 1.00 40.16 187 PRO E N 1
ATOM 6028 C CA . PRO E 1 87 ? 61.920 40.804 22.653 1.00 41.50 187 PRO E CA 1
ATOM 6029 C C . PRO E 1 87 ? 63.176 39.976 22.405 1.00 42.86 187 PRO E C 1
ATOM 6030 O O . PRO E 1 87 ? 63.800 39.492 23.349 1.00 42.86 187 PRO E O 1
ATOM 6034 N N . LYS E 1 88 ? 63.534 39.794 21.137 1.00 44.21 188 LYS E N 1
ATOM 6035 C CA . LYS E 1 88 ? 64.704 38.983 20.804 1.00 45.65 188 LYS E CA 1
ATOM 6036 C C . LYS E 1 88 ? 66.034 39.720 20.973 1.00 45.79 188 LYS E C 1
ATOM 6037 O O . LYS E 1 88 ? 67.096 39.111 21.128 1.00 45.63 188 LYS E O 1
ATOM 6043 N N . THR E 1 89 ? 65.943 41.040 20.995 1.00 45.65 189 THR E N 1
ATOM 6044 C CA . THR E 1 89 ? 67.101 41.900 21.104 1.00 45.81 189 THR E CA 1
ATOM 6045 C C . THR E 1 89 ? 67.395 42.442 22.505 1.00 45.54 189 THR E C 1
ATOM 6046 O O . THR E 1 89 ? 68.293 43.267 22.674 1.00 45.59 189 THR E O 1
ATOM 6050 N N . HIS E 1 90 ? 66.648 41.989 23.506 1.00 45.17 190 HIS E N 1
ATOM 6051 C CA . HIS E 1 90 ? 66.845 42.466 24.879 1.00 44.78 190 HIS E CA 1
ATOM 6052 C C . HIS E 1 90 ? 66.455 41.393 25.877 1.00 43.29 190 HIS E C 1
ATOM 6053 O O . HIS E 1 90 ? 65.350 40.872 25.816 1.00 43.08 190 HIS E O 1
ATOM 6060 N N . ARG E 1 91 ? 67.340 41.048 26.799 1.00 41.86 191 ARG E N 1
ATOM 6061 C CA . ARG E 1 91 ? 66.949 40.042 27.763 1.00 40.13 191 ARG E CA 1
ATOM 6062 C C . ARG E 1 91 ? 66.136 40.712 28.856 1.00 37.39 191 ARG E C 1
ATOM 6063 O O . ARG E 1 91 ? 66.666 41.219 29.846 1.00 36.45 191 ARG E O 1
ATOM 6071 N N . GLU E 1 92 ? 64.827 40.713 28.617 1.00 34.72 192 GLU E N 1
ATOM 6072 C CA . GLU E 1 92 ? 63.820 41.299 29.486 1.00 32.80 192 GLU E CA 1
ATOM 6073 C C . GLU E 1 92 ? 62.478 40.826 28.982 1.00 30.74 192 GLU E C 1
ATOM 6074 O O . GLU E 1 92 ? 62.370 40.367 27.858 1.00 29.94 192 GLU E O 1
ATOM 6080 N N . GLY E 1 93 ? 61.460 40.935 29.822 1.00 29.45 193 GLY E N 1
ATOM 6081 C CA . GLY E 1 93 ? 60.119 40.553 29.414 1.00 28.98 193 GLY E CA 1
ATOM 6082 C C . GLY E 1 93 ? 59.349 41.854 29.260 1.00 28.53 193 GLY E C 1
ATOM 6083 O O . GLY E 1 93 ? 59.396 42.695 30.157 1.00 28.85 193 GLY E O 1
ATOM 6084 N N . ASP E 1 94 ? 58.665 42.053 28.141 1.00 27.58 194 ASP E N 1
ATOM 6085 C CA . ASP E 1 94 ? 57.922 43.295 27.952 1.00 27.22 194 ASP E CA 1
ATOM 6086 C C . ASP E 1 94 ? 56.437 43.131 28.250 1.00 25.68 194 ASP E C 1
ATOM 6087 O O . ASP E 1 94 ? 55.803 42.198 27.766 1.00 25.55 194 ASP E O 1
ATOM 6092 N N . VAL E 1 95 ? 55.884 44.038 29.051 1.00 23.42 195 VAL E N 1
ATOM 6093 C CA . VAL E 1 95 ? 54.466 43.980 29.386 1.00 21.31 195 VAL E CA 1
ATOM 6094 C C . VAL E 1 95 ? 53.819 45.277 28.971 1.00 19.83 195 VAL E C 1
ATOM 6095 O O . VAL E 1 95 ? 54.139 46.344 29.496 1.00 19.23 195 VAL E O 1
ATOM 6099 N N . HIS E 1 96 ? 52.887 45.180 28.033 1.00 19.62 196 HIS E N 1
ATOM 6100 C CA . HIS E 1 96 ? 52.208 46.361 27.521 1.00 19.12 196 HIS E CA 1
ATOM 6101 C C . HIS E 1 96 ? 50.719 46.398 27.771 1.00 17.87 196 HIS E C 1
ATOM 6102 O O . HIS E 1 96 ? 50.010 45.461 27.464 1.00 18.52 196 HIS E O 1
ATOM 6109 N N . PHE E 1 97 ? 50.248 47.492 28.340 1.00 17.29 197 PHE E N 1
ATOM 6110 C CA . PHE E 1 97 ? 48.833 47.653 28.608 1.00 17.42 197 PHE E CA 1
ATOM 6111 C C . PHE E 1 97 ? 48.325 48.604 27.555 1.00 17.86 197 PHE E C 1
ATOM 6112 O O . PHE E 1 97 ? 49.059 49.517 27.155 1.00 18.55 197 PHE E O 1
ATOM 6120 N N . ASP E 1 98 ? 47.091 48.393 27.083 1.00 17.82 198 ASP E N 1
ATOM 6121 C CA . ASP E 1 98 ? 46.508 49.262 26.048 1.00 18.04 198 ASP E CA 1
ATOM 6122 C C . ASP E 1 98 ? 46.049 50.615 26.601 1.00 18.44 198 ASP E C 1
ATOM 6123 O O . ASP E 1 98 ? 45.037 50.720 27.291 1.00 17.72 198 ASP E O 1
ATOM 6128 N N . TYR E 1 99 ? 46.787 51.656 26.265 1.00 18.33 199 TYR E N 1
ATOM 6129 C CA . TYR E 1 99 ? 46.474 52.992 26.733 1.00 20.31 199 TYR E CA 1
ATOM 6130 C C . TYR E 1 99 ? 45.028 53.455 26.465 1.00 20.73 199 TYR E C 1
ATOM 6131 O O . TYR E 1 99 ? 44.524 54.327 27.156 1.00 19.30 199 TYR E O 1
ATOM 6140 N N . ASP E 1 100 ? 44.363 52.857 25.480 1.00 21.35 200 ASP E N 1
ATOM 6141 C CA . ASP E 1 100 ? 42.997 53.249 25.134 1.00 22.11 200 ASP E CA 1
ATOM 6142 C C . ASP E 1 100 ? 41.866 52.661 25.950 1.00 22.87 200 ASP E C 1
ATOM 6143 O O . ASP E 1 100 ? 40.702 52.891 25.629 1.00 24.53 200 ASP E O 1
ATOM 6148 N N . GLU E 1 101 ? 42.177 51.900 26.989 1.00 22.82 201 GLU E N 1
ATOM 6149 C CA . GLU E 1 101 ? 41.122 51.340 27.810 1.00 22.91 201 GLU E CA 1
ATOM 6150 C C . GLU E 1 101 ? 40.789 52.371 28.876 1.00 23.18 201 GLU E C 1
ATOM 6151 O O . GLU E 1 101 ? 41.573 53.272 29.154 1.00 23.35 201 GLU E O 1
ATOM 6157 N N . THR E 1 102 ? 39.616 52.252 29.469 1.00 23.31 202 THR E N 1
ATOM 6158 C CA . THR E 1 102 ? 39.280 53.156 30.534 1.00 23.83 202 THR E CA 1
ATOM 6159 C C . THR E 1 102 ? 39.708 52.373 31.766 1.00 23.38 202 THR E C 1
ATOM 6160 O O . THR E 1 102 ? 38.903 51.655 32.382 1.00 23.27 202 THR E O 1
ATOM 6164 N N . TRP E 1 103 ? 40.986 52.493 32.107 1.00 22.58 203 TRP E N 1
ATOM 6165 C CA . TRP E 1 103 ? 41.546 51.792 33.260 1.00 22.05 203 TRP E CA 1
ATOM 6166 C C . TRP E 1 103 ? 40.979 52.236 34.608 1.00 23.28 203 TRP E C 1
ATOM 6167 O O . TRP E 1 103 ? 40.909 53.419 34.913 1.00 24.20 203 TRP E O 1
ATOM 6178 N N . THR E 1 104 ? 40.561 51.267 35.410 1.00 23.32 204 THR E N 1
ATOM 6179 C CA . THR E 1 104 ? 40.013 51.547 36.729 1.00 23.99 204 THR E CA 1
ATOM 6180 C C . THR E 1 104 ? 40.578 50.492 37.671 1.00 24.41 204 THR E C 1
ATOM 6181 O O . THR E 1 104 ? 41.317 49.610 37.242 1.00 23.43 204 THR E O 1
ATOM 6185 N N . ILE E 1 105 ? 40.238 50.597 38.950 1.00 25.50 205 ILE E N 1
ATOM 6186 C CA . ILE E 1 105 ? 40.695 49.649 39.962 1.00 26.94 205 ILE E CA 1
ATOM 6187 C C . ILE E 1 105 ? 39.607 49.496 41.017 1.00 28.04 205 ILE E C 1
ATOM 6188 O O . ILE E 1 105 ? 39.111 50.480 41.542 1.00 28.99 205 ILE E O 1
ATOM 6193 N N . GLY E 1 106 ? 39.224 48.264 41.315 1.00 29.35 206 GLY E N 1
ATOM 6194 C CA . GLY E 1 106 ? 38.211 48.041 42.332 1.00 31.42 206 GLY E CA 1
ATOM 6195 C C . GLY E 1 106 ? 36.784 48.409 41.980 1.00 32.80 206 GLY E C 1
ATOM 6196 O O . GLY E 1 106 ? 35.917 48.428 42.844 1.00 33.90 206 GLY E O 1
ATOM 6197 N N . ASP E 1 107 ? 36.553 48.706 40.708 1.00 34.38 207 ASP E N 1
ATOM 6198 C CA . ASP E 1 107 ? 35.236 49.063 40.187 1.00 35.41 207 ASP E CA 1
ATOM 6199 C C . ASP E 1 107 ? 34.784 47.962 39.206 1.00 34.69 207 ASP E C 1
ATOM 6200 O O . ASP E 1 107 ? 35.415 47.723 38.182 1.00 33.59 207 ASP E O 1
ATOM 6205 N N . ASN E 1 108 ? 33.689 47.300 39.547 1.00 35.13 208 ASN E N 1
ATOM 6206 C CA . ASN E 1 108 ? 33.137 46.203 38.767 1.00 36.33 208 ASN E CA 1
ATOM 6207 C C . ASN E 1 108 ? 32.585 46.599 37.412 1.00 36.97 208 ASN E C 1
ATOM 6208 O O . ASN E 1 108 ? 32.089 45.752 36.675 1.00 36.21 208 ASN E O 1
ATOM 6213 N N . GLN E 1 109 ? 32.694 47.880 37.077 1.00 38.35 209 GLN E N 1
ATOM 6214 C CA . GLN E 1 109 ? 32.158 48.400 35.822 1.00 38.86 209 GLN E CA 1
ATOM 6215 C C . GLN E 1 109 ? 33.186 48.669 34.752 1.00 37.65 209 GLN E C 1
ATOM 6216 O O . GLN E 1 109 ? 32.867 48.628 33.566 1.00 37.89 209 GLN E O 1
ATOM 6222 N N . GLY E 1 110 ? 34.409 48.974 35.164 1.00 36.27 210 GLY E N 1
ATOM 6223 C CA . GLY E 1 110 ? 35.438 49.257 34.185 1.00 34.53 210 GLY E CA 1
ATOM 6224 C C . GLY E 1 110 ? 36.325 48.070 33.866 1.00 32.76 210 GLY E C 1
ATOM 6225 O O . GLY E 1 110 ? 35.936 46.911 33.989 1.00 32.67 210 GLY E O 1
ATOM 6226 N N . THR E 1 111 ? 37.538 48.394 33.446 1.00 30.84 211 THR E N 1
ATOM 6227 C CA . THR E 1 111 ? 38.552 47.430 33.099 1.00 28.10 211 THR E CA 1
ATOM 6228 C C . THR E 1 111 ? 39.577 47.445 34.216 1.00 27.41 211 THR E C 1
ATOM 6229 O O . THR E 1 111 ? 40.357 48.394 34.344 1.00 27.49 211 THR E O 1
ATOM 6233 N N . ASP E 1 112 ? 39.572 46.384 35.015 1.00 26.17 212 ASP E N 1
ATOM 6234 C CA . ASP E 1 112 ? 40.468 46.270 36.150 1.00 25.78 212 ASP E CA 1
ATOM 6235 C C . ASP E 1 112 ? 41.951 46.034 35.875 1.00 25.00 212 ASP E C 1
ATOM 6236 O O . ASP E 1 112 ? 42.356 44.969 35.431 1.00 24.76 212 ASP E O 1
ATOM 6241 N N . LEU E 1 113 ? 42.763 47.032 36.193 1.00 24.17 213 LEU E N 1
ATOM 6242 C CA . LEU E 1 113 ? 44.189 46.930 35.974 1.00 22.54 213 LEU E CA 1
ATOM 6243 C C . LEU E 1 113 ? 44.849 45.880 36.869 1.00 21.36 213 LEU E C 1
ATOM 6244 O O . LEU E 1 113 ? 45.916 45.376 36.538 1.00 22.17 213 LEU E O 1
ATOM 6249 N N . LEU E 1 114 ? 44.227 45.542 37.991 1.00 20.67 214 LEU E N 1
ATOM 6250 C CA . LEU E 1 114 ? 44.819 44.540 38.870 1.00 19.97 214 LEU E CA 1
ATOM 6251 C C . LEU E 1 114 ? 44.777 43.214 38.136 1.00 19.27 214 LEU E C 1
ATOM 6252 O O . LEU E 1 114 ? 45.804 42.607 37.866 1.00 18.85 214 LEU E O 1
ATOM 6257 N N . GLN E 1 115 ? 43.572 42.777 37.800 1.00 17.89 215 GLN E N 1
ATOM 6258 C CA . GLN E 1 115 ? 43.404 41.518 37.107 1.00 18.64 215 GLN E CA 1
ATOM 6259 C C . GLN E 1 115 ? 44.205 41.428 35.810 1.00 17.51 215 GLN E C 1
ATOM 6260 O O . GLN E 1 115 ? 44.949 40.458 35.605 1.00 17.84 215 GLN E O 1
ATOM 6266 N N . VAL E 1 116 ? 44.069 42.436 34.950 1.00 15.47 216 VAL E N 1
ATOM 6267 C CA . VAL E 1 116 ? 44.767 42.422 33.676 1.00 14.81 216 VAL E CA 1
ATOM 6268 C C . VAL E 1 116 ? 46.281 42.335 33.883 1.00 14.70 216 VAL E C 1
ATOM 6269 O O . VAL E 1 116 ? 46.974 41.601 33.184 1.00 13.64 216 VAL E O 1
ATOM 6273 N N . ALA E 1 117 ? 46.770 43.045 34.887 1.00 15.56 217 ALA E N 1
ATOM 6274 C CA . ALA E 1 117 ? 48.181 43.043 35.206 1.00 16.93 217 ALA E CA 1
ATOM 6275 C C . ALA E 1 117 ? 48.637 41.692 35.724 1.00 17.85 217 ALA E C 1
ATOM 6276 O O . ALA E 1 117 ? 49.637 41.147 35.263 1.00 18.49 217 ALA E O 1
ATOM 6278 N N . ALA E 1 118 ? 47.901 41.158 36.691 1.00 18.85 218 ALA E N 1
ATOM 6279 C CA . ALA E 1 118 ? 48.236 39.875 37.297 1.00 19.51 218 ALA E CA 1
ATOM 6280 C C . ALA E 1 118 ? 48.297 38.809 36.212 1.00 20.39 218 ALA E C 1
ATOM 6281 O O . ALA E 1 118 ? 49.110 37.885 36.246 1.00 20.31 218 ALA E O 1
ATOM 6283 N N . HIS E 1 119 ? 47.412 38.958 35.244 1.00 20.33 219 HIS E N 1
ATOM 6284 C CA . HIS E 1 119 ? 47.343 38.063 34.119 1.00 20.23 219 HIS E CA 1
ATOM 6285 C C . HIS E 1 119 ? 48.599 38.217 33.224 1.00 21.15 219 HIS E C 1
ATOM 6286 O O . HIS E 1 119 ? 49.261 37.240 32.867 1.00 22.27 219 HIS E O 1
ATOM 6293 N N . GLU E 1 120 ? 48.926 39.446 32.848 1.00 21.56 220 GLU E N 1
ATOM 6294 C CA . GLU E 1 120 ? 50.091 39.662 32.003 1.00 21.45 220 GLU E CA 1
ATOM 6295 C C . GLU E 1 120 ? 51.379 39.248 32.691 1.00 21.15 220 GLU E C 1
ATOM 6296 O O . GLU E 1 120 ? 52.290 38.767 32.041 1.00 21.25 220 GLU E O 1
ATOM 6302 N N . PHE E 1 121 ? 51.462 39.432 34.007 1.00 21.28 221 PHE E N 1
ATOM 6303 C CA . PHE E 1 121 ? 52.673 39.057 34.739 1.00 21.65 221 PHE E CA 1
ATOM 6304 C C . PHE E 1 121 ? 52.773 37.541 34.824 1.00 22.33 221 PHE E C 1
ATOM 6305 O O . PHE E 1 121 ? 53.853 36.987 35.016 1.00 21.57 221 PHE E O 1
ATOM 6313 N N . GLY E 1 122 ? 51.622 36.890 34.681 1.00 23.04 222 GLY E N 1
ATOM 6314 C CA . GLY E 1 122 ? 51.584 35.447 34.686 1.00 23.65 222 GLY E CA 1
ATOM 6315 C C . GLY E 1 122 ? 52.287 35.050 33.407 1.00 23.64 222 GLY E C 1
ATOM 6316 O O . GLY E 1 122 ? 53.097 34.140 33.391 1.00 24.21 222 GLY E O 1
ATOM 6317 N N . HIS E 1 123 ? 51.979 35.758 32.332 1.00 23.79 223 HIS E N 1
ATOM 6318 C CA . HIS E 1 123 ? 52.605 35.509 31.046 1.00 24.29 223 HIS E CA 1
ATOM 6319 C C . HIS E 1 123 ? 54.097 35.778 31.082 1.00 24.34 223 HIS E C 1
ATOM 6320 O O . HIS E 1 123 ? 54.903 34.869 30.876 1.00 25.92 223 HIS E O 1
ATOM 6327 N N . VAL E 1 124 ? 54.460 37.034 31.336 1.00 23.94 224 VAL E N 1
ATOM 6328 C CA . VAL E 1 124 ? 55.856 37.430 31.352 1.00 24.37 224 VAL E CA 1
ATOM 6329 C C . VAL E 1 124 ? 56.677 36.514 32.227 1.00 24.32 224 VAL E C 1
ATOM 6330 O O . VAL E 1 124 ? 57.888 36.441 32.071 1.00 23.65 224 VAL E O 1
ATOM 6334 N N . LEU E 1 125 ? 56.020 35.803 33.138 1.00 24.93 225 LEU E N 1
ATOM 6335 C CA . LEU E 1 125 ? 56.740 34.909 34.038 1.00 26.21 225 LEU E CA 1
ATOM 6336 C C . LEU E 1 125 ? 56.811 33.488 33.530 1.00 27.88 225 LEU E C 1
ATOM 6337 O O . LEU E 1 125 ? 57.439 32.629 34.161 1.00 28.58 225 LEU E O 1
ATOM 6342 N N . GLY E 1 126 ? 56.173 33.231 32.394 1.00 28.78 226 GLY E N 1
ATOM 6343 C CA . GLY E 1 126 ? 56.222 31.890 31.828 1.00 30.64 226 GLY E CA 1
ATOM 6344 C C . GLY E 1 126 ? 54.942 31.087 31.658 1.00 31.78 226 GLY E C 1
ATOM 6345 O O . GLY E 1 126 ? 54.960 30.041 31.024 1.00 32.56 226 GLY E O 1
ATOM 6346 N N . LEU E 1 127 ? 53.837 31.563 32.217 1.00 32.43 227 LEU E N 1
ATOM 6347 C CA . LEU E 1 127 ? 52.558 30.866 32.133 1.00 33.42 227 LEU E CA 1
ATOM 6348 C C . LEU E 1 127 ? 51.766 31.060 30.841 1.00 34.02 227 LEU E C 1
ATOM 6349 O O . LEU E 1 127 ? 51.910 32.058 30.131 1.00 34.13 227 LEU E O 1
ATOM 6354 N N . GLN E 1 128 ? 50.925 30.079 30.540 1.00 34.40 228 GLN E N 1
ATOM 6355 C CA . GLN E 1 128 ? 50.048 30.165 29.384 1.00 34.92 228 GLN E CA 1
ATOM 6356 C C . GLN E 1 128 ? 48.642 29.981 29.941 1.00 34.05 228 GLN E C 1
ATOM 6357 O O . GLN E 1 128 ? 48.473 29.714 31.122 1.00 34.13 228 GLN E O 1
ATOM 6363 N N . HIS E 1 129 ? 47.631 30.139 29.105 1.00 34.11 229 HIS E N 1
ATOM 6364 C CA . HIS E 1 129 ? 46.256 30.009 29.558 1.00 35.30 229 HIS E CA 1
ATOM 6365 C C . HIS E 1 129 ? 45.863 28.650 30.098 1.00 37.15 229 HIS E C 1
ATOM 6366 O O . HIS E 1 129 ? 46.279 27.621 29.575 1.00 37.96 229 HIS E O 1
ATOM 6373 N N . THR E 1 130 ? 45.065 28.651 31.161 1.00 39.14 230 THR E N 1
ATOM 6374 C CA . THR E 1 130 ? 44.538 27.416 31.721 1.00 41.41 230 THR E CA 1
ATOM 6375 C C . THR E 1 130 ? 43.096 27.467 31.229 1.00 43.45 230 THR E C 1
ATOM 6376 O O . THR E 1 130 ? 42.678 28.471 30.655 1.00 43.25 230 THR E O 1
ATOM 6380 N N . THR E 1 131 ? 42.338 26.398 31.433 1.00 45.72 231 THR E N 1
ATOM 6381 C CA . THR E 1 131 ? 40.933 26.381 31.009 1.00 48.07 231 THR E CA 1
ATOM 6382 C C . THR E 1 131 ? 40.091 26.386 32.273 1.00 49.33 231 THR E C 1
ATOM 6383 O O . THR E 1 131 ? 38.872 26.562 32.224 1.00 49.48 231 THR E O 1
ATOM 6387 N N . ALA E 1 132 ? 40.778 26.185 33.398 1.00 50.81 232 ALA E N 1
ATOM 6388 C CA . ALA E 1 132 ? 40.181 26.138 34.730 1.00 52.44 232 ALA E CA 1
ATOM 6389 C C . ALA E 1 132 ? 39.175 27.235 35.028 1.00 53.18 232 ALA E C 1
ATOM 6390 O O . ALA E 1 132 ? 39.261 28.367 34.516 1.00 53.32 232 ALA E O 1
ATOM 6392 N N . ALA E 1 133 ? 38.220 26.874 35.879 1.00 54.01 233 ALA E N 1
ATOM 6393 C CA . ALA E 1 133 ? 37.164 27.775 36.315 1.00 54.11 233 ALA E CA 1
ATOM 6394 C C . ALA E 1 133 ? 37.789 28.935 37.086 1.00 53.96 233 ALA E C 1
ATOM 6395 O O . ALA E 1 133 ? 38.741 28.737 37.861 1.00 54.11 233 ALA E O 1
ATOM 6397 N N . LYS E 1 134 ? 37.241 30.134 36.868 1.00 53.10 234 LYS E N 1
ATOM 6398 C CA . LYS E 1 134 ? 37.703 31.360 37.526 1.00 51.62 234 LYS E CA 1
ATOM 6399 C C . LYS E 1 134 ? 39.217 31.478 37.720 1.00 49.64 234 LYS E C 1
ATOM 6400 O O . LYS E 1 134 ? 39.686 31.752 38.826 1.00 49.95 234 LYS E O 1
ATOM 6406 N N . ALA E 1 135 ? 39.979 31.297 36.642 1.00 46.96 235 ALA E N 1
ATOM 6407 C CA . ALA E 1 135 ? 41.434 31.372 36.726 1.00 43.90 235 ALA E CA 1
ATOM 6408 C C . ALA E 1 135 ? 42.006 32.735 36.358 1.00 41.75 235 ALA E C 1
ATOM 6409 O O . ALA E 1 135 ? 41.463 33.454 35.511 1.00 40.70 235 ALA E O 1
ATOM 6411 N N . LEU E 1 136 ? 43.111 33.083 37.015 1.00 39.28 236 LEU E N 1
ATOM 6412 C CA . LEU E 1 136 ? 43.818 34.328 36.744 1.00 36.69 236 LEU E CA 1
ATOM 6413 C C . LEU E 1 136 ? 44.275 34.281 35.284 1.00 35.33 236 LEU E C 1
ATOM 6414 O O . LEU E 1 136 ? 44.294 35.301 34.593 1.00 34.87 236 LEU E O 1
ATOM 6419 N N . MET E 1 137 ? 44.628 33.080 34.830 1.00 33.52 237 MET E N 1
ATOM 6420 C CA . MET E 1 137 ? 45.102 32.872 33.483 1.00 31.28 237 MET E CA 1
ATOM 6421 C C . MET E 1 137 ? 44.075 32.501 32.421 1.00 30.78 237 MET E C 1
ATOM 6422 O O . MET E 1 137 ? 44.424 31.862 31.438 1.00 30.82 237 MET E O 1
ATOM 6427 N N . SER E 1 138 ? 42.815 32.878 32.607 1.00 30.17 238 SER E N 1
ATOM 6428 C CA . SER E 1 138 ? 41.820 32.622 31.570 1.00 30.85 238 SER E CA 1
ATOM 6429 C C . SER E 1 138 ? 42.174 33.558 30.404 1.00 30.77 238 SER E C 1
ATOM 6430 O O . SER E 1 138 ? 42.893 34.527 30.591 1.00 31.59 238 SER E O 1
ATOM 6433 N N . PRO E 1 139 ? 41.683 33.268 29.190 1.00 30.52 239 PRO E N 1
ATOM 6434 C CA . PRO E 1 139 ? 41.959 34.103 28.013 1.00 30.03 239 PRO E CA 1
ATOM 6435 C C . PRO E 1 139 ? 41.109 35.369 28.056 1.00 30.13 239 PRO E C 1
ATOM 6436 O O . PRO E 1 139 ? 41.509 36.422 27.573 1.00 29.54 239 PRO E O 1
ATOM 6440 N N . PHE E 1 140 ? 39.923 35.247 28.642 1.00 30.72 240 PHE E N 1
ATOM 6441 C CA . PHE E 1 140 ? 38.981 36.358 28.721 1.00 30.60 240 PHE E CA 1
ATOM 6442 C C . PHE E 1 140 ? 38.889 36.993 30.088 1.00 29.33 240 PHE E C 1
ATOM 6443 O O . PHE E 1 140 ? 38.990 36.321 31.110 1.00 29.44 240 PHE E O 1
ATOM 6451 N N . TYR E 1 141 ? 38.695 38.306 30.081 1.00 28.17 241 TYR E N 1
ATOM 6452 C CA . TYR E 1 141 ? 38.588 39.091 31.297 1.00 27.12 241 TYR E CA 1
ATOM 6453 C C . TYR E 1 141 ? 37.161 39.301 31.750 1.00 27.20 241 TYR E C 1
ATOM 6454 O O . TYR E 1 141 ? 36.316 39.700 30.962 1.00 27.57 241 TYR E O 1
ATOM 6463 N N . THR E 1 142 ? 36.897 39.021 33.016 1.00 26.87 242 THR E N 1
ATOM 6464 C CA . THR E 1 142 ? 35.585 39.282 33.610 1.00 27.10 242 THR E CA 1
ATOM 6465 C C . THR E 1 142 ? 35.945 39.755 35.016 1.00 25.83 242 THR E C 1
ATOM 6466 O O . THR E 1 142 ? 36.799 39.159 35.669 1.00 25.23 242 THR E O 1
ATOM 6470 N N . PHE E 1 143 ? 35.331 40.848 35.465 1.00 25.08 243 PHE E N 1
ATOM 6471 C CA . PHE E 1 143 ? 35.615 41.380 36.791 1.00 24.10 243 PHE E CA 1
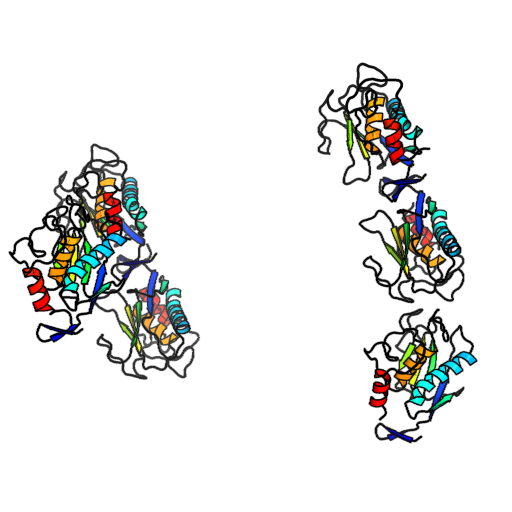ATOM 6472 C C . PHE E 1 143 ? 35.417 40.284 37.863 1.00 25.62 243 PHE E C 1
ATOM 6473 O O . PHE E 1 143 ? 34.355 39.663 37.954 1.00 25.01 243 PHE E O 1
ATOM 6481 N N . ARG E 1 144 ? 36.437 40.068 38.681 1.00 27.12 244 ARG E N 1
ATOM 6482 C CA . ARG E 1 144 ? 36.397 39.032 39.705 1.00 30.40 244 ARG E CA 1
ATOM 6483 C C . ARG E 1 144 ? 37.203 39.573 40.884 1.00 31.13 244 ARG E C 1
ATOM 6484 O O . ARG E 1 144 ? 38.441 39.539 40.854 1.00 30.37 244 ARG E O 1
ATOM 6492 N N . TYR E 1 145 ? 36.563 40.039 41.956 1.00 32.67 245 TYR E N 1
ATOM 6493 C CA . TYR E 1 145 ? 37.468 40.655 42.879 1.00 34.22 245 TYR E CA 1
ATOM 6494 C C . TYR E 1 145 ? 38.240 40.100 43.995 1.00 36.49 245 TYR E C 1
ATOM 6495 O O . TYR E 1 145 ? 39.337 40.637 44.250 1.00 40.84 245 TYR E O 1
ATOM 6504 N N . PRO E 1 146 ? 37.741 39.118 44.735 1.00 35.21 246 PRO E N 1
ATOM 6505 C CA . PRO E 1 146 ? 38.940 39.008 45.598 1.00 33.47 246 PRO E CA 1
ATOM 6506 C C . PRO E 1 146 ? 40.020 38.400 44.635 1.00 31.83 246 PRO E C 1
ATOM 6507 O O . PRO E 1 146 ? 39.785 37.362 44.020 1.00 31.22 246 PRO E O 1
ATOM 6511 N N . LEU E 1 147 ? 41.150 39.082 44.433 1.00 30.62 247 LEU E N 1
ATOM 6512 C CA . LEU E 1 147 ? 42.160 38.559 43.510 1.00 30.41 247 LEU E CA 1
ATOM 6513 C C . LEU E 1 147 ? 42.939 37.406 44.123 1.00 30.60 247 LEU E C 1
ATOM 6514 O O . LEU E 1 147 ? 43.683 37.593 45.068 1.00 30.67 247 LEU E O 1
ATOM 6519 N N . SER E 1 148 ? 42.782 36.215 43.570 1.00 31.26 248 SER E N 1
ATOM 6520 C CA . SER E 1 148 ? 43.490 35.066 44.108 1.00 32.16 248 SER E CA 1
ATOM 6521 C C . SER E 1 148 ? 43.846 34.027 43.057 1.00 31.85 248 SER E C 1
ATOM 6522 O O . SER E 1 148 ? 43.218 33.932 42.007 1.00 31.41 248 SER E O 1
ATOM 6525 N N . LEU E 1 149 ? 44.865 33.237 43.352 1.00 32.68 249 LEU E N 1
ATOM 6526 C CA . LEU E 1 149 ? 45.286 32.207 42.419 1.00 34.07 249 LEU E CA 1
ATOM 6527 C C . LEU E 1 149 ? 44.366 31.000 42.565 1.00 34.97 249 LEU E C 1
ATOM 6528 O O . LEU E 1 149 ? 43.972 30.639 43.670 1.00 34.22 249 LEU E O 1
ATOM 6533 N N . SER E 1 150 ? 44.001 30.403 41.439 1.00 36.69 250 SER E N 1
ATOM 6534 C CA . SER E 1 150 ? 43.195 29.192 41.447 1.00 37.77 250 SER E CA 1
ATOM 6535 C C . SER E 1 150 ? 44.234 28.092 41.671 1.00 38.87 250 SER E C 1
ATOM 6536 O O . SER E 1 150 ? 45.428 28.311 41.447 1.00 38.21 250 SER E O 1
ATOM 6539 N N . PRO E 1 151 ? 43.809 26.894 42.104 1.00 39.91 251 PRO E N 1
ATOM 6540 C CA . PRO E 1 151 ? 44.824 25.852 42.312 1.00 40.28 251 PRO E CA 1
ATOM 6541 C C . PRO E 1 151 ? 45.696 25.665 41.072 1.00 40.16 251 PRO E C 1
ATOM 6542 O O . PRO E 1 151 ? 46.898 25.418 41.174 1.00 39.31 251 PRO E O 1
ATOM 6546 N N . ASP E 1 152 ? 45.083 25.794 39.901 1.00 40.94 252 ASP E N 1
ATOM 6547 C CA . ASP E 1 152 ? 45.805 25.629 38.649 1.00 42.58 252 ASP E CA 1
ATOM 6548 C C . ASP E 1 152 ? 46.849 26.721 38.394 1.00 42.77 252 ASP E C 1
ATOM 6549 O O . ASP E 1 152 ? 47.888 26.457 37.786 1.00 42.79 252 ASP E O 1
ATOM 6554 N N . ASP E 1 153 ? 46.576 27.942 38.855 1.00 42.75 253 ASP E N 1
ATOM 6555 C CA . ASP E 1 153 ? 47.528 29.039 38.693 1.00 42.76 253 ASP E CA 1
ATOM 6556 C C . ASP E 1 153 ? 48.730 28.761 39.600 1.00 43.31 253 ASP E C 1
ATOM 6557 O O . ASP E 1 153 ? 49.882 28.936 39.199 1.00 42.92 253 ASP E O 1
ATOM 6562 N N . ARG E 1 154 ? 48.449 28.335 40.830 1.00 44.12 254 ARG E N 1
ATOM 6563 C CA . ARG E 1 154 ? 49.490 28.047 41.823 1.00 44.16 254 ARG E CA 1
ATOM 6564 C C . ARG E 1 154 ? 50.486 26.958 41.407 1.00 43.71 254 ARG E C 1
ATOM 6565 O O . ARG E 1 154 ? 51.694 27.134 41.568 1.00 43.27 254 ARG E O 1
ATOM 6573 N N . ARG E 1 155 ? 49.984 25.840 40.879 1.00 43.33 255 ARG E N 1
ATOM 6574 C CA . ARG E 1 155 ? 50.850 24.729 40.476 1.00 42.61 255 ARG E CA 1
ATOM 6575 C C . ARG E 1 155 ? 51.733 25.165 39.335 1.00 40.86 255 ARG E C 1
ATOM 6576 O O . ARG E 1 155 ? 52.932 24.857 39.290 1.00 40.48 255 ARG E O 1
ATOM 6584 N N . GLY E 1 156 ? 51.120 25.892 38.411 1.00 39.32 256 GLY E N 1
ATOM 6585 C CA . GLY E 1 156 ? 51.846 26.393 37.269 1.00 37.56 256 GLY E CA 1
ATOM 6586 C C . GLY E 1 156 ? 53.010 27.258 37.707 1.00 36.66 256 GLY E C 1
ATOM 6587 O O . GLY E 1 156 ? 54.147 26.931 37.410 1.00 36.87 256 GLY E O 1
ATOM 6588 N N . ILE E 1 157 ? 52.752 28.347 38.421 1.00 35.54 257 ILE E N 1
ATOM 6589 C CA . ILE E 1 157 ? 53.846 29.213 38.841 1.00 35.01 257 ILE E CA 1
ATOM 6590 C C . ILE E 1 157 ? 54.922 28.466 39.641 1.00 35.59 257 ILE E C 1
ATOM 6591 O O . ILE E 1 157 ? 56.123 28.669 39.435 1.00 35.37 257 ILE E O 1
ATOM 6596 N N . GLN E 1 158 ? 54.503 27.593 40.542 1.00 36.23 258 GLN E N 1
ATOM 6597 C CA . GLN E 1 158 ? 55.472 26.845 41.322 1.00 37.38 258 GLN E CA 1
ATOM 6598 C C . GLN E 1 158 ? 56.332 25.932 40.455 1.00 37.62 258 GLN E C 1
ATOM 6599 O O . GLN E 1 158 ? 57.547 25.903 40.619 1.00 37.79 258 GLN E O 1
ATOM 6605 N N . HIS E 1 159 ? 55.724 25.209 39.520 1.00 37.68 259 HIS E N 1
ATOM 6606 C CA . HIS E 1 159 ? 56.508 24.345 38.641 1.00 37.88 259 HIS E CA 1
ATOM 6607 C C . HIS E 1 159 ? 57.727 25.117 38.124 1.00 36.60 259 HIS E C 1
ATOM 6608 O O . HIS E 1 159 ? 58.859 24.651 38.195 1.00 36.65 259 HIS E O 1
ATOM 6615 N N . LEU E 1 160 ? 57.503 26.320 37.632 1.00 35.64 260 LEU E N 1
ATOM 6616 C CA . LEU E 1 160 ? 58.596 27.111 37.103 1.00 34.70 260 LEU E CA 1
ATOM 6617 C C . LEU E 1 160 ? 59.526 27.725 38.141 1.00 34.43 260 LEU E C 1
ATOM 6618 O O . LEU E 1 160 ? 60.716 27.847 37.878 1.00 34.53 260 LEU E O 1
ATOM 6623 N N . TYR E 1 161 ? 59.019 28.120 39.309 1.00 34.15 261 TYR E N 1
ATOM 6624 C CA . TYR E 1 161 ? 59.899 28.754 40.295 1.00 34.66 261 TYR E CA 1
ATOM 6625 C C . TYR E 1 161 ? 59.993 28.083 41.675 1.00 35.92 261 TYR E C 1
ATOM 6626 O O . TYR E 1 161 ? 60.779 28.531 42.525 1.00 35.53 261 TYR E O 1
ATOM 6635 N N . GLY E 1 162 ? 59.201 27.033 41.902 1.00 37.07 262 GLY E N 1
ATOM 6636 C CA . GLY E 1 162 ? 59.216 26.347 43.188 1.00 39.52 262 GLY E CA 1
ATOM 6637 C C . GLY E 1 162 ? 58.437 27.007 44.321 1.00 41.30 262 GLY E C 1
ATOM 6638 O O . GLY E 1 162 ? 57.780 28.034 44.140 1.00 40.72 262 GLY E O 1
ATOM 6639 N N . ARG E 1 163 ? 58.507 26.410 45.505 1.00 43.55 263 ARG E N 1
ATOM 6640 C CA . ARG E 1 163 ? 57.816 26.955 46.661 1.00 46.36 263 ARG E CA 1
ATOM 6641 C C . ARG E 1 163 ? 58.710 27.851 47.494 1.00 47.35 263 ARG E C 1
ATOM 6642 O O . ARG E 1 163 ? 59.915 27.959 47.247 1.00 47.52 263 ARG E O 1
ATOM 6650 N N . PRO E 1 164 ? 58.119 28.517 48.496 1.00 48.83 264 PRO E N 1
ATOM 6651 C CA . PRO E 1 164 ? 58.872 29.413 49.384 1.00 50.45 264 PRO E CA 1
ATOM 6652 C C . PRO E 1 164 ? 59.750 28.647 50.362 1.00 52.14 264 PRO E C 1
ATOM 6653 O O . PRO E 1 164 ? 59.270 27.776 51.090 1.00 52.89 264 PRO E O 1
ATOM 6657 N N . GLN E 1 165 ? 61.035 28.981 50.373 1.00 53.73 265 GLN E N 1
ATOM 6658 C CA . GLN E 1 165 ? 62.006 28.376 51.276 1.00 55.37 265 GLN E CA 1
ATOM 6659 C C . GLN E 1 165 ? 61.478 28.387 52.704 1.00 55.48 265 GLN E C 1
ATOM 6660 O O . GLN E 1 165 ? 61.020 29.435 53.157 1.00 56.48 265 GLN E O 1
ATOM 6667 N N . MET F 1 1 ? 137.748 105.419 91.685 1.00 53.22 101 MET F N 1
ATOM 6668 C CA . MET F 1 1 ? 137.731 105.710 90.214 1.00 52.59 101 MET F CA 1
ATOM 6669 C C . MET F 1 1 ? 138.335 104.591 89.380 1.00 50.61 101 MET F C 1
ATOM 6670 O O . MET F 1 1 ? 138.719 103.554 89.908 1.00 50.75 101 MET F O 1
ATOM 6675 N N . PHE F 1 2 ? 138.413 104.808 88.072 1.00 47.96 102 PHE F N 1
ATOM 6676 C CA . PHE F 1 2 ? 138.954 103.816 87.147 1.00 45.20 102 PHE F CA 1
ATOM 6677 C C . PHE F 1 2 ? 137.998 102.640 87.061 1.00 43.67 102 PHE F C 1
ATOM 6678 O O . PHE F 1 2 ? 137.966 101.746 87.926 1.00 42.96 102 PHE F O 1
ATOM 6686 N N . VAL F 1 3 ? 137.190 102.681 86.010 1.00 42.40 103 VAL F N 1
ATOM 6687 C CA . VAL F 1 3 ? 136.222 101.638 85.735 1.00 41.41 103 VAL F CA 1
ATOM 6688 C C . VAL F 1 3 ? 136.544 101.190 84.325 1.00 40.63 103 VAL F C 1
ATOM 6689 O O . VAL F 1 3 ? 136.849 102.009 83.461 1.00 39.79 103 VAL F O 1
ATOM 6693 N N . LEU F 1 4 ? 136.518 99.887 84.095 1.00 40.07 104 LEU F N 1
ATOM 6694 C CA . LEU F 1 4 ? 136.804 99.389 82.754 1.00 39.59 104 LEU F CA 1
ATOM 6695 C C . LEU F 1 4 ? 135.512 99.574 81.990 1.00 38.96 104 LEU F C 1
ATOM 6696 O O . LEU F 1 4 ? 134.470 99.090 82.412 1.00 39.34 104 LEU F O 1
ATOM 6701 N N . SER F 1 5 ? 135.584 100.291 80.879 1.00 38.79 105 SER F N 1
ATOM 6702 C CA . SER F 1 5 ? 134.411 100.569 80.067 1.00 39.23 105 SER F CA 1
ATOM 6703 C C . SER F 1 5 ? 134.779 100.882 78.627 1.00 38.59 105 SER F C 1
ATOM 6704 O O . SER F 1 5 ? 135.628 101.737 78.363 1.00 38.06 105 SER F O 1
ATOM 6707 N N . GLY F 1 6 ? 134.130 100.201 77.688 1.00 38.42 106 GLY F N 1
ATOM 6708 C CA . GLY F 1 6 ? 134.431 100.437 76.287 1.00 37.85 106 GLY F CA 1
ATOM 6709 C C . GLY F 1 6 ? 135.832 99.951 75.961 1.00 38.16 106 GLY F C 1
ATOM 6710 O O . GLY F 1 6 ? 136.438 100.365 74.962 1.00 38.58 106 GLY F O 1
ATOM 6711 N N . GLY F 1 7 ? 136.346 99.061 76.810 1.00 37.44 107 GLY F N 1
ATOM 6712 C CA . GLY F 1 7 ? 137.676 98.518 76.609 1.00 37.82 107 GLY F CA 1
ATOM 6713 C C . GLY F 1 7 ? 138.806 99.389 77.146 1.00 38.24 107 GLY F C 1
ATOM 6714 O O . GLY F 1 7 ? 139.978 98.990 77.105 1.00 37.95 107 GLY F O 1
ATOM 6715 N N . ARG F 1 8 ? 138.454 100.566 77.661 1.00 37.68 108 ARG F N 1
ATOM 6716 C CA . ARG F 1 8 ? 139.427 101.512 78.177 1.00 37.53 108 ARG F CA 1
ATOM 6717 C C . ARG F 1 8 ? 139.152 101.858 79.620 1.00 38.03 108 ARG F C 1
ATOM 6718 O O . ARG F 1 8 ? 138.003 101.949 80.013 1.00 38.98 108 ARG F O 1
ATOM 6726 N N . TRP F 1 9 ? 140.203 102.030 80.414 1.00 38.34 109 TRP F N 1
ATOM 6727 C CA . TRP F 1 9 ? 140.044 102.397 81.816 1.00 38.09 109 TRP F CA 1
ATOM 6728 C C . TRP F 1 9 ? 139.682 103.874 81.878 1.00 38.35 109 TRP F C 1
ATOM 6729 O O . TRP F 1 9 ? 140.458 104.729 81.466 1.00 38.26 109 TRP F O 1
ATOM 6740 N N . GLU F 1 10 ? 138.500 104.182 82.387 1.00 38.83 110 GLU F N 1
ATOM 6741 C CA . GLU F 1 10 ? 138.094 105.570 82.443 1.00 38.69 110 GLU F CA 1
ATOM 6742 C C . GLU F 1 10 ? 137.916 106.106 83.856 1.00 38.44 110 GLU F C 1
ATOM 6743 O O . GLU F 1 10 ? 137.725 105.353 84.816 1.00 37.49 110 GLU F O 1
ATOM 6749 N N . LYS F 1 11 ? 137.996 107.429 83.949 1.00 38.77 111 LYS F N 1
ATOM 6750 C CA . LYS F 1 11 ? 137.846 108.178 85.197 1.00 39.45 111 LYS F CA 1
ATOM 6751 C C . LYS F 1 11 ? 136.385 108.116 85.658 1.00 38.61 111 LYS F C 1
ATOM 6752 O O . LYS F 1 11 ? 135.486 108.227 84.832 1.00 38.43 111 LYS F O 1
ATOM 6758 N N . THR F 1 12 ? 136.153 107.981 86.963 1.00 38.22 112 THR F N 1
ATOM 6759 C CA . THR F 1 12 ? 134.797 107.937 87.512 1.00 38.46 112 THR F CA 1
ATOM 6760 C C . THR F 1 12 ? 134.446 109.237 88.256 1.00 38.15 112 THR F C 1
ATOM 6761 O O . THR F 1 12 ? 133.367 109.368 88.841 1.00 37.92 112 THR F O 1
ATOM 6765 N N . ASP F 1 13 ? 135.362 110.196 88.240 1.00 37.63 113 ASP F N 1
ATOM 6766 C CA . ASP F 1 13 ? 135.115 111.471 88.894 1.00 37.23 113 ASP F CA 1
ATOM 6767 C C . ASP F 1 13 ? 135.125 112.524 87.789 1.00 35.88 113 ASP F C 1
ATOM 6768 O O . ASP F 1 13 ? 136.174 112.831 87.219 1.00 35.95 113 ASP F O 1
ATOM 6773 N N . LEU F 1 14 ? 133.946 113.054 87.473 1.00 33.28 114 LEU F N 1
ATOM 6774 C CA . LEU F 1 14 ? 133.814 114.042 86.409 1.00 30.54 114 LEU F CA 1
ATOM 6775 C C . LEU F 1 14 ? 133.542 115.449 86.931 1.00 29.12 114 LEU F C 1
ATOM 6776 O O . LEU F 1 14 ? 133.157 115.642 88.080 1.00 28.58 114 LEU F O 1
ATOM 6781 N N . THR F 1 15 ? 133.751 116.430 86.064 1.00 26.79 115 THR F N 1
ATOM 6782 C CA . THR F 1 15 ? 133.524 117.822 86.408 1.00 25.19 115 THR F CA 1
ATOM 6783 C C . THR F 1 15 ? 132.366 118.394 85.593 1.00 24.29 115 THR F C 1
ATOM 6784 O O . THR F 1 15 ? 132.133 117.974 84.468 1.00 24.35 115 THR F O 1
ATOM 6788 N N . TYR F 1 16 ? 131.626 119.335 86.172 1.00 23.07 116 TYR F N 1
ATOM 6789 C CA . TYR F 1 16 ? 130.532 119.984 85.460 1.00 22.34 116 TYR F CA 1
ATOM 6790 C C . TYR F 1 16 ? 130.579 121.483 85.714 1.00 22.67 116 TYR F C 1
ATOM 6791 O O . TYR F 1 16 ? 131.080 121.926 86.745 1.00 22.45 116 TYR F O 1
ATOM 6800 N N . ARG F 1 17 ? 130.054 122.251 84.763 1.00 23.06 117 ARG F N 1
ATOM 6801 C CA . ARG F 1 17 ? 130.028 123.702 84.846 1.00 22.93 117 ARG F CA 1
ATOM 6802 C C . ARG F 1 17 ? 128.698 124.296 84.372 1.00 23.02 117 ARG F C 1
ATOM 6803 O O . ARG F 1 17 ? 128.158 123.914 83.342 1.00 21.88 117 ARG F O 1
ATOM 6811 N N . ILE F 1 18 ? 128.172 125.239 85.137 1.00 24.41 118 ILE F N 1
ATOM 6812 C CA . ILE F 1 18 ? 126.921 125.908 84.789 1.00 25.30 118 ILE F CA 1
ATOM 6813 C C . ILE F 1 18 ? 127.326 127.255 84.177 1.00 26.68 118 ILE F C 1
ATOM 6814 O O . ILE F 1 18 ? 127.832 128.144 84.871 1.00 26.52 118 ILE F O 1
ATOM 6819 N N . LEU F 1 19 ? 127.132 127.385 82.867 1.00 27.95 119 LEU F N 1
ATOM 6820 C CA . LEU F 1 19 ? 127.497 128.604 82.156 1.00 29.23 119 LEU F CA 1
ATOM 6821 C C . LEU F 1 19 ? 126.562 129.788 82.412 1.00 29.64 119 LEU F C 1
ATOM 6822 O O . LEU F 1 19 ? 127.002 130.847 82.860 1.00 30.81 119 LEU F O 1
ATOM 6827 N N . ARG F 1 20 ? 125.278 129.606 82.114 1.00 29.92 120 ARG F N 1
ATOM 6828 C CA . ARG F 1 20 ? 124.279 130.649 82.312 1.00 29.86 120 ARG F CA 1
ATOM 6829 C C . ARG F 1 20 ? 123.112 130.121 83.118 1.00 29.64 120 ARG F C 1
ATOM 6830 O O . ARG F 1 20 ? 122.769 128.937 83.028 1.00 29.85 120 ARG F O 1
ATOM 6838 N N . PHE F 1 21 ? 122.507 131.008 83.906 1.00 28.65 121 PHE F N 1
ATOM 6839 C CA . PHE F 1 21 ? 121.403 130.634 84.780 1.00 26.62 121 PHE F CA 1
ATOM 6840 C C . PHE F 1 21 ? 120.037 131.153 84.353 1.00 24.80 121 PHE F C 1
ATOM 6841 O O . PHE F 1 21 ? 119.945 132.152 83.654 1.00 25.21 121 PHE F O 1
ATOM 6849 N N . PRO F 1 22 ? 118.952 130.482 84.798 1.00 23.51 122 PRO F N 1
ATOM 6850 C CA . PRO F 1 22 ? 117.573 130.868 84.465 1.00 22.66 122 PRO F CA 1
ATOM 6851 C C . PRO F 1 22 ? 117.199 132.221 85.052 1.00 22.41 122 PRO F C 1
ATOM 6852 O O . PRO F 1 22 ? 117.829 132.688 86.003 1.00 22.09 122 PRO F O 1
ATOM 6856 N N . TRP F 1 23 ? 116.177 132.859 84.505 1.00 23.00 123 TRP F N 1
ATOM 6857 C CA . TRP F 1 23 ? 115.788 134.157 85.033 1.00 24.83 123 TRP F CA 1
ATOM 6858 C C . TRP F 1 23 ? 115.383 134.109 86.541 1.00 25.85 123 TRP F C 1
ATOM 6859 O O . TRP F 1 23 ? 115.911 134.868 87.362 1.00 26.18 123 TRP F O 1
ATOM 6870 N N . GLN F 1 24 ? 114.491 133.179 86.895 1.00 26.73 124 GLN F N 1
ATOM 6871 C CA . GLN F 1 24 ? 113.766 133.206 88.218 1.00 29.02 124 GLN F CA 1
ATOM 6872 C C . GLN F 1 24 ? 114.320 132.553 89.524 1.00 29.83 124 GLN F C 1
ATOM 6873 O O . GLN F 1 24 ? 113.682 132.653 90.589 1.00 30.91 124 GLN F O 1
ATOM 6879 N N . LEU F 1 25 ? 115.429 131.891 89.529 1.00 30.06 125 LEU F N 1
ATOM 6880 C CA . LEU F 1 25 ? 115.942 131.276 90.778 1.00 31.42 125 LEU F CA 1
ATOM 6881 C C . LEU F 1 25 ? 117.302 131.880 91.064 1.00 32.49 125 LEU F C 1
ATOM 6882 O O . LEU F 1 25 ? 117.987 132.333 90.156 1.00 32.99 125 LEU F O 1
ATOM 6887 N N . VAL F 1 26 ? 117.758 131.922 92.306 1.00 33.59 126 VAL F N 1
ATOM 6888 C CA . VAL F 1 26 ? 119.118 132.471 92.530 1.00 36.49 126 VAL F CA 1
ATOM 6889 C C . VAL F 1 26 ? 120.153 131.380 92.232 1.00 37.25 126 VAL F C 1
ATOM 6890 O O . VAL F 1 26 ? 119.864 130.176 92.379 1.00 37.30 126 VAL F O 1
ATOM 6894 N N . ARG F 1 27 ? 121.348 131.808 91.813 1.00 37.63 127 ARG F N 1
ATOM 6895 C CA . ARG F 1 27 ? 122.443 130.894 91.475 1.00 37.44 127 ARG F CA 1
ATOM 6896 C C . ARG F 1 27 ? 122.735 129.818 92.507 1.00 37.09 127 ARG F C 1
ATOM 6897 O O . ARG F 1 27 ? 122.971 128.667 92.158 1.00 37.05 127 ARG F O 1
ATOM 6905 N N . GLU F 1 28 ? 122.729 130.197 93.773 1.00 36.12 128 GLU F N 1
ATOM 6906 C CA . GLU F 1 28 ? 122.997 129.251 94.821 1.00 35.87 128 GLU F CA 1
ATOM 6907 C C . GLU F 1 28 ? 121.954 128.137 94.789 1.00 34.61 128 GLU F C 1
ATOM 6908 O O . GLU F 1 28 ? 122.285 126.977 95.021 1.00 33.96 128 GLU F O 1
ATOM 6914 N N . GLN F 1 29 ? 120.701 128.503 94.498 1.00 33.62 129 GLN F N 1
ATOM 6915 C CA . GLN F 1 29 ? 119.582 127.554 94.442 1.00 32.69 129 GLN F CA 1
ATOM 6916 C C . GLN F 1 29 ? 119.747 126.542 93.304 1.00 31.10 129 GLN F C 1
ATOM 6917 O O . GLN F 1 29 ? 119.450 125.360 93.437 1.00 29.78 129 GLN F O 1
ATOM 6923 N N . VAL F 1 30 ? 120.191 127.057 92.169 1.00 30.09 130 VAL F N 1
ATOM 6924 C CA . VAL F 1 30 ? 120.416 126.274 90.969 1.00 29.54 130 VAL F CA 1
ATOM 6925 C C . VAL F 1 30 ? 121.555 125.261 91.180 1.00 29.88 130 VAL F C 1
ATOM 6926 O O . VAL F 1 30 ? 121.438 124.082 90.810 1.00 29.39 130 VAL F O 1
ATOM 6930 N N . ARG F 1 31 ? 122.648 125.724 91.781 1.00 30.02 131 ARG F N 1
ATOM 6931 C CA . ARG F 1 31 ? 123.793 124.862 92.040 1.00 30.83 131 ARG F CA 1
ATOM 6932 C C . ARG F 1 31 ? 123.398 123.685 92.930 1.00 30.62 131 ARG F C 1
ATOM 6933 O O . ARG F 1 31 ? 123.768 122.525 92.657 1.00 29.44 131 ARG F O 1
ATOM 6941 N N . GLN F 1 32 ? 122.627 123.992 93.971 1.00 30.88 132 GLN F N 1
ATOM 6942 C CA . GLN F 1 32 ? 122.157 122.989 94.907 1.00 31.98 132 GLN F CA 1
ATOM 6943 C C . GLN F 1 32 ? 121.190 122.010 94.269 1.00 31.13 132 GLN F C 1
ATOM 6944 O O . GLN F 1 32 ? 121.182 120.816 94.595 1.00 30.82 132 GLN F O 1
ATOM 6950 N N . THR F 1 33 ? 120.352 122.518 93.375 1.00 29.50 133 THR F N 1
ATOM 6951 C CA . THR F 1 33 ? 119.391 121.667 92.713 1.00 27.83 133 THR F CA 1
ATOM 6952 C C . THR F 1 33 ? 120.107 120.778 91.705 1.00 26.97 133 THR F C 1
ATOM 6953 O O . THR F 1 33 ? 119.828 119.588 91.641 1.00 27.21 133 THR F O 1
ATOM 6957 N N . VAL F 1 34 ? 121.037 121.345 90.946 1.00 25.12 134 VAL F N 1
ATOM 6958 C CA . VAL F 1 34 ? 121.791 120.578 89.960 1.00 24.65 134 VAL F CA 1
ATOM 6959 C C . VAL F 1 34 ? 122.593 119.444 90.628 1.00 24.92 134 VAL F C 1
ATOM 6960 O O . VAL F 1 34 ? 122.694 118.335 90.103 1.00 24.87 134 VAL F O 1
ATOM 6964 N N . ALA F 1 35 ? 123.152 119.736 91.794 1.00 24.72 135 ALA F N 1
ATOM 6965 C CA . ALA F 1 35 ? 123.937 118.774 92.542 1.00 24.01 135 ALA F CA 1
ATOM 6966 C C . ALA F 1 35 ? 123.026 117.675 93.069 1.00 23.93 135 ALA F C 1
ATOM 6967 O O . ALA F 1 35 ? 123.391 116.494 93.056 1.00 24.13 135 ALA F O 1
ATOM 6969 N N . GLU F 1 36 ? 121.844 118.061 93.537 1.00 24.18 136 GLU F N 1
ATOM 6970 C CA . GLU F 1 36 ? 120.891 117.084 94.055 1.00 25.36 136 GLU F CA 1
ATOM 6971 C C . GLU F 1 36 ? 120.408 116.185 92.910 1.00 24.94 136 GLU F C 1
ATOM 6972 O O . GLU F 1 36 ? 120.091 115.021 93.113 1.00 25.48 136 GLU F O 1
ATOM 6978 N N . ALA F 1 37 ? 120.359 116.731 91.703 1.00 23.67 137 ALA F N 1
ATOM 6979 C CA . ALA F 1 37 ? 119.939 115.963 90.551 1.00 23.05 137 ALA F CA 1
ATOM 6980 C C . ALA F 1 37 ? 121.051 114.971 90.173 1.00 23.50 137 ALA F C 1
ATOM 6981 O O . ALA F 1 37 ? 120.795 113.808 89.882 1.00 21.98 137 ALA F O 1
ATOM 6983 N N . LEU F 1 38 ? 122.291 115.436 90.174 1.00 24.45 138 LEU F N 1
ATOM 6984 C CA . LEU F 1 38 ? 123.400 114.576 89.821 1.00 26.41 138 LEU F CA 1
ATOM 6985 C C . LEU F 1 38 ? 123.470 113.432 90.802 1.00 27.63 138 LEU F C 1
ATOM 6986 O O . LEU F 1 38 ? 123.762 112.288 90.455 1.00 27.60 138 LEU F O 1
ATOM 6991 N N . GLN F 1 39 ? 123.182 113.768 92.045 1.00 28.72 139 GLN F N 1
ATOM 6992 C CA . GLN F 1 39 ? 123.251 112.824 93.130 1.00 30.14 139 GLN F CA 1
ATOM 6993 C C . GLN F 1 39 ? 122.316 111.629 93.048 1.00 29.76 139 GLN F C 1
ATOM 6994 O O . GLN F 1 39 ? 122.627 110.584 93.613 1.00 29.47 139 GLN F O 1
ATOM 7000 N N . VAL F 1 40 ? 121.176 111.746 92.376 1.00 29.20 140 VAL F N 1
ATOM 7001 C CA . VAL F 1 40 ? 120.309 110.579 92.298 1.00 29.30 140 VAL F CA 1
ATOM 7002 C C . VAL F 1 40 ? 120.986 109.524 91.410 1.00 28.65 140 VAL F C 1
ATOM 7003 O O . VAL F 1 40 ? 120.694 108.324 91.517 1.00 28.77 140 VAL F O 1
ATOM 7007 N N . TRP F 1 41 ? 121.899 109.975 90.549 1.00 27.31 141 TRP F N 1
ATOM 7008 C CA . TRP F 1 41 ? 122.627 109.068 89.665 1.00 27.01 141 TRP F CA 1
ATOM 7009 C C . TRP F 1 41 ? 123.904 108.561 90.315 1.00 27.56 141 TRP F C 1
ATOM 7010 O O . TRP F 1 41 ? 124.220 107.375 90.232 1.00 28.59 141 TRP F O 1
ATOM 7021 N N . SER F 1 42 ? 124.648 109.440 90.965 1.00 27.24 142 SER F N 1
ATOM 7022 C CA . SER F 1 42 ? 125.860 108.976 91.577 1.00 28.29 142 SER F CA 1
ATOM 7023 C C . SER F 1 42 ? 125.543 107.955 92.660 1.00 29.22 142 SER F C 1
ATOM 7024 O O . SER F 1 42 ? 126.426 107.261 93.153 1.00 27.98 142 SER F O 1
ATOM 7027 N N . GLU F 1 43 ? 124.271 107.837 93.021 1.00 31.15 143 GLU F N 1
ATOM 7028 C CA . GLU F 1 43 ? 123.884 106.864 94.044 1.00 32.43 143 GLU F CA 1
ATOM 7029 C C . GLU F 1 43 ? 123.674 105.465 93.482 1.00 31.87 143 GLU F C 1
ATOM 7030 O O . GLU F 1 43 ? 123.680 104.504 94.243 1.00 32.81 143 GLU F O 1
ATOM 7036 N N . VAL F 1 44 ? 123.486 105.347 92.168 1.00 30.46 144 VAL F N 1
ATOM 7037 C CA . VAL F 1 44 ? 123.280 104.034 91.535 1.00 29.47 144 VAL F CA 1
ATOM 7038 C C . VAL F 1 44 ? 124.400 103.690 90.540 1.00 29.20 144 VAL F C 1
ATOM 7039 O O . VAL F 1 44 ? 124.368 102.650 89.878 1.00 28.68 144 VAL F O 1
ATOM 7043 N N . THR F 1 45 ? 125.375 104.588 90.432 1.00 29.01 145 THR F N 1
ATOM 7044 C CA . THR F 1 45 ? 126.497 104.379 89.535 1.00 29.93 145 THR F CA 1
ATOM 7045 C C . THR F 1 45 ? 127.730 104.685 90.364 1.00 30.55 145 THR F C 1
ATOM 7046 O O . THR F 1 45 ? 127.614 105.164 91.486 1.00 30.86 145 THR F O 1
ATOM 7050 N N . PRO F 1 46 ? 128.928 104.422 89.822 1.00 30.55 146 PRO F N 1
ATOM 7051 C CA . PRO F 1 46 ? 130.157 104.691 90.567 1.00 31.02 146 PRO F CA 1
ATOM 7052 C C . PRO F 1 46 ? 130.630 106.125 90.423 1.00 30.96 146 PRO F C 1
ATOM 7053 O O . PRO F 1 46 ? 131.529 106.570 91.139 1.00 32.31 146 PRO F O 1
ATOM 7057 N N . LEU F 1 47 ? 130.004 106.841 89.502 1.00 29.99 147 LEU F N 1
ATOM 7058 C CA . LEU F 1 47 ? 130.351 108.220 89.209 1.00 29.30 147 LEU F CA 1
ATOM 7059 C C . LEU F 1 47 ? 130.321 109.215 90.367 1.00 29.22 147 LEU F C 1
ATOM 7060 O O . LEU F 1 47 ? 129.683 108.999 91.400 1.00 28.78 147 LEU F O 1
ATOM 7065 N N . THR F 1 48 ? 131.021 110.323 90.148 1.00 29.61 148 THR F N 1
ATOM 7066 C CA . THR F 1 48 ? 131.133 111.411 91.112 1.00 30.49 148 THR F CA 1
ATOM 7067 C C . THR F 1 48 ? 131.113 112.747 90.377 1.00 31.04 148 THR F C 1
ATOM 7068 O O . THR F 1 48 ? 131.597 112.856 89.245 1.00 31.15 148 THR F O 1
ATOM 7072 N N . PHE F 1 49 ? 130.568 113.776 91.017 1.00 30.79 149 PHE F N 1
ATOM 7073 C CA . PHE F 1 49 ? 130.478 115.081 90.368 1.00 30.00 149 PHE F CA 1
ATOM 7074 C C . PHE F 1 49 ? 131.078 116.218 91.192 1.00 30.51 149 PHE F C 1
ATOM 7075 O O . PHE F 1 49 ? 130.907 116.283 92.406 1.00 31.31 149 PHE F O 1
ATOM 7083 N N . THR F 1 50 ? 131.797 117.108 90.517 1.00 30.39 150 THR F N 1
ATOM 7084 C CA . THR F 1 50 ? 132.468 118.232 91.159 1.00 30.19 150 THR F CA 1
ATOM 7085 C C . THR F 1 50 ? 132.241 119.472 90.304 1.00 30.17 150 THR F C 1
ATOM 7086 O O . THR F 1 50 ? 132.495 119.449 89.102 1.00 29.62 150 THR F O 1
ATOM 7090 N N . GLU F 1 51 ? 131.755 120.552 90.910 1.00 30.14 151 GLU F N 1
ATOM 7091 C CA . GLU F 1 51 ? 131.510 121.770 90.154 1.00 30.65 151 GLU F CA 1
ATOM 7092 C C . GLU F 1 51 ? 132.775 122.620 89.949 1.00 30.57 151 GLU F C 1
ATOM 7093 O O . GLU F 1 51 ? 133.615 122.722 90.837 1.00 29.78 151 GLU F O 1
ATOM 7099 N N . VAL F 1 52 ? 132.909 123.207 88.761 1.00 31.48 152 VAL F N 1
ATOM 7100 C CA . VAL F 1 52 ? 134.048 124.072 88.425 1.00 31.27 152 VAL F CA 1
ATOM 7101 C C . VAL F 1 52 ? 133.462 125.372 87.892 1.00 31.24 152 VAL F C 1
ATOM 7102 O O . VAL F 1 52 ? 132.305 125.402 87.498 1.00 29.43 152 VAL F O 1
ATOM 7106 N N . HIS F 1 53 ? 134.266 126.435 87.867 1.00 33.26 153 HIS F N 1
ATOM 7107 C CA . HIS F 1 53 ? 133.785 127.746 87.429 1.00 34.44 153 HIS F CA 1
ATOM 7108 C C . HIS F 1 53 ? 134.549 128.441 86.291 1.00 34.62 153 HIS F C 1
ATOM 7109 O O . HIS F 1 53 ? 134.526 129.672 86.173 1.00 35.56 153 HIS F O 1
ATOM 7116 N N . GLU F 1 54 ? 135.239 127.663 85.468 1.00 34.64 154 GLU F N 1
ATOM 7117 C CA . GLU F 1 54 ? 135.969 128.215 84.336 1.00 35.12 154 GLU F CA 1
ATOM 7118 C C . GLU F 1 54 ? 136.439 127.059 83.490 1.00 34.00 154 GLU F C 1
ATOM 7119 O O . GLU F 1 54 ? 136.375 125.914 83.922 1.00 33.68 154 GLU F O 1
ATOM 7125 N N . GLY F 1 55 ? 136.890 127.348 82.279 1.00 33.16 155 GLY F N 1
ATOM 7126 C CA . GLY F 1 55 ? 137.353 126.286 81.406 1.00 32.03 155 GLY F CA 1
ATOM 7127 C C . GLY F 1 55 ? 136.210 125.377 81.030 1.00 31.79 155 GLY F C 1
ATOM 7128 O O . GLY F 1 55 ? 135.060 125.672 81.334 1.00 31.65 155 GLY F O 1
ATOM 7129 N N . ARG F 1 56 ? 136.524 124.273 80.361 1.00 31.65 156 ARG F N 1
ATOM 7130 C CA . ARG F 1 56 ? 135.518 123.307 79.929 1.00 31.58 156 ARG F CA 1
ATOM 7131 C C . ARG F 1 56 ? 135.474 122.106 80.877 1.00 31.43 156 ARG F C 1
ATOM 7132 O O . ARG F 1 56 ? 136.517 121.569 81.250 1.00 32.34 156 ARG F O 1
ATOM 7140 N N . ALA F 1 57 ? 134.266 121.690 81.251 1.00 30.06 157 ALA F N 1
ATOM 7141 C CA . ALA F 1 57 ? 134.054 120.558 82.151 1.00 29.11 157 ALA F CA 1
ATOM 7142 C C . ALA F 1 57 ? 133.610 119.316 81.372 1.00 28.46 157 ALA F C 1
ATOM 7143 O O . ALA F 1 57 ? 133.402 119.378 80.171 1.00 28.48 157 ALA F O 1
ATOM 7145 N N . ASP F 1 58 ? 133.457 118.190 82.055 1.00 28.50 158 ASP F N 1
ATOM 7146 C CA . ASP F 1 58 ? 133.027 116.969 81.380 1.00 28.87 158 ASP F CA 1
ATOM 7147 C C . ASP F 1 58 ? 131.574 117.106 80.965 1.00 28.51 158 ASP F C 1
ATOM 7148 O O . ASP F 1 58 ? 131.133 116.503 79.980 1.00 28.79 158 ASP F O 1
ATOM 7153 N N . ILE F 1 59 ? 130.839 117.894 81.747 1.00 27.29 159 ILE F N 1
ATOM 7154 C CA . ILE F 1 59 ? 129.432 118.166 81.519 1.00 26.24 159 ILE F CA 1
ATOM 7155 C C . ILE F 1 59 ? 129.240 119.689 81.488 1.00 26.34 159 ILE F C 1
ATOM 7156 O O . ILE F 1 59 ? 129.517 120.397 82.463 1.00 26.28 159 ILE F O 1
ATOM 7161 N N . MET F 1 60 ? 128.771 120.187 80.351 1.00 26.35 160 MET F N 1
ATOM 7162 C CA . MET F 1 60 ? 128.561 121.615 80.173 1.00 26.29 160 MET F CA 1
ATOM 7163 C C . MET F 1 60 ? 127.068 121.935 80.139 1.00 26.14 160 MET F C 1
ATOM 7164 O O . MET F 1 60 ? 126.370 121.621 79.165 1.00 26.06 160 MET F O 1
ATOM 7169 N N . ILE F 1 61 ? 126.615 122.568 81.222 1.00 26.34 161 ILE F N 1
ATOM 7170 C CA . ILE F 1 61 ? 125.236 122.967 81.467 1.00 26.16 161 ILE F CA 1
ATOM 7171 C C . ILE F 1 61 ? 124.967 124.422 81.097 1.00 27.96 161 ILE F C 1
ATOM 7172 O O . ILE F 1 61 ? 125.705 125.320 81.512 1.00 29.04 161 ILE F O 1
ATOM 7177 N N . ASP F 1 62 ? 123.909 124.665 80.326 1.00 28.72 162 ASP F N 1
ATOM 7178 C CA . ASP F 1 62 ? 123.571 126.037 79.934 1.00 29.37 162 ASP F CA 1
ATOM 7179 C C . ASP F 1 62 ? 122.071 126.300 79.793 1.00 28.79 162 ASP F C 1
ATOM 7180 O O . ASP F 1 62 ? 121.263 125.396 79.613 1.00 27.94 162 ASP F O 1
ATOM 7185 N N . PHE F 1 63 ? 121.705 127.564 79.916 1.00 29.19 163 PHE F N 1
ATOM 7186 C CA . PHE F 1 63 ? 120.316 127.976 79.778 1.00 30.38 163 PHE F CA 1
ATOM 7187 C C . PHE F 1 63 ? 120.259 128.976 78.565 1.00 31.42 163 PHE F C 1
ATOM 7188 O O . PHE F 1 63 ? 120.977 129.988 78.537 1.00 31.90 163 PHE F O 1
ATOM 7196 N N . ALA F 1 64 ? 119.419 128.683 77.544 1.00 32.63 164 ALA F N 1
ATOM 7197 C CA . ALA F 1 64 ? 119.286 129.549 76.318 1.00 33.67 164 ALA F CA 1
ATOM 7198 C C . ALA F 1 64 ? 117.915 129.372 75.636 1.00 34.48 164 ALA F C 1
ATOM 7199 O O . ALA F 1 64 ? 117.105 128.519 76.030 1.00 33.60 164 ALA F O 1
ATOM 7201 N N . ARG F 1 65 ? 117.710 130.181 74.612 1.00 36.33 165 ARG F N 1
ATOM 7202 C CA . ARG F 1 65 ? 116.452 130.217 73.883 1.00 38.52 165 ARG F CA 1
ATOM 7203 C C . ARG F 1 65 ? 116.584 129.793 72.483 1.00 38.52 165 ARG F C 1
ATOM 7204 O O . ARG F 1 65 ? 117.702 129.751 71.931 1.00 38.41 165 ARG F O 1
ATOM 7212 N N . TYR F 1 66 ? 115.612 129.979 71.966 1.00 39.51 166 TYR F N 1
ATOM 7213 C CA . TYR F 1 66 ? 115.605 129.658 70.531 1.00 40.87 166 TYR F CA 1
ATOM 7214 C C . TYR F 1 66 ? 116.909 129.946 69.904 1.00 41.95 166 TYR F C 1
ATOM 7215 O O . TYR F 1 66 ? 117.416 131.043 69.892 1.00 44.23 166 TYR F O 1
ATOM 7224 N N . TRP F 1 67 ? 117.479 129.030 69.338 1.00 40.80 167 TRP F N 1
ATOM 7225 C CA . TRP F 1 67 ? 118.722 129.306 68.690 1.00 39.68 167 TRP F CA 1
ATOM 7226 C C . TRP F 1 67 ? 119.887 129.722 69.498 1.00 38.27 167 TRP F C 1
ATOM 7227 O O . TRP F 1 67 ? 120.233 130.915 69.533 1.00 37.65 167 TRP F O 1
ATOM 7238 N N . HIS F 1 68 ? 120.659 128.667 70.027 1.00 37.24 168 HIS F N 1
ATOM 7239 C CA . HIS F 1 68 ? 121.923 128.966 70.642 1.00 36.75 168 HIS F CA 1
ATOM 7240 C C . HIS F 1 68 ? 123.183 128.174 70.319 1.00 37.10 168 HIS F C 1
ATOM 7241 O O . HIS F 1 68 ? 123.844 127.652 71.216 1.00 36.45 168 HIS F O 1
ATOM 7248 N N . GLY F 1 69 ? 123.365 128.101 69.144 1.00 37.97 169 GLY F N 1
ATOM 7249 C CA . GLY F 1 69 ? 124.674 127.506 68.819 1.00 38.70 169 GLY F CA 1
ATOM 7250 C C . GLY F 1 69 ? 124.656 126.099 68.287 1.00 39.33 169 GLY F C 1
ATOM 7251 O O . GLY F 1 69 ? 125.689 125.566 67.930 1.00 39.84 169 GLY F O 1
ATOM 7252 N N . ASP F 1 70 ? 123.502 125.473 68.240 1.00 39.09 170 ASP F N 1
ATOM 7253 C CA . ASP F 1 70 ? 123.480 124.135 67.701 1.00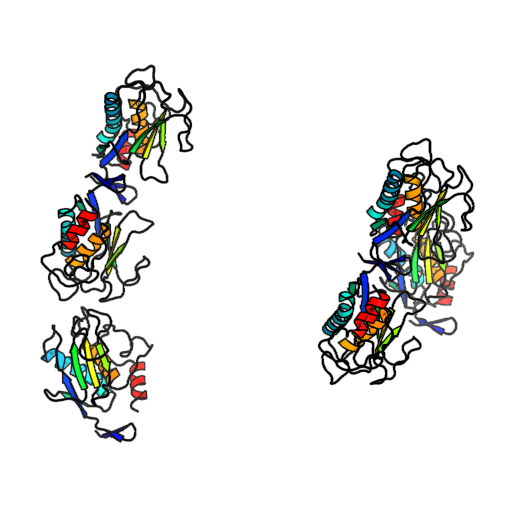 39.52 170 ASP F CA 1
ATOM 7254 C C . ASP F 1 70 ? 122.239 123.962 66.825 1.00 40.09 170 ASP F C 1
ATOM 7255 O O . ASP F 1 70 ? 121.477 124.914 66.628 1.00 40.62 170 ASP F O 1
ATOM 7260 N N . ASN F 1 71 ? 122.034 122.764 66.299 1.00 39.64 171 ASN F N 1
ATOM 7261 C CA . ASN F 1 71 ? 120.901 122.509 65.423 1.00 39.91 171 ASN F CA 1
ATOM 7262 C C . ASN F 1 71 ? 119.690 122.018 66.168 1.00 38.88 171 ASN F C 1
ATOM 7263 O O . ASN F 1 71 ? 118.769 121.468 65.559 1.00 38.47 171 ASN F O 1
ATOM 7268 N N . LEU F 1 72 ? 119.694 122.221 67.482 1.00 37.62 172 LEU F N 1
ATOM 7269 C CA . LEU F 1 72 ? 118.563 121.835 68.324 1.00 36.52 172 LEU F CA 1
ATOM 7270 C C . LEU F 1 72 ? 117.990 123.124 68.931 1.00 35.09 172 LEU F C 1
ATOM 7271 O O . LEU F 1 72 ? 118.175 123.400 70.115 1.00 35.02 172 LEU F O 1
ATOM 7276 N N . PRO F 1 73 ? 117.295 123.940 68.114 1.00 33.87 173 PRO F N 1
ATOM 7277 C CA . PRO F 1 73 ? 116.703 125.208 68.579 1.00 32.66 173 PRO F CA 1
ATOM 7278 C C . PRO F 1 73 ? 115.568 125.003 69.579 1.00 31.32 173 PRO F C 1
ATOM 7279 O O . PRO F 1 73 ? 114.779 124.053 69.449 1.00 30.18 173 PRO F O 1
ATOM 7283 N N . PHE F 1 74 ? 115.492 125.875 70.588 1.00 29.57 174 PHE F N 1
ATOM 7284 C CA . PHE F 1 74 ? 114.415 125.751 71.560 1.00 28.03 174 PHE F CA 1
ATOM 7285 C C . PHE F 1 74 ? 113.151 126.415 71.007 1.00 28.03 174 PHE F C 1
ATOM 7286 O O . PHE F 1 74 ? 113.199 127.162 70.030 1.00 28.40 174 PHE F O 1
ATOM 7294 N N . ASP F 1 75 ? 112.013 126.138 71.632 1.00 27.67 175 ASP F N 1
ATOM 7295 C CA . ASP F 1 75 ? 110.727 126.632 71.143 1.00 26.54 175 ASP F CA 1
ATOM 7296 C C . ASP F 1 75 ? 109.919 127.563 72.017 1.00 25.99 175 ASP F C 1
ATOM 7297 O O . ASP F 1 75 ? 108.724 127.625 71.839 1.00 25.96 175 ASP F O 1
ATOM 7302 N N . GLY F 1 76 ? 110.533 128.273 72.959 1.00 25.61 176 GLY F N 1
ATOM 7303 C CA . GLY F 1 76 ? 109.749 129.163 73.796 1.00 24.26 176 GLY F CA 1
ATOM 7304 C C . GLY F 1 76 ? 109.017 128.435 74.907 1.00 24.98 176 GLY F C 1
ATOM 7305 O O . GLY F 1 76 ? 109.236 127.243 75.091 1.00 23.93 176 GLY F O 1
ATOM 7306 N N . PRO F 1 77 ? 108.102 129.110 75.638 1.00 25.86 177 PRO F N 1
ATOM 7307 C CA . PRO F 1 77 ? 107.352 128.496 76.746 1.00 25.41 177 PRO F CA 1
ATOM 7308 C C . PRO F 1 77 ? 106.784 127.133 76.420 1.00 25.66 177 PRO F C 1
ATOM 7309 O O . PRO F 1 77 ? 106.176 126.957 75.368 1.00 25.66 177 PRO F O 1
ATOM 7313 N N . GLY F 1 78 ? 106.985 126.180 77.331 1.00 25.14 178 GLY F N 1
ATOM 7314 C CA . GLY F 1 78 ? 106.493 124.830 77.133 1.00 23.45 178 GLY F CA 1
ATOM 7315 C C . GLY F 1 78 ? 107.177 124.052 76.019 1.00 23.71 178 GLY F C 1
ATOM 7316 O O . GLY F 1 78 ? 108.245 124.432 75.536 1.00 22.85 178 GLY F O 1
ATOM 7317 N N . GLY F 1 79 ? 106.554 122.953 75.597 1.00 23.88 179 GLY F N 1
ATOM 7318 C CA . GLY F 1 79 ? 107.135 122.133 74.548 1.00 23.06 179 GLY F CA 1
ATOM 7319 C C . GLY F 1 79 ? 108.397 121.491 75.078 1.00 23.31 179 GLY F C 1
ATOM 7320 O O . GLY F 1 79 ? 108.367 120.890 76.148 1.00 23.16 179 GLY F O 1
ATOM 7321 N N . ILE F 1 80 ? 109.501 121.612 74.345 1.00 23.11 180 ILE F N 1
ATOM 7322 C CA . ILE F 1 80 ? 110.771 121.049 74.789 1.00 23.17 180 ILE F CA 1
ATOM 7323 C C . ILE F 1 80 ? 111.290 121.898 75.942 1.00 22.99 180 ILE F C 1
ATOM 7324 O O . ILE F 1 80 ? 111.339 123.120 75.826 1.00 23.33 180 ILE F O 1
ATOM 7329 N N . LEU F 1 81 ? 111.687 121.263 77.042 1.00 21.57 181 LEU F N 1
ATOM 7330 C CA . LEU F 1 81 ? 112.181 121.997 78.213 1.00 20.53 181 LEU F CA 1
ATOM 7331 C C . LEU F 1 81 ? 113.695 122.006 78.306 1.00 20.98 181 LEU F C 1
ATOM 7332 O O . LEU F 1 81 ? 114.272 122.862 78.953 1.00 21.77 181 LEU F O 1
ATOM 7337 N N . ALA F 1 82 ? 114.341 121.044 77.663 1.00 21.53 182 ALA F N 1
ATOM 7338 C CA . ALA F 1 82 ? 115.784 120.953 77.728 1.00 21.66 182 ALA F CA 1
ATOM 7339 C C . ALA F 1 82 ? 116.248 119.788 76.864 1.00 22.10 182 ALA F C 1
ATOM 7340 O O . ALA F 1 82 ? 115.430 119.076 76.279 1.00 22.01 182 ALA F O 1
ATOM 7342 N N . HIS F 1 83 ? 117.557 119.601 76.774 1.00 22.07 183 HIS F N 1
ATOM 7343 C CA . HIS F 1 83 ? 118.090 118.481 76.015 1.00 23.62 183 HIS F CA 1
ATOM 7344 C C . HIS F 1 83 ? 119.581 118.321 76.216 1.00 23.87 183 HIS F C 1
ATOM 7345 O O . HIS F 1 83 ? 120.273 119.272 76.559 1.00 23.34 183 HIS F O 1
ATOM 7352 N N . ALA F 1 84 ? 120.066 117.107 76.012 1.00 25.06 184 ALA F N 1
ATOM 7353 C CA . ALA F 1 84 ? 121.474 116.811 76.203 1.00 27.96 184 ALA F CA 1
ATOM 7354 C C . ALA F 1 84 ? 122.002 116.153 74.963 1.00 30.62 184 ALA F C 1
ATOM 7355 O O . ALA F 1 84 ? 121.320 115.345 74.346 1.00 31.92 184 ALA F O 1
ATOM 7357 N N . PHE F 1 85 ? 123.219 116.488 74.582 1.00 32.57 185 PHE F N 1
ATOM 7358 C CA . PHE F 1 85 ? 123.774 115.868 73.401 1.00 35.02 185 PHE F CA 1
ATOM 7359 C C . PHE F 1 85 ? 125.295 115.802 73.485 1.00 36.18 185 PHE F C 1
ATOM 7360 O O . PHE F 1 85 ? 125.906 116.395 74.384 1.00 35.22 185 PHE F O 1
ATOM 7368 N N . PHE F 1 86 ? 125.910 115.081 72.549 1.00 37.69 186 PHE F N 1
ATOM 7369 C CA . PHE F 1 86 ? 127.359 114.952 72.562 1.00 39.59 186 PHE F CA 1
ATOM 7370 C C . PHE F 1 86 ? 128.005 115.623 71.362 1.00 40.44 186 PHE F C 1
ATOM 7371 O O . PHE F 1 86 ? 128.016 115.074 70.265 1.00 40.72 186 PHE F O 1
ATOM 7379 N N . PRO F 1 87 ? 128.553 116.830 71.550 1.00 41.80 187 PRO F N 1
ATOM 7380 C CA . PRO F 1 87 ? 129.174 117.476 70.392 1.00 43.16 187 PRO F CA 1
ATOM 7381 C C . PRO F 1 87 ? 130.350 116.631 69.884 1.00 44.74 187 PRO F C 1
ATOM 7382 O O . PRO F 1 87 ? 131.033 115.934 70.659 1.00 43.95 187 PRO F O 1
ATOM 7386 N N . LYS F 1 88 ? 130.565 116.662 68.575 1.00 46.85 188 LYS F N 1
ATOM 7387 C CA . LYS F 1 88 ? 131.633 115.864 67.988 1.00 48.46 188 LYS F CA 1
ATOM 7388 C C . LYS F 1 88 ? 132.977 116.542 68.162 1.00 48.51 188 LYS F C 1
ATOM 7389 O O . LYS F 1 88 ? 134.010 115.885 68.322 1.00 48.56 188 LYS F O 1
ATOM 7395 N N . THR F 1 89 ? 132.941 117.870 68.164 1.00 48.58 189 THR F N 1
ATOM 7396 C CA . THR F 1 89 ? 134.151 118.680 68.272 1.00 49.09 189 THR F CA 1
ATOM 7397 C C . THR F 1 89 ? 134.650 118.980 69.697 1.00 48.68 189 THR F C 1
ATOM 7398 O O . THR F 1 89 ? 135.448 119.905 69.888 1.00 49.15 189 THR F O 1
ATOM 7402 N N . HIS F 1 90 ? 134.181 118.209 70.684 1.00 47.47 190 HIS F N 1
ATOM 7403 C CA . HIS F 1 90 ? 134.587 118.373 72.081 1.00 45.70 190 HIS F CA 1
ATOM 7404 C C . HIS F 1 90 ? 134.183 117.136 72.849 1.00 44.88 190 HIS F C 1
ATOM 7405 O O . HIS F 1 90 ? 133.123 116.573 72.602 1.00 44.94 190 HIS F O 1
ATOM 7412 N N . ARG F 1 91 ? 135.030 116.707 73.776 1.00 44.10 191 ARG F N 1
ATOM 7413 C CA . ARG F 1 91 ? 134.722 115.556 74.624 1.00 43.27 191 ARG F CA 1
ATOM 7414 C C . ARG F 1 91 ? 134.075 116.067 75.926 1.00 40.94 191 ARG F C 1
ATOM 7415 O O . ARG F 1 91 ? 134.723 116.370 76.928 1.00 40.57 191 ARG F O 1
ATOM 7423 N N . GLU F 1 92 ? 132.761 116.182 75.854 1.00 38.71 192 GLU F N 1
ATOM 7424 C CA . GLU F 1 92 ? 131.969 116.659 76.952 1.00 35.98 192 GLU F CA 1
ATOM 7425 C C . GLU F 1 92 ? 130.532 116.364 76.593 1.00 34.70 192 GLU F C 1
ATOM 7426 O O . GLU F 1 92 ? 130.191 116.208 75.420 1.00 34.40 192 GLU F O 1
ATOM 7432 N N . GLY F 1 93 ? 129.698 116.247 77.612 1.00 32.71 193 GLY F N 1
ATOM 7433 C CA . GLY F 1 93 ? 128.287 116.055 77.377 1.00 30.81 193 GLY F CA 1
ATOM 7434 C C . GLY F 1 93 ? 127.717 117.444 77.637 1.00 29.95 193 GLY F C 1
ATOM 7435 O O . GLY F 1 93 ? 128.034 118.057 78.665 1.00 29.11 193 GLY F O 1
ATOM 7436 N N . ASP F 1 94 ? 126.922 117.966 76.708 1.00 29.19 194 ASP F N 1
ATOM 7437 C CA . ASP F 1 94 ? 126.314 119.284 76.879 1.00 28.34 194 ASP F CA 1
ATOM 7438 C C . ASP F 1 94 ? 124.872 119.150 77.355 1.00 27.17 194 ASP F C 1
ATOM 7439 O O . ASP F 1 94 ? 124.117 118.332 76.814 1.00 26.81 194 ASP F O 1
ATOM 7444 N N . VAL F 1 95 ? 124.479 119.938 78.356 1.00 24.59 195 VAL F N 1
ATOM 7445 C CA . VAL F 1 95 ? 123.085 119.903 78.827 1.00 22.64 195 VAL F CA 1
ATOM 7446 C C . VAL F 1 95 ? 122.479 121.310 78.801 1.00 22.01 195 VAL F C 1
ATOM 7447 O O . VAL F 1 95 ? 122.883 122.194 79.551 1.00 21.74 195 VAL F O 1
ATOM 7451 N N . HIS F 1 96 ? 121.501 121.511 77.931 1.00 21.75 196 HIS F N 1
ATOM 7452 C CA . HIS F 1 96 ? 120.857 122.815 77.795 1.00 21.16 196 HIS F CA 1
ATOM 7453 C C . HIS F 1 96 ? 119.406 122.852 78.247 1.00 20.18 196 HIS F C 1
ATOM 7454 O O . HIS F 1 96 ? 118.603 121.982 77.903 1.00 20.08 196 HIS F O 1
ATOM 7461 N N . PHE F 1 97 ? 119.087 123.883 79.019 1.00 19.25 197 PHE F N 1
ATOM 7462 C CA . PHE F 1 97 ? 117.747 124.082 79.540 1.00 18.79 197 PHE F CA 1
ATOM 7463 C C . PHE F 1 97 ? 117.151 125.243 78.790 1.00 18.95 197 PHE F C 1
ATOM 7464 O O . PHE F 1 97 ? 117.821 126.235 78.566 1.00 20.40 197 PHE F O 1
ATOM 7472 N N . ASP F 1 98 ? 115.904 125.113 78.372 1.00 18.31 198 ASP F N 1
ATOM 7473 C CA . ASP F 1 98 ? 115.244 126.182 77.654 1.00 18.13 198 ASP F CA 1
ATOM 7474 C C . ASP F 1 98 ? 115.005 127.342 78.621 1.00 19.03 198 ASP F C 1
ATOM 7475 O O . ASP F 1 98 ? 114.248 127.225 79.582 1.00 19.21 198 ASP F O 1
ATOM 7480 N N . TYR F 1 99 ? 115.649 128.467 78.351 1.00 19.49 199 TYR F N 1
ATOM 7481 C CA . TYR F 1 99 ? 115.513 129.671 79.172 1.00 19.91 199 TYR F CA 1
ATOM 7482 C C . TYR F 1 99 ? 114.067 130.219 79.267 1.00 20.73 199 TYR F C 1
ATOM 7483 O O . TYR F 1 99 ? 113.713 130.890 80.237 1.00 21.76 199 TYR F O 1
ATOM 7492 N N . ASP F 1 100 ? 113.231 129.930 78.272 1.00 21.18 200 ASP F N 1
ATOM 7493 C CA . ASP F 1 100 ? 111.873 130.430 78.295 1.00 20.96 200 ASP F CA 1
ATOM 7494 C C . ASP F 1 100 ? 110.888 129.716 79.216 1.00 20.67 200 ASP F C 1
ATOM 7495 O O . ASP F 1 100 ? 109.751 130.155 79.347 1.00 21.34 200 ASP F O 1
ATOM 7500 N N . GLU F 1 101 ? 111.291 128.631 79.864 1.00 20.38 201 GLU F N 1
ATOM 7501 C CA . GLU F 1 101 ? 110.369 127.972 80.794 1.00 19.34 201 GLU F CA 1
ATOM 7502 C C . GLU F 1 101 ? 110.363 128.793 82.091 1.00 18.76 201 GLU F C 1
ATOM 7503 O O . GLU F 1 101 ? 111.283 129.560 82.336 1.00 18.64 201 GLU F O 1
ATOM 7509 N N . THR F 1 102 ? 109.328 128.663 82.910 1.00 18.94 202 THR F N 1
ATOM 7510 C CA . THR F 1 102 ? 109.328 129.368 84.193 1.00 18.97 202 THR F CA 1
ATOM 7511 C C . THR F 1 102 ? 109.898 128.339 85.179 1.00 18.42 202 THR F C 1
ATOM 7512 O O . THR F 1 102 ? 109.163 127.579 85.800 1.00 17.94 202 THR F O 1
ATOM 7516 N N . TRP F 1 103 ? 111.212 128.315 85.301 1.00 18.06 203 TRP F N 1
ATOM 7517 C CA . TRP F 1 103 ? 111.869 127.376 86.182 1.00 19.35 203 TRP F CA 1
ATOM 7518 C C . TRP F 1 103 ? 111.534 127.543 87.651 1.00 20.05 203 TRP F C 1
ATOM 7519 O O . TRP F 1 103 ? 111.420 128.654 88.143 1.00 21.32 203 TRP F O 1
ATOM 7530 N N . THR F 1 104 ? 111.359 126.434 88.350 1.00 20.82 204 THR F N 1
ATOM 7531 C CA . THR F 1 104 ? 111.045 126.502 89.770 1.00 22.78 204 THR F CA 1
ATOM 7532 C C . THR F 1 104 ? 111.745 125.352 90.471 1.00 24.03 204 THR F C 1
ATOM 7533 O O . THR F 1 104 ? 112.341 124.479 89.836 1.00 23.83 204 THR F O 1
ATOM 7537 N N . ILE F 1 105 ? 111.673 125.358 91.791 1.00 25.92 205 ILE F N 1
ATOM 7538 C CA . ILE F 1 105 ? 112.269 124.294 92.576 1.00 27.17 205 ILE F CA 1
ATOM 7539 C C . ILE F 1 105 ? 111.233 123.779 93.574 1.00 28.32 205 ILE F C 1
ATOM 7540 O O . ILE F 1 105 ? 110.791 124.497 94.467 1.00 28.37 205 ILE F O 1
ATOM 7545 N N . GLY F 1 106 ? 110.829 122.531 93.374 1.00 30.39 206 GLY F N 1
ATOM 7546 C CA . GLY F 1 106 ? 109.848 121.902 94.234 1.00 32.77 206 GLY F CA 1
ATOM 7547 C C . GLY F 1 106 ? 108.466 122.513 94.150 1.00 34.78 206 GLY F C 1
ATOM 7548 O O . GLY F 1 106 ? 107.651 122.289 95.033 1.00 34.01 206 GLY F O 1
ATOM 7549 N N . ASP F 1 107 ? 108.192 123.270 93.089 1.00 37.43 207 ASP F N 1
ATOM 7550 C CA . ASP F 1 107 ? 106.886 123.922 92.926 1.00 39.57 207 ASP F CA 1
ATOM 7551 C C . ASP F 1 107 ? 106.262 123.611 91.557 1.00 39.75 207 ASP F C 1
ATOM 7552 O O . ASP F 1 107 ? 106.946 123.675 90.535 1.00 40.36 207 ASP F O 1
ATOM 7557 N N . ASN F 1 108 ? 104.974 123.270 91.525 1.00 39.36 208 ASN F N 1
ATOM 7558 C CA . ASN F 1 108 ? 104.315 122.937 90.253 1.00 38.86 208 ASN F CA 1
ATOM 7559 C C . ASN F 1 108 ? 103.873 124.144 89.412 1.00 37.65 208 ASN F C 1
ATOM 7560 O O . ASN F 1 108 ? 103.463 123.995 88.265 1.00 37.03 208 ASN F O 1
ATOM 7565 N N . GLN F 1 109 ? 103.949 125.344 89.967 1.00 37.10 209 GLN F N 1
ATOM 7566 C CA . GLN F 1 109 ? 103.539 126.508 89.200 1.00 36.67 209 GLN F CA 1
ATOM 7567 C C . GLN F 1 109 ? 104.587 126.876 88.139 1.00 35.42 209 GLN F C 1
ATOM 7568 O O . GLN F 1 109 ? 104.985 128.034 88.013 1.00 35.33 209 GLN F O 1
ATOM 7574 N N . GLY F 1 110 ? 105.017 125.873 87.376 1.00 33.94 210 GLY F N 1
ATOM 7575 C CA . GLY F 1 110 ? 106.015 126.068 86.338 1.00 31.57 210 GLY F CA 1
ATOM 7576 C C . GLY F 1 110 ? 106.661 124.752 85.912 1.00 30.06 210 GLY F C 1
ATOM 7577 O O . GLY F 1 110 ? 105.989 123.764 85.630 1.00 30.93 210 GLY F O 1
ATOM 7578 N N . THR F 1 111 ? 107.979 124.742 85.849 1.00 27.37 211 THR F N 1
ATOM 7579 C CA . THR F 1 111 ? 108.716 123.554 85.466 1.00 25.65 211 THR F CA 1
ATOM 7580 C C . THR F 1 111 ? 109.769 123.382 86.548 1.00 24.58 211 THR F C 1
ATOM 7581 O O . THR F 1 111 ? 110.635 124.249 86.725 1.00 23.48 211 THR F O 1
ATOM 7585 N N . ASP F 1 112 ? 109.668 122.275 87.287 1.00 23.98 212 ASP F N 1
ATOM 7586 C CA . ASP F 1 112 ? 110.600 1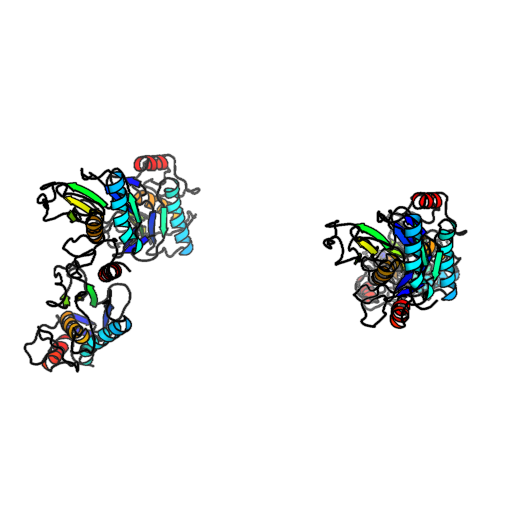21.980 88.372 1.00 23.91 212 ASP F CA 1
ATOM 7587 C C . ASP F 1 112 ? 111.960 121.536 87.829 1.00 22.19 212 ASP F C 1
ATOM 7588 O O . ASP F 1 112 ? 112.079 120.474 87.224 1.00 21.44 212 ASP F O 1
ATOM 7593 N N . LEU F 1 113 ? 112.975 122.364 88.066 1.00 20.22 213 LEU F N 1
ATOM 7594 C CA . LEU F 1 113 ? 114.334 122.108 87.600 1.00 19.74 213 LEU F CA 1
ATOM 7595 C C . LEU F 1 113 ? 114.944 120.823 88.111 1.00 19.15 213 LEU F C 1
ATOM 7596 O O . LEU F 1 113 ? 115.685 120.165 87.379 1.00 16.51 213 LEU F O 1
ATOM 7601 N N . LEU F 1 114 ? 114.640 120.475 89.363 1.00 20.07 214 LEU F N 1
ATOM 7602 C CA . LEU F 1 114 ? 115.187 119.257 89.948 1.00 20.80 214 LEU F CA 1
ATOM 7603 C C . LEU F 1 114 ? 114.858 118.112 89.020 1.00 20.73 214 LEU F C 1
ATOM 7604 O O . LEU F 1 114 ? 115.723 117.348 88.643 1.00 19.57 214 LEU F O 1
ATOM 7609 N N . GLN F 1 115 ? 113.599 118.018 88.632 1.00 21.25 215 GLN F N 1
ATOM 7610 C CA . GLN F 1 115 ? 113.173 116.948 87.748 1.00 22.83 215 GLN F CA 1
ATOM 7611 C C . GLN F 1 115 ? 113.686 116.948 86.318 1.00 22.28 215 GLN F C 1
ATOM 7612 O O . GLN F 1 115 ? 114.125 115.906 85.829 1.00 22.19 215 GLN F O 1
ATOM 7618 N N . VAL F 1 116 ? 113.617 118.085 85.634 1.00 20.00 216 VAL F N 1
ATOM 7619 C CA . VAL F 1 116 ? 114.101 118.104 84.284 1.00 19.32 216 VAL F CA 1
ATOM 7620 C C . VAL F 1 116 ? 115.606 117.854 84.245 1.00 21.23 216 VAL F C 1
ATOM 7621 O O . VAL F 1 116 ? 116.125 117.301 83.277 1.00 22.79 216 VAL F O 1
ATOM 7625 N N . ALA F 1 117 ? 116.304 118.252 85.300 1.00 21.02 217 ALA F N 1
ATOM 7626 C CA . ALA F 1 117 ? 117.744 118.078 85.344 1.00 20.45 217 ALA F CA 1
ATOM 7627 C C . ALA F 1 117 ? 118.150 116.639 85.585 1.00 20.52 217 ALA F C 1
ATOM 7628 O O . ALA F 1 117 ? 119.088 116.167 84.957 1.00 19.86 217 ALA F O 1
ATOM 7630 N N . ALA F 1 118 ? 117.455 115.942 86.485 1.00 20.26 218 ALA F N 1
ATOM 7631 C CA . ALA F 1 118 ? 117.794 114.547 86.789 1.00 21.75 218 ALA F CA 1
ATOM 7632 C C . ALA F 1 118 ? 117.602 113.693 85.535 1.00 22.77 218 ALA F C 1
ATOM 7633 O O . ALA F 1 118 ? 118.303 112.698 85.296 1.00 23.28 218 ALA F O 1
ATOM 7635 N N . HIS F 1 119 ? 116.644 114.123 84.727 1.00 22.47 219 HIS F N 1
ATOM 7636 C CA . HIS F 1 119 ? 116.302 113.452 83.504 1.00 21.58 219 HIS F CA 1
ATOM 7637 C C . HIS F 1 119 ? 117.373 113.728 82.455 1.00 22.64 219 HIS F C 1
ATOM 7638 O O . HIS F 1 119 ? 117.843 112.812 81.771 1.00 22.57 219 HIS F O 1
ATOM 7645 N N . GLU F 1 120 ? 117.750 115.002 82.322 1.00 23.86 220 GLU F N 1
ATOM 7646 C CA . GLU F 1 120 ? 118.772 115.396 81.357 1.00 24.82 220 GLU F CA 1
ATOM 7647 C C . GLU F 1 120 ? 120.099 114.742 81.725 1.00 24.22 220 GLU F C 1
ATOM 7648 O O . GLU F 1 120 ? 120.848 114.320 80.853 1.00 23.87 220 GLU F O 1
ATOM 7654 N N . PHE F 1 121 ? 120.385 114.625 83.013 1.00 23.73 221 PHE F N 1
ATOM 7655 C CA . PHE F 1 121 ? 121.607 113.959 83.422 1.00 23.14 221 PHE F CA 1
ATOM 7656 C C . PHE F 1 121 ? 121.524 112.456 83.110 1.00 23.84 221 PHE F C 1
ATOM 7657 O O . PHE F 1 121 ? 122.538 111.841 82.783 1.00 23.87 221 PHE F O 1
ATOM 7665 N N . GLY F 1 122 ? 120.319 111.885 83.181 1.00 23.42 222 GLY F N 1
ATOM 7666 C CA . GLY F 1 122 ? 120.128 110.482 82.844 1.00 22.72 222 GLY F CA 1
ATOM 7667 C C . GLY F 1 122 ? 120.544 110.247 81.395 1.00 23.54 222 GLY F C 1
ATOM 7668 O O . GLY F 1 122 ? 121.085 109.198 81.042 1.00 23.09 222 GLY F O 1
ATOM 7669 N N . HIS F 1 123 ? 120.288 111.237 80.544 1.00 24.75 223 HIS F N 1
ATOM 7670 C CA . HIS F 1 123 ? 120.671 111.159 79.131 1.00 24.76 223 HIS F CA 1
ATOM 7671 C C . HIS F 1 123 ? 122.171 111.204 78.954 1.00 24.75 223 HIS F C 1
ATOM 7672 O O . HIS F 1 123 ? 122.741 110.376 78.269 1.00 24.85 223 HIS F O 1
ATOM 7679 N N . VAL F 1 124 ? 122.795 112.207 79.555 1.00 25.17 224 VAL F N 1
ATOM 7680 C CA . VAL F 1 124 ? 124.227 112.371 79.479 1.00 26.39 224 VAL F CA 1
ATOM 7681 C C . VAL F 1 124 ? 124.980 111.123 79.944 1.00 26.77 224 VAL F C 1
ATOM 7682 O O . VAL F 1 124 ? 126.121 110.926 79.566 1.00 26.12 224 VAL F O 1
ATOM 7686 N N . LEU F 1 125 ? 124.340 110.287 80.756 1.00 27.07 225 LEU F N 1
ATOM 7687 C CA . LEU F 1 125 ? 124.968 109.068 81.258 1.00 28.29 225 LEU F CA 1
ATOM 7688 C C . LEU F 1 125 ? 124.637 107.811 80.455 1.00 28.71 225 LEU F C 1
ATOM 7689 O O . LEU F 1 125 ? 124.919 106.697 80.884 1.00 29.25 225 LEU F O 1
ATOM 7694 N N . GLY F 1 126 ? 124.032 107.997 79.290 1.00 28.95 226 GLY F N 1
ATOM 7695 C CA . GLY F 1 126 ? 123.707 106.878 78.434 1.00 28.99 226 GLY F CA 1
ATOM 7696 C C . GLY F 1 126 ? 122.281 106.389 78.349 1.00 28.53 226 GLY F C 1
ATOM 7697 O O . GLY F 1 126 ? 121.984 105.602 77.450 1.00 29.50 226 GLY F O 1
ATOM 7698 N N . LEU F 1 127 ? 121.394 106.832 79.235 1.00 27.43 227 LEU F N 1
ATOM 7699 C CA . LEU F 1 127 ? 120.014 106.335 79.194 1.00 26.91 227 LEU F CA 1
ATOM 7700 C C . LEU F 1 127 ? 119.123 106.930 78.094 1.00 27.23 227 LEU F C 1
ATOM 7701 O O . LEU F 1 127 ? 119.282 108.088 77.694 1.00 27.55 227 LEU F O 1
ATOM 7706 N N . GLN F 1 128 ? 118.192 106.107 77.614 1.00 26.86 228 GLN F N 1
ATOM 7707 C CA . GLN F 1 128 ? 117.223 106.501 76.607 1.00 27.34 228 GLN F CA 1
ATOM 7708 C C . GLN F 1 128 ? 115.812 106.363 77.178 1.00 27.24 228 GLN F C 1
ATOM 7709 O O . GLN F 1 128 ? 115.621 105.794 78.247 1.00 28.57 228 GLN F O 1
ATOM 7715 N N . HIS F 1 129 ? 114.819 106.889 76.480 1.00 27.12 229 HIS F N 1
ATOM 7716 C CA . HIS F 1 129 ? 113.449 106.828 76.976 1.00 27.97 229 HIS F CA 1
ATOM 7717 C C . HIS F 1 129 ? 112.839 105.462 77.171 1.00 29.30 229 HIS F C 1
ATOM 7718 O O . HIS F 1 129 ? 113.190 104.503 76.495 1.00 28.90 229 HIS F O 1
ATOM 7725 N N . THR F 1 130 ? 111.884 105.40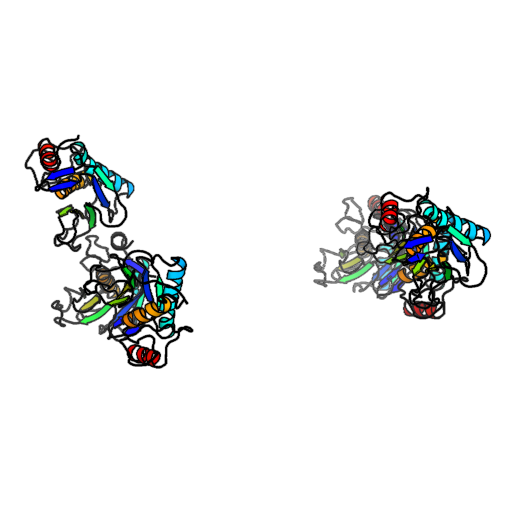9 78.092 1.00 30.51 230 THR F N 1
ATOM 7726 C CA . THR F 1 130 ? 111.177 104.186 78.426 1.00 32.74 230 THR F CA 1
ATOM 7727 C C . THR F 1 130 ? 109.688 104.430 78.277 1.00 34.39 230 THR F C 1
ATOM 7728 O O . THR F 1 130 ? 109.254 105.572 78.258 1.00 35.23 230 THR F O 1
ATOM 7732 N N . THR F 1 131 ? 108.904 103.362 78.174 1.00 36.32 231 THR F N 1
ATOM 7733 C CA . THR F 1 131 ? 107.453 103.492 78.043 1.00 38.17 231 THR F CA 1
ATOM 7734 C C . THR F 1 131 ? 106.804 103.367 79.406 1.00 39.00 231 THR F C 1
ATOM 7735 O O . THR F 1 131 ? 105.671 103.775 79.617 1.00 38.78 231 THR F O 1
ATOM 7739 N N . ALA 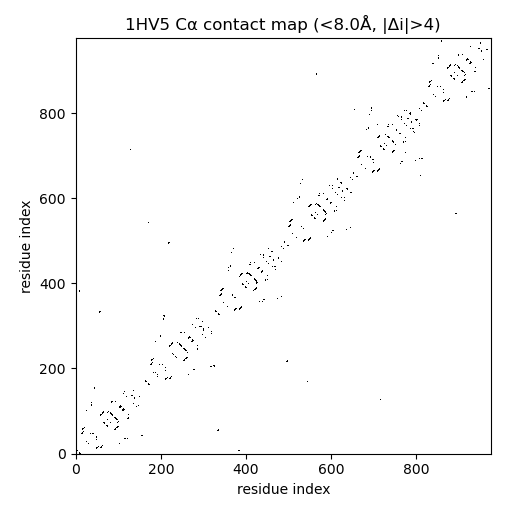F 1 132 ? 107.534 102.768 80.329 1.00 40.84 232 ALA F N 1
ATOM 7740 C CA . ALA F 1 132 ? 107.047 102.608 81.672 1.00 42.41 232 ALA F CA 1
ATOM 7741 C C . ALA F 1 132 ? 106.750 104.010 82.159 1.00 43.40 232 ALA F C 1
ATOM 7742 O O . ALA F 1 132 ? 107.607 104.886 82.081 1.00 44.04 232 ALA F O 1
ATOM 7744 N N . ALA F 1 133 ? 105.530 104.235 82.629 1.00 44.13 233 ALA F N 1
ATOM 7745 C CA . ALA F 1 133 ? 105.161 105.548 83.149 1.00 44.29 233 ALA F CA 1
ATOM 7746 C C . ALA F 1 133 ? 105.691 105.625 84.591 1.00 44.13 233 ALA F C 1
ATOM 7747 O O . ALA F 1 133 ? 106.059 104.587 85.176 1.00 44.19 233 ALA F O 1
ATOM 7749 N N . LYS F 1 134 ? 105.721 106.833 85.162 1.00 42.32 234 LYS F N 1
ATOM 7750 C CA . LYS F 1 134 ? 106.238 107.051 86.521 1.00 40.39 234 LYS F CA 1
ATOM 7751 C C . LYS F 1 134 ? 107.731 106.817 86.487 1.00 38.24 234 LYS F C 1
ATOM 7752 O O . LYS F 1 134 ? 108.373 106.639 87.527 1.00 38.12 234 LYS F O 1
ATOM 7758 N N . ALA F 1 135 ? 108.268 106.784 85.276 1.00 35.28 235 ALA F N 1
ATOM 7759 C CA . ALA F 1 135 ? 109.683 106.588 85.090 1.00 32.73 235 ALA F CA 1
ATOM 7760 C C . ALA F 1 135 ? 110.305 107.957 84.938 1.00 31.54 235 ALA F C 1
ATOM 7761 O O . ALA F 1 135 ? 109.691 108.866 84.379 1.00 30.89 235 ALA F O 1
ATOM 7763 N N . LEU F 1 136 ? 111.515 108.109 85.462 1.00 30.00 236 LEU F N 1
ATOM 7764 C CA . LEU F 1 136 ? 112.230 109.373 85.382 1.00 28.15 236 LEU F CA 1
ATOM 7765 C C . LEU F 1 136 ? 112.678 109.590 83.948 1.00 26.72 236 LEU F C 1
ATOM 7766 O O . LEU F 1 136 ? 112.833 110.724 83.495 1.00 26.29 236 LEU F O 1
ATOM 7771 N N . MET F 1 137 ? 112.876 108.492 83.228 1.00 24.96 237 MET F N 1
ATOM 7772 C CA . MET F 1 137 ? 113.299 108.589 81.854 1.00 23.86 237 MET F CA 1
ATOM 7773 C C . MET F 1 137 ? 112.164 108.522 80.840 1.00 22.94 237 MET F C 1
ATOM 7774 O O . MET F 1 137 ? 112.367 108.129 79.699 1.00 23.03 237 MET F O 1
ATOM 7779 N N . SER F 1 138 ? 110.973 108.907 81.279 1.00 21.92 238 SER F N 1
ATOM 7780 C CA . SER F 1 138 ? 109.818 108.973 80.409 1.00 21.34 238 SER F CA 1
ATOM 7781 C C . SER F 1 138 ? 110.022 110.173 79.478 1.00 21.10 238 SER F C 1
ATOM 7782 O O . SER F 1 138 ? 110.697 111.117 79.827 1.00 20.67 238 SER F O 1
ATOM 7785 N N . PRO F 1 139 ? 109.448 110.147 78.279 1.00 22.29 239 PRO F N 1
ATOM 7786 C CA . PRO F 1 139 ? 109.674 111.323 77.430 1.00 22.76 239 PRO F CA 1
ATOM 7787 C C . PRO F 1 139 ? 108.980 112.565 77.972 1.00 23.18 239 PRO F C 1
ATOM 7788 O O . PRO F 1 139 ? 109.395 113.695 77.686 1.00 22.90 239 PRO F O 1
ATOM 7792 N N . PHE F 1 140 ? 107.924 112.345 78.752 1.00 23.88 240 PHE F N 1
ATOM 7793 C CA . PHE F 1 140 ? 107.114 113.440 79.270 1.00 24.41 240 PHE F CA 1
ATOM 7794 C C . PHE F 1 140 ? 107.291 113.868 80.699 1.00 24.68 240 PHE F C 1
ATOM 7795 O O . PHE F 1 140 ? 107.261 113.058 81.619 1.00 25.49 240 PHE F O 1
ATOM 7803 N N . TYR F 1 141 ? 107.438 115.173 80.870 1.00 24.82 241 TYR F N 1
ATOM 7804 C CA . TYR F 1 141 ? 107.597 115.765 82.175 1.00 24.68 241 TYR F CA 1
ATOM 7805 C C . TYR F 1 141 ? 106.308 115.687 82.996 1.00 25.85 241 TYR F C 1
ATOM 7806 O O . TYR F 1 141 ? 105.204 115.901 82.485 1.00 26.38 241 TYR F O 1
ATOM 7815 N N . THR F 1 142 ? 106.454 115.338 84.267 1.00 26.78 242 THR F N 1
ATOM 7816 C CA . THR F 1 142 ? 105.320 115.313 85.198 1.00 28.12 242 THR F CA 1
ATOM 7817 C C . THR F 1 142 ? 105.932 115.706 86.531 1.00 27.91 242 THR F C 1
ATOM 7818 O O . THR F 1 142 ? 106.980 115.173 86.910 1.00 27.33 242 THR F O 1
ATOM 7822 N N . PHE F 1 143 ? 105.314 116.663 87.218 1.00 27.93 243 PHE F N 1
ATOM 7823 C CA . PHE F 1 143 ? 105.786 117.090 88.530 1.00 27.91 243 PHE F CA 1
ATOM 7824 C C . PHE F 1 143 ? 105.506 115.898 89.459 1.00 28.39 243 PHE F C 1
ATOM 7825 O O . PHE F 1 143 ? 104.366 115.672 89.851 1.00 27.72 243 PHE F O 1
ATOM 7833 N N . ARG F 1 144 ? 106.541 115.120 89.765 1.00 29.54 244 ARG F N 1
ATOM 7834 C CA . ARG F 1 144 ? 106.410 113.947 90.616 1.00 32.68 244 ARG F CA 1
ATOM 7835 C C . ARG F 1 144 ? 107.319 114.184 91.805 1.00 34.72 244 ARG F C 1
ATOM 7836 O O . ARG F 1 144 ? 108.476 114.622 91.633 1.00 34.01 244 ARG F O 1
ATOM 7844 N N . TYR F 1 145 ? 106.859 113.908 93.023 1.00 38.20 245 TYR F N 1
ATOM 7845 C CA . TYR F 1 145 ? 107.754 114.268 94.088 1.00 41.47 245 TYR F CA 1
ATOM 7846 C C . TYR F 1 145 ? 108.657 113.360 94.922 1.00 42.22 245 TYR F C 1
ATOM 7847 O O . TYR F 1 145 ? 109.811 113.777 95.089 1.00 45.96 245 TYR F O 1
ATOM 7856 N N . PRO F 1 146 ? 108.215 112.255 95.586 1.00 41.31 246 PRO F N 1
ATOM 7857 C CA . PRO F 1 146 ? 109.591 111.955 96.034 1.00 39.84 246 PRO F CA 1
ATOM 7858 C C . PRO F 1 146 ? 110.356 111.572 94.728 1.00 38.55 246 PRO F C 1
ATOM 7859 O O . PRO F 1 146 ? 109.877 110.746 93.957 1.00 38.49 246 PRO F O 1
ATOM 7863 N N . LEU F 1 147 ? 111.480 112.247 94.460 1.00 37.22 247 LEU F N 1
ATOM 7864 C CA . LEU F 1 147 ? 112.286 111.989 93.275 1.00 35.80 247 LEU F CA 1
ATOM 7865 C C . LEU F 1 147 ? 113.101 110.758 93.570 1.00 35.42 247 LEU F C 1
ATOM 7866 O O . LEU F 1 147 ? 114.076 110.802 94.297 1.00 35.39 247 LEU F O 1
ATOM 7871 N N . SER F 1 148 ? 112.692 109.649 92.994 1.00 34.48 248 SER F N 1
ATOM 7872 C CA . SER F 1 148 ? 113.390 108.406 93.202 1.00 35.02 248 SER F CA 1
ATOM 7873 C C . SER F 1 148 ? 113.412 107.711 91.864 1.00 33.95 248 SER F C 1
ATOM 7874 O O . SER F 1 148 ? 112.598 108.000 91.005 1.00 33.90 248 SER F O 1
ATOM 7877 N N . LEU F 1 149 ? 114.366 106.821 91.668 1.00 33.44 249 LEU F N 1
ATOM 7878 C CA . LEU F 1 149 ? 114.421 106.083 90.424 1.00 32.99 249 LEU F CA 1
ATOM 7879 C C . LEU F 1 149 ? 113.389 104.976 90.518 1.00 32.97 249 LEU F C 1
ATOM 7880 O O . LEU F 1 149 ? 113.255 104.338 91.570 1.00 33.24 249 LEU F O 1
ATOM 7885 N N . SER F 1 150 ? 112.651 104.758 89.433 1.00 32.44 250 SER F N 1
ATOM 7886 C CA . SER F 1 150 ? 111.652 103.691 89.385 1.00 31.67 250 SER F CA 1
ATOM 7887 C C . SER F 1 150 ? 112.346 102.378 89.021 1.00 31.59 250 SER F C 1
ATOM 7888 O O . SER F 1 150 ? 113.506 102.378 88.594 1.00 31.11 250 SER F O 1
ATOM 7891 N N . PRO F 1 151 ? 111.645 101.241 89.177 1.00 31.91 251 PRO F N 1
ATOM 7892 C CA . PRO F 1 151 ? 112.225 99.936 88.852 1.00 32.00 251 PRO F CA 1
ATOM 7893 C C . PRO F 1 151 ? 112.791 99.882 87.437 1.00 32.24 251 PRO F C 1
ATOM 7894 O O . PRO F 1 151 ? 113.865 99.335 87.215 1.00 32.43 251 PRO F O 1
ATOM 7898 N N . ASP F 1 152 ? 112.067 100.450 86.479 1.00 32.37 252 ASP F N 1
ATOM 7899 C CA . ASP F 1 152 ? 112.517 100.471 85.094 1.00 31.92 252 ASP F CA 1
ATOM 7900 C C . ASP F 1 152 ? 113.766 101.348 84.911 1.00 30.59 252 ASP F C 1
ATOM 7901 O O . ASP F 1 152 ? 114.631 101.045 84.077 1.00 29.01 252 ASP F O 1
ATOM 7906 N N . ASP F 1 153 ? 113.851 102.434 85.679 1.00 29.31 253 ASP F N 1
ATOM 7907 C CA . ASP F 1 153 ? 115.002 103.311 85.612 1.00 29.70 253 ASP F CA 1
ATOM 7908 C C . ASP F 1 153 ? 116.212 102.550 86.139 1.00 29.93 253 ASP F C 1
ATOM 7909 O O . ASP F 1 153 ? 117.257 102.518 85.496 1.00 28.15 253 ASP F O 1
ATOM 7914 N N . ARG F 1 154 ? 116.070 101.956 87.328 1.00 30.94 254 ARG F N 1
ATOM 7915 C CA . ARG F 1 154 ? 117.160 101.193 87.928 1.00 31.55 254 ARG F CA 1
ATOM 7916 C C . ARG F 1 154 ? 117.603 100.121 86.954 1.00 31.60 254 ARG F C 1
ATOM 7917 O O . ARG F 1 154 ? 118.802 99.882 86.771 1.00 31.16 254 ARG F O 1
ATOM 7925 N N . ARG F 1 155 ? 116.630 99.483 86.314 1.00 32.78 255 ARG F N 1
ATOM 7926 C CA . ARG F 1 155 ? 116.939 98.462 85.335 1.00 33.56 255 ARG F CA 1
ATOM 7927 C C . ARG F 1 155 ? 117.752 99.089 84.227 1.00 33.21 255 ARG F C 1
ATOM 7928 O O . ARG F 1 155 ? 118.767 98.537 83.841 1.00 33.57 255 ARG F O 1
ATOM 7936 N N . GLY F 1 156 ? 117.322 100.249 83.729 1.00 32.65 256 GLY F N 1
ATOM 7937 C CA . GLY F 1 156 ? 118.059 100.919 82.665 1.00 31.77 256 GLY F CA 1
ATOM 7938 C C . GLY F 1 156 ? 119.535 101.164 82.975 1.00 31.14 256 GLY F C 1
ATOM 7939 O O . GLY F 1 156 ? 120.410 100.969 82.116 1.00 30.04 256 GLY F O 1
ATOM 7940 N N . ILE F 1 157 ? 119.817 101.604 84.200 1.00 30.67 257 ILE F N 1
ATOM 7941 C CA . ILE F 1 157 ? 121.184 101.859 84.640 1.00 31.09 257 ILE F CA 1
ATOM 7942 C C . ILE F 1 157 ? 121.967 100.546 84.665 1.00 31.95 257 ILE F C 1
ATOM 7943 O O . ILE F 1 157 ? 123.062 100.450 84.122 1.00 29.96 257 ILE F O 1
ATOM 7948 N N . GLN F 1 158 ? 121.388 99.533 85.299 1.00 33.48 258 GLN F N 1
ATOM 7949 C CA . GLN F 1 158 ? 122.024 98.229 85.374 1.00 35.20 258 GLN F CA 1
ATOM 7950 C C . GLN F 1 158 ? 122.412 97.693 83.981 1.00 34.58 258 GLN F C 1
ATOM 7951 O O . GLN F 1 158 ? 123.387 96.948 83.840 1.00 34.44 258 GLN F O 1
ATOM 7957 N N . HIS F 1 159 ? 121.652 98.083 82.961 1.00 33.25 259 HIS F N 1
ATOM 7958 C CA . HIS F 1 159 ? 121.895 97.656 81.595 1.00 31.82 259 HIS F CA 1
ATOM 7959 C C . HIS F 1 159 ? 123.143 98.320 81.014 1.00 32.18 259 HIS F C 1
ATOM 7960 O O . HIS F 1 159 ? 123.821 97.728 80.182 1.00 31.77 259 HIS F O 1
ATOM 7967 N N . LEU F 1 160 ? 123.442 99.543 81.449 1.00 32.76 260 LEU F N 1
ATOM 7968 C CA . LEU F 1 160 ? 124.627 100.272 80.985 1.00 34.18 260 LEU F CA 1
ATOM 7969 C C . LEU F 1 160 ? 125.858 100.003 81.846 1.00 35.42 260 LEU F C 1
ATOM 7970 O O . LEU F 1 160 ? 126.921 99.702 81.327 1.00 35.98 260 LEU F O 1
ATOM 7975 N N . TYR F 1 161 ? 125.712 100.134 83.159 1.00 36.94 261 TYR F N 1
ATOM 7976 C CA . TYR F 1 161 ? 126.790 99.901 84.130 1.00 38.38 261 TYR F CA 1
ATOM 7977 C C . TYR F 1 161 ? 126.404 98.540 84.738 1.00 40.01 261 TYR F C 1
ATOM 7978 O O . TYR F 1 161 ? 125.220 98.301 84.975 1.00 43.08 261 TYR F O 1
ATOM 7987 N N . GLY F 1 162 ? 127.338 97.631 84.980 1.00 39.71 262 GLY F N 1
ATOM 7988 C CA . GLY F 1 162 ? 126.930 96.334 85.532 1.00 40.12 262 GLY F CA 1
ATOM 7989 C C . GLY F 1 162 ? 125.792 96.287 86.574 1.00 39.81 262 GLY F C 1
ATOM 7990 O O . GLY F 1 162 ? 125.383 97.344 87.051 1.00 40.46 262 GLY F O 1
#

CATH classification: 3.40.390.10

GO terms:
  GO:0008237 metallopeptidase activity (F, IDA)
  GO:0045599 negative regulation of fat cell differentiation (P, IDA)
  GO:0030574 collagen catabolic process (P, IDA)
  GO:0031012 extracellular matrix (C, IC)
  GO:0030198 extracellular matrix organization (P, IMP)
  GO:0030199 collagen fibril organization (P, IMP)
  GO:0071711 basement membrane organization (P, IMP)

InterPro domains:
  IPR000585 Hemopexin-like domain [cd00094] (295-484)
  IPR001818 Peptidase M10, metallopeptidase [PF00413] (108-262)
  IPR006026 Peptidase, metallopeptidase [SM00235] (105-263)
  IPR018486 Hemopexin, conserved site [PS00024] (336-351)
  IPR018487 Hemopexin-like repeats [PF00045] (302-345)
  IPR018487 Hemopexin-like repeats [PF00045] (347-386)
  IPR018487 Hemopexin-like repeats [PF00045] (391-438)
  IPR018487 Hemopexin-like repeats [PF00045] (440-482)
  IPR018487 Hemopexin-like repeats [PS51642] (295-343)
  IPR018487 Hemopexin-like repeats [PS51642] (344-386)
  IPR018487 Hemopexin-like repeats [PS51642] (388-436)
  IPR018487 Hemopexin-like repeats [PS51642] (437-484)
  IPR018487 Hemopexin-like repeats [SM00120] (302-345)
  IPR018487 Hemopexin-like repeats [SM00120] (347-388)
  IPR018487 Hemopexin-like repeats [SM00120] (391-438)
  IPR018487 Hemopexin-like repeats [SM00120] (440-484)
  IPR021190 Peptidase M10A [PIRSF001191] (83-489)
  IPR021190 Peptidase M10A [PR00138] (79-92)
  IPR021190 Peptidase M10A [PR00138] (134-149)
  IPR021190 Peptidase M10A [PR00138] (157-185)

Radius of gyration: 56.38 Å; Cα contacts (8 Å, |Δi|>4): 1781; chains: 6; bounding box: 108×134×104 Å

B-factor: mean 35.67, std 13.41, range [0.68, 122.48]

Organism: Mus musculus (NCBI:txid10090)

Sequence (977 aa):
MFVLSGGRWEKTDLTYRILRFPWQLVREQVRQTVAEALQVWSEVTPLTFTEVHEGRADIMIDFARYWHGDNLPFDGPGGILAHAFFPKTHREGDVHFDYDETWTIGDNQGTDLLQVAAHEFGHVLGLQHTTAAKALMSPFYTFRYPLSLSPDDRRGIQHLYGMFVLSGGRWEKTDLTYRILRFPWQLVREQVRQTVAEALQVWSEVTPLTFTEVHEGRADIMIDFARYWHGDNLPFDGPGGILAHAFFPKTHREGDVHFDYDETWTIGDNQGTDLLQVAAHEFGHVLGLQHTTAAKALMSPFYTFRYPLSLSPDDRRGIQHLYGRPMFVLSGGRWEKTDLTYRILRFPWQLVREQVRQTVAEALQVWSEVTPLTFTEVHEGRADIMIDFARYWHGDNLPFDGPGGILAHAFFPKTHREGDVHFDYDETWTIGDNQGTDLLQVAAHEFGHVLGLQHTTAAKALMSPFYTFRYPLSLSPDDRRGIQHLYGMFVLSGGRWEKTDLTYRILRFPWQLVREQVRQTVAEALQVWSEVTPLTFTEVHEGRADIMIDFARYWHGDNLPFDGPGGILAHAFFPKTHREGDVHFDYDETWTIGDNQGTDLLQVAAHEFGHVLGLQHTTAAKALMSPFYTFRYPLSLSPDDRRGIQHLYGMFVLSGGRWEKTDLTYRILRFPWQLVREQVRQTVAEALQVWSEVTPLTFTEVHEGRADIMIDFARYWHGDNLPFDGPGGILAHAFFPKTHREGDVHFDYDETWTIGDNQGTDLLQVAAHEFGHVLGLQHTTAAKALMSPFYTFRYPLSLSPDDRRGIQHLYGRPQMFVLSGGRWEKTDLTYRILRFPWQLVREQVRQTVAEALQVWSEVTPLTFTEVHEGRADIMIDFARYWHGDNLPFDGPGGILAHAFFPKTHREGDVHFDYDETWTIGDNQGTDLLQVAAHEFGHVLGLQHTTAAKALMSPFYTFRYPLSLSPDDRRGIQHLYG

Secondary structure (DSSP, 8-state):
-EEEETTEEEE-EEEEEE-S--TTS-HHHHHHHHHHHHHHHHTTSS-EEEE-SSSB-SEEEEEE-S-SSSS----SSSS--EEEE--TTSSSEEEEEETTS-EESS-SSSEEHHHHHHHHHHHHTT----S-TTSTT-SS----SS----HHHHHHHHHH--/-EEEETTEEEESEEEEEE----SSS-HHHHHHHHHHHHHHHHTTSS-EEEE-SSSB-SEEEEEE-S--SSS----SSSS--EEEE--TTSSSEEEEEETTS-EESS-TTSEEHHHHHHHHHHHHTT------TT-TT-SS-----S----HHHHHHHHHHH---/--EEETTEEE--EEEEEE----TTS-HHHHHHHHHHHHHHHHTSSS-EEEE-SSSB-SEEEEEE-S--SSS----SSSS--EEEE--SSSSSEEEEEETTS-EESS-TTSEEHHHHHHHHHHHHTT------TT-TT-SS----SS----HHHHHHHHHHH-/-EEEETTEEEE-EEEEEE----TTS-HHHHHHHHHHHHHHHHTTSS-EEEE-SSSB-SEEEEEE-SS-SSS----SSBS--EEEE--TTSSSEEEEEETTS-EESS-SSSEEHHHHHHHHHHHHTT----S-TT-TT-SS-----S----HHHHHHHHHH--/-EEEETTEEEESEEEEEE-S--SSS-HHHHHHHHHHHHHHHHTTSS-EEEE-SSS--SEEEEEE-S--SSS----SSSS--EEEE--TTSSSEEEEEETTS-EESS-TTSEEHHHHHHHHHHHHTT------TT-TT-SS-----S----HHHHHHHHHHH----/--EEETTEEE-SEEEEEE-S--SSS-HHHHHHHHHHHHHHHHTTSS-EEEE-SSS--SEEEEEE-S--SSS----SSBS--EEEE--TTSSSEEEEEETTS-EESS-SSSEEHHHHHHHHHHHHTT----SSTT-TT-SS----SS----HHHHHHHHHH--

Solvent-accessible surface area: 51592 Å² total; per-residue (Å²): 153,43,37,77,59,89,44,14,41,42,46,1,46,26,0,10,57,12,67,127,28,3,178,53,24,88,144,114,82,0,71,124,6,0,42,95,0,2,98,14,0,29,123,46,19,50,19,70,40,59,42,11,121,99,24,82,0,19,2,13,0,17,3,4,111,92,194,51,78,30,139,78,54,4,72,0,111,34,69,93,31,11,28,25,48,131,24,208,119,68,145,17,4,15,0,22,0,0,68,34,5,87,1,28,58,48,61,102,155,16,20,0,0,5,21,10,0,0,28,7,0,0,48,19,16,35,11,46,64,10,115,38,82,148,6,20,3,12,64,160,75,72,65,75,92,111,32,62,14,19,86,47,2,99,76,15,4,113,17,85,58,112,120,41,22,76,46,88,42,12,46,48,42,2,17,18,0,14,59,12,71,134,22,3,178,47,26,107,147,97,77,0,65,109,2,0,44,87,0,2,96,12,0,22,108,28,4,45,8,41,37,54,43,15,120,101,22,83,0,22,4,12,0,18,3,4,118,82,189,50,78,28,144,74,60,7,70,0,110,36,66,90,32,12,28,27,47,119,18,208,113,64,175,17,4,16,0,21,0,0,73,28,5,77,0,23,59,41,57,116,117,13,16,0,0,3,19,8,0,0,26,7,0,0,44,12,6,34,16,128,94,37,136,49,104,133,12,24,2,21,63,158,77,90,74,109,75,124,35,70,35,15,81,66,4,88,140,27,0,27,150,51,41,26,176,120,24,101,57,61,69,88,42,18,44,63,34,12,47,25,0,13,56,11,65,128,20,4,177,51,33,86,136,89,80,0,62,105,10,0,42,91,0,3,102,10,0,36,122,42,18,70,22,55,35,66,41,16,121,97,25,72,0,26,3,14,0,17,3,4,117,87,200,48,82,28,144,79,55,6,70,0,106,35,66,92,29,11,29,24,46,126,28,204,120,70,146,19,6,14,0,21,0,0,69,27,5,78,2,21,81,50,57,93,154,19,17,3,0,14,18,9,0,0,26,8,1,0,45,20,19,33,14,151,102,24,139,34,96,148,9,17,3,14,64,154,84,79,79,55,145,108,32,55,12,13,89,42,3,125,149,22,7,111,155,89,73,88,111,46,47,69,57,90,43,16,44,42,53,4,17,23,0,13,60,13,68,131,28,7,163,46,27,84,154,104,82,0,52,112,5,0,42,87,0,4,99,10,0,31,125,44,17,76,18,58,32,57,41,15,124,96,20,77,0,19,3,11,0,16,3,5,118,78,200,53,79,33,145,82,55,5,69,0,82,4,61,90,28,11,24,23,46,130,25,215,116,69,165,17,5,16,0,19,0,0,73,32,6,36,3,12,59,44,65,85,66,23,12,0,0,4,21,10,0,0,27,7,1,0,48,22,18,40,11,151,93,27,146,32,84,131,7,23,4,20,65,158,74,74,75,78,75,126,35,60,12,16,92,34,3,107,148,27,6,104,156,79,76,98,148,124,22,103,40,91,70,163,157,73,92,1,72,21,44,11,56,10,71,70,24,5,120,52,26,89,130,99,88,0,60,111,8,2,44,94,0,2,97,12,0,22,108,10,4,23,5,68,37,84,44,42,118,141,50,146,6,41,3,13,0,12,1,1,38,41,177,45,81,30,151,73,61,7,70,4,88,36,65,94,31,12,30,25,42,124,24,206,114,73,239,20,5,15,0,20,0,0,17,25,6,92,1,27,54,50,56,98,147,22,21,0,1,3,20,11,0,0,26,8,0,0,32,12,6,38,15,134,96,20,146,37,73,124,13,22,2,33,69,158,72,100,62,98,67,126,35,69,31,12,119,71,3,118,185,25,0,23,158,59,36,28,169,63,186,118,131,58,104,61,90,74,157,158,75,96,6,67,23,46,10,55,12,70,131,28,7,178,56,24,96,147,100,75,0,59,116,5,0,43,86,0,3,100,16,0,34,131,47,15,71,21,58,36,76,43,35,109,126,49,147,5,31,4,13,0,13,2,6,120,99,170,36,82,29,134,82,59,5,68,0,81,6,58,96,28,10,26,24,46,125,26,205,112,78,235,18,7,15,0,20,0,0,70,30,8,37,2,15,62,44,66,93,54,25,12,1,0,8,18,9,0,0,25,10,1,0,45,17,17,37,12,151,95,27,138,40,81,143,9,21,4,18,66,153,80,60,79,88,129,113,44,72,11,19,93,46,2,117,149,22,6,118,155,84,55,107

Foldseek 3Di:
DFDQDPNRTHDQEWEEEEPDDQPLDDVVVLVVLLQVLLVLVVVLAVHHYDYDHDDDIQEYEYEEAADPPDPDGDDAEDDDQKAWDQDPVDNHIYIYGHSRFNEDDPDQPGADPSLVSSQRVLVRVPAAADCPPPASPHPDDGDDPDDHHDPVRSVRSVVNHD/DWDQFPNDTDDQEWEEEAPDDAVLDDVVVLVVLLVLLLVLLCVFFVHHYDYDYDDDTQEYEYEDAAPDDDPPGDDAEDDDAKAWDQDDPDNHIYIYGHSRWNEDDPDQPTAHPSLVSSQRVLVSLPDAADPDDPASRHVDDDDDPPDHHDVVSSVVSCVRRNGD/DPDQAPNDRDDQEWEEEEPDDQVQDDPVVLVVLLQLLVVLLVVQFVHHYDYDYDDDIQEYEYEEAADDPDPDGDDAEDDAQWAWDQDDVDNHIYIYGHSRWNEDDLDPVTAHPSLVSSQRVLVVLPDAADCPDDASRHPDDDDDPVDHGDVVSSVRSVVRHD/DWDQAPNDTDDQEWEEEEDDDAPQDDVVVLVVLLVVLVVLVVVLAVHHYHYDHDDDIQEYEYEEAADDPDPDGHDAEDDAQWAWDQDPVDNHIYIYGHNRWNEDDPDDPTADPNLVSNQRVLVVVPAAADCDPPASRHVDDDDDPPDHGDVVSSVRVVVRHD/DWFQDPNDTDDQEWEEEEDDDAPQDDPVVLVVLLQVLLVLLCQFFAHDYHYDYDDDIQEYEYEDAADDPDPDGHDAEDDDQWAWAQDPVDNHIYIYGHSRFNEDDPDQPGDHPNLVSSQRVLVSLPDAADCDDPASRHPDDHDDPPDHHDVVSSVVSCVRGNGHD/DFDQDPNDTDDQEWEEEEDDDADPDDPVVLVVLLQVLVVLVVVLAVHHYDYDYDDDTQEYEYEEAADDDDPPGHDAEDDDQWAWDQDPVDNHIYIYGYNRWPEDDLDPPTAHPSLVSSQRVLVVLPDAADPDPVASVHPDDDSDPPDHHDPVRSVRVVVRHD